Protein AF-0000000084378295 (afdb_homodimer)

Structure (mmCIF, N/CA/C/O backbone):
data_AF-0000000084378295-model_v1
#
loop_
_entity.id
_entity.type
_entity.pdbx_description
1 polymer 'Acyl-peptide hydrolase'
#
loop_
_atom_site.group_PDB
_atom_site.id
_atom_site.type_symbol
_atom_site.label_atom_id
_atom_site.label_alt_id
_atom_site.label_comp_id
_atom_site.label_asym_id
_atom_site.label_entity_id
_atom_site.label_seq_id
_atom_site.pdbx_PDB_ins_code
_atom_site.Cartn_x
_atom_site.Cartn_y
_atom_site.Cartn_z
_atom_site.occupancy
_atom_site.B_iso_or_equiv
_atom_site.auth_seq_id
_atom_site.auth_comp_id
_atom_site.auth_asym_id
_atom_site.auth_atom_id
_atom_site.pdbx_PDB_model_num
ATOM 1 N N . MET A 1 1 ? -50.25 -76.5 38.188 1 30.02 1 MET A N 1
ATOM 2 C CA . MET A 1 1 ? -50.188 -75.125 37.844 1 30.02 1 MET A CA 1
ATOM 3 C C . MET A 1 1 ? -48.938 -74.812 37.031 1 30.02 1 MET A C 1
ATOM 5 O O . MET A 1 1 ? -47.812 -75 37.469 1 30.02 1 MET A O 1
ATOM 9 N N . THR A 1 2 ? -49.062 -75 35.688 1 26.42 2 THR A N 1
ATOM 10 C CA . THR A 1 2 ? -48.188 -74.875 34.531 1 26.42 2 THR A CA 1
ATOM 11 C C . THR A 1 2 ? -47.656 -73.438 34.406 1 26.42 2 THR A C 1
ATOM 13 O O . THR A 1 2 ? -48.438 -72.5 34.219 1 26.42 2 THR A O 1
ATOM 16 N N . LYS A 1 3 ? -46.594 -73.188 35.219 1 35.66 3 LYS A N 1
ATOM 17 C CA . LYS A 1 3 ? -45.875 -71.938 35.219 1 35.66 3 LYS A CA 1
ATOM 18 C C . LYS A 1 3 ? -45.531 -71.438 33.812 1 35.66 3 LYS A C 1
ATOM 20 O O . LYS A 1 3 ? -44.75 -72.125 33.125 1 35.66 3 LYS A O 1
ATOM 25 N N . LEU A 1 4 ? -46.5 -70.875 33.062 1 29.81 4 LEU A N 1
ATOM 26 C CA . LEU A 1 4 ? -46.375 -70.375 31.703 1 29.81 4 LEU A CA 1
ATOM 27 C C . LEU A 1 4 ? -45.25 -69.375 31.594 1 29.81 4 LEU A C 1
ATOM 29 O O . LEU A 1 4 ? -45.219 -68.375 32.344 1 29.81 4 LEU A O 1
ATOM 33 N N . PHE A 1 5 ? -44.031 -69.812 31.281 1 36.16 5 PHE A N 1
ATOM 34 C CA . PHE A 1 5 ? -42.844 -69.062 30.922 1 36.16 5 PHE A CA 1
ATOM 35 C C . PHE A 1 5 ? -43.156 -68.062 29.781 1 36.16 5 PHE A C 1
ATOM 37 O O . PHE A 1 5 ? -43.531 -68.5 28.672 1 36.16 5 PHE A O 1
ATOM 44 N N . SER A 1 6 ? -43.812 -66.938 30.047 1 34.31 6 SER A N 1
ATOM 45 C CA . SER A 1 6 ? -44.062 -65.875 29.062 1 34.31 6 SER A CA 1
ATOM 46 C C . SER A 1 6 ? -42.75 -65.438 28.422 1 34.31 6 SER A C 1
ATOM 48 O O . SER A 1 6 ? -41.812 -65 29.125 1 34.31 6 SER A O 1
ATOM 50 N N . ILE A 1 7 ? -42.375 -65.938 27.344 1 32.47 7 ILE A N 1
ATOM 51 C CA . ILE A 1 7 ? -41.281 -65.562 26.484 1 32.47 7 ILE A CA 1
ATOM 52 C C . ILE A 1 7 ? -41.469 -64.062 26.094 1 32.47 7 ILE A C 1
ATOM 54 O O . ILE A 1 7 ? -42.469 -63.719 25.484 1 32.47 7 ILE A O 1
ATOM 58 N N . ALA A 1 8 ? -41 -63.156 26.953 1 35.19 8 ALA A N 1
ATOM 59 C CA . ALA A 1 8 ? -40.938 -61.75 26.594 1 35.19 8 ALA A CA 1
ATOM 60 C C . ALA A 1 8 ? -40.188 -61.531 25.281 1 35.19 8 ALA A C 1
ATOM 62 O O . ALA A 1 8 ? -39 -61.906 25.188 1 35.19 8 ALA A O 1
ATOM 63 N N . ALA A 1 9 ? -40.906 -61.562 24.172 1 34.72 9 ALA A N 1
ATOM 64 C CA . ALA A 1 9 ? -40.344 -61.188 22.875 1 34.72 9 ALA A CA 1
ATOM 65 C C . ALA A 1 9 ? -39.75 -59.781 22.922 1 34.72 9 ALA A C 1
ATOM 67 O O . ALA A 1 9 ? -40.469 -58.812 23.234 1 34.72 9 ALA A O 1
ATOM 68 N N . THR A 1 10 ? -38.5 -59.719 23.312 1 35.69 10 THR A N 1
ATOM 69 C CA . THR A 1 10 ? -37.812 -58.438 23.172 1 35.69 10 THR A CA 1
ATOM 70 C C . THR A 1 10 ? -37.844 -57.938 21.734 1 35.69 10 THR A C 1
ATOM 72 O O . THR A 1 10 ? -37.344 -58.625 20.828 1 35.69 10 THR A O 1
ATOM 75 N N . PHE A 1 11 ? -38.906 -57.219 21.391 1 37.59 11 PHE A N 1
ATOM 76 C CA . PHE A 1 11 ? -38.969 -56.469 20.141 1 37.59 11 PHE A CA 1
ATOM 77 C C . PHE A 1 11 ? -37.75 -55.531 20.016 1 37.59 11 PHE A C 1
ATOM 79 O O . PHE A 1 11 ? -37.594 -54.625 20.828 1 37.59 11 PHE A O 1
ATOM 86 N N . VAL A 1 12 ? -36.656 -56.062 19.531 1 36.31 12 VAL A N 1
ATOM 87 C CA . VAL A 1 12 ? -35.562 -55.188 19.125 1 36.31 12 VAL A CA 1
ATOM 88 C C . VAL A 1 12 ? -36.062 -54.188 18.078 1 36.31 12 VAL A C 1
ATOM 90 O O . VAL A 1 12 ? -36.5 -54.594 16.984 1 36.31 12 VAL A O 1
ATOM 93 N N . PHE A 1 13 ? -36.656 -53.094 18.531 1 37.31 13 PHE A N 1
ATOM 94 C CA . PHE A 1 13 ? -36.906 -51.969 17.641 1 37.31 13 PHE A CA 1
ATOM 95 C C . PHE A 1 13 ? -35.625 -51.594 16.875 1 37.31 13 PHE A C 1
ATOM 97 O O . PHE A 1 13 ? -34.625 -51.25 17.484 1 37.31 13 PHE A O 1
ATOM 104 N N . ALA A 1 14 ? -35.438 -52.188 15.742 1 37.81 14 ALA A N 1
ATOM 105 C CA . ALA A 1 14 ? -34.469 -51.656 14.797 1 37.81 14 ALA A CA 1
ATOM 106 C C . ALA A 1 14 ? -34.719 -50.156 14.586 1 37.81 14 ALA A C 1
ATOM 108 O O . ALA A 1 14 ? -35.719 -49.75 14 1 37.81 14 ALA A O 1
ATOM 109 N N . LEU A 1 15 ? -34.312 -49.375 15.562 1 37.03 15 LEU A N 1
ATOM 110 C CA . LEU A 1 15 ? -34.219 -47.969 15.203 1 37.03 15 LEU A CA 1
ATOM 111 C C . LEU A 1 15 ? -33.562 -47.781 13.828 1 37.03 15 LEU A C 1
ATOM 113 O O . LEU A 1 15 ? -32.406 -48.125 13.633 1 37.03 15 LEU A O 1
ATOM 117 N N . GLY A 1 16 ? -34.375 -48.031 12.859 1 36.47 16 GLY A N 1
ATOM 118 C CA . GLY A 1 16 ? -33.875 -47.531 11.586 1 36.47 16 GLY A CA 1
ATOM 119 C C . GLY A 1 16 ? -33.156 -46.188 11.695 1 36.47 16 GLY A C 1
ATOM 120 O O . GLY A 1 16 ? -33.719 -45.219 12.156 1 36.47 16 GLY A O 1
ATOM 121 N N . VAL A 1 17 ? -31.922 -46.281 11.992 1 39.41 17 VAL A N 1
ATOM 122 C CA . VAL A 1 17 ? -31.188 -45.031 11.734 1 39.41 17 VAL A CA 1
ATOM 123 C C . VAL A 1 17 ? -31.656 -44.406 10.43 1 39.41 17 VAL A C 1
ATOM 125 O O . VAL A 1 17 ? -31.5 -45 9.359 1 39.41 17 VAL A O 1
ATOM 128 N N . ALA A 1 18 ? -32.688 -43.781 10.469 1 42.25 18 ALA A N 1
ATOM 129 C CA . ALA A 1 18 ? -33 -42.906 9.328 1 42.25 18 ALA A CA 1
ATOM 130 C C . ALA A 1 18 ? -31.734 -42.312 8.742 1 42.25 18 ALA A C 1
ATOM 132 O O . ALA A 1 18 ? -31.016 -41.594 9.43 1 42.25 18 ALA A O 1
ATOM 133 N N . ASN A 1 19 ? -31.062 -42.969 7.859 1 41.56 19 ASN A N 1
ATOM 134 C CA . ASN A 1 19 ? -29.969 -42.375 7.117 1 41.56 19 ASN A CA 1
ATOM 135 C C . ASN A 1 19 ? -30.266 -40.938 6.734 1 41.56 19 ASN A C 1
ATOM 137 O O . ASN A 1 19 ? -31.109 -40.688 5.875 1 41.56 19 ASN A O 1
ATOM 141 N N . ALA A 1 20 ? -30.234 -39.938 7.527 1 51.66 20 ALA A N 1
ATOM 142 C CA . ALA A 1 20 ? -30.422 -38.531 7.254 1 51.66 20 ALA A CA 1
ATOM 143 C C . ALA A 1 20 ? -29.734 -38.125 5.949 1 51.66 20 ALA A C 1
ATOM 145 O O . ALA A 1 20 ? -28.609 -38.531 5.68 1 51.66 20 ALA A O 1
ATOM 146 N N . ALA A 1 21 ? -30.516 -37.688 4.957 1 66.5 21 ALA A N 1
ATOM 147 C CA . ALA A 1 21 ? -30.016 -37.156 3.684 1 66.5 21 ALA A CA 1
ATOM 148 C C . ALA A 1 21 ? -28.75 -36.344 3.883 1 66.5 21 ALA A C 1
ATOM 150 O O . ALA A 1 21 ? -28.672 -35.531 4.816 1 66.5 21 ALA A O 1
ATOM 151 N N . PRO A 1 22 ? -27.594 -36.656 3.135 1 81.19 22 PRO A N 1
ATOM 152 C CA . PRO A 1 22 ? -26.344 -35.906 3.314 1 81.19 22 PRO A CA 1
ATOM 153 C C . PRO A 1 22 ? -26.547 -34.406 3.172 1 81.19 22 PRO A C 1
ATOM 155 O O . PRO A 1 22 ? -27.344 -33.969 2.334 1 81.19 22 PRO A O 1
ATOM 158 N N . GLY A 1 23 ? -26.125 -33.719 4.133 1 91.81 23 GLY A N 1
ATOM 159 C CA . GLY A 1 23 ? -26.141 -32.25 4.047 1 91.81 23 GLY A CA 1
ATOM 160 C C . GLY A 1 23 ? -25.281 -31.719 2.924 1 91.81 23 GLY A C 1
ATOM 161 O O . GLY A 1 23 ? -24.516 -32.469 2.301 1 91.81 23 GLY A O 1
ATOM 162 N N . SER A 1 24 ? -25.5 -30.484 2.512 1 95.44 24 SER A N 1
ATOM 163 C CA . SER A 1 24 ? -24.703 -29.812 1.48 1 95.44 24 SER A CA 1
ATOM 164 C C . SER A 1 24 ? -23.297 -29.516 1.977 1 95.44 24 SER A C 1
ATOM 166 O O . SER A 1 24 ? -23.016 -29.641 3.168 1 95.44 24 SER A O 1
ATOM 168 N N . PHE A 1 25 ? -22.375 -29.234 1.087 1 96.94 25 PHE A N 1
ATOM 169 C CA . PHE A 1 25 ? -21.016 -28.812 1.397 1 96.94 25 PHE A CA 1
ATOM 170 C C . PHE A 1 25 ? -21.016 -27.5 2.152 1 96.94 25 PHE A C 1
ATOM 172 O O . PHE A 1 25 ? -21.703 -26.547 1.758 1 96.94 25 PHE A O 1
ATOM 179 N N . THR A 1 26 ? -20.328 -27.359 3.273 1 96 26 THR A N 1
ATOM 180 C CA . THR A 1 26 ? -20.328 -26.172 4.113 1 96 26 THR A CA 1
ATOM 181 C C . THR A 1 26 ? -18.938 -25.578 4.207 1 96 26 THR A C 1
ATOM 183 O O . THR A 1 26 ? -17.953 -26.172 3.736 1 96 26 THR A O 1
ATOM 186 N N . SER A 1 27 ? -18.812 -24.391 4.797 1 95.31 27 SER A N 1
ATOM 187 C CA . SER A 1 27 ? -17.547 -23.719 5.008 1 95.31 27 SER A CA 1
ATOM 188 C C . SER A 1 27 ? -16.625 -24.531 5.898 1 95.31 27 SER A C 1
ATOM 190 O O . SER A 1 27 ? -15.414 -24.625 5.645 1 95.31 27 SER A O 1
ATOM 192 N N . GLU A 1 28 ? -17.125 -25.141 6.859 1 94.31 28 GLU A N 1
ATOM 193 C CA . GLU A 1 28 ? -16.328 -25.906 7.812 1 94.31 28 GLU A CA 1
ATOM 194 C C . GLU A 1 28 ? -15.688 -27.125 7.152 1 94.31 28 GLU A C 1
ATOM 196 O O . GLU A 1 28 ? -14.625 -27.578 7.574 1 94.31 28 GLU A O 1
ATOM 201 N N . ASP A 1 29 ? -16.359 -27.641 6.086 1 97.06 29 ASP A N 1
ATOM 202 C CA . ASP A 1 29 ? -15.867 -28.812 5.371 1 97.06 29 ASP A CA 1
ATOM 203 C C . ASP A 1 29 ? -14.5 -28.531 4.758 1 97.06 29 ASP A C 1
ATOM 205 O O . ASP A 1 29 ? -13.742 -29.469 4.484 1 97.06 29 ASP A O 1
ATOM 209 N N . VAL A 1 30 ? -14.148 -27.25 4.523 1 97.5 30 VAL A N 1
ATOM 210 C CA . VAL A 1 30 ? -12.867 -26.875 3.928 1 97.5 30 VAL A CA 1
ATOM 211 C C . VAL A 1 30 ? -11.719 -27.406 4.785 1 97.5 30 VAL A C 1
ATOM 213 O O . VAL A 1 30 ? -10.703 -27.859 4.258 1 97.5 30 VAL A O 1
ATOM 216 N N . PHE A 1 31 ? -11.914 -27.422 6.117 1 96.81 31 PHE A N 1
ATOM 217 C CA . PHE A 1 31 ? -10.867 -27.859 7.031 1 96.81 31 PHE A CA 1
ATOM 218 C C . PHE A 1 31 ? -10.664 -29.359 6.941 1 96.81 31 PHE A C 1
ATOM 220 O O . PHE A 1 31 ? -9.617 -29.875 7.332 1 96.81 31 PHE A O 1
ATOM 227 N N . ASP A 1 32 ? -11.641 -30.094 6.375 1 96.38 32 ASP A N 1
ATOM 228 C CA . ASP A 1 32 ? -11.57 -31.547 6.348 1 96.38 32 ASP A CA 1
ATOM 229 C C . ASP A 1 32 ? -11.07 -32.062 4.996 1 96.38 32 ASP A C 1
ATOM 231 O O . ASP A 1 32 ? -10.844 -33.25 4.82 1 96.38 32 ASP A O 1
ATOM 235 N N . LEU A 1 33 ? -10.859 -31.203 4.039 1 97.88 33 LEU A N 1
ATOM 236 C CA . LEU A 1 33 ? -10.438 -31.594 2.703 1 97.88 33 LEU A CA 1
ATOM 237 C C . LEU A 1 33 ? -8.977 -32.031 2.703 1 97.88 33 LEU A C 1
ATOM 239 O O . LEU A 1 33 ? -8.148 -31.453 3.402 1 97.88 33 LEU A O 1
ATOM 243 N N . GLU A 1 34 ? -8.695 -33.031 1.902 1 97.25 34 GLU A N 1
ATOM 244 C CA . GLU A 1 34 ? -7.355 -33.531 1.646 1 97.25 34 GLU A CA 1
ATOM 245 C C . GLU A 1 34 ? -7.121 -33.75 0.154 1 97.25 34 GLU A C 1
ATOM 247 O O . GLU A 1 34 ? -8.078 -33.844 -0.623 1 97.25 34 GLU A O 1
ATOM 252 N N . TYR A 1 35 ? -5.906 -33.781 -0.261 1 97.94 35 TYR A N 1
ATOM 253 C CA . TYR A 1 35 ? -5.578 -34.188 -1.629 1 97.94 35 TYR A CA 1
ATOM 254 C C . TYR A 1 35 ? -4.148 -34.688 -1.72 1 97.94 35 TYR A C 1
ATOM 256 O O . TYR A 1 35 ? -3.305 -34.375 -0.884 1 97.94 35 TYR A O 1
ATOM 264 N N . ALA A 1 36 ? -3.902 -35.562 -2.664 1 98.25 36 ALA A N 1
ATOM 265 C CA . ALA A 1 36 ? -2.566 -36.062 -2.957 1 98.25 36 ALA A CA 1
ATOM 266 C C . ALA A 1 36 ? -1.796 -35.125 -3.859 1 98.25 36 ALA A C 1
ATOM 268 O O . ALA A 1 36 ? -2.367 -34.531 -4.781 1 98.25 36 ALA A O 1
ATOM 269 N N . ASN A 1 37 ? -0.579 -35 -3.537 1 97.56 37 ASN A N 1
ATOM 270 C CA . ASN A 1 37 ? 0.281 -34.156 -4.359 1 97.56 37 ASN A CA 1
ATOM 271 C C . ASN A 1 37 ? 1.645 -34.812 -4.59 1 97.56 37 ASN A C 1
ATOM 273 O O . ASN A 1 37 ? 2.104 -35.594 -3.771 1 97.56 37 ASN A O 1
ATOM 277 N N . ASN A 1 38 ? 2.24 -34.562 -5.715 1 96.69 38 ASN A N 1
ATOM 278 C CA . ASN A 1 38 ? 3.609 -34.906 -6.082 1 96.69 38 ASN A CA 1
ATOM 279 C C . ASN A 1 38 ? 3.887 -36.375 -5.875 1 96.69 38 ASN A C 1
ATOM 281 O O . ASN A 1 38 ? 4.832 -36.75 -5.176 1 96.69 38 ASN A O 1
ATOM 285 N N . PRO A 1 39 ? 3.141 -37.25 -6.512 1 98.06 39 PRO A N 1
ATOM 286 C CA . PRO A 1 39 ? 3.438 -38.688 -6.422 1 98.06 39 PRO A CA 1
ATOM 287 C C . PRO A 1 39 ? 4.715 -39.062 -7.16 1 98.06 39 PRO A C 1
ATOM 289 O O . PRO A 1 39 ? 4.891 -38.719 -8.328 1 98.06 39 PRO A O 1
ATOM 292 N N . LEU A 1 40 ? 5.586 -39.75 -6.488 1 98.25 40 LEU A N 1
ATOM 293 C CA . LEU A 1 40 ? 6.836 -40.219 -7.07 1 98.25 40 LEU A CA 1
ATOM 294 C C . LEU A 1 40 ? 6.957 -41.75 -6.957 1 98.25 40 LEU A C 1
ATOM 296 O O . LEU A 1 40 ? 6.996 -42.281 -5.848 1 98.25 40 LEU A O 1
ATOM 300 N N . ILE A 1 41 ? 7.02 -42.344 -8.062 1 98.31 41 ILE A N 1
ATOM 301 C CA . ILE A 1 41 ? 7.109 -43.812 -8.102 1 98.31 41 ILE A CA 1
ATOM 302 C C . ILE A 1 41 ? 8.57 -44.219 -8.039 1 98.31 41 ILE A C 1
ATOM 304 O O . ILE A 1 41 ? 9.453 -43.562 -8.57 1 98.31 41 ILE A O 1
ATOM 308 N N . SER A 1 42 ? 8.82 -45.375 -7.344 1 98.25 42 SER A N 1
ATOM 309 C CA . SER A 1 42 ? 10.18 -45.906 -7.234 1 98.25 42 SER A CA 1
ATOM 310 C C . SER A 1 42 ? 10.703 -46.375 -8.594 1 98.25 42 SER A C 1
ATOM 312 O O . SER A 1 42 ? 9.93 -46.719 -9.477 1 98.25 42 SER A O 1
ATOM 314 N N . PRO A 1 43 ? 12.016 -46.375 -8.703 1 97.25 43 PRO A N 1
ATOM 315 C CA . PRO A 1 43 ? 12.594 -46.75 -9.992 1 97.25 43 PRO A CA 1
ATOM 316 C C . PRO A 1 43 ? 12.125 -48.125 -10.469 1 97.25 43 PRO A C 1
ATOM 318 O O . PRO A 1 43 ? 11.906 -48.344 -11.672 1 97.25 43 PRO A O 1
ATOM 321 N N . ASP A 1 44 ? 11.859 -49.062 -9.578 1 96.81 44 ASP A N 1
ATOM 322 C CA . ASP A 1 44 ? 11.477 -50.406 -9.953 1 96.81 44 ASP A CA 1
ATOM 323 C C . ASP A 1 44 ? 9.961 -50.531 -10.156 1 96.81 44 ASP A C 1
ATOM 325 O O . ASP A 1 44 ? 9.461 -51.562 -10.555 1 96.81 44 ASP A O 1
ATOM 329 N N . GLY A 1 45 ? 9.234 -49.5 -9.805 1 97.44 45 GLY A N 1
ATOM 330 C CA . GLY A 1 45 ? 7.809 -49.438 -10.086 1 97.44 45 GLY A CA 1
ATOM 331 C C . GLY A 1 45 ? 6.961 -50.125 -9.055 1 97.44 45 GLY A C 1
ATOM 332 O O . GLY A 1 45 ? 5.762 -50.344 -9.258 1 97.44 45 GLY A O 1
ATOM 333 N N . THR A 1 46 ? 7.516 -50.438 -7.91 1 96.81 46 THR A N 1
ATOM 334 C CA . THR A 1 46 ? 6.797 -51.281 -6.973 1 96.81 46 THR A CA 1
ATOM 335 C C . THR A 1 46 ? 6.137 -50.469 -5.879 1 96.81 46 THR A C 1
ATOM 337 O O . THR A 1 46 ? 5.16 -50.875 -5.262 1 96.81 46 THR A O 1
ATOM 340 N N . GLN A 1 47 ? 6.762 -49.312 -5.602 1 97.06 47 GLN A N 1
ATOM 341 C CA . GLN A 1 47 ? 6.25 -48.438 -4.559 1 97.06 47 GLN A CA 1
ATOM 342 C C . GLN A 1 47 ? 6.191 -47 -5.039 1 97.06 47 GLN A C 1
ATOM 344 O O . GLN A 1 47 ? 6.828 -46.625 -6.031 1 97.06 47 GLN A O 1
ATOM 349 N N . LEU A 1 48 ? 5.398 -46.25 -4.383 1 97.69 48 LEU A N 1
ATOM 350 C CA . LEU A 1 48 ? 5.441 -44.812 -4.617 1 97.69 48 LEU A CA 1
ATOM 351 C C . LEU A 1 48 ? 5.348 -44.062 -3.305 1 97.69 48 LEU A C 1
ATOM 353 O O . LEU A 1 48 ? 4.871 -44.594 -2.301 1 97.69 48 LEU A O 1
ATOM 357 N N . VAL A 1 49 ? 5.918 -42.875 -3.213 1 98 49 VAL A N 1
ATOM 358 C CA . VAL A 1 49 ? 5.75 -41.906 -2.145 1 98 49 VAL A CA 1
ATOM 359 C C . VAL A 1 49 ? 4.957 -40.688 -2.662 1 98 49 VAL A C 1
ATOM 361 O O . VAL A 1 49 ? 5.098 -40.312 -3.822 1 98 49 VAL A O 1
ATOM 364 N N . TYR A 1 50 ? 4.039 -40.156 -1.893 1 97.69 50 TYR A N 1
ATOM 365 C CA . TYR A 1 50 ? 3.309 -38.969 -2.266 1 97.69 50 TYR A CA 1
ATOM 366 C C . TYR A 1 50 ? 3.105 -38.031 -1.059 1 97.69 50 TYR A C 1
ATOM 368 O O . TYR A 1 50 ? 3.268 -38.469 0.086 1 97.69 50 TYR A O 1
ATOM 376 N N . GLU A 1 51 ? 2.908 -36.75 -1.303 1 97.12 51 GLU A N 1
ATOM 377 C CA . GLU A 1 51 ? 2.533 -35.812 -0.274 1 97.12 51 GLU A CA 1
ATOM 378 C C . GLU A 1 51 ? 1.037 -35.875 0.022 1 97.12 51 GLU A C 1
ATOM 380 O O . GLU A 1 51 ? 0.213 -35.625 -0.864 1 97.12 51 GLU A O 1
ATOM 385 N N . ARG A 1 52 ? 0.715 -36.25 1.151 1 96.38 52 ARG A N 1
ATOM 386 C CA . ARG A 1 52 ? -0.667 -36.156 1.606 1 96.38 52 ARG A CA 1
ATOM 387 C C . ARG A 1 52 ? -0.917 -34.781 2.264 1 96.38 52 ARG A C 1
ATOM 389 O O . ARG A 1 52 ? -0.434 -34.531 3.369 1 96.38 52 ARG A O 1
ATOM 396 N N . ARG A 1 53 ? -1.648 -34 1.579 1 96.38 53 ARG A N 1
ATOM 397 C CA . ARG A 1 53 ? -1.954 -32.656 2.059 1 96.38 53 ARG A CA 1
ATOM 398 C C . ARG A 1 53 ? -3.295 -32.625 2.783 1 96.38 53 ARG A C 1
ATOM 400 O O . ARG A 1 53 ? -4.285 -33.188 2.293 1 96.38 53 ARG A O 1
ATOM 407 N N . SER A 1 54 ? -3.281 -32.062 3.957 1 95.12 54 SER A N 1
ATOM 408 C CA . SER A 1 54 ? -4.484 -31.953 4.777 1 95.12 54 SER A CA 1
ATOM 409 C C . SER A 1 54 ? -4.57 -30.594 5.461 1 95.12 54 SER A C 1
ATOM 411 O O . SER A 1 54 ? -3.561 -30.062 5.914 1 95.12 54 SER A O 1
ATOM 413 N N . ASN A 1 55 ? -5.75 -30.016 5.504 1 95.62 55 ASN A N 1
ATOM 414 C CA . ASN A 1 55 ? -5.949 -28.766 6.223 1 95.62 55 ASN A CA 1
ATOM 415 C C . ASN A 1 55 ? -6.043 -29 7.73 1 95.62 55 ASN A C 1
ATOM 417 O O . ASN A 1 55 ? -6.613 -30 8.18 1 95.62 55 ASN A O 1
ATOM 421 N N . ASP A 1 56 ? -5.473 -28.078 8.461 1 94.62 56 ASP A N 1
ATOM 422 C CA . ASP A 1 56 ? -5.449 -28.156 9.922 1 94.62 56 ASP A CA 1
ATOM 423 C C . ASP A 1 56 ? -6.215 -26.984 10.539 1 94.62 56 ASP A C 1
ATOM 425 O O . ASP A 1 56 ? -5.77 -25.828 10.469 1 94.62 56 ASP A O 1
ATOM 429 N N . ILE A 1 57 ? -7.273 -27.281 11.211 1 95.69 57 ILE A N 1
ATOM 430 C CA . ILE A 1 57 ? -8.156 -26.25 11.758 1 95.69 57 ILE A CA 1
ATOM 431 C C . ILE A 1 57 ? -7.457 -25.531 12.898 1 95.69 57 ILE A C 1
ATOM 433 O O . ILE A 1 57 ? -7.809 -24.391 13.227 1 95.69 57 ILE A O 1
ATOM 437 N N . MET A 1 58 ? -6.504 -26.125 13.602 1 94.94 58 MET A N 1
ATOM 438 C CA . MET A 1 58 ? -5.844 -25.5 14.742 1 94.94 58 MET A CA 1
ATOM 439 C C . MET A 1 58 ? -4.82 -24.469 14.273 1 94.94 58 MET A C 1
ATOM 441 O O . MET A 1 58 ? -4.707 -23.391 14.867 1 94.94 58 MET A O 1
ATOM 445 N N . SER A 1 59 ? -4.09 -24.75 13.211 1 94.69 59 SER A N 1
ATOM 446 C CA . SER A 1 59 ? -3.018 -23.859 12.758 1 94.69 59 SER A CA 1
ATOM 447 C C . SER A 1 59 ? -3.441 -23.062 11.539 1 94.69 59 SER A C 1
ATOM 449 O O . SER A 1 59 ? -2.697 -22.188 11.07 1 94.69 59 SER A O 1
ATOM 451 N N . ASP A 1 60 ? -4.656 -23.312 10.992 1 96.62 60 ASP A N 1
ATOM 452 C CA . ASP A 1 60 ? -5.141 -22.609 9.805 1 96.62 60 ASP A CA 1
ATOM 453 C C . ASP A 1 60 ? -4.133 -22.703 8.664 1 96.62 60 ASP A C 1
ATOM 455 O O . ASP A 1 60 ? -3.73 -21.688 8.094 1 96.62 60 ASP A O 1
ATOM 459 N N . SER A 1 61 ? -3.672 -23.953 8.391 1 95 61 SER A N 1
ATOM 460 C CA . SER A 1 61 ? -2.686 -24.203 7.348 1 95 61 SER A CA 1
ATOM 461 C C . SER A 1 61 ? -2.902 -25.562 6.699 1 95 61 SER A C 1
ATOM 463 O O . SER A 1 61 ? -3.691 -26.375 7.191 1 95 61 SER A O 1
ATOM 465 N N . THR A 1 62 ? -2.355 -25.734 5.555 1 94.81 62 THR A N 1
ATOM 466 C CA . THR A 1 62 ? -2.328 -27.047 4.902 1 94.81 62 THR A CA 1
ATOM 467 C C . THR A 1 62 ? -1.04 -27.797 5.238 1 94.81 62 THR A C 1
ATOM 469 O O . THR A 1 62 ? 0.055 -27.312 4.93 1 94.81 62 THR A O 1
ATOM 472 N N . ARG A 1 63 ? -1.161 -28.922 5.84 1 93 63 ARG A N 1
ATOM 473 C CA . ARG A 1 63 ? -0.019 -29.75 6.207 1 93 63 ARG A CA 1
ATOM 474 C C . ARG A 1 63 ? 0.333 -30.719 5.09 1 93 63 ARG A C 1
ATOM 476 O O . ARG A 1 63 ? -0.55 -31.203 4.371 1 93 63 ARG A O 1
ATOM 483 N N . SER A 1 64 ? 1.583 -30.984 4.965 1 94.69 64 SER A N 1
ATOM 484 C CA . SER A 1 64 ? 2.07 -31.969 4.008 1 94.69 64 SER A CA 1
ATOM 485 C C . SER A 1 64 ? 2.816 -33.094 4.707 1 94.69 64 SER A C 1
ATOM 487 O O . SER A 1 64 ? 3.846 -32.875 5.348 1 94.69 64 SER A O 1
ATOM 489 N N . ASN A 1 65 ? 2.305 -34.281 4.625 1 94.5 65 ASN A N 1
ATOM 490 C CA . ASN A 1 65 ? 2.947 -35.5 5.113 1 94.5 65 ASN A CA 1
ATOM 491 C C . ASN A 1 65 ? 3.328 -36.438 3.967 1 94.5 65 ASN A C 1
ATOM 493 O O . ASN A 1 65 ? 2.756 -36.344 2.879 1 94.5 65 ASN A O 1
ATOM 497 N N . LEU A 1 66 ? 4.316 -37.219 4.227 1 96.75 66 LEU A N 1
ATOM 498 C CA . LEU A 1 66 ? 4.75 -38.188 3.211 1 96.75 66 LEU A CA 1
ATOM 499 C C . LEU A 1 66 ? 4.227 -39.562 3.518 1 96.75 66 LEU A C 1
ATOM 501 O O . LEU A 1 66 ? 4.418 -40.094 4.625 1 96.75 66 LEU A O 1
ATOM 505 N N . TRP A 1 67 ? 3.605 -40.156 2.539 1 97 67 TRP A N 1
ATOM 506 C CA . TRP A 1 67 ? 3.053 -41.5 2.66 1 97 67 TRP A CA 1
ATOM 507 C C . TRP A 1 67 ? 3.607 -42.438 1.575 1 97 67 TRP A C 1
ATOM 509 O O . TRP A 1 67 ? 3.854 -42 0.45 1 97 67 TRP A O 1
ATOM 519 N N . LEU A 1 68 ? 3.779 -43.688 1.918 1 97 68 LEU A N 1
ATOM 520 C CA . LEU A 1 68 ? 4.199 -44.75 0.978 1 97 68 LEU A CA 1
ATOM 521 C C . LEU A 1 68 ? 3.023 -45.625 0.579 1 97 68 LEU A C 1
ATOM 523 O O . LEU A 1 68 ? 2.145 -45.906 1.398 1 97 68 LEU A O 1
ATOM 527 N N . ILE A 1 69 ? 3.018 -46.031 -0.669 1 98 69 ILE A N 1
ATOM 528 C CA . ILE A 1 69 ? 2.033 -46.969 -1.151 1 98 69 ILE A CA 1
ATOM 529 C C . ILE A 1 69 ? 2.74 -48.125 -1.874 1 98 69 ILE A C 1
ATOM 531 O O . ILE A 1 69 ? 3.605 -47.906 -2.723 1 98 69 ILE A O 1
ATOM 535 N N . ASP A 1 70 ? 2.4 -49.312 -1.474 1 97.31 70 ASP A N 1
ATOM 536 C CA . ASP A 1 70 ? 2.746 -50.469 -2.291 1 97.31 70 ASP A CA 1
ATOM 537 C C . ASP A 1 70 ? 1.806 -50.594 -3.488 1 97.31 70 ASP A C 1
ATOM 539 O O . ASP A 1 70 ? 0.598 -50.781 -3.318 1 97.31 70 ASP A O 1
ATOM 543 N N . ILE A 1 71 ? 2.289 -50.625 -4.676 1 96.75 71 ILE A N 1
ATOM 544 C CA . ILE A 1 71 ? 1.46 -50.469 -5.867 1 96.75 71 ILE A CA 1
ATOM 545 C C . ILE A 1 71 ? 0.648 -51.75 -6.078 1 96.75 71 ILE A C 1
ATOM 547 O O . ILE A 1 71 ? -0.532 -51.688 -6.43 1 96.75 71 ILE A O 1
ATOM 551 N N . ALA A 1 72 ? 1.26 -52.875 -5.922 1 95.25 72 ALA A N 1
ATOM 552 C CA . ALA A 1 72 ? 0.588 -54.156 -6.176 1 95.25 72 ALA A CA 1
ATOM 553 C C . ALA A 1 72 ? -0.569 -54.344 -5.203 1 95.25 72 ALA A C 1
ATOM 555 O O . ALA A 1 72 ? -1.683 -54.688 -5.617 1 95.25 72 ALA A O 1
ATOM 556 N N . SER A 1 73 ? -0.379 -54.062 -3.916 1 95.44 73 SER A N 1
ATOM 557 C CA . SER A 1 73 ? -1.383 -54.375 -2.898 1 95.44 73 SER A CA 1
ATOM 558 C C . SER A 1 73 ? -2.277 -53.156 -2.641 1 95.44 73 SER A C 1
ATOM 560 O O . SER A 1 73 ? -3.398 -53.312 -2.148 1 95.44 73 SER A O 1
ATOM 562 N N . GLY A 1 74 ? -1.742 -52.062 -2.873 1 93.88 74 GLY A N 1
ATOM 563 C CA . GLY A 1 74 ? -2.461 -50.844 -2.529 1 93.88 74 GLY A CA 1
ATOM 564 C C . GLY A 1 74 ? -2.291 -50.438 -1.077 1 93.88 74 GLY A C 1
ATOM 565 O O . GLY A 1 74 ? -2.85 -49.438 -0.638 1 93.88 74 GLY A O 1
ATOM 566 N N . GLU A 1 75 ? -1.458 -51.156 -0.332 1 95.75 75 GLU A N 1
ATOM 567 C CA . GLU A 1 75 ? -1.239 -50.875 1.08 1 95.75 75 GLU A CA 1
ATOM 568 C C . GLU A 1 75 ? -0.502 -49.562 1.256 1 95.75 75 GLU A C 1
ATOM 570 O O . GLU A 1 75 ? 0.499 -49.281 0.583 1 95.75 75 GLU A O 1
ATOM 575 N N . GLN A 1 76 ? -1.061 -48.719 2.17 1 95.25 76 GLN A N 1
ATOM 576 C CA . GLN A 1 76 ? -0.463 -47.438 2.486 1 95.25 76 GLN A CA 1
ATOM 577 C C . GLN A 1 76 ? 0.179 -47.469 3.871 1 95.25 76 GLN A C 1
ATOM 579 O O . GLN A 1 76 ? -0.339 -48.094 4.793 1 95.25 76 GLN A O 1
ATOM 584 N N . ARG A 1 77 ? 1.265 -46.75 4.07 1 94.06 77 ARG A N 1
ATOM 585 C CA . ARG A 1 77 ? 1.879 -46.531 5.371 1 94.06 77 ARG A CA 1
ATOM 586 C C . ARG A 1 77 ? 2.527 -45.156 5.434 1 94.06 77 ARG A C 1
ATOM 588 O O . ARG A 1 77 ? 3.035 -44.656 4.43 1 94.06 77 ARG A O 1
ATOM 595 N N . PRO A 1 78 ? 2.48 -44.531 6.605 1 92.38 78 PRO A N 1
ATOM 596 C CA . PRO A 1 78 ? 3.139 -43.25 6.742 1 92.38 78 PRO A CA 1
ATOM 597 C C . PRO A 1 78 ? 4.664 -43.344 6.742 1 92.38 78 PRO A C 1
ATOM 599 O O . PRO A 1 78 ? 5.219 -44.281 7.344 1 92.38 78 PRO A O 1
ATOM 602 N N . LEU A 1 79 ? 5.277 -42.5 6 1 91.25 79 LEU A N 1
ATOM 603 C CA . LEU A 1 79 ? 6.715 -42.281 6.129 1 91.25 79 LEU A CA 1
ATOM 604 C C . LEU A 1 79 ? 7.016 -41.188 7.148 1 91.25 79 LEU A C 1
ATOM 606 O O . LEU A 1 79 ? 7.824 -41.375 8.055 1 91.25 79 LEU A O 1
ATOM 610 N N . LEU A 1 80 ? 6.383 -40.094 6.996 1 86.62 80 LEU A N 1
ATOM 611 C CA . LEU A 1 80 ? 6.367 -39 7.941 1 86.62 80 LEU A CA 1
ATOM 612 C C . LEU A 1 80 ? 4.934 -38.562 8.25 1 86.62 80 LEU A C 1
ATOM 614 O O . LEU A 1 80 ? 4.148 -38.312 7.34 1 86.62 80 LEU A O 1
ATOM 618 N N . SER A 1 81 ? 4.484 -38.531 9.539 1 77.06 81 SER A N 1
ATOM 619 C CA . SER A 1 81 ? 3.105 -38.188 9.867 1 77.06 81 SER A CA 1
ATOM 620 C C . SER A 1 81 ? 3.049 -37.188 11.039 1 77.06 81 SER A C 1
ATOM 622 O O . SER A 1 81 ? 1.979 -36.969 11.594 1 77.06 81 SER A O 1
ATOM 624 N N . GLY A 1 82 ? 4.016 -36.406 11.203 1 76.44 82 GLY A N 1
ATOM 625 C CA . GLY A 1 82 ? 4.02 -35.469 12.32 1 76.44 82 GLY A CA 1
ATOM 626 C C . GLY A 1 82 ? 3.492 -34.094 11.969 1 76.44 82 GLY A C 1
ATOM 627 O O . GLY A 1 82 ? 2.867 -33.938 10.922 1 76.44 82 GLY A O 1
ATOM 628 N N . ILE A 1 83 ? 3.52 -33.188 12.914 1 77.88 83 ILE A N 1
ATOM 629 C CA . ILE A 1 83 ? 3.004 -31.812 12.82 1 77.88 83 ILE A CA 1
ATOM 630 C C . ILE A 1 83 ? 3.865 -31 11.852 1 77.88 83 ILE A C 1
ATOM 632 O O . ILE A 1 83 ? 3.373 -30.078 11.195 1 77.88 83 ILE A O 1
ATOM 636 N N . GLU A 1 84 ? 5.062 -31.422 11.695 1 81.62 84 GLU A N 1
ATOM 637 C CA . GLU A 1 84 ? 5.949 -30.688 10.797 1 81.62 84 GLU A CA 1
ATOM 638 C C . GLU A 1 84 ? 5.758 -31.125 9.352 1 81.62 84 GLU A C 1
ATOM 640 O O . GLU A 1 84 ? 5.582 -32.312 9.07 1 81.62 84 GLU A O 1
ATOM 645 N N . SER A 1 85 ? 5.719 -30.172 8.484 1 87.56 85 SER A N 1
ATOM 646 C CA . SER A 1 85 ? 5.492 -30.438 7.066 1 87.56 85 SER A CA 1
ATOM 647 C C . SER A 1 85 ? 6.785 -30.859 6.375 1 87.56 85 SER A C 1
ATOM 649 O O . SER A 1 85 ? 7.863 -30.359 6.691 1 87.56 85 SER A O 1
ATOM 651 N N . ALA A 1 86 ? 6.656 -31.812 5.551 1 92 86 ALA A N 1
ATOM 652 C CA . ALA A 1 86 ? 7.719 -32.25 4.648 1 92 86 ALA A CA 1
ATOM 653 C C . ALA A 1 86 ? 7.289 -32.125 3.189 1 92 86 ALA A C 1
ATOM 655 O O . ALA A 1 86 ? 6.113 -32.344 2.863 1 92 86 ALA A O 1
ATOM 656 N N . SER A 1 87 ? 8.281 -31.781 2.363 1 91.12 87 SER A N 1
ATOM 657 C CA . SER A 1 87 ? 7.93 -31.594 0.96 1 91.12 87 SER A CA 1
ATOM 658 C C . SER A 1 87 ? 9.047 -32.062 0.037 1 91.12 87 SER A C 1
ATOM 660 O O . SER A 1 87 ? 10.148 -32.375 0.496 1 91.12 87 SER A O 1
ATOM 662 N N . SER A 1 88 ? 8.719 -32.219 -1.193 1 93.12 88 SER A N 1
ATOM 663 C CA . SER A 1 88 ? 9.633 -32.5 -2.301 1 93.12 88 SER A CA 1
ATOM 664 C C . SER A 1 88 ? 10.344 -33.844 -2.113 1 93.12 88 SER A C 1
ATOM 666 O O . SER A 1 88 ? 11.57 -33.906 -2.191 1 93.12 88 SER A O 1
ATOM 668 N N . PRO A 1 89 ? 9.609 -34.875 -1.896 1 95.94 89 PRO A N 1
ATOM 669 C CA . PRO A 1 89 ? 10.258 -36.188 -1.821 1 95.94 89 PRO A CA 1
ATOM 670 C C . PRO A 1 89 ? 10.914 -36.594 -3.137 1 95.94 89 PRO A C 1
ATOM 672 O O . PRO A 1 89 ? 10.453 -36.188 -4.211 1 95.94 89 PRO A O 1
ATOM 675 N N . LEU A 1 90 ? 11.984 -37.438 -3.008 1 97 90 LEU A N 1
ATOM 676 C CA . LEU A 1 90 ? 12.711 -37.906 -4.184 1 97 90 LEU A CA 1
ATOM 677 C C . LEU A 1 90 ? 13.352 -39.25 -3.912 1 97 90 LEU A C 1
ATOM 679 O O . LEU A 1 90 ? 14.07 -39.438 -2.924 1 97 90 LEU A O 1
ATOM 683 N N . TRP A 1 91 ? 13.102 -40.219 -4.785 1 97.94 91 TRP A N 1
ATOM 684 C CA . TRP A 1 91 ? 13.75 -41.5 -4.691 1 97.94 91 TRP A CA 1
ATOM 685 C C . TRP A 1 91 ? 15.203 -41.438 -5.145 1 97.94 91 TRP A C 1
ATOM 687 O O . TRP A 1 91 ? 15.516 -40.75 -6.129 1 97.94 91 TRP A O 1
ATOM 697 N N . SER A 1 92 ? 16.016 -42.156 -4.391 1 98.06 92 SER A N 1
ATOM 698 C CA . SER A 1 92 ? 17.359 -42.375 -4.918 1 98.06 92 SER A CA 1
ATOM 699 C C . SER A 1 92 ? 17.328 -43.25 -6.16 1 98.06 92 SER A C 1
ATOM 701 O O . SER A 1 92 ? 16.375 -44 -6.375 1 98.06 92 SER A O 1
ATOM 703 N N . PRO A 1 93 ? 18.406 -43.156 -6.953 1 96.62 93 PRO A N 1
ATOM 704 C CA . PRO A 1 93 ? 18.406 -43.906 -8.203 1 96.62 93 PRO A CA 1
ATOM 705 C C . PRO A 1 93 ? 18.281 -45.438 -7.988 1 96.62 93 PRO A C 1
ATOM 707 O O . PRO A 1 93 ? 17.734 -46.125 -8.836 1 96.62 93 PRO A O 1
ATOM 710 N N . ASP A 1 94 ? 18.719 -45.938 -6.84 1 96.31 94 ASP A N 1
ATOM 711 C CA . ASP A 1 94 ? 18.672 -47.375 -6.578 1 96.31 94 ASP A CA 1
ATOM 712 C C . ASP A 1 94 ? 17.375 -47.75 -5.852 1 96.31 94 ASP A C 1
ATOM 714 O O . ASP A 1 94 ? 17.156 -48.938 -5.547 1 96.31 94 ASP A O 1
ATOM 718 N N . GLY A 1 95 ? 16.578 -46.812 -5.512 1 97.19 95 GLY A N 1
ATOM 719 C CA . GLY A 1 95 ? 15.281 -47.031 -4.91 1 97.19 95 GLY A CA 1
ATOM 720 C C . GLY A 1 95 ? 15.367 -47.406 -3.434 1 97.19 95 GLY A C 1
ATOM 721 O O . GLY A 1 95 ? 14.367 -47.781 -2.822 1 97.19 95 GLY A O 1
ATOM 722 N N . ARG A 1 96 ? 16.5 -47.156 -2.812 1 96.88 96 ARG A N 1
ATOM 723 C CA . ARG A 1 96 ? 16.688 -47.625 -1.435 1 96.88 96 ARG A CA 1
ATOM 724 C C . ARG A 1 96 ? 16.5 -46.469 -0.458 1 96.88 96 ARG A C 1
ATOM 726 O O . ARG A 1 96 ? 16.359 -46.656 0.747 1 96.88 96 ARG A O 1
ATOM 733 N N . ARG A 1 97 ? 16.609 -45.25 -0.979 1 97.75 97 ARG A N 1
ATOM 734 C CA . ARG A 1 97 ? 16.531 -44.062 -0.13 1 97.75 97 ARG A CA 1
ATOM 735 C C . ARG A 1 97 ? 15.516 -43.062 -0.685 1 97.75 97 ARG A C 1
ATOM 737 O O . ARG A 1 97 ? 15.234 -43.062 -1.886 1 97.75 97 ARG A O 1
ATOM 744 N N . ILE A 1 98 ? 14.992 -42.219 0.196 1 97.69 98 ILE A N 1
ATOM 745 C CA . ILE A 1 98 ? 14.125 -41.125 -0.158 1 97.69 98 ILE A CA 1
ATOM 746 C C . ILE A 1 98 ? 14.633 -39.812 0.496 1 97.69 98 ILE A C 1
ATOM 748 O O . ILE A 1 98 ? 14.867 -39.781 1.706 1 97.69 98 ILE A O 1
ATOM 752 N N . ALA A 1 99 ? 14.883 -38.812 -0.28 1 97.62 99 ALA A N 1
ATOM 753 C CA . ALA A 1 99 ? 15.227 -37.469 0.227 1 97.62 99 ALA A CA 1
ATOM 754 C C . ALA A 1 99 ? 13.992 -36.562 0.292 1 97.62 99 ALA A C 1
ATOM 756 O O . ALA A 1 99 ? 13.023 -36.781 -0.441 1 97.62 99 ALA A O 1
ATOM 757 N N . TRP A 1 100 ? 13.969 -35.625 1.174 1 96.56 100 TRP A N 1
ATOM 758 C CA . TRP A 1 100 ? 12.914 -34.625 1.218 1 96.56 100 TRP A CA 1
ATOM 759 C C . TRP A 1 100 ? 13.398 -33.344 1.912 1 96.56 100 TRP A C 1
ATOM 761 O O . TRP A 1 100 ? 14.523 -33.312 2.424 1 96.56 100 TRP A O 1
ATOM 771 N N . LEU A 1 101 ? 12.641 -32.281 1.858 1 95.69 101 LEU A N 1
ATOM 772 C CA . LEU A 1 101 ? 12.898 -31.016 2.521 1 95.69 101 LEU A CA 1
ATOM 773 C C . LEU A 1 101 ? 11.953 -30.828 3.707 1 95.69 101 LEU A C 1
ATOM 775 O O . LEU A 1 101 ? 10.789 -31.219 3.648 1 95.69 101 LEU A O 1
ATOM 779 N N . ARG A 1 102 ? 12.469 -30.172 4.73 1 93.31 102 ARG A N 1
ATOM 780 C CA . ARG A 1 102 ? 11.664 -29.859 5.902 1 93.31 102 ARG A CA 1
ATOM 781 C C . ARG A 1 102 ? 12.164 -28.578 6.578 1 93.31 102 ARG A C 1
ATOM 783 O O . ARG A 1 102 ? 13.375 -28.359 6.676 1 93.31 102 ARG A O 1
ATOM 790 N N . GLY A 1 103 ? 11.18 -27.766 6.996 1 88.75 103 GLY A N 1
ATOM 791 C CA . GLY A 1 103 ? 11.539 -26.562 7.738 1 88.75 103 GLY A CA 1
ATOM 792 C C . GLY A 1 103 ? 12.141 -26.859 9.094 1 88.75 103 GLY A C 1
ATOM 793 O O . GLY A 1 103 ? 11.719 -27.797 9.781 1 88.75 103 GLY A O 1
ATOM 794 N N . THR A 1 104 ? 13.07 -26.047 9.438 1 81.62 104 THR A N 1
ATOM 795 C CA . THR A 1 104 ? 13.688 -26.109 10.766 1 81.62 104 THR A CA 1
ATOM 796 C C . THR A 1 104 ? 13.672 -24.734 11.422 1 81.62 104 THR A C 1
ATOM 798 O O . THR A 1 104 ? 13.219 -23.75 10.82 1 81.62 104 THR A O 1
ATOM 801 N N . ARG A 1 105 ? 14.008 -24.594 12.75 1 81.75 105 ARG A N 1
ATOM 802 C CA . ARG A 1 105 ? 14.133 -23.328 13.461 1 81.75 105 ARG A CA 1
ATOM 803 C C . ARG A 1 105 ? 15.117 -22.406 12.758 1 81.75 105 ARG A C 1
ATOM 805 O O . ARG A 1 105 ? 14.992 -21.172 12.859 1 81.75 105 ARG A O 1
ATOM 812 N N . HIS A 1 106 ? 16.047 -23.031 12.055 1 86.19 106 HIS A N 1
ATOM 813 C CA . HIS A 1 106 ? 17.141 -22.25 11.516 1 86.19 106 HIS A CA 1
ATOM 814 C C . HIS A 1 106 ? 17.094 -22.203 9.992 1 86.19 106 HIS A C 1
ATOM 816 O O . HIS A 1 106 ? 18.062 -21.797 9.344 1 86.19 106 HIS A O 1
ATOM 822 N N . GLY A 1 107 ? 16.109 -22.688 9.438 1 91.5 107 GLY A N 1
ATOM 823 C CA . GLY A 1 107 ? 16.016 -22.719 7.984 1 91.5 107 GLY A CA 1
ATOM 824 C C . GLY A 1 107 ? 15.336 -23.984 7.457 1 91.5 107 GLY A C 1
ATOM 825 O O . GLY A 1 107 ? 14.336 -24.438 8.023 1 91.5 107 GLY A O 1
ATOM 826 N N . THR A 1 108 ? 15.922 -24.453 6.32 1 94.38 108 THR A N 1
ATOM 827 C CA . THR A 1 108 ? 15.367 -25.656 5.695 1 94.38 108 THR A CA 1
ATOM 828 C C . THR A 1 108 ? 16.375 -26.797 5.723 1 94.38 108 THR A C 1
ATOM 830 O O . THR A 1 108 ? 17.547 -26.609 5.371 1 94.38 108 THR A O 1
ATOM 833 N N . GLY A 1 109 ? 15.945 -27.953 6.164 1 94.88 109 GLY A N 1
ATOM 834 C CA . GLY A 1 109 ? 16.797 -29.141 6.18 1 94.88 109 GLY A CA 1
ATOM 835 C C . GLY A 1 109 ? 16.562 -30.047 4.992 1 94.88 109 GLY A C 1
ATOM 836 O O . GLY A 1 109 ? 15.438 -30.203 4.527 1 94.88 109 GLY A O 1
ATOM 837 N N . ILE A 1 110 ? 17.656 -30.641 4.496 1 96.69 110 ILE A N 1
ATOM 838 C CA . ILE A 1 110 ? 17.594 -31.766 3.578 1 96.69 110 ILE A CA 1
ATOM 839 C C . ILE A 1 110 ? 17.734 -33.062 4.355 1 96.69 110 ILE A C 1
ATOM 841 O O . ILE A 1 110 ? 18.734 -33.281 5.027 1 96.69 110 ILE A O 1
ATOM 845 N N . TYR A 1 111 ? 16.781 -33.938 4.215 1 95.88 111 TYR A N 1
ATOM 846 C CA . TYR A 1 111 ? 16.766 -35.219 4.918 1 95.88 111 TYR A CA 1
ATOM 847 C C . TYR A 1 111 ? 16.859 -36.375 3.938 1 95.88 111 TYR A C 1
ATOM 849 O O . TYR A 1 111 ? 16.406 -36.281 2.795 1 95.88 111 TYR A O 1
ATOM 857 N N . VAL A 1 112 ? 17.391 -37.469 4.395 1 96.62 112 VAL A N 1
ATOM 858 C CA . VAL A 1 112 ? 17.422 -38.719 3.635 1 96.62 112 VAL A CA 1
ATOM 859 C C . VAL A 1 112 ? 17 -39.875 4.535 1 96.62 112 VAL A C 1
ATOM 861 O O . VAL A 1 112 ? 17.484 -40 5.668 1 96.62 112 VAL A O 1
ATOM 864 N N . HIS A 1 113 ? 16.156 -40.625 4.059 1 96.06 113 HIS A N 1
ATOM 865 C CA . HIS A 1 113 ? 15.656 -41.812 4.758 1 96.06 113 HIS A CA 1
ATOM 866 C C . HIS A 1 113 ? 16.078 -43.094 4.051 1 96.06 113 HIS A C 1
ATOM 868 O O . HIS A 1 113 ? 15.883 -43.25 2.842 1 96.06 113 HIS A O 1
ATOM 874 N N . TRP A 1 114 ? 16.641 -44.031 4.816 1 95.81 114 TRP A N 1
ATOM 875 C CA . TRP A 1 114 ? 16.969 -45.375 4.328 1 95.81 114 TRP A CA 1
ATOM 876 C C . TRP A 1 114 ? 15.828 -46.344 4.602 1 95.81 114 TRP A C 1
ATOM 878 O O . TRP A 1 114 ? 15.555 -46.688 5.758 1 95.81 114 TRP A O 1
ATOM 888 N N . LEU A 1 115 ? 15.258 -46.875 3.58 1 95.19 115 LEU A N 1
ATOM 889 C CA . LEU A 1 115 ? 14.023 -47.656 3.699 1 95.19 115 LEU A CA 1
ATOM 890 C C . LEU A 1 115 ? 14.273 -48.969 4.441 1 95.19 115 LEU A C 1
ATOM 892 O O . LEU A 1 115 ? 13.469 -49.344 5.289 1 95.19 115 LEU A O 1
ATOM 896 N N . GLN A 1 116 ? 15.312 -49.625 4.109 1 93.81 116 GLN A N 1
ATOM 897 C CA . GLN A 1 116 ? 15.57 -50.938 4.688 1 93.81 116 GLN A CA 1
ATOM 898 C C . GLN A 1 116 ? 15.836 -50.812 6.188 1 93.81 116 GLN A C 1
ATOM 900 O O . GLN A 1 116 ? 15.297 -51.594 6.973 1 93.81 116 GLN A O 1
ATOM 905 N N . SER A 1 117 ? 16.656 -49.875 6.543 1 94.56 117 SER A N 1
ATOM 906 C CA . SER A 1 117 ? 17.016 -49.75 7.949 1 94.56 117 SER A CA 1
ATOM 907 C C . SER A 1 117 ? 16 -48.875 8.695 1 94.56 117 SER A C 1
ATOM 909 O O . SER A 1 117 ? 16.016 -48.844 9.93 1 94.56 117 SER A O 1
ATOM 911 N N . ASN A 1 118 ? 15.242 -48.219 7.969 1 93.56 118 ASN A N 1
ATOM 912 C CA . ASN A 1 118 ? 14.258 -47.312 8.539 1 93.56 118 ASN A CA 1
ATOM 913 C C . ASN A 1 118 ? 14.93 -46.219 9.367 1 93.56 118 ASN A C 1
ATOM 915 O O . ASN A 1 118 ? 14.492 -45.906 10.484 1 93.56 118 ASN A O 1
ATOM 919 N N . ARG A 1 119 ? 15.984 -45.656 8.852 1 94.19 119 ARG A N 1
ATOM 920 C CA . ARG A 1 119 ? 16.719 -44.594 9.5 1 94.19 119 ARG A CA 1
ATOM 921 C C . ARG A 1 119 ? 16.688 -43.312 8.648 1 94.19 119 ARG A C 1
ATOM 923 O O . ARG A 1 119 ? 16.734 -43.406 7.418 1 94.19 119 ARG A O 1
ATOM 930 N N . THR A 1 120 ? 16.578 -42.219 9.32 1 93.88 120 THR A N 1
ATOM 931 C CA . THR A 1 120 ? 16.562 -40.906 8.664 1 93.88 120 THR A CA 1
ATOM 932 C C . THR A 1 120 ? 17.734 -40.062 9.125 1 93.88 120 THR A C 1
ATOM 934 O O . THR A 1 120 ? 18.078 -40.031 10.312 1 93.88 120 THR A O 1
ATOM 937 N N . ALA A 1 121 ? 18.375 -39.344 8.258 1 94.56 121 ALA A N 1
ATOM 938 C CA . ALA A 1 121 ? 19.453 -38.406 8.578 1 94.56 121 ALA A CA 1
ATOM 939 C C . ALA A 1 121 ? 19.156 -37 8.062 1 94.56 121 ALA A C 1
ATOM 941 O O . ALA A 1 121 ? 18.609 -36.844 6.961 1 94.56 121 ALA A O 1
ATOM 942 N N . LEU A 1 122 ? 19.422 -36 8.883 1 94.31 122 LEU A N 1
ATOM 943 C CA . LEU A 1 122 ? 19.547 -34.625 8.422 1 94.31 122 LEU A CA 1
ATOM 944 C C . LEU A 1 122 ? 20.906 -34.406 7.742 1 94.31 122 LEU A C 1
ATOM 946 O O . LEU A 1 122 ? 21.938 -34.469 8.398 1 94.31 122 LEU A O 1
ATOM 950 N N . LEU A 1 123 ? 20.891 -34.219 6.504 1 95 123 LEU A N 1
ATOM 951 C CA . LEU A 1 123 ? 22.141 -34.094 5.77 1 95 123 LEU A CA 1
ATOM 952 C C . LEU A 1 123 ? 22.781 -32.719 6.047 1 95 123 LEU A C 1
ATOM 954 O O . LEU A 1 123 ? 23.984 -32.625 6.223 1 95 123 LEU A O 1
ATOM 958 N N . THR A 1 124 ? 21.969 -31.703 5.902 1 94.12 124 THR A N 1
ATOM 959 C CA . THR A 1 124 ? 22.438 -30.344 6.105 1 94.12 124 THR A CA 1
ATOM 960 C C . THR A 1 124 ? 21.25 -29.406 6.355 1 94.12 124 THR A C 1
ATOM 962 O O . THR A 1 124 ? 20.109 -29.766 6.074 1 94.12 124 THR A O 1
ATOM 965 N N . THR A 1 125 ? 21.5 -28.297 7.043 1 93.88 125 THR A N 1
ATOM 966 C CA . THR A 1 125 ? 20.531 -27.219 7.23 1 93.88 125 THR A CA 1
ATOM 967 C C . THR A 1 125 ? 20.938 -25.984 6.418 1 93.88 125 THR A C 1
ATOM 969 O O . THR A 1 125 ? 22.062 -25.5 6.539 1 93.88 125 THR A O 1
ATOM 972 N N . LEU A 1 126 ? 20.078 -25.578 5.641 1 94.12 126 LEU A N 1
ATOM 973 C CA . LEU A 1 126 ? 20.328 -24.438 4.766 1 94.12 126 LEU A CA 1
ATOM 974 C C . LEU A 1 126 ? 19.625 -23.188 5.285 1 94.12 126 LEU A C 1
ATOM 976 O O . LEU A 1 126 ? 18.469 -23.266 5.703 1 94.12 126 LEU A O 1
ATOM 980 N N . ARG A 1 127 ? 20.281 -22 5.234 1 88.69 127 ARG A N 1
ATOM 981 C CA . ARG A 1 127 ? 19.703 -20.75 5.711 1 88.69 127 ARG A CA 1
ATOM 982 C C . ARG A 1 127 ? 18.594 -20.266 4.781 1 88.69 127 ARG A C 1
ATOM 984 O O . ARG A 1 127 ? 17.625 -19.656 5.23 1 88.69 127 ARG A O 1
ATOM 991 N N . GLU A 1 128 ? 18.812 -20.5 3.488 1 91.75 128 GLU A N 1
ATOM 992 C CA . GLU A 1 128 ? 17.797 -20.172 2.486 1 91.75 128 GLU A CA 1
ATOM 993 C C . GLU A 1 128 ? 17.125 -21.438 1.938 1 91.75 128 GLU A C 1
ATOM 995 O O . GLU A 1 128 ? 17.75 -22.5 1.879 1 91.75 128 GLU A O 1
ATOM 1000 N N . SER A 1 129 ? 15.93 -21.297 1.544 1 91.62 129 SER A N 1
ATOM 1001 C CA . SER A 1 129 ? 15.172 -22.453 1.076 1 91.62 129 SER A CA 1
ATOM 1002 C C . SER A 1 129 ? 15.664 -22.906 -0.293 1 91.62 129 SER A C 1
ATOM 1004 O O . SER A 1 129 ? 15.68 -22.125 -1.246 1 91.62 129 SER A O 1
ATOM 1006 N N . PRO A 1 130 ? 15.977 -24.188 -0.403 1 95.75 130 PRO A N 1
ATOM 1007 C CA . PRO A 1 130 ? 16.406 -24.719 -1.695 1 95.75 130 PRO A CA 1
ATOM 1008 C C . PRO A 1 130 ? 15.227 -25.109 -2.594 1 95.75 130 PRO A C 1
ATOM 1010 O O . PRO A 1 130 ? 14.102 -25.234 -2.119 1 95.75 130 PRO A O 1
ATOM 1013 N N . SER A 1 131 ? 15.5 -25.203 -3.84 1 95.88 131 SER A N 1
ATOM 1014 C CA . SER A 1 131 ? 14.57 -25.734 -4.832 1 95.88 131 SER A CA 1
ATOM 1015 C C . SER A 1 131 ? 15.273 -26.641 -5.824 1 95.88 131 SER A C 1
ATOM 1017 O O . SER A 1 131 ? 16.5 -26.766 -5.801 1 95.88 131 SER A O 1
ATOM 1019 N N . ALA A 1 132 ? 14.523 -27.406 -6.539 1 97.31 132 ALA A N 1
ATOM 1020 C CA . ALA A 1 132 ? 15.008 -28.25 -7.637 1 97.31 132 ALA A CA 1
ATOM 1021 C C . ALA A 1 132 ? 15.945 -29.344 -7.125 1 97.31 132 ALA A C 1
ATOM 1023 O O . ALA A 1 132 ? 17 -29.578 -7.707 1 97.31 132 ALA A O 1
ATOM 1024 N N . LEU A 1 133 ? 15.594 -29.938 -6.035 1 97.19 133 LEU A N 1
ATOM 1025 C CA . LEU A 1 133 ? 16.359 -31.047 -5.488 1 97.19 133 LEU A CA 1
ATOM 1026 C C . LEU A 1 133 ? 16.469 -32.188 -6.496 1 97.19 133 LEU A C 1
ATOM 1028 O O . LEU A 1 133 ? 15.484 -32.531 -7.148 1 97.19 133 LEU A O 1
ATOM 1032 N N . SER A 1 134 ? 17.703 -32.844 -6.656 1 97.62 134 SER A N 1
ATOM 1033 C CA . SER A 1 134 ? 17.906 -33.938 -7.598 1 97.62 134 SER A CA 1
ATOM 1034 C C . SER A 1 134 ? 19.047 -34.844 -7.148 1 97.62 134 SER A C 1
ATOM 1036 O O . SER A 1 134 ? 20.062 -34.344 -6.625 1 97.62 134 SER A O 1
ATOM 1038 N N . TRP A 1 135 ? 18.906 -36.156 -7.367 1 98 135 TRP A N 1
ATOM 1039 C CA . TRP A 1 135 ? 19.953 -37.125 -7.074 1 98 135 TRP A CA 1
ATOM 1040 C C . TRP A 1 135 ? 20.922 -37.25 -8.242 1 98 135 TRP A C 1
ATOM 1042 O O . TRP A 1 135 ? 20.516 -37.281 -9.406 1 98 135 TRP A O 1
ATOM 1052 N N . SER A 1 136 ? 22.188 -37.375 -7.883 1 98.25 136 SER A N 1
ATOM 1053 C CA . SER A 1 136 ? 23.109 -37.812 -8.914 1 98.25 136 SER A CA 1
ATOM 1054 C C . SER A 1 136 ? 22.828 -39.281 -9.312 1 98.25 136 SER A C 1
ATOM 1056 O O . SER A 1 136 ? 22.391 -40.062 -8.484 1 98.25 136 SER A O 1
ATOM 1058 N N . PRO A 1 137 ? 23.078 -39.594 -10.57 1 97.31 137 PRO A N 1
ATOM 1059 C CA . PRO A 1 137 ? 22.781 -40.938 -11.039 1 97.31 137 PRO A CA 1
ATOM 1060 C C . PRO A 1 137 ? 23.484 -42 -10.211 1 97.31 137 PRO A C 1
ATOM 1062 O O . PRO A 1 137 ? 22.969 -43.125 -10.055 1 97.31 137 PRO A O 1
ATOM 1065 N N . ASP A 1 138 ? 24.641 -41.75 -9.625 1 97.06 138 ASP A N 1
ATOM 1066 C CA . ASP A 1 138 ? 25.391 -42.719 -8.844 1 97.06 138 ASP A CA 1
ATOM 1067 C C . ASP A 1 138 ? 24.906 -42.75 -7.391 1 97.06 138 ASP A C 1
ATOM 1069 O O . ASP A 1 138 ? 25.391 -43.531 -6.586 1 97.06 138 ASP A O 1
ATOM 1073 N N . GLY A 1 139 ? 24.031 -41.875 -7.031 1 97.31 139 GLY A N 1
ATOM 1074 C CA . GLY A 1 139 ? 23.422 -41.875 -5.715 1 97.31 139 GLY A CA 1
ATOM 1075 C C . GLY A 1 139 ? 24.312 -41.25 -4.645 1 97.31 139 GLY A C 1
ATOM 1076 O O . GLY A 1 139 ? 23.984 -41.312 -3.455 1 97.31 139 GLY A O 1
ATOM 1077 N N . ARG A 1 140 ? 25.344 -40.562 -5.035 1 97.06 140 ARG A N 1
ATOM 1078 C CA . ARG A 1 140 ? 26.328 -40.125 -4.059 1 97.06 140 ARG A CA 1
ATOM 1079 C C . ARG A 1 140 ? 26.109 -38.656 -3.674 1 97.06 140 ARG A C 1
ATOM 1081 O O . ARG A 1 140 ? 26.594 -38.219 -2.641 1 97.06 140 ARG A O 1
ATOM 1088 N N . LEU A 1 141 ? 25.453 -37.969 -4.543 1 98 141 LEU A N 1
ATOM 1089 C CA . LEU A 1 141 ? 25.281 -36.531 -4.328 1 98 141 LEU A CA 1
ATOM 1090 C C . LEU A 1 141 ? 23.812 -36.125 -4.5 1 98 141 LEU A C 1
ATOM 1092 O O . LEU A 1 141 ? 23.047 -36.812 -5.176 1 98 141 LEU A O 1
ATOM 1096 N N . LEU A 1 142 ? 23.438 -35.031 -3.854 1 98.12 142 LEU A N 1
ATOM 1097 C CA . LEU A 1 142 ? 22.219 -34.281 -4.125 1 98.12 142 LEU A CA 1
ATOM 1098 C C . LEU A 1 142 ? 22.547 -32.875 -4.613 1 98.12 142 LEU A C 1
ATOM 1100 O O . LEU A 1 142 ? 23.422 -32.219 -4.051 1 98.12 142 LEU A O 1
ATOM 1104 N N . ALA A 1 143 ? 21.938 -32.469 -5.645 1 98.56 143 ALA A N 1
ATOM 1105 C CA . ALA A 1 143 ? 22.047 -31.094 -6.133 1 98.56 143 ALA A CA 1
ATOM 1106 C C . ALA A 1 143 ? 20.781 -30.297 -5.828 1 98.56 143 ALA A C 1
ATOM 1108 O O . ALA A 1 143 ? 19.703 -30.875 -5.625 1 98.56 143 ALA A O 1
ATOM 1109 N N . PHE A 1 144 ? 20.844 -29.016 -5.715 1 98.31 144 PHE A N 1
ATOM 1110 C CA . PHE A 1 144 ? 19.719 -28.094 -5.508 1 98.31 144 PHE A CA 1
ATOM 1111 C C . PHE A 1 144 ? 20.094 -26.672 -5.906 1 98.31 144 PHE A C 1
ATOM 1113 O O . PHE A 1 144 ? 21.25 -26.391 -6.176 1 98.31 144 PHE A O 1
ATOM 1120 N N . VAL A 1 145 ? 19.141 -25.859 -6.043 1 98.25 145 VAL A N 1
ATOM 1121 C CA . VAL A 1 145 ? 19.297 -24.438 -6.297 1 98.25 145 VAL A CA 1
ATOM 1122 C C . VAL A 1 145 ? 18.969 -23.641 -5.035 1 98.25 145 VAL A C 1
ATOM 1124 O O . VAL A 1 145 ? 18.016 -23.953 -4.32 1 98.25 145 VAL A O 1
ATOM 1127 N N . MET A 1 146 ? 19.75 -22.609 -4.723 1 97.38 146 MET A N 1
ATOM 1128 C CA . MET A 1 146 ? 19.516 -21.797 -3.537 1 97.38 146 MET A CA 1
ATOM 1129 C C . MET A 1 146 ? 20.016 -20.359 -3.758 1 97.38 146 MET A C 1
ATOM 1131 O O . MET A 1 146 ? 21.062 -20.156 -4.375 1 97.38 146 MET A O 1
ATOM 1135 N N . PRO A 1 147 ? 19.203 -19.391 -3.277 1 96.12 147 PRO A N 1
ATOM 1136 C CA . PRO A 1 147 ? 19.656 -18 -3.443 1 96.12 147 PRO A CA 1
ATOM 1137 C C . PRO A 1 147 ? 20.859 -17.656 -2.562 1 96.12 147 PRO A C 1
ATOM 1139 O O . PRO A 1 147 ? 20.938 -18.125 -1.424 1 96.12 147 PRO A O 1
ATOM 1142 N N . VAL A 1 148 ? 21.781 -16.891 -3.107 1 96.12 148 VAL A N 1
ATOM 1143 C CA . VAL A 1 148 ? 22.906 -16.297 -2.389 1 96.12 148 VAL A CA 1
ATOM 1144 C C . VAL A 1 148 ? 22.766 -14.781 -2.361 1 96.12 148 VAL A C 1
ATOM 1146 O O . VAL A 1 148 ? 22.734 -14.133 -3.41 1 96.12 148 VAL A O 1
ATOM 1149 N N . LYS A 1 149 ? 22.688 -14.234 -1.182 1 92.69 149 LYS A N 1
ATOM 1150 C CA . LYS A 1 149 ? 22.453 -12.805 -1.007 1 92.69 149 LYS A CA 1
ATOM 1151 C C . LYS A 1 149 ? 23.641 -11.984 -1.5 1 92.69 149 LYS A C 1
ATOM 1153 O O . LYS A 1 149 ? 24.797 -12.391 -1.338 1 92.69 149 LYS A O 1
ATOM 1158 N N . LYS A 1 150 ? 23.281 -10.844 -2.076 1 89.44 150 LYS A N 1
ATOM 1159 C CA . LYS A 1 150 ? 24.297 -9.867 -2.455 1 89.44 150 LYS A CA 1
ATOM 1160 C C . LYS A 1 150 ? 24.578 -8.898 -1.314 1 89.44 150 LYS A C 1
ATOM 1162 O O . LYS A 1 150 ? 23.672 -8.562 -0.54 1 89.44 150 LYS A O 1
ATOM 1167 N N . ASP A 1 151 ? 25.812 -8.445 -1.227 1 83.69 151 ASP A N 1
ATOM 1168 C CA . ASP A 1 151 ? 26.125 -7.402 -0.255 1 83.69 151 ASP A CA 1
ATOM 1169 C C . ASP A 1 151 ? 25.547 -6.055 -0.681 1 83.69 151 ASP A C 1
ATOM 1171 O O . ASP A 1 151 ? 25.719 -5.637 -1.828 1 83.69 151 ASP A O 1
ATOM 1175 N N . THR A 1 152 ? 24.719 -5.539 0.188 1 79.69 152 THR A N 1
ATOM 1176 C CA . THR A 1 152 ? 24.156 -4.219 -0.088 1 79.69 152 THR A CA 1
ATOM 1177 C C . THR A 1 152 ? 24.703 -3.188 0.896 1 79.69 152 THR A C 1
ATOM 1179 O O . THR A 1 152 ? 24.938 -3.498 2.064 1 79.69 152 THR A O 1
ATOM 1182 N N . GLN A 1 153 ? 25.109 -2.016 0.337 1 78.31 153 GLN A N 1
ATOM 1183 C CA . GLN A 1 153 ? 25.594 -0.928 1.185 1 78.31 153 GLN A CA 1
ATOM 1184 C C . GLN A 1 153 ? 24.484 0.103 1.425 1 78.31 153 GLN A C 1
ATOM 1186 O O . GLN A 1 153 ? 23.703 0.409 0.521 1 78.31 153 GLN A O 1
ATOM 1191 N N . ALA A 1 154 ? 24.547 0.571 2.662 1 85.12 154 ALA A N 1
ATOM 1192 C CA . ALA A 1 154 ? 23.656 1.69 2.975 1 85.12 154 ALA A CA 1
ATOM 1193 C C . ALA A 1 154 ? 24.109 2.963 2.266 1 85.12 154 ALA A C 1
ATOM 1195 O O . ALA A 1 154 ? 25.312 3.162 2.045 1 85.12 154 ALA A O 1
ATOM 1196 N N . LEU A 1 155 ? 23.109 3.707 1.813 1 90.19 155 LEU A N 1
ATOM 1197 C CA . LEU A 1 155 ? 23.453 4.969 1.16 1 90.19 155 LEU A CA 1
ATOM 1198 C C . LEU A 1 155 ? 24.094 5.934 2.145 1 90.19 155 LEU A C 1
ATOM 1200 O O . LEU A 1 155 ? 25.172 6.484 1.867 1 90.19 155 LEU A O 1
ATOM 1204 N N . ALA A 1 156 ? 23.422 6.109 3.305 1 92.56 156 ALA A N 1
ATOM 1205 C CA . ALA A 1 156 ? 23.984 6.945 4.367 1 92.56 156 ALA A CA 1
ATOM 1206 C C . ALA A 1 156 ? 24.156 6.145 5.656 1 92.56 156 ALA A C 1
ATOM 1208 O O . ALA A 1 156 ? 23.359 5.262 5.965 1 92.56 156 ALA A O 1
ATOM 1209 N N . LYS A 1 157 ? 25.203 6.461 6.414 1 87.94 157 LYS A N 1
ATOM 1210 C CA . LYS A 1 157 ? 25.422 5.848 7.723 1 87.94 157 LYS A CA 1
ATOM 1211 C C . LYS A 1 157 ? 24.672 6.613 8.812 1 87.94 157 LYS A C 1
ATOM 1213 O O . LYS A 1 157 ? 24.891 7.809 9 1 87.94 157 LYS A O 1
ATOM 1218 N N . PRO A 1 158 ? 23.844 5.957 9.508 1 88.81 158 PRO A N 1
ATOM 1219 C CA . PRO A 1 158 ? 23.156 6.652 10.602 1 88.81 158 PRO A CA 1
ATOM 1220 C C . PRO A 1 158 ? 24.094 6.973 11.766 1 88.81 158 PRO A C 1
ATOM 1222 O O . PRO A 1 158 ? 25.125 6.32 11.93 1 88.81 158 PRO A O 1
ATOM 1225 N N . PRO A 1 159 ? 23.719 8.023 12.523 1 91.19 159 PRO A N 1
ATOM 1226 C CA . PRO A 1 159 ? 24.5 8.242 13.742 1 91.19 159 PRO A CA 1
ATOM 1227 C C . PRO A 1 159 ? 24.453 7.062 14.703 1 91.19 159 PRO A C 1
ATOM 1229 O O . PRO A 1 159 ? 23.578 6.195 14.578 1 91.19 159 PRO A O 1
ATOM 1232 N N . ALA A 1 160 ? 25.391 7.086 15.625 1 91.06 160 ALA A N 1
ATOM 1233 C CA . ALA A 1 160 ? 25.438 6.008 16.609 1 91.06 160 ALA A CA 1
ATOM 1234 C C . ALA A 1 160 ? 24.25 6.086 17.562 1 91.06 160 ALA A C 1
ATOM 1236 O O . ALA A 1 160 ? 23.969 7.145 18.125 1 91.06 160 ALA A O 1
ATOM 1237 N N . LYS A 1 161 ? 23.562 5.047 17.625 1 91.75 161 LYS A N 1
ATOM 1238 C CA . LYS A 1 161 ? 22.453 4.918 18.562 1 91.75 161 LYS A CA 1
ATOM 1239 C C . LYS A 1 161 ? 22.953 4.562 19.969 1 91.75 161 LYS A C 1
ATOM 1241 O O . LYS A 1 161 ? 23.656 3.564 20.141 1 91.75 161 LYS A O 1
ATOM 1246 N N . PRO A 1 162 ? 22.656 5.395 20.969 1 94.19 162 PRO A N 1
ATOM 1247 C CA . PRO A 1 162 ? 23.094 5.035 22.312 1 94.19 162 PRO A CA 1
ATOM 1248 C C . PRO A 1 162 ? 22.531 3.691 22.781 1 94.19 162 PRO A C 1
ATOM 1250 O O . PRO A 1 162 ? 21.438 3.293 22.359 1 94.19 162 PRO A O 1
ATOM 1253 N N . GLU A 1 163 ? 23.281 3.072 23.703 1 94.81 163 GLU A N 1
ATOM 1254 C CA . GLU A 1 163 ? 22.812 1.796 24.25 1 94.81 163 GLU A CA 1
ATOM 1255 C C . GLU A 1 163 ? 21.453 1.94 24.922 1 94.81 163 GLU A C 1
ATOM 1257 O O . GLU A 1 163 ? 21.234 2.877 25.688 1 94.81 163 GLU A O 1
ATOM 1262 N N . GLY A 1 164 ? 20.547 1.069 24.578 1 94.75 164 GLY A N 1
ATOM 1263 C CA . GLY A 1 164 ? 19.234 1.053 25.219 1 94.75 164 GLY A CA 1
ATOM 1264 C C . GLY A 1 164 ? 18.234 1.957 24.531 1 94.75 164 GLY A C 1
ATOM 1265 O O . GLY A 1 164 ? 17.047 1.952 24.875 1 94.75 164 GLY A O 1
ATOM 1266 N N . ALA A 1 165 ? 18.703 2.754 23.547 1 95.25 165 ALA A N 1
ATOM 1267 C CA . ALA A 1 165 ? 17.797 3.652 22.844 1 95.25 165 ALA A CA 1
ATOM 1268 C C . ALA A 1 165 ? 16.828 2.873 21.938 1 95.25 165 ALA A C 1
ATOM 1270 O O . ALA A 1 165 ? 17.203 1.84 21.375 1 95.25 165 ALA A O 1
ATOM 1271 N N . GLU A 1 166 ? 15.609 3.221 21.875 1 95.75 166 GLU A N 1
ATOM 1272 C CA . GLU A 1 166 ? 14.594 2.654 21 1 95.75 166 GLU A CA 1
ATOM 1273 C C . GLU A 1 166 ? 14.242 3.611 19.859 1 95.75 166 GLU A C 1
ATOM 1275 O O . GLU A 1 166 ? 13.367 4.469 20.016 1 95.75 166 GLU A O 1
ATOM 1280 N N . TRP A 1 167 ? 14.914 3.383 18.734 1 96.06 167 TRP A N 1
ATOM 1281 C CA . TRP A 1 167 ? 14.719 4.242 17.562 1 96.06 167 TRP A CA 1
ATOM 1282 C C . TRP A 1 167 ? 13.766 3.598 16.562 1 96.06 167 TRP A C 1
ATOM 1284 O O . TRP A 1 167 ? 13.492 2.398 16.641 1 96.06 167 TRP A O 1
ATOM 1294 N N . SER A 1 168 ? 13.242 4.461 15.688 1 95.19 168 SER A N 1
ATOM 1295 C CA . SER A 1 168 ? 12.531 3.934 14.523 1 95.19 168 SER A CA 1
ATOM 1296 C C . SER A 1 168 ? 13.383 2.93 13.766 1 95.19 168 SER A C 1
ATOM 1298 O O . SER A 1 168 ? 14.617 3.016 13.773 1 95.19 168 SER A O 1
ATOM 1300 N N . GLU A 1 169 ? 12.695 1.896 13.133 1 95 169 GLU A N 1
ATOM 1301 C CA . GLU A 1 169 ? 13.422 0.983 12.258 1 95 169 GLU A CA 1
ATOM 1302 C C . GLU A 1 169 ? 14.211 1.748 11.195 1 95 169 GLU A C 1
ATOM 1304 O O . GLU A 1 169 ? 13.742 2.758 10.672 1 95 169 GLU A O 1
ATOM 1309 N N . PRO A 1 170 ? 15.414 1.324 10.922 1 93.75 170 PRO A N 1
ATOM 1310 C CA . PRO A 1 170 ? 16.203 1.996 9.891 1 93.75 170 PRO A CA 1
ATOM 1311 C C . PRO A 1 170 ? 15.5 2.041 8.539 1 93.75 170 PRO A C 1
ATOM 1313 O O . PRO A 1 170 ? 14.688 1.169 8.234 1 93.75 170 PRO A O 1
ATOM 1316 N N . VAL A 1 171 ? 15.82 3.039 7.773 1 95.75 171 VAL A N 1
ATOM 1317 C CA . VAL A 1 171 ? 15.273 3.156 6.426 1 95.75 171 VAL A CA 1
ATOM 1318 C C . VAL A 1 171 ? 15.75 1.984 5.57 1 95.75 171 VAL A C 1
ATOM 1320 O O . VAL A 1 171 ? 16.797 1.389 5.852 1 95.75 171 VAL A O 1
ATOM 1323 N N . LYS A 1 172 ? 14.961 1.604 4.59 1 94.56 172 LYS A N 1
ATOM 1324 C CA . LYS A 1 172 ? 15.297 0.549 3.639 1 94.56 172 LY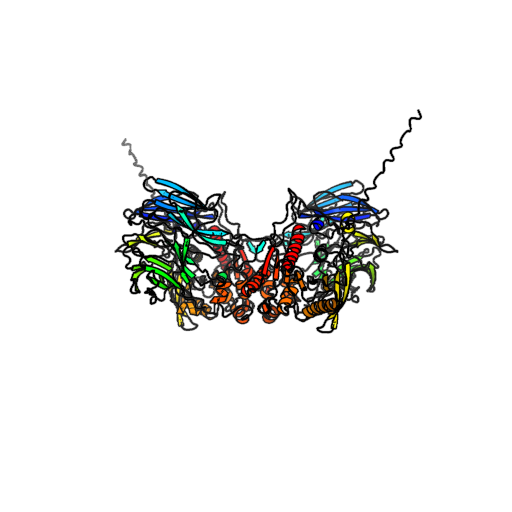S A CA 1
ATOM 1325 C C . LYS A 1 172 ? 15.648 1.134 2.273 1 94.56 172 LYS A C 1
ATOM 1327 O O . LYS A 1 172 ? 14.812 1.764 1.628 1 94.56 172 LYS A O 1
ATOM 1332 N N . ALA A 1 173 ? 16.859 0.911 1.854 1 95.06 173 ALA A N 1
ATOM 1333 C CA . ALA A 1 173 ? 17.328 1.403 0.559 1 95.06 173 ALA A CA 1
ATOM 1334 C C . ALA A 1 173 ? 17.188 0.326 -0.515 1 95.06 173 ALA A C 1
ATOM 1336 O O . ALA A 1 173 ? 17.672 -0.799 -0.334 1 95.06 173 ALA A O 1
ATOM 1337 N N . ILE A 1 174 ? 16.516 0.614 -1.584 1 95.19 174 ILE A N 1
ATOM 1338 C CA . ILE A 1 174 ? 16.297 -0.3 -2.699 1 95.19 174 ILE A CA 1
ATOM 1339 C C . ILE A 1 174 ? 16.922 0.278 -3.969 1 95.19 174 ILE A C 1
ATOM 1341 O O . ILE A 1 174 ? 16.656 1.433 -4.32 1 95.19 174 ILE A O 1
ATOM 1345 N N . ASP A 1 175 ? 17.672 -0.463 -4.684 1 93.69 175 ASP A N 1
ATOM 1346 C CA . ASP A 1 175 ? 18.312 -0.015 -5.922 1 93.69 175 ASP A CA 1
ATOM 1347 C C . ASP A 1 175 ? 18.125 -1.044 -7.035 1 93.69 175 ASP A C 1
ATOM 1349 O O . ASP A 1 175 ? 18.594 -0.837 -8.156 1 93.69 175 ASP A O 1
ATOM 1353 N N . SER A 1 176 ? 17.375 -2.139 -6.793 1 92.31 176 SER A N 1
ATOM 1354 C CA . SER A 1 176 ? 17.203 -3.223 -7.758 1 92.31 176 SER A CA 1
ATOM 1355 C C . SER A 1 176 ? 15.945 -3.014 -8.609 1 92.31 176 SER A C 1
ATOM 1357 O O . SER A 1 176 ? 14.992 -2.369 -8.164 1 92.31 176 SER A O 1
ATOM 1359 N N . VAL A 1 177 ? 15.992 -3.598 -9.844 1 92.62 177 VAL A N 1
ATOM 1360 C CA . VAL A 1 177 ? 14.844 -3.541 -10.742 1 92.62 177 VAL A CA 1
ATOM 1361 C C . VAL A 1 177 ? 13.695 -4.371 -10.172 1 92.62 177 VAL A C 1
ATOM 1363 O O . VAL A 1 177 ? 12.547 -3.924 -10.141 1 92.62 177 VAL A O 1
ATOM 1366 N N . THR A 1 178 ? 14.055 -5.531 -9.773 1 92.56 178 THR A N 1
ATOM 1367 C CA . THR A 1 178 ? 13.109 -6.395 -9.078 1 92.56 178 THR A CA 1
ATOM 1368 C C . THR A 1 178 ? 13.336 -6.352 -7.57 1 92.56 178 THR A C 1
ATOM 1370 O O . THR A 1 178 ? 14.391 -6.777 -7.082 1 92.56 178 THR A O 1
ATOM 1373 N N . TYR A 1 179 ? 12.352 -5.844 -6.82 1 94.56 179 TYR A N 1
ATOM 1374 C CA . TYR A 1 179 ? 12.578 -5.656 -5.391 1 94.56 179 TYR A CA 1
ATOM 1375 C C . TYR A 1 179 ? 11.398 -6.188 -4.578 1 94.56 179 TYR A C 1
ATOM 1377 O O . TYR A 1 179 ? 11.359 -6.02 -3.357 1 94.56 179 TYR A O 1
ATOM 1385 N N . ARG A 1 180 ? 10.461 -6.797 -5.258 1 96.12 180 ARG A N 1
ATOM 1386 C CA . ARG A 1 180 ? 9.32 -7.41 -4.582 1 96.12 180 ARG A CA 1
ATOM 1387 C C . ARG A 1 180 ? 8.898 -8.695 -5.281 1 96.12 180 ARG A C 1
ATOM 1389 O O . ARG A 1 180 ? 9.148 -8.875 -6.477 1 96.12 180 ARG A O 1
ATOM 1396 N N . ARG A 1 181 ? 8.297 -9.539 -4.535 1 95.12 181 ARG A N 1
ATOM 1397 C CA . ARG A 1 181 ? 7.711 -10.789 -5.012 1 95.12 181 ARG A CA 1
ATOM 1398 C C . ARG A 1 181 ? 6.492 -11.172 -4.18 1 95.12 181 ARG A C 1
ATOM 1400 O O . ARG A 1 181 ? 6.543 -11.156 -2.947 1 95.12 181 ARG A O 1
ATOM 1407 N N . ASP A 1 182 ? 5.453 -11.477 -4.863 1 96.75 182 ASP A N 1
ATOM 1408 C CA . ASP A 1 182 ? 4.25 -11.859 -4.129 1 96.75 182 ASP A CA 1
ATOM 1409 C C . ASP A 1 182 ? 4.516 -13.07 -3.236 1 96.75 182 ASP A C 1
ATOM 1411 O O . ASP A 1 182 ? 5.121 -14.047 -3.674 1 96.75 182 ASP A O 1
ATOM 1415 N N . GLY A 1 183 ? 4.094 -13.016 -2.027 1 93.81 183 GLY A N 1
ATOM 1416 C CA . GLY A 1 183 ? 4.324 -14.062 -1.044 1 93.81 183 GLY A CA 1
ATOM 1417 C C . GLY A 1 183 ? 5.562 -13.82 -0.201 1 93.81 183 GLY A C 1
ATOM 1418 O O . GLY A 1 183 ? 5.672 -14.336 0.914 1 93.81 183 GLY A O 1
ATOM 1419 N N . GLU A 1 184 ? 6.543 -13.039 -0.731 1 91.44 184 GLU A N 1
ATOM 1420 C CA . GLU A 1 184 ? 7.789 -12.781 -0.016 1 91.44 184 GLU A CA 1
ATOM 1421 C C . GLU A 1 184 ? 7.883 -11.32 0.418 1 91.44 184 GLU A C 1
ATOM 1423 O O . GLU A 1 184 ? 8.672 -10.977 1.303 1 91.44 184 GLU A O 1
ATOM 1428 N N . GLY A 1 185 ? 7.055 -10.508 -0.214 1 92.19 185 GLY A N 1
ATOM 1429 C CA . GLY A 1 185 ? 7.16 -9.086 0.077 1 92.19 185 GLY A CA 1
ATOM 1430 C C . GLY A 1 185 ? 8.344 -8.422 -0.605 1 92.19 185 GLY A C 1
ATOM 1431 O O . GLY A 1 185 ? 8.617 -8.688 -1.776 1 92.19 185 GLY A O 1
ATOM 1432 N N . PHE A 1 186 ? 8.969 -7.473 0.028 1 89.19 186 PHE A N 1
ATOM 1433 C CA . PHE A 1 186 ? 10.164 -6.812 -0.482 1 89.19 186 PHE A CA 1
ATOM 1434 C C . PHE A 1 186 ? 11.398 -7.668 -0.239 1 89.19 186 PHE A C 1
ATOM 1436 O O . PHE A 1 186 ? 11.602 -8.172 0.867 1 89.19 186 PHE A O 1
ATOM 1443 N N . ILE A 1 187 ? 12.133 -7.863 -1.314 1 90.12 187 ILE A N 1
ATOM 1444 C CA . ILE A 1 187 ? 13.195 -8.859 -1.24 1 90.12 187 ILE A CA 1
ATOM 1445 C C . ILE A 1 187 ? 14.555 -8.172 -1.309 1 90.12 187 ILE A C 1
ATOM 1447 O O . ILE A 1 187 ? 14.695 -7.125 -1.95 1 90.12 187 ILE A O 1
ATOM 1451 N N . GLU A 1 188 ? 15.477 -8.805 -0.638 1 89.69 188 GLU A N 1
ATOM 1452 C CA . GLU A 1 188 ? 16.875 -8.398 -0.769 1 89.69 188 GLU A CA 1
ATOM 1453 C C . GLU A 1 188 ? 17.484 -8.945 -2.051 1 89.69 188 GLU A C 1
ATOM 1455 O O . GLU A 1 188 ? 17.094 -10.008 -2.531 1 89.69 188 GLU A O 1
ATOM 1460 N N . PRO A 1 189 ? 18.422 -8.211 -2.514 1 91.69 189 PRO A N 1
ATOM 1461 C CA . PRO A 1 189 ? 19.094 -8.719 -3.711 1 91.69 189 PRO A CA 1
ATOM 1462 C C . PRO A 1 189 ? 19.797 -10.055 -3.469 1 91.69 189 PRO A C 1
ATOM 1464 O O . PRO A 1 189 ? 20.547 -10.188 -2.5 1 91.69 189 PRO A O 1
ATOM 1467 N N . ALA A 1 190 ? 19.469 -11 -4.305 1 94.69 190 ALA A N 1
ATOM 1468 C CA . ALA A 1 190 ? 20.062 -12.336 -4.266 1 94.69 190 ALA A CA 1
ATOM 1469 C C . ALA A 1 190 ? 20.062 -12.984 -5.648 1 94.69 190 ALA A C 1
ATOM 1471 O O . ALA A 1 190 ? 19.344 -12.523 -6.547 1 94.69 190 ALA A O 1
ATOM 1472 N N . HIS A 1 191 ? 20.969 -13.977 -5.809 1 96.25 191 HIS A N 1
ATOM 1473 C CA . HIS A 1 191 ? 21.016 -14.75 -7.047 1 96.25 191 HIS A CA 1
ATOM 1474 C C . HIS A 1 191 ? 20.953 -16.25 -6.77 1 96.25 191 HIS A C 1
ATOM 1476 O O . HIS A 1 191 ? 21.609 -16.734 -5.844 1 96.25 191 HIS A O 1
ATOM 1482 N N . ASP A 1 192 ? 20.234 -16.953 -7.566 1 97.38 192 ASP A N 1
ATOM 1483 C CA . ASP A 1 192 ? 20.078 -18.406 -7.426 1 97.38 192 ASP A CA 1
ATOM 1484 C C . ASP A 1 192 ? 21.266 -19.141 -8.016 1 97.38 192 ASP A C 1
ATOM 1486 O O . ASP A 1 192 ? 21.594 -18.969 -9.195 1 97.38 192 ASP A O 1
ATOM 1490 N N . HIS A 1 193 ? 21.844 -20 -7.211 1 98.31 193 HIS A N 1
ATOM 1491 C CA . HIS A 1 193 ? 23 -20.766 -7.66 1 98.31 193 HIS A CA 1
ATOM 1492 C C . HIS A 1 193 ? 22.781 -22.266 -7.469 1 98.31 193 HIS A C 1
ATOM 1494 O O . HIS A 1 193 ? 21.938 -22.672 -6.66 1 98.31 193 HIS A O 1
ATOM 1500 N N . VAL A 1 194 ? 23.484 -23.031 -8.203 1 98.69 194 VAL A N 1
ATOM 1501 C CA . VAL A 1 194 ? 23.438 -24.484 -8.117 1 98.69 194 VAL A CA 1
ATOM 1502 C C . VAL A 1 194 ? 24.422 -24.969 -7.055 1 98.69 194 VAL A C 1
ATOM 1504 O O . VAL A 1 194 ? 25.594 -24.578 -7.051 1 98.69 194 VAL A O 1
ATOM 1507 N N . PHE A 1 195 ? 23.969 -25.812 -6.23 1 98.44 195 PHE A N 1
ATOM 1508 C CA . PHE A 1 195 ? 24.766 -26.422 -5.176 1 98.44 195 PHE A CA 1
ATOM 1509 C C . PHE A 1 195 ? 24.719 -27.938 -5.258 1 98.44 195 PHE A C 1
ATOM 1511 O O . PHE A 1 195 ? 23.797 -28.5 -5.852 1 98.44 195 PHE A O 1
ATOM 1518 N N . VAL A 1 196 ? 25.75 -28.625 -4.664 1 98.19 196 VAL A N 1
ATOM 1519 C CA . VAL A 1 196 ? 25.719 -30.062 -4.43 1 98.19 196 VAL A CA 1
ATOM 1520 C C . VAL A 1 196 ? 26.109 -30.359 -2.984 1 98.19 196 VAL A C 1
ATOM 1522 O O . VAL A 1 196 ? 26.859 -29.594 -2.369 1 98.19 196 VAL A O 1
ATOM 1525 N N . VAL A 1 197 ? 25.609 -31.406 -2.504 1 97.69 197 VAL A N 1
ATOM 1526 C CA . VAL A 1 197 ? 25.969 -31.906 -1.178 1 97.69 197 VAL A CA 1
ATOM 1527 C C . VAL A 1 197 ? 26.062 -33.438 -1.197 1 97.69 197 VAL A C 1
ATOM 1529 O O . VAL A 1 197 ? 25.281 -34.094 -1.89 1 97.69 197 VAL A O 1
ATOM 1532 N N . PRO A 1 198 ? 27.016 -34 -0.451 1 97 198 PRO A N 1
ATOM 1533 C CA . PRO A 1 198 ? 27.062 -35.469 -0.365 1 97 198 PRO A CA 1
ATOM 1534 C C . PRO A 1 198 ? 25.781 -36.062 0.246 1 97 198 PRO A C 1
ATOM 1536 O O . PRO A 1 198 ? 25.219 -35.469 1.185 1 97 198 PRO A O 1
ATOM 1539 N N . ALA A 1 199 ? 25.391 -37.219 -0.295 1 95.81 199 ALA A N 1
ATOM 1540 C CA . ALA A 1 199 ? 24.141 -37.844 0.128 1 95.81 199 ALA A CA 1
ATOM 1541 C C . ALA A 1 199 ? 24.281 -38.469 1.517 1 95.81 199 ALA A C 1
ATOM 1543 O O . ALA A 1 199 ? 23.281 -38.844 2.131 1 95.81 199 ALA A O 1
ATOM 1544 N N . ASP A 1 200 ? 25.422 -38.5 2.023 1 91.56 200 ASP A N 1
ATOM 1545 C CA . ASP A 1 200 ? 25.641 -39 3.377 1 91.56 200 ASP A CA 1
ATOM 1546 C C . ASP A 1 200 ? 25.891 -37.844 4.352 1 91.56 200 ASP A C 1
ATOM 1548 O O . ASP A 1 200 ? 26.188 -38.094 5.527 1 91.56 200 ASP A O 1
ATOM 1552 N N . GLY A 1 201 ? 25.844 -36.688 3.902 1 90.94 201 GLY A N 1
ATOM 1553 C CA . GLY A 1 201 ? 26 -35.531 4.75 1 90.94 201 GLY A CA 1
ATOM 1554 C C . GLY A 1 201 ? 27.266 -34.75 4.461 1 90.94 201 GLY A C 1
ATOM 1555 O O . GLY A 1 201 ? 28.266 -35.312 4.043 1 90.94 201 GLY A O 1
ATOM 1556 N N . GLY A 1 202 ? 27.156 -33.375 4.648 1 92.06 202 GLY A N 1
ATOM 1557 C CA . GLY A 1 202 ? 28.328 -32.531 4.457 1 92.06 202 GLY A CA 1
ATOM 1558 C C . GLY A 1 202 ? 27.953 -31.078 4.227 1 92.06 202 GLY A C 1
ATOM 1559 O O . GLY A 1 202 ? 26.859 -30.641 4.586 1 92.06 202 GLY A O 1
ATOM 1560 N N . THR A 1 203 ? 28.953 -30.406 3.752 1 93.94 203 THR A N 1
ATOM 1561 C CA . THR A 1 203 ? 28.797 -28.984 3.469 1 93.94 203 THR A CA 1
ATOM 1562 C C . THR A 1 203 ? 28.422 -28.766 2.002 1 93.94 203 THR A C 1
ATOM 1564 O O . THR A 1 203 ? 29.109 -29.266 1.106 1 93.94 203 THR A O 1
ATOM 1567 N N . PRO A 1 204 ? 27.344 -28.047 1.82 1 96.81 204 PRO A N 1
ATOM 1568 C CA . PRO A 1 204 ? 27.016 -27.75 0.427 1 96.81 204 PRO A CA 1
ATOM 1569 C C . PRO A 1 204 ? 28.125 -26.984 -0.289 1 96.81 204 PRO A C 1
ATOM 1571 O O . PRO A 1 204 ? 28.766 -26.109 0.303 1 96.81 204 PRO A O 1
ATOM 1574 N N . ARG A 1 205 ? 28.406 -27.297 -1.441 1 97.44 205 ARG A N 1
ATOM 1575 C CA . ARG A 1 205 ? 29.375 -26.625 -2.307 1 97.44 205 ARG A CA 1
ATOM 1576 C C . ARG A 1 205 ? 28.672 -25.938 -3.475 1 97.44 205 ARG A C 1
ATOM 1578 O O . ARG A 1 205 ? 27.922 -26.578 -4.223 1 97.44 205 ARG A O 1
ATOM 1585 N N . GLN A 1 206 ? 28.906 -24.688 -3.645 1 97.69 206 GLN A N 1
ATOM 1586 C CA . GLN A 1 206 ? 28.344 -23.922 -4.762 1 97.69 206 GLN A CA 1
ATOM 1587 C C . GLN A 1 206 ? 29.078 -24.25 -6.062 1 97.69 206 GLN A C 1
ATOM 1589 O O . GLN A 1 206 ? 30.312 -24.234 -6.105 1 97.69 206 GLN A O 1
ATOM 1594 N N . LEU A 1 207 ? 28.328 -24.5 -7.086 1 98.31 207 LEU A N 1
ATOM 1595 C CA . LEU A 1 207 ? 28.938 -24.859 -8.367 1 98.31 207 LEU A CA 1
ATOM 1596 C C . LEU A 1 207 ? 28.906 -23.672 -9.328 1 98.31 207 LEU A C 1
ATOM 1598 O O . LEU A 1 207 ? 29.891 -23.406 -10.016 1 98.31 207 LEU A O 1
ATOM 1602 N N . SER A 1 208 ? 27.766 -23.016 -9.445 1 97.75 208 SER A N 1
ATOM 1603 C CA . SER A 1 208 ? 27.641 -21.891 -10.367 1 97.75 208 SER A CA 1
ATOM 1604 C C . SER A 1 208 ? 28.125 -20.594 -9.734 1 97.75 208 SER A C 1
ATOM 1606 O O . SER A 1 208 ? 28.312 -20.531 -8.516 1 97.75 208 SER A O 1
ATOM 1608 N N . SER A 1 209 ? 28.406 -19.594 -10.617 1 95.69 209 SER A N 1
ATOM 1609 C CA . SER A 1 209 ? 28.953 -18.328 -10.156 1 95.69 209 SER A CA 1
ATOM 1610 C C . SER A 1 209 ? 28.406 -17.156 -10.977 1 95.69 209 SER A C 1
ATOM 1612 O O . SER A 1 209 ? 27.766 -17.359 -12 1 95.69 209 SER A O 1
ATOM 1614 N N . GLY A 1 210 ? 28.719 -15.992 -10.477 1 94.62 210 GLY A N 1
ATOM 1615 C CA . GLY A 1 210 ? 28.297 -14.773 -11.141 1 94.62 210 GLY A CA 1
ATOM 1616 C C . GLY A 1 210 ? 26.984 -14.227 -10.602 1 94.62 210 GLY A C 1
ATOM 1617 O O . GLY A 1 210 ? 26.328 -14.867 -9.773 1 94.62 210 GLY A O 1
ATOM 1618 N N . ASP A 1 211 ? 26.641 -13.016 -11.023 1 94.44 211 ASP A N 1
ATOM 1619 C CA . ASP A 1 211 ? 25.422 -12.344 -10.586 1 94.44 211 ASP A CA 1
ATOM 1620 C C . ASP A 1 211 ? 24.266 -12.648 -11.531 1 94.44 211 ASP A C 1
ATOM 1622 O O . ASP A 1 211 ? 23.688 -11.734 -12.125 1 94.44 211 ASP A O 1
ATOM 1626 N N . PHE A 1 212 ? 24 -13.906 -11.641 1 97 212 PHE A N 1
ATOM 1627 C CA . PHE A 1 212 ? 22.938 -14.422 -12.492 1 97 212 PHE A CA 1
ATOM 1628 C C . PHE A 1 212 ? 22.094 -15.445 -11.742 1 97 212 PHE A C 1
ATOM 1630 O O . PHE A 1 212 ? 22.547 -16.016 -10.75 1 97 212 PHE A O 1
ATOM 1637 N N . ASN A 1 213 ? 20.922 -15.625 -12.172 1 96.81 213 ASN A N 1
ATOM 1638 C CA . ASN A 1 213 ? 20.047 -16.656 -11.609 1 96.81 213 ASN A CA 1
ATOM 1639 C C . ASN A 1 213 ? 20.141 -17.953 -12.406 1 96.81 213 ASN A C 1
ATOM 1641 O O . ASN A 1 213 ? 20.141 -17.938 -13.641 1 96.81 213 ASN A O 1
ATOM 1645 N N . HIS A 1 214 ? 20.266 -19.016 -11.711 1 98.31 214 HIS A N 1
ATOM 1646 C CA . HIS A 1 214 ? 20.234 -20.375 -12.258 1 98.31 214 HIS A CA 1
ATOM 1647 C C . HIS A 1 214 ? 19 -21.125 -11.758 1 98.31 214 HIS A C 1
ATOM 1649 O O . HIS A 1 214 ? 18.703 -21.109 -10.562 1 98.31 214 HIS A O 1
ATOM 1655 N N . THR A 1 215 ? 18.312 -21.812 -12.688 1 96.62 215 THR A N 1
ATOM 1656 C CA . THR A 1 215 ? 17.031 -22.375 -12.312 1 96.62 215 THR A CA 1
ATOM 1657 C C . THR A 1 215 ? 16.938 -23.844 -12.734 1 96.62 215 THR A C 1
ATOM 1659 O O . THR A 1 215 ? 17.484 -24.234 -13.773 1 96.62 215 THR A O 1
ATOM 1662 N N . GLY A 1 216 ? 16.266 -24.594 -11.812 1 94.25 216 GLY A N 1
ATOM 1663 C CA . GLY A 1 216 ? 15.992 -25.984 -12.172 1 94.25 216 GLY A CA 1
ATOM 1664 C C . GLY A 1 216 ? 14.742 -26.125 -13.023 1 94.25 216 GLY A C 1
ATOM 1665 O O . GLY A 1 216 ? 14.203 -25.141 -13.523 1 94.25 216 GLY A O 1
ATOM 1666 N N . PRO A 1 217 ? 14.336 -27.344 -13.211 1 96.75 217 PRO A N 1
ATOM 1667 C CA . PRO A 1 217 ? 14.898 -28.578 -12.664 1 96.75 217 PRO A CA 1
ATOM 1668 C C . PRO A 1 217 ? 16.328 -28.844 -13.148 1 96.75 217 PRO A C 1
ATOM 1670 O O . PRO A 1 217 ? 16.734 -28.328 -14.195 1 96.75 217 PRO A O 1
ATOM 1673 N N . LEU A 1 218 ? 17.016 -29.562 -12.32 1 98.56 218 LEU A N 1
ATOM 1674 C CA . LEU A 1 218 ? 18.391 -29.938 -12.617 1 98.56 218 LEU A CA 1
ATOM 1675 C C . LEU A 1 218 ? 18.469 -31.312 -13.25 1 98.56 218 LEU A C 1
ATOM 1677 O O . LEU A 1 218 ? 17.781 -32.25 -12.805 1 98.56 218 LEU A O 1
ATOM 1681 N N . SER A 1 219 ? 1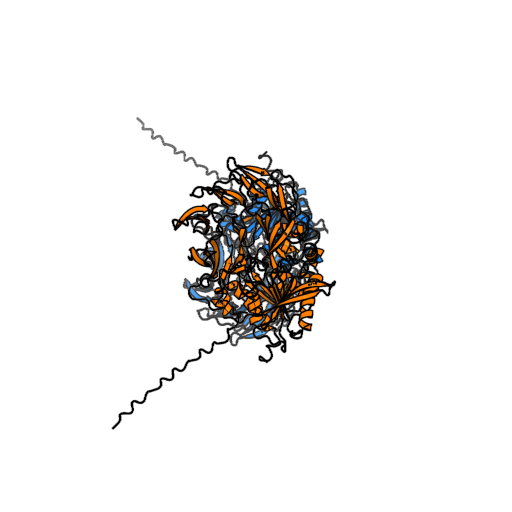9.266 -31.422 -14.312 1 98.25 219 SER A N 1
ATOM 1682 C CA . SER A 1 219 ? 19.469 -32.719 -14.984 1 98.25 219 SER A CA 1
ATOM 1683 C C . SER A 1 219 ? 20.938 -33.125 -14.961 1 98.25 219 SER A C 1
ATOM 1685 O O . SER A 1 219 ? 21.812 -32.344 -15.344 1 98.25 219 SER A O 1
ATOM 1687 N N . TRP A 1 220 ? 21.172 -34.344 -14.555 1 98.06 220 TRP A N 1
ATOM 1688 C CA . TRP A 1 220 ? 22.531 -34.875 -14.43 1 98.06 220 TRP A CA 1
ATOM 1689 C C . TRP A 1 220 ? 22.969 -35.594 -15.695 1 98.06 220 TRP A C 1
ATOM 1691 O O . TRP A 1 220 ? 22.141 -36.25 -16.359 1 98.06 220 TRP A O 1
ATOM 1701 N N . SER A 1 221 ? 24.25 -35.531 -15.953 1 97.12 221 SER A N 1
ATOM 1702 C CA . SER A 1 221 ? 24.828 -36.469 -16.891 1 97.12 221 SER A CA 1
ATOM 1703 C C . SER A 1 221 ? 24.859 -37.875 -16.312 1 97.12 221 SER A C 1
ATOM 1705 O O . SER A 1 221 ? 24.938 -38.062 -15.102 1 97.12 221 SER A O 1
ATOM 1707 N N . PRO A 1 222 ? 24.781 -38.875 -17.25 1 95.69 222 PRO A N 1
ATOM 1708 C CA . PRO A 1 222 ? 24.781 -40.25 -16.734 1 95.69 222 PRO A CA 1
ATOM 1709 C C . PRO A 1 222 ? 26 -40.562 -15.875 1 95.69 222 PRO A C 1
ATOM 1711 O O . PRO A 1 222 ? 25.906 -41.375 -14.945 1 95.69 222 PRO A O 1
ATOM 1714 N N . GLY A 1 223 ? 27.062 -39.906 -16.109 1 95.94 223 GLY A N 1
ATOM 1715 C CA . GLY A 1 223 ? 28.297 -40.125 -15.359 1 95.94 223 GLY A CA 1
ATOM 1716 C C . GLY A 1 223 ? 28.391 -39.312 -14.086 1 95.94 223 GLY A C 1
ATOM 1717 O O . GLY A 1 223 ? 29.391 -39.375 -13.375 1 95.94 223 GLY A O 1
ATOM 1718 N N . SER A 1 224 ? 27.469 -38.562 -13.805 1 97.5 224 SER A N 1
ATOM 1719 C CA . SER A 1 224 ? 27.375 -37.75 -12.602 1 97.5 224 SER A CA 1
ATOM 1720 C C . SER A 1 224 ? 28.469 -36.688 -12.555 1 97.5 224 SER A C 1
ATOM 1722 O O . SER A 1 224 ? 28.906 -36.281 -11.477 1 97.5 224 SER A O 1
ATOM 1724 N N . ASP A 1 225 ? 28.953 -36.281 -13.695 1 96.69 225 ASP A N 1
ATOM 1725 C CA . ASP A 1 225 ? 30.078 -35.344 -13.711 1 96.69 225 ASP A CA 1
ATOM 1726 C C . ASP A 1 225 ? 29.641 -33.938 -14.141 1 96.69 225 ASP A C 1
ATOM 1728 O O . ASP A 1 225 ? 30.422 -33 -14.062 1 96.69 225 ASP A O 1
ATOM 1732 N N . ARG A 1 226 ? 28.391 -33.875 -14.609 1 97.19 226 ARG A N 1
ATOM 1733 C CA . ARG A 1 226 ? 27.859 -32.594 -15.062 1 97.19 226 ARG A CA 1
ATOM 1734 C C . ARG A 1 226 ? 26.391 -32.438 -14.664 1 97.19 226 ARG A C 1
ATOM 1736 O O . ARG A 1 226 ? 25.656 -33.406 -14.594 1 97.19 226 ARG A O 1
ATOM 1743 N N . ILE A 1 227 ? 25.969 -31.125 -14.484 1 98.62 227 ILE A N 1
ATOM 1744 C CA . ILE A 1 227 ? 24.562 -30.797 -14.219 1 98.62 227 ILE A CA 1
ATOM 1745 C C . ILE A 1 227 ? 24.078 -29.766 -15.234 1 98.62 227 ILE A C 1
ATOM 1747 O O . ILE A 1 227 ? 24.781 -28.797 -15.523 1 98.62 227 ILE A O 1
ATOM 1751 N N . PHE A 1 228 ? 22.953 -30.016 -15.82 1 98.56 228 PHE A N 1
ATOM 1752 C CA . PHE A 1 228 ? 22.328 -29.109 -16.781 1 98.56 228 PHE A CA 1
ATOM 1753 C C . PHE A 1 228 ? 21.188 -28.344 -16.141 1 98.56 228 PHE A C 1
ATOM 1755 O O . PHE A 1 228 ? 20.422 -28.891 -15.344 1 98.56 228 PHE A O 1
ATOM 1762 N N . PHE A 1 229 ? 21.047 -27.031 -16.438 1 98.69 229 PHE A N 1
ATOM 1763 C CA . PHE A 1 229 ? 20.047 -26.125 -15.891 1 98.69 229 PHE A CA 1
ATOM 1764 C C . PHE A 1 229 ? 19.781 -24.969 -16.859 1 98.69 229 PHE A C 1
ATOM 1766 O O . PHE A 1 229 ? 20.375 -24.922 -17.938 1 98.69 229 PHE A O 1
ATOM 1773 N N . SER A 1 230 ? 18.828 -24.141 -16.562 1 98.5 230 SER A N 1
ATOM 1774 C CA . SER A 1 230 ? 18.516 -22.969 -17.359 1 98.5 230 SER A CA 1
ATOM 1775 C C . SER A 1 230 ? 19.016 -21.688 -16.688 1 98.5 230 SER A C 1
ATOM 1777 O O . SER A 1 230 ? 18.969 -21.562 -15.469 1 98.5 230 SER A O 1
ATOM 1779 N N . ALA A 1 231 ? 19.516 -20.703 -17.484 1 98.56 231 ALA A N 1
ATOM 1780 C CA . ALA A 1 231 ? 19.969 -19.422 -16.969 1 98.56 231 ALA A CA 1
ATOM 1781 C C . ALA A 1 231 ? 20.016 -18.375 -18.078 1 98.56 231 ALA A C 1
ATOM 1783 O O . ALA A 1 231 ? 20.234 -18.688 -19.234 1 98.56 231 ALA A O 1
ATOM 1784 N N . ASN A 1 232 ? 19.703 -17.203 -17.734 1 98.12 232 ASN A N 1
ATOM 1785 C CA . ASN A 1 232 ? 20 -16.031 -18.547 1 98.12 232 ASN A CA 1
ATOM 1786 C C . ASN A 1 232 ? 21.234 -15.289 -18.016 1 98.12 232 ASN A C 1
ATOM 1788 O O . ASN A 1 232 ? 21.141 -14.57 -17.016 1 98.12 232 ASN A O 1
ATOM 1792 N N . ARG A 1 233 ? 22.312 -15.43 -18.672 1 97.81 233 ARG A N 1
ATOM 1793 C CA . ARG A 1 233 ? 23.562 -14.836 -18.188 1 97.81 233 ARG A CA 1
ATOM 1794 C C . ARG A 1 233 ? 23.953 -13.625 -19.031 1 97.81 233 ARG A C 1
ATOM 1796 O O . ARG A 1 233 ? 25.141 -13.289 -19.109 1 97.81 233 ARG A O 1
ATOM 1803 N N . ASN A 1 234 ? 22.953 -13.055 -19.734 1 96.62 234 ASN A N 1
ATOM 1804 C CA . ASN A 1 234 ? 23.156 -11.766 -20.375 1 96.62 234 ASN A CA 1
ATOM 1805 C C . ASN A 1 234 ? 23.375 -10.656 -19.344 1 96.62 234 ASN A C 1
ATOM 1807 O O . ASN A 1 234 ? 22.812 -10.703 -18.25 1 96.62 234 ASN A O 1
ATOM 1811 N N . PRO A 1 235 ? 24.188 -9.656 -19.734 1 94.06 235 PRO A N 1
ATOM 1812 C CA . PRO A 1 235 ? 24.375 -8.547 -18.797 1 94.06 235 PRO A CA 1
ATOM 1813 C C . PRO A 1 235 ? 23.078 -7.844 -18.438 1 94.06 235 PRO A C 1
ATOM 1815 O O . PRO A 1 235 ? 22.922 -7.355 -17.312 1 94.06 235 PRO A O 1
ATOM 1818 N N . ASP A 1 236 ? 22.047 -7.859 -19.328 1 94.19 236 ASP A N 1
ATOM 1819 C CA . ASP A 1 236 ? 20.781 -7.168 -19.109 1 94.19 236 ASP A CA 1
ATOM 1820 C C . ASP A 1 236 ? 19.672 -8.156 -18.766 1 94.19 236 ASP A C 1
ATOM 1822 O O . ASP A 1 236 ? 18.5 -7.914 -19.078 1 94.19 236 ASP A O 1
ATOM 1826 N N . TRP A 1 237 ? 20.062 -9.234 -18.078 1 95.31 237 TRP A N 1
ATOM 1827 C CA . TRP A 1 237 ? 19.109 -10.32 -17.828 1 95.31 237 TRP A CA 1
ATOM 1828 C C . TRP A 1 237 ? 17.906 -9.82 -17.047 1 95.31 237 TRP A C 1
ATOM 1830 O O . TRP A 1 237 ? 16.797 -10.328 -17.219 1 95.31 237 TRP A O 1
ATOM 1840 N N . GLU A 1 238 ? 18.016 -8.789 -16.281 1 93.25 238 GLU A N 1
ATOM 1841 C CA . GLU A 1 238 ? 16.922 -8.281 -15.445 1 93.25 238 GLU A CA 1
ATOM 1842 C C . GLU A 1 238 ? 15.789 -7.73 -16.312 1 93.25 238 GLU A C 1
ATOM 1844 O O . GLU A 1 238 ? 14.633 -7.711 -15.883 1 93.25 238 GLU A O 1
ATOM 1849 N N . PHE A 1 239 ? 16.078 -7.332 -17.5 1 95.19 239 PHE A N 1
ATOM 1850 C CA . PHE A 1 239 ? 15.094 -6.715 -18.375 1 95.19 239 PHE A CA 1
ATOM 1851 C C . PHE A 1 239 ? 14.641 -7.695 -19.453 1 95.19 239 PHE A C 1
ATOM 1853 O O . PHE A 1 239 ? 13.938 -7.316 -20.391 1 95.19 239 PHE A O 1
ATOM 1860 N N . GLU A 1 240 ? 15.109 -8.938 -19.328 1 95.5 240 GLU A N 1
ATOM 1861 C CA . GLU A 1 240 ? 14.773 -9.969 -20.297 1 95.5 240 GLU A CA 1
ATOM 1862 C C . GLU A 1 240 ? 14.023 -11.125 -19.641 1 95.5 240 GLU A C 1
ATOM 1864 O O . GLU A 1 240 ? 14.539 -12.242 -19.562 1 95.5 240 GLU A O 1
ATOM 1869 N N . PRO A 1 241 ? 12.797 -10.914 -19.344 1 93.31 241 PRO A N 1
ATOM 1870 C CA . PRO A 1 241 ? 12.07 -11.906 -18.547 1 93.31 241 PRO A CA 1
ATOM 1871 C C . PRO A 1 241 ? 11.805 -13.195 -19.312 1 93.31 241 PRO A C 1
ATOM 1873 O O . PRO A 1 241 ? 11.523 -14.234 -18.688 1 93.31 241 PRO A O 1
ATOM 1876 N N . LEU A 1 242 ? 11.812 -13.203 -20.609 1 95.06 242 LEU A N 1
ATOM 1877 C CA . LEU A 1 242 ? 11.586 -14.406 -21.406 1 95.06 242 LEU A CA 1
ATOM 1878 C C . LEU A 1 242 ? 12.859 -14.828 -22.125 1 95.06 242 LEU A C 1
ATOM 1880 O O . LEU A 1 242 ? 12.844 -15.094 -23.328 1 95.06 242 LEU A O 1
ATOM 1884 N N . GLU A 1 243 ? 13.93 -14.773 -21.469 1 97.25 243 GLU A N 1
ATOM 1885 C CA . GLU A 1 243 ? 15.211 -15.258 -21.984 1 97.25 243 GLU A CA 1
ATOM 1886 C C . GLU A 1 243 ? 15.828 -16.297 -21.047 1 97.25 243 GLU A C 1
ATOM 1888 O O . GLU A 1 243 ? 15.875 -16.094 -19.828 1 97.25 243 GLU A O 1
ATOM 1893 N N . GLY A 1 244 ? 16.156 -17.375 -21.625 1 97.94 244 GLY A N 1
ATOM 1894 C CA . GLY A 1 244 ? 16.844 -18.438 -20.922 1 97.94 244 GLY A CA 1
ATOM 1895 C C . GLY A 1 244 ? 17.531 -19.438 -21.844 1 97.94 244 GLY A C 1
ATOM 1896 O O . GLY A 1 244 ? 16.984 -19.781 -22.891 1 97.94 244 GLY A O 1
ATOM 1897 N N . ASP A 1 245 ? 18.719 -19.844 -21.453 1 98.31 245 ASP A N 1
ATOM 1898 C CA . ASP A 1 245 ? 19.469 -20.844 -22.188 1 98.31 245 ASP A CA 1
ATOM 1899 C C . ASP A 1 245 ? 19.828 -22.031 -21.297 1 98.31 245 ASP A C 1
ATOM 1901 O O . ASP A 1 245 ? 19.812 -21.922 -20.078 1 98.31 245 ASP A O 1
ATOM 1905 N N . LEU A 1 246 ? 20.078 -23.094 -22.016 1 98.38 246 LEU A N 1
ATOM 1906 C CA . LEU A 1 246 ? 20.594 -24.25 -21.281 1 98.38 246 LEU A CA 1
ATOM 1907 C C . LEU A 1 246 ? 22.094 -24.109 -21.031 1 98.38 246 LEU A C 1
ATOM 1909 O O . LEU A 1 246 ? 22.828 -23.688 -21.922 1 98.38 246 LEU A O 1
ATOM 1913 N N . TRP A 1 247 ? 22.391 -24.344 -19.859 1 98.31 247 TRP A N 1
ATOM 1914 C CA . TRP A 1 247 ? 23.781 -24.359 -19.406 1 98.31 247 TRP A CA 1
ATOM 1915 C C . TRP A 1 247 ? 24.125 -25.672 -18.719 1 98.31 247 TRP A C 1
ATOM 1917 O O . TRP A 1 247 ? 23.234 -26.406 -18.281 1 98.31 247 TRP A O 1
ATOM 1927 N N . SER A 1 248 ? 25.391 -26 -18.672 1 97.88 248 SER A N 1
ATOM 1928 C CA . SER A 1 248 ? 25.891 -27.078 -17.844 1 97.88 248 SER A CA 1
ATOM 1929 C C . SER A 1 248 ? 27.062 -26.625 -16.984 1 97.88 248 SER A C 1
ATOM 1931 O O . SER A 1 248 ? 27.734 -25.641 -17.312 1 97.88 248 SER A O 1
ATOM 1933 N N . VAL A 1 249 ? 27.188 -27.266 -15.922 1 98.44 249 VAL A N 1
ATOM 1934 C CA . VAL A 1 249 ? 28.328 -27 -15.039 1 98.44 249 VAL A CA 1
ATOM 1935 C C . VAL A 1 249 ? 28.984 -28.328 -14.648 1 98.44 249 VAL A C 1
ATOM 1937 O O . VAL A 1 249 ? 28.312 -29.328 -14.414 1 98.44 249 VAL A O 1
ATOM 1940 N N . THR A 1 250 ? 30.312 -28.375 -14.656 1 97.75 250 THR A N 1
ATOM 1941 C CA . THR A 1 250 ? 31.047 -29.562 -14.258 1 97.75 250 THR A CA 1
ATOM 1942 C C . THR A 1 250 ? 31.25 -29.594 -12.75 1 97.75 250 THR A C 1
ATOM 1944 O O . THR A 1 250 ? 31.438 -28.547 -12.125 1 97.75 250 THR A O 1
ATOM 1947 N N . LEU A 1 251 ? 31.266 -30.75 -12.156 1 97.38 251 LEU A N 1
ATOM 1948 C CA . LEU A 1 251 ? 31.453 -30.906 -10.719 1 97.38 251 LEU A CA 1
ATOM 1949 C C . LEU A 1 251 ? 32.906 -30.672 -10.32 1 97.38 251 LEU A C 1
ATOM 1951 O O . LEU A 1 251 ? 33.188 -30.141 -9.242 1 97.38 251 LEU A O 1
ATOM 1955 N N . ALA A 1 252 ? 33.75 -31.094 -11.164 1 94.75 252 ALA A N 1
ATOM 1956 C CA . ALA A 1 252 ? 35.156 -31.109 -10.82 1 94.75 252 ALA A CA 1
ATOM 1957 C C . ALA A 1 252 ? 35.688 -29.703 -10.641 1 94.75 252 ALA A C 1
ATOM 1959 O O . ALA A 1 252 ? 36.406 -29.406 -9.664 1 94.75 252 ALA A O 1
ATOM 1960 N N . ASP A 1 253 ? 35.375 -28.781 -11.578 1 94.31 253 ASP A N 1
ATOM 1961 C CA . ASP A 1 253 ? 36.031 -27.484 -11.539 1 94.31 253 ASP A CA 1
ATOM 1962 C C . ASP A 1 253 ? 35.031 -26.359 -11.664 1 94.31 253 ASP A C 1
ATOM 1964 O O . ASP A 1 253 ? 35.375 -25.172 -11.656 1 94.31 253 ASP A O 1
ATOM 1968 N N . GLY A 1 254 ? 33.781 -26.703 -11.797 1 95 254 GLY A N 1
ATOM 1969 C CA . GLY A 1 254 ? 32.781 -25.672 -11.859 1 95 254 GLY A CA 1
ATOM 1970 C C . GLY A 1 254 ? 32.75 -24.938 -13.188 1 95 254 GLY A C 1
ATOM 1971 O O . GLY A 1 254 ? 32.312 -23.781 -13.258 1 95 254 GLY A O 1
ATOM 1972 N N . GLU A 1 255 ? 33.25 -25.531 -14.195 1 96.94 255 GLU A N 1
ATOM 1973 C CA . GLU A 1 255 ? 33.281 -24.906 -15.516 1 96.94 255 GLU A CA 1
ATOM 1974 C C . GLU A 1 255 ? 31.859 -24.844 -16.094 1 96.94 255 GLU A C 1
ATOM 1976 O O . GLU A 1 255 ? 31.172 -25.859 -16.172 1 96.94 255 GLU A O 1
ATOM 1981 N N . LEU A 1 256 ? 31.484 -23.656 -16.484 1 97.69 256 LEU A N 1
ATOM 1982 C CA . LEU A 1 256 ? 30.172 -23.438 -17.109 1 97.69 256 LEU A CA 1
ATOM 1983 C C . LEU A 1 256 ? 30.266 -23.469 -18.625 1 97.69 256 LEU A C 1
ATOM 1985 O O . LEU A 1 256 ? 31.219 -22.938 -19.203 1 97.69 256 LEU A O 1
ATOM 1989 N N . GLN A 1 257 ? 29.344 -24.188 -19.188 1 96.81 257 GLN A N 1
ATOM 1990 C CA . GLN A 1 257 ? 29.25 -24.25 -20.641 1 96.81 257 GLN A CA 1
ATOM 1991 C C . GLN A 1 257 ? 27.828 -23.953 -21.125 1 96.81 257 GLN A C 1
ATOM 1993 O O . GLN A 1 257 ? 26.875 -24.547 -20.625 1 96.81 257 GLN A O 1
ATOM 1998 N N . GLN A 1 258 ? 27.703 -23.031 -22.062 1 96.75 258 GLN A N 1
ATOM 1999 C CA . GLN A 1 258 ? 26.406 -22.766 -22.672 1 96.75 258 GLN A CA 1
ATOM 2000 C C . GLN A 1 258 ? 26.062 -23.812 -23.734 1 96.75 258 GLN A C 1
ATOM 2002 O O . GLN A 1 258 ? 26.859 -24.078 -24.625 1 96.75 258 GLN A O 1
ATOM 2007 N N . VAL A 1 259 ? 24.906 -24.359 -23.625 1 97.19 259 VAL A N 1
ATOM 2008 C CA . VAL A 1 259 ? 24.5 -25.484 -24.484 1 97.19 259 VAL A CA 1
ATOM 2009 C C . VAL A 1 259 ? 23.641 -24.969 -25.625 1 97.19 259 VAL A C 1
ATOM 2011 O O . VAL A 1 259 ? 23.703 -25.469 -26.75 1 97.19 259 VAL A O 1
ATOM 2014 N N . THR A 1 260 ? 22.734 -24.047 -25.328 1 97.25 260 THR A N 1
ATOM 2015 C CA . THR A 1 260 ? 21.875 -23.438 -26.344 1 97.25 260 THR A CA 1
ATOM 2016 C C . THR A 1 260 ? 22.016 -21.906 -26.312 1 97.25 260 THR A C 1
ATOM 2018 O O . THR A 1 260 ? 22.531 -21.344 -25.344 1 97.25 260 THR A O 1
ATOM 2021 N N . ASP A 1 261 ? 21.562 -21.156 -27.391 1 95.06 261 ASP A N 1
ATOM 2022 C CA . ASP A 1 261 ? 21.688 -19.703 -27.438 1 95.06 261 ASP A CA 1
ATOM 2023 C C . ASP A 1 261 ? 20.562 -19.094 -28.281 1 95.06 261 ASP A C 1
ATOM 2025 O O . ASP A 1 261 ? 20.672 -17.953 -28.719 1 95.06 261 ASP A O 1
ATOM 2029 N N . ARG A 1 262 ? 19.578 -19.844 -28.578 1 95.12 262 ARG A N 1
ATOM 2030 C CA . ARG A 1 262 ? 18.453 -19.328 -29.344 1 95.12 262 ARG A CA 1
ATOM 2031 C C . ARG A 1 262 ? 17.688 -18.266 -28.547 1 95.12 262 ARG A C 1
ATOM 2033 O O . ARG A 1 262 ? 17.531 -18.406 -27.328 1 95.12 262 ARG A O 1
ATOM 2040 N N . ALA A 1 263 ? 17.156 -17.172 -29.266 1 96.94 263 ALA A N 1
ATOM 2041 C CA . ALA A 1 263 ? 16.297 -16.203 -28.594 1 96.94 263 ALA A CA 1
ATOM 2042 C C . ALA A 1 263 ? 15.031 -16.859 -28.047 1 96.94 263 ALA A C 1
ATOM 2044 O O . ALA A 1 263 ? 14.406 -17.672 -28.734 1 96.94 263 ALA A O 1
ATOM 2045 N N . GLY A 1 264 ? 14.703 -16.547 -26.891 1 97.94 264 GLY A N 1
ATOM 2046 C CA . GLY A 1 264 ? 13.586 -17.188 -26.203 1 97.94 264 GLY A CA 1
ATOM 2047 C C . GLY A 1 264 ? 13.984 -17.875 -24.922 1 97.94 264 GLY A C 1
ATOM 2048 O O . GLY A 1 264 ? 15.055 -17.609 -24.359 1 97.94 264 GLY A O 1
ATOM 2049 N N . ASP A 1 265 ? 13.094 -18.656 -24.438 1 98.12 265 ASP A N 1
ATOM 2050 C CA . ASP A 1 265 ? 13.32 -19.312 -23.172 1 98.12 265 ASP A CA 1
ATOM 2051 C C . ASP A 1 265 ? 13.461 -20.828 -23.344 1 98.12 265 ASP A C 1
ATOM 2053 O O . ASP A 1 265 ? 12.508 -21.5 -23.75 1 98.12 265 ASP A O 1
ATOM 2057 N N . GLU A 1 266 ? 14.641 -21.312 -23.203 1 98.44 266 GLU A N 1
ATOM 2058 C CA . GLU A 1 266 ? 14.93 -22.734 -23.094 1 98.44 266 GLU A CA 1
ATOM 2059 C C . GLU A 1 266 ? 15.039 -23.172 -21.625 1 98.44 266 GLU A C 1
ATOM 2061 O O . GLU A 1 266 ? 15.922 -22.703 -20.906 1 98.44 266 GLU A O 1
ATOM 2066 N N . SER A 1 267 ? 14.141 -24.062 -21.25 1 98 267 SER A N 1
ATOM 2067 C CA . SER A 1 267 ? 14.086 -24.438 -19.828 1 98 267 SER A CA 1
ATOM 2068 C C . SER A 1 267 ? 13.812 -25.922 -19.656 1 98 267 SER A C 1
ATOM 2070 O O . SER A 1 267 ? 13.578 -26.641 -20.625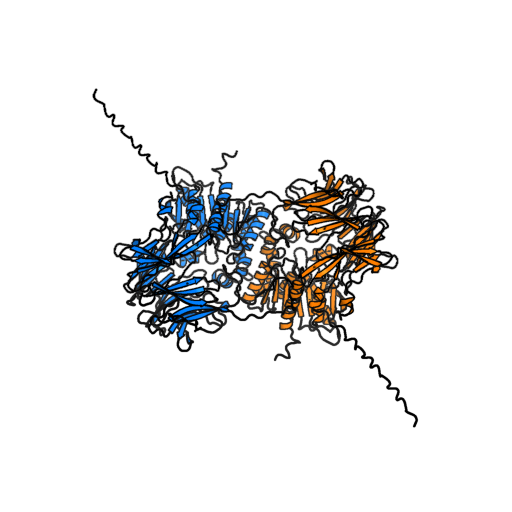 1 98 267 SER A O 1
ATOM 2072 N N . ALA A 1 268 ? 13.93 -26.375 -18.438 1 98.12 268 ALA A N 1
ATOM 2073 C CA . ALA A 1 268 ? 13.586 -27.719 -17.969 1 98.12 268 ALA A CA 1
ATOM 2074 C C . ALA A 1 268 ? 14.352 -28.781 -18.766 1 98.12 268 ALA A C 1
ATOM 2076 O O . ALA A 1 268 ? 13.75 -29.719 -19.297 1 98.12 268 ALA A O 1
ATOM 2077 N N . PRO A 1 269 ? 15.648 -28.672 -18.781 1 98.19 269 PRO A N 1
ATOM 2078 C CA . PRO A 1 269 ? 16.422 -29.688 -19.484 1 98.19 269 PRO A CA 1
ATOM 2079 C C . PRO A 1 269 ? 16.281 -31.078 -18.859 1 98.19 269 PRO A C 1
ATOM 2081 O O . PRO A 1 269 ? 16.203 -31.203 -17.625 1 98.19 269 PRO A O 1
ATOM 2084 N N . GLN A 1 270 ? 16.266 -32.062 -19.703 1 97.38 270 GLN A N 1
ATOM 2085 C CA . GLN A 1 270 ? 16.312 -33.469 -19.312 1 97.38 270 GLN A CA 1
ATOM 2086 C C . GLN A 1 270 ? 17.203 -34.281 -20.25 1 97.38 270 GLN A C 1
ATOM 2088 O O . GLN A 1 270 ? 16.906 -34.438 -21.438 1 97.38 270 GLN A O 1
ATOM 2093 N N . LEU A 1 271 ? 18.234 -34.812 -19.688 1 97.44 271 LEU A N 1
ATOM 2094 C CA . LEU A 1 271 ? 19.109 -35.656 -20.5 1 97.44 271 LEU A CA 1
ATOM 2095 C C . LEU A 1 271 ? 18.484 -37.031 -20.703 1 97.44 271 LEU A C 1
ATOM 2097 O O . LEU A 1 271 ? 17.859 -37.562 -19.797 1 97.44 271 LEU A O 1
ATOM 2101 N N . SER A 1 272 ? 18.734 -37.531 -21.922 1 97.06 272 SER A N 1
ATOM 2102 C CA . SER A 1 272 ? 18.281 -38.906 -22.188 1 97.06 272 SER A CA 1
ATOM 2103 C C . SER A 1 272 ? 19.062 -39.906 -21.359 1 97.06 272 SER A C 1
ATOM 2105 O O . SER A 1 272 ? 20.172 -39.625 -20.906 1 97.06 272 SER A O 1
ATOM 2107 N N . PRO A 1 273 ? 18.469 -41.094 -21.172 1 94.94 273 PRO A N 1
ATOM 2108 C CA . PRO A 1 273 ? 19.109 -42.094 -20.328 1 94.94 273 PRO A CA 1
ATOM 2109 C C . PRO A 1 273 ? 20.516 -42.438 -20.812 1 94.94 273 PRO A C 1
ATOM 2111 O O . PRO A 1 273 ? 21.391 -42.75 -20 1 94.94 273 PRO A O 1
ATOM 2114 N N . ASP A 1 274 ? 20.781 -42.344 -22.094 1 94.25 274 ASP A N 1
ATOM 2115 C CA . ASP A 1 274 ? 22.078 -42.719 -22.641 1 94.25 274 ASP A CA 1
ATOM 2116 C C . ASP A 1 274 ? 23.016 -41.5 -22.672 1 94.25 274 ASP A C 1
ATOM 2118 O O . ASP A 1 274 ? 24.172 -41.594 -23.062 1 94.25 274 ASP A O 1
ATOM 2122 N N . GLY A 1 275 ? 22.484 -40.344 -22.375 1 95.25 275 GLY A N 1
ATOM 2123 C CA . GLY A 1 275 ? 23.281 -39.125 -22.266 1 95.25 275 GLY A CA 1
ATOM 2124 C C . GLY A 1 275 ? 23.594 -38.5 -23.609 1 95.25 275 GLY A C 1
ATOM 2125 O O . GLY A 1 275 ? 24.359 -37.531 -23.672 1 95.25 275 GLY A O 1
ATOM 2126 N N . ARG A 1 276 ? 22.969 -38.906 -24.641 1 95.44 276 ARG A N 1
ATOM 2127 C CA . ARG A 1 276 ? 23.344 -38.438 -25.969 1 95.44 276 ARG A CA 1
ATOM 2128 C C . ARG A 1 276 ? 22.438 -37.281 -26.422 1 95.44 276 ARG A C 1
ATOM 2130 O O . ARG A 1 276 ? 22.812 -36.531 -27.297 1 95.44 276 ARG A O 1
ATOM 2137 N N . ARG A 1 277 ? 21.281 -37.281 -25.906 1 97.38 277 ARG A N 1
ATOM 2138 C CA . ARG A 1 277 ? 20.312 -36.25 -26.281 1 97.38 277 ARG A CA 1
ATOM 2139 C C . ARG A 1 277 ? 19.828 -35.5 -25.047 1 97.38 277 ARG A C 1
ATOM 2141 O O . ARG A 1 277 ? 19.953 -35.969 -23.922 1 97.38 277 ARG A O 1
ATOM 2148 N N . ILE A 1 278 ? 19.281 -34.312 -25.328 1 97.94 278 ILE A N 1
ATOM 2149 C CA . ILE A 1 278 ? 18.672 -33.5 -24.281 1 97.94 278 ILE A CA 1
ATOM 2150 C C . ILE A 1 278 ? 17.312 -33 -24.734 1 97.94 278 ILE A C 1
ATOM 2152 O O . ILE A 1 278 ? 17.156 -32.5 -25.844 1 97.94 278 ILE A O 1
ATOM 2156 N N . ALA A 1 279 ? 16.297 -33.281 -23.969 1 98.5 279 ALA A N 1
ATOM 2157 C CA . ALA A 1 279 ? 14.969 -32.688 -24.141 1 98.5 279 ALA A CA 1
ATOM 2158 C C . ALA A 1 279 ? 14.844 -31.406 -23.344 1 98.5 279 ALA A C 1
ATOM 2160 O O . ALA A 1 279 ? 15.43 -31.266 -22.266 1 98.5 279 ALA A O 1
ATOM 2161 N N . TYR A 1 280 ? 14.164 -30.438 -23.875 1 98.44 280 TYR A N 1
ATOM 2162 C CA . TYR A 1 280 ? 13.93 -29.188 -23.156 1 98.44 280 TYR A CA 1
ATOM 2163 C C . TYR A 1 280 ? 12.641 -28.516 -23.625 1 98.44 280 TYR A C 1
ATOM 2165 O O . TYR A 1 280 ? 12.094 -28.891 -24.672 1 98.44 280 TYR A O 1
ATOM 2173 N N . LEU A 1 281 ? 12.102 -27.625 -22.875 1 98.62 281 LEU A N 1
ATOM 2174 C CA . LEU A 1 281 ? 10.93 -26.828 -23.203 1 98.62 281 LEU A CA 1
ATOM 2175 C C . LEU A 1 281 ? 11.336 -25.469 -23.766 1 98.62 281 LEU A C 1
ATOM 2177 O O . LEU A 1 281 ? 12.273 -24.844 -23.266 1 98.62 281 LEU A O 1
ATOM 2181 N N . TYR A 1 282 ? 10.633 -25.062 -24.812 1 98.44 282 TYR A N 1
ATOM 2182 C CA . TYR A 1 282 ? 11.016 -23.828 -25.516 1 98.44 282 TYR A CA 1
ATOM 2183 C C . TYR A 1 282 ? 9.82 -22.906 -25.703 1 98.44 282 TYR A C 1
ATOM 2185 O O . TYR A 1 282 ? 8.734 -23.359 -26.094 1 98.44 282 TYR A O 1
ATOM 2193 N N . GLN A 1 283 ? 9.984 -21.672 -25.375 1 98.12 283 GLN A N 1
ATOM 2194 C CA . GLN A 1 283 ? 9.078 -20.578 -25.719 1 98.12 283 GLN A CA 1
ATOM 2195 C C . GLN A 1 283 ? 9.766 -19.547 -26.609 1 98.12 283 GLN A C 1
ATOM 2197 O O . GLN A 1 283 ? 10.859 -19.078 -26.297 1 98.12 283 GLN A O 1
ATOM 2202 N N . HIS A 1 284 ? 9.164 -19.172 -27.656 1 97.06 284 HIS A N 1
ATOM 2203 C CA . HIS A 1 284 ? 9.781 -18.219 -28.578 1 97.06 284 HIS A CA 1
ATOM 2204 C C . HIS A 1 284 ? 9.797 -16.812 -27.984 1 97.06 284 HIS A C 1
ATOM 2206 O O . HIS A 1 284 ? 9.094 -16.531 -27.016 1 97.06 284 HIS A O 1
ATOM 2212 N N . SER A 1 285 ? 10.547 -15.922 -28.562 1 96.81 285 SER A N 1
ATOM 2213 C CA . SER A 1 285 ? 10.867 -14.625 -27.953 1 96.81 285 SER A CA 1
ATOM 2214 C C . SER A 1 285 ? 9.914 -13.539 -28.453 1 96.81 285 SER A C 1
ATOM 2216 O O . SER A 1 285 ? 10.031 -12.383 -28.047 1 96.81 285 SER A O 1
ATOM 2218 N N . GLU A 1 286 ? 8.945 -13.844 -29.266 1 96.81 286 GLU A N 1
ATOM 2219 C CA . GLU A 1 286 ? 8.031 -12.82 -29.766 1 96.81 286 GLU A CA 1
ATOM 2220 C C . GLU A 1 286 ? 7.324 -12.102 -28.625 1 96.81 286 GLU A C 1
ATOM 2222 O O . GLU A 1 286 ? 7.004 -12.719 -27.594 1 96.81 286 GLU A O 1
ATOM 2227 N N . ARG A 1 287 ? 7.07 -10.82 -28.781 1 96.44 287 ARG A N 1
ATOM 2228 C CA . ARG A 1 287 ? 6.426 -10.008 -27.75 1 96.44 287 ARG A CA 1
ATOM 2229 C C . ARG A 1 287 ? 4.906 -10.117 -27.844 1 96.44 287 ARG A C 1
ATOM 2231 O O . ARG A 1 287 ? 4.234 -9.156 -28.219 1 96.44 287 ARG A O 1
ATOM 2238 N N . VAL A 1 288 ? 4.418 -11.219 -27.484 1 97.12 288 VAL A N 1
ATOM 2239 C CA . VAL A 1 288 ? 2.992 -11.523 -27.438 1 97.12 288 VAL A CA 1
ATOM 2240 C C . VAL A 1 288 ? 2.621 -12.039 -26.047 1 97.12 288 VAL A C 1
ATOM 2242 O O . VAL A 1 288 ? 3.479 -12.539 -25.312 1 97.12 288 VAL A O 1
ATOM 2245 N N . PRO A 1 289 ? 1.387 -11.867 -25.719 1 96.56 289 PRO A N 1
ATOM 2246 C CA . PRO A 1 289 ? 1.006 -12.219 -24.344 1 96.56 289 PRO A CA 1
ATOM 2247 C C . PRO A 1 289 ? 0.877 -13.727 -24.125 1 96.56 289 PRO A C 1
ATOM 2249 O O . PRO A 1 289 ? 0.824 -14.188 -22.984 1 96.56 289 PRO A O 1
ATOM 2252 N N . TYR A 1 290 ? 0.79 -14.469 -25.203 1 97.56 290 TYR A N 1
ATOM 2253 C CA . TYR A 1 290 ? 0.644 -15.914 -25.062 1 97.56 290 TYR A CA 1
ATOM 2254 C C . TYR A 1 290 ? 1.456 -16.641 -26.125 1 97.56 290 TYR A C 1
ATOM 2256 O O . TYR A 1 290 ? 1.523 -16.203 -27.281 1 97.56 290 TYR A O 1
ATOM 2264 N N . ARG A 1 291 ? 2.051 -17.719 -25.719 1 97.12 291 ARG A N 1
ATOM 2265 C CA . ARG A 1 291 ? 2.762 -18.641 -26.594 1 97.12 291 ARG A CA 1
ATOM 2266 C C . ARG A 1 291 ? 2.719 -20.062 -26.031 1 97.12 291 ARG A C 1
ATOM 2268 O O . ARG A 1 291 ? 2.695 -20.25 -24.812 1 97.12 291 ARG A O 1
ATOM 2275 N N . ASN A 1 292 ? 2.678 -21 -26.922 1 97.88 292 ASN A N 1
ATOM 2276 C CA . ASN A 1 292 ? 2.777 -22.391 -26.469 1 97.88 292 ASN A CA 1
ATOM 2277 C C . ASN A 1 292 ? 4.211 -22.75 -26.094 1 97.88 292 ASN A C 1
ATOM 2279 O O . ASN A 1 292 ? 5.16 -22.328 -26.75 1 97.88 292 ASN A O 1
ATOM 2283 N N . THR A 1 293 ? 4.316 -23.469 -25.062 1 98.44 293 THR A N 1
ATOM 2284 C CA . THR A 1 293 ? 5.57 -24.141 -24.75 1 98.44 293 THR A CA 1
ATOM 2285 C C . THR A 1 293 ? 5.734 -25.406 -25.578 1 98.44 293 THR A C 1
ATOM 2287 O O . THR A 1 293 ? 4.867 -26.281 -25.578 1 98.44 293 THR A O 1
ATOM 2290 N N . VAL A 1 294 ? 6.863 -25.5 -26.25 1 98.56 294 VAL A N 1
ATOM 2291 C CA . VAL A 1 294 ? 7.09 -26.609 -27.172 1 98.56 294 VAL A CA 1
ATOM 2292 C C . VAL A 1 294 ? 8.227 -27.484 -26.672 1 98.56 294 VAL A C 1
ATOM 2294 O O . VAL A 1 294 ? 9.258 -26.984 -26.219 1 98.56 294 VAL A O 1
ATOM 2297 N N . LEU A 1 295 ? 7.996 -28.797 -26.734 1 98.75 295 LEU A N 1
ATOM 2298 C CA . LEU A 1 295 ? 9.047 -29.734 -26.375 1 98.75 295 LEU A CA 1
ATOM 2299 C C . LEU A 1 295 ? 10.023 -29.938 -27.531 1 98.75 295 LEU A C 1
ATOM 2301 O O . LEU A 1 295 ? 9.609 -30.25 -28.641 1 98.75 295 LEU A O 1
ATOM 2305 N N . HIS A 1 296 ? 11.25 -29.766 -27.234 1 98.56 296 HIS A N 1
ATOM 2306 C CA . HIS A 1 296 ? 12.336 -30.016 -28.172 1 98.56 296 HIS A CA 1
ATOM 2307 C C . HIS A 1 296 ? 13.227 -31.156 -27.703 1 98.56 296 HIS A C 1
ATOM 2309 O O . HIS A 1 296 ? 13.352 -31.406 -26.5 1 98.56 296 HIS A O 1
ATOM 2315 N N . VAL A 1 297 ? 13.828 -31.875 -28.656 1 98.38 297 VAL A N 1
ATOM 2316 C CA . VAL A 1 297 ? 14.891 -32.844 -28.406 1 98.38 297 VAL A CA 1
ATOM 2317 C C . VAL A 1 297 ? 16.062 -32.594 -29.344 1 98.38 297 VAL A C 1
ATOM 2319 O O . VAL A 1 297 ? 15.875 -32.406 -30.547 1 98.38 297 VAL A O 1
ATOM 2322 N N . MET A 1 298 ? 17.203 -32.562 -28.75 1 97.62 298 MET A N 1
ATOM 2323 C CA . MET A 1 298 ? 18.406 -32.281 -29.531 1 97.62 298 MET A CA 1
ATOM 2324 C C . MET A 1 298 ? 19.562 -33.156 -29.078 1 97.62 298 MET A C 1
ATOM 2326 O O . MET A 1 298 ? 19.531 -33.719 -27.984 1 97.62 298 MET A O 1
ATOM 2330 N N . ASP A 1 299 ? 20.547 -33.281 -30.031 1 96.62 299 ASP A N 1
ATOM 2331 C CA . ASP A 1 299 ? 21.797 -33.906 -29.609 1 96.62 299 ASP A CA 1
ATOM 2332 C C . ASP A 1 299 ? 22.562 -33 -28.641 1 96.62 299 ASP A C 1
ATOM 2334 O O . ASP A 1 299 ? 22.438 -31.766 -28.703 1 96.62 299 ASP A O 1
ATOM 2338 N N . LEU A 1 300 ? 23.297 -33.594 -27.781 1 93.25 300 LEU A N 1
ATOM 2339 C CA . LEU A 1 300 ? 23.969 -32.812 -26.75 1 93.25 300 LEU A CA 1
ATOM 2340 C C . LEU A 1 300 ? 24.984 -31.828 -27.359 1 93.25 300 LEU A C 1
ATOM 2342 O O . LEU A 1 300 ? 25.344 -30.828 -26.75 1 93.25 300 LEU A O 1
ATOM 2346 N N . ASP A 1 301 ? 25.438 -32.094 -28.562 1 89.19 301 ASP A N 1
ATOM 2347 C CA . ASP A 1 301 ? 26.391 -31.203 -29.234 1 89.19 301 ASP A CA 1
ATOM 2348 C C . ASP A 1 301 ? 25.672 -30.062 -29.938 1 89.19 301 ASP A C 1
ATOM 2350 O O . ASP A 1 301 ? 26.312 -29.234 -30.594 1 89.19 301 ASP A O 1
ATOM 2354 N N . GLY A 1 302 ? 24.391 -30.062 -29.812 1 89.75 302 GLY A N 1
ATOM 2355 C CA . GLY A 1 302 ? 23.609 -28.984 -30.391 1 89.75 302 GLY A CA 1
ATOM 2356 C C . GLY A 1 302 ? 23 -29.328 -31.734 1 89.75 302 GLY A C 1
ATOM 2357 O O . GLY A 1 302 ? 22.141 -28.594 -32.25 1 89.75 302 GLY A O 1
ATOM 2358 N N . GLY A 1 303 ? 23.297 -30.438 -32.25 1 93 303 GLY A N 1
ATOM 2359 C CA . GLY A 1 303 ? 22.812 -30.844 -33.562 1 93 303 GLY A CA 1
ATOM 2360 C C . GLY A 1 303 ? 21.438 -31.5 -33.5 1 93 303 GLY A C 1
ATOM 2361 O O . GLY A 1 303 ? 20.969 -31.891 -32.438 1 93 303 GLY A O 1
ATOM 2362 N N . ASN A 1 304 ? 20.703 -31.5 -34.594 1 95.31 304 ASN A N 1
ATOM 2363 C CA . ASN A 1 304 ? 19.453 -32.219 -34.812 1 95.31 304 ASN A CA 1
ATOM 2364 C C . ASN A 1 304 ? 18.375 -31.766 -33.812 1 95.31 304 ASN A C 1
ATOM 2366 O O . ASN A 1 304 ? 17.719 -32.594 -33.188 1 95.31 304 ASN A O 1
ATOM 2370 N N . ASP A 1 305 ? 18.344 -30.5 -33.562 1 96.62 305 ASP A N 1
ATOM 2371 C CA . ASP A 1 305 ? 17.312 -29.938 -32.719 1 96.62 305 ASP A CA 1
ATOM 2372 C C . ASP A 1 305 ? 15.938 -30.031 -33.406 1 96.62 305 ASP A C 1
ATOM 2374 O O . ASP A 1 305 ? 15.727 -29.422 -34.438 1 96.62 305 ASP A O 1
ATOM 2378 N N . ARG A 1 306 ? 14.984 -30.719 -32.781 1 95.94 306 ARG A N 1
ATOM 2379 C CA . ARG A 1 306 ? 13.664 -30.953 -33.344 1 95.94 306 ARG A CA 1
ATOM 2380 C C . ARG A 1 306 ? 12.57 -30.562 -32.375 1 95.94 306 ARG A C 1
ATOM 2382 O O . ARG A 1 306 ? 12.633 -30.906 -31.188 1 95.94 306 ARG A O 1
ATOM 2389 N N . ALA A 1 307 ? 11.578 -29.891 -32.906 1 97.62 307 ALA A N 1
ATOM 2390 C CA . ALA A 1 307 ? 10.367 -29.625 -32.125 1 97.62 307 ALA A CA 1
ATOM 2391 C C . ALA A 1 307 ? 9.438 -30.844 -32.125 1 97.62 307 ALA A C 1
ATOM 2393 O O . ALA A 1 307 ? 8.547 -30.953 -32.969 1 97.62 307 ALA A O 1
ATOM 2394 N N . VAL A 1 308 ? 9.523 -31.609 -31.125 1 97.44 308 VAL A N 1
ATOM 2395 C CA . VAL A 1 308 ? 8.828 -32.875 -31.078 1 97.44 308 VAL A CA 1
ATOM 2396 C C . VAL A 1 308 ? 7.328 -32.656 -30.891 1 97.44 308 VAL A C 1
ATOM 2398 O O . VAL A 1 308 ? 6.512 -33.438 -31.359 1 97.44 308 VAL A O 1
ATOM 2401 N N . THR A 1 309 ? 6.922 -31.562 -30.297 1 97.94 309 THR A N 1
ATOM 2402 C CA . THR A 1 309 ? 5.504 -31.266 -30.125 1 97.94 309 THR A CA 1
ATOM 2403 C C . THR A 1 309 ? 5.098 -30.047 -30.953 1 97.94 309 THR A C 1
ATOM 2405 O O . THR A 1 309 ? 4.184 -29.312 -30.562 1 97.94 309 THR A O 1
ATOM 2408 N N . GLY A 1 310 ? 5.762 -29.703 -31.969 1 96.06 310 GLY A N 1
ATOM 2409 C CA . GLY A 1 310 ? 5.504 -28.531 -32.812 1 96.06 310 GLY A CA 1
ATOM 2410 C C . GLY A 1 310 ? 4.125 -28.547 -33.438 1 96.06 310 GLY A C 1
ATOM 2411 O O . GLY A 1 310 ? 3.557 -27.484 -33.719 1 96.06 310 GLY A O 1
ATOM 2412 N N . ARG A 1 311 ? 3.541 -29.703 -33.656 1 95.38 311 ARG A N 1
ATOM 2413 C CA . ARG A 1 311 ? 2.264 -29.828 -34.344 1 95.38 311 ARG A CA 1
ATOM 2414 C C . ARG A 1 311 ? 1.109 -29.938 -33.344 1 95.38 311 ARG A C 1
ATOM 2416 O O . ARG A 1 311 ? -0.058 -29.906 -33.75 1 95.38 311 ARG A O 1
ATOM 2423 N N . LEU A 1 312 ? 1.341 -30.062 -32.125 1 96.5 312 LEU A N 1
ATOM 2424 C CA . LEU A 1 312 ? 0.341 -30.312 -31.094 1 96.5 312 LEU A CA 1
ATOM 2425 C C . LEU A 1 312 ? -0.539 -29.078 -30.875 1 96.5 312 LEU A C 1
ATOM 2427 O O . LEU A 1 312 ? -1.728 -29.219 -30.578 1 96.5 312 LEU A O 1
ATOM 2431 N N . ASP A 1 313 ? -0.107 -27.812 -31 1 97.56 313 ASP A N 1
ATOM 2432 C CA . ASP A 1 313 ? -0.738 -26.531 -30.75 1 97.56 313 ASP A CA 1
ATOM 2433 C C . ASP A 1 313 ? -1.312 -26.469 -29.328 1 97.56 313 ASP A C 1
ATOM 2435 O O . ASP A 1 313 ? -2.439 -26.016 -29.125 1 97.56 313 ASP A O 1
ATOM 2439 N N . ARG A 1 314 ? -0.737 -27.078 -28.438 1 98.25 314 ARG A N 1
ATOM 2440 C CA . ARG A 1 314 ? -0.969 -27.031 -27 1 98.25 314 ARG A CA 1
ATOM 2441 C C . ARG A 1 314 ? 0.337 -26.812 -26.25 1 98.25 314 ARG A C 1
ATOM 2443 O O . ARG A 1 314 ? 1.407 -27.188 -26.719 1 98.25 314 ARG A O 1
ATOM 2450 N N . SER A 1 315 ? 0.257 -26.188 -25.156 1 98.19 315 SER A N 1
ATOM 2451 C CA . SER A 1 315 ? 1.432 -25.891 -24.344 1 98.19 315 SER A CA 1
ATOM 2452 C C . SER A 1 315 ? 1.814 -27.078 -23.469 1 98.19 315 SER A C 1
ATOM 2454 O O . SER A 1 315 ? 0.994 -27.578 -22.703 1 98.19 315 SER A O 1
ATOM 2456 N N . VAL A 1 316 ? 3.021 -27.531 -23.562 1 98.5 316 VAL A N 1
ATOM 2457 C CA . VAL A 1 316 ? 3.531 -28.641 -22.766 1 98.5 316 VAL A CA 1
ATOM 2458 C C . VAL A 1 316 ? 3.918 -28.141 -21.375 1 98.5 316 VAL A C 1
ATOM 2460 O O . VAL A 1 316 ? 4.641 -27.141 -21.234 1 98.5 316 VAL A O 1
ATOM 2463 N N . ASN A 1 317 ? 3.428 -28.859 -20.344 1 96.75 317 ASN A N 1
ATOM 2464 C CA . ASN A 1 317 ? 3.697 -28.453 -18.969 1 96.75 317 ASN A CA 1
ATOM 2465 C C . ASN A 1 317 ? 4.977 -29.094 -18.438 1 96.75 317 ASN A C 1
ATOM 2467 O O . ASN A 1 317 ? 5.676 -28.5 -17.609 1 96.75 317 ASN A O 1
ATOM 2471 N N . SER A 1 318 ? 5.199 -30.328 -18.781 1 96.5 318 SER A N 1
ATOM 2472 C CA . SER A 1 318 ? 6.34 -31.094 -18.312 1 96.5 318 SER A CA 1
ATOM 2473 C C . SER A 1 318 ? 6.637 -32.281 -19.234 1 96.5 318 SER A C 1
ATOM 2475 O O . SER A 1 318 ? 5.777 -32.688 -20.016 1 96.5 318 SER A O 1
ATOM 2477 N N . ALA A 1 319 ? 7.867 -32.781 -19.156 1 97.56 319 ALA A N 1
ATOM 2478 C CA . ALA A 1 319 ? 8.305 -33.906 -19.953 1 97.56 319 ALA A CA 1
ATOM 2479 C C . ALA A 1 319 ? 9.312 -34.781 -19.203 1 97.56 319 ALA A C 1
ATOM 2481 O O . ALA A 1 319 ? 10.195 -34.25 -18.516 1 97.56 319 ALA A O 1
ATOM 2482 N N . VAL A 1 320 ? 9.125 -36.094 -19.328 1 96.94 320 VAL A N 1
ATOM 2483 C CA . VAL A 1 320 ? 10.039 -37.031 -18.703 1 96.94 320 VAL A CA 1
ATOM 2484 C C . VAL A 1 320 ? 10.398 -38.125 -19.703 1 96.94 320 VAL A C 1
ATOM 2486 O O . VAL A 1 320 ? 9.523 -38.656 -20.391 1 96.94 320 VAL A O 1
ATOM 2489 N N . TRP A 1 321 ? 11.695 -38.531 -19.828 1 97.56 321 TRP A N 1
ATOM 2490 C CA . TRP A 1 321 ? 12.148 -39.594 -20.734 1 97.56 321 TRP A CA 1
ATOM 2491 C C . TRP A 1 321 ? 11.664 -40.938 -20.266 1 97.56 321 TRP A C 1
ATOM 2493 O O . TRP A 1 321 ? 11.719 -41.25 -19.078 1 97.56 321 TRP A O 1
ATOM 2503 N N . ALA A 1 322 ? 11.203 -41.688 -21.203 1 96.31 322 ALA A N 1
ATOM 2504 C CA . ALA A 1 322 ? 11.125 -43.125 -20.938 1 96.31 322 ALA A CA 1
ATOM 2505 C C . ALA A 1 322 ? 12.516 -43.75 -20.766 1 96.31 322 ALA A C 1
ATOM 2507 O O . ALA A 1 322 ? 13.484 -43.25 -21.359 1 96.31 322 ALA A O 1
ATOM 2508 N N . ALA A 1 323 ? 12.57 -44.812 -20.031 1 93.19 323 ALA A N 1
ATOM 2509 C CA . ALA A 1 323 ? 13.859 -45.406 -19.688 1 93.19 323 ALA A CA 1
ATOM 2510 C C . ALA A 1 323 ? 14.586 -45.906 -20.938 1 93.19 323 ALA A C 1
ATOM 2512 O O . ALA A 1 323 ? 15.82 -45.906 -20.969 1 93.19 323 ALA A O 1
ATOM 2513 N N . ASN A 1 324 ? 13.859 -46.25 -21.969 1 92 324 ASN A N 1
ATOM 2514 C CA . ASN A 1 324 ? 14.484 -46.781 -23.172 1 92 324 ASN A CA 1
ATOM 2515 C C . ASN A 1 324 ? 14.984 -45.656 -24.094 1 92 324 ASN A C 1
ATOM 2517 O O . ASN A 1 324 ? 15.617 -45.906 -25.109 1 92 324 ASN A O 1
ATOM 2521 N N . GLY A 1 325 ? 14.641 -44.438 -23.781 1 94.38 325 GLY A N 1
ATOM 2522 C CA . GLY A 1 325 ? 15.133 -43.281 -24.516 1 94.38 325 GLY A CA 1
ATOM 2523 C C . GLY A 1 325 ? 14.438 -43.094 -25.859 1 94.38 325 GLY A C 1
ATOM 2524 O O . GLY A 1 325 ? 14.898 -42.281 -26.688 1 94.38 325 GLY A O 1
ATOM 2525 N N . ARG A 1 326 ? 13.352 -43.719 -26.062 1 93.88 326 ARG A N 1
ATOM 2526 C CA . ARG A 1 326 ? 12.734 -43.688 -27.391 1 93.88 326 ARG A CA 1
ATOM 2527 C C . ARG A 1 326 ? 11.5 -42.781 -27.391 1 93.88 326 ARG A C 1
ATOM 2529 O O . ARG A 1 326 ? 10.953 -42.5 -28.453 1 93.88 326 ARG A O 1
ATOM 2536 N N . SER A 1 327 ? 11.062 -42.438 -26.25 1 96.88 327 SER A N 1
ATOM 2537 C CA . SER A 1 327 ? 9.898 -41.594 -26.125 1 96.88 327 SER A CA 1
ATOM 2538 C C . SER A 1 327 ? 9.93 -40.781 -24.812 1 96.88 327 SER A C 1
ATOM 2540 O O . SER A 1 327 ? 10.812 -41 -23.984 1 96.88 327 SER A O 1
ATOM 2542 N N . LEU A 1 328 ? 9.008 -39.844 -24.75 1 98.19 328 LEU A N 1
ATOM 2543 C CA . LEU A 1 328 ? 8.797 -39.062 -23.531 1 98.19 328 LEU A CA 1
ATOM 2544 C C . LEU A 1 328 ? 7.336 -39.094 -23.109 1 98.19 328 LEU A C 1
ATOM 2546 O O . LEU A 1 328 ? 6.453 -39.375 -23.922 1 98.19 328 LEU A O 1
ATOM 2550 N N . VAL A 1 329 ? 7.078 -38.938 -21.828 1 98.19 329 VAL A N 1
ATOM 2551 C CA . VAL A 1 329 ? 5.738 -38.688 -21.297 1 98.19 329 VAL A CA 1
ATOM 2552 C C . VAL A 1 329 ? 5.586 -37.219 -20.938 1 98.19 329 VAL A C 1
ATOM 2554 O O . VAL A 1 329 ? 6.449 -36.656 -20.266 1 98.19 329 VAL A O 1
ATOM 2557 N N . ILE A 1 330 ? 4.5 -36.625 -21.438 1 98.38 330 ILE A N 1
ATOM 2558 C CA . ILE A 1 330 ? 4.266 -35.219 -21.234 1 98.38 330 ILE A CA 1
ATOM 2559 C C . ILE A 1 330 ? 2.891 -35 -20.609 1 98.38 330 ILE A C 1
ATOM 2561 O O . ILE A 1 330 ? 2.055 -35.906 -20.609 1 98.38 330 ILE A O 1
ATOM 2565 N N . SER A 1 331 ? 2.701 -33.875 -20.016 1 98.25 331 SER A N 1
ATOM 2566 C CA . SER A 1 331 ? 1.371 -33.375 -19.703 1 98.25 331 SER A CA 1
ATOM 2567 C C . SER A 1 331 ? 1.079 -32.062 -20.438 1 98.25 331 SER A C 1
ATOM 2569 O O . SER A 1 331 ? 1.986 -31.266 -20.688 1 98.25 331 SER A O 1
ATOM 2571 N N . TYR A 1 332 ? -0.074 -31.812 -20.859 1 98.31 332 TYR A N 1
ATOM 2572 C CA . TYR A 1 332 ? -0.559 -30.609 -21.516 1 98.31 332 TYR A CA 1
ATOM 2573 C C . TYR A 1 332 ? -2.055 -30.422 -21.297 1 98.31 332 TYR A C 1
ATOM 2575 O O . TYR A 1 332 ? -2.75 -31.375 -20.906 1 98.31 332 TYR A O 1
ATOM 2583 N N . ASP A 1 333 ? -2.518 -29.25 -21.422 1 98.31 333 ASP A N 1
ATOM 2584 C CA . ASP A 1 333 ? -3.943 -28.969 -21.266 1 98.31 333 ASP A CA 1
ATOM 2585 C C . ASP A 1 333 ? -4.637 -28.922 -22.625 1 98.31 333 ASP A C 1
ATOM 2587 O O . ASP A 1 333 ? -4.086 -28.391 -23.594 1 98.31 333 ASP A O 1
ATOM 2591 N N . ASP A 1 334 ? -5.77 -29.531 -22.672 1 98.31 334 ASP A N 1
ATOM 2592 C CA . ASP A 1 334 ? -6.613 -29.516 -23.859 1 98.31 334 ASP A CA 1
ATOM 2593 C C . ASP A 1 334 ? -8.086 -29.375 -23.484 1 98.31 334 ASP A C 1
ATOM 2595 O O . ASP A 1 334 ? -8.672 -30.281 -22.891 1 98.31 334 ASP A O 1
ATOM 2599 N N . ARG A 1 335 ? -8.672 -28.203 -23.812 1 98.06 335 ARG A N 1
ATOM 2600 C CA . ARG A 1 335 ? -10.094 -27.922 -23.688 1 98.06 335 ARG A CA 1
ATOM 2601 C C . ARG A 1 335 ? -10.57 -28.188 -22.25 1 98.06 335 ARG A C 1
ATOM 2603 O O . ARG A 1 335 ? -11.531 -28.938 -22.047 1 98.06 335 ARG A O 1
ATOM 2610 N N . GLY A 1 336 ? -9.805 -27.688 -21.312 1 97.88 336 GLY A N 1
ATOM 2611 C CA . GLY A 1 336 ? -10.219 -27.672 -19.922 1 97.88 336 GLY A CA 1
ATOM 2612 C C . GLY A 1 336 ? -9.781 -28.906 -19.156 1 97.88 336 GLY A C 1
ATOM 2613 O O . GLY A 1 336 ? -10.078 -29.062 -17.984 1 97.88 336 GLY A O 1
ATOM 2614 N N . ALA A 1 337 ? -9.023 -29.812 -19.812 1 97.88 337 ALA A N 1
ATOM 2615 C CA . ALA A 1 337 ? -8.508 -31.016 -19.156 1 97.88 337 ALA A CA 1
ATOM 2616 C C . ALA A 1 337 ? -6.984 -31.078 -19.266 1 97.88 337 ALA A C 1
ATOM 2618 O O . ALA A 1 337 ? -6.41 -30.734 -20.297 1 97.88 337 ALA A O 1
ATOM 2619 N N . ARG A 1 338 ? -6.375 -31.469 -18.203 1 98.25 338 ARG A N 1
ATOM 2620 C CA . ARG A 1 338 ? -4.953 -31.797 -18.312 1 98.25 338 ARG A CA 1
ATOM 2621 C C . ARG A 1 338 ? -4.75 -33.25 -18.688 1 98.25 338 ARG A C 1
ATOM 2623 O O . ARG A 1 338 ? -5.281 -34.156 -18.031 1 98.25 338 ARG A O 1
ATOM 2630 N N . ILE A 1 339 ? -3.98 -33.469 -19.719 1 98.06 339 ILE A N 1
ATOM 2631 C CA . ILE A 1 339 ? -3.799 -34.75 -20.359 1 98.06 339 ILE A CA 1
ATOM 2632 C C . ILE A 1 339 ? -2.379 -35.281 -20.094 1 98.06 339 ILE A C 1
ATOM 2634 O O . ILE A 1 339 ? -1.418 -34.5 -20.172 1 98.06 339 ILE A O 1
ATOM 2638 N N . LEU A 1 340 ? -2.332 -36.531 -19.703 1 97.69 340 LEU A N 1
ATOM 2639 C CA . LEU A 1 340 ? -1.077 -37.281 -19.734 1 97.69 340 LEU A CA 1
ATOM 2640 C C . LEU A 1 340 ? -0.907 -38 -21.047 1 97.69 340 LEU A C 1
ATOM 2642 O O . LEU A 1 340 ? -1.818 -38.719 -21.5 1 97.69 340 LEU A O 1
ATOM 2646 N N . ALA A 1 341 ? 0.299 -37.844 -21.672 1 98.19 341 ALA A N 1
ATOM 2647 C CA . ALA A 1 341 ? 0.467 -38.438 -23 1 98.19 341 ALA A CA 1
ATOM 2648 C C . ALA A 1 341 ? 1.901 -38.906 -23.203 1 98.19 341 ALA A C 1
ATOM 2650 O O . ALA A 1 341 ? 2.828 -38.406 -22.562 1 98.19 341 ALA A O 1
ATOM 2651 N N . ARG A 1 342 ? 2.041 -39.844 -24.078 1 97.5 342 ARG A N 1
ATOM 2652 C CA . ARG A 1 342 ? 3.34 -40.281 -24.594 1 97.5 342 ARG A CA 1
ATOM 2653 C C . ARG A 1 342 ? 3.645 -39.594 -25.922 1 97.5 342 ARG A C 1
ATOM 2655 O O . ARG A 1 342 ? 2.764 -39.469 -26.781 1 97.5 342 ARG A O 1
ATOM 2662 N N . VAL A 1 343 ? 4.828 -39.188 -26.062 1 97.81 343 VAL A N 1
ATOM 2663 C CA . VAL A 1 343 ? 5.262 -38.531 -27.297 1 97.81 343 VAL A CA 1
ATOM 2664 C C . VAL A 1 343 ? 6.48 -39.281 -27.859 1 97.81 343 VAL A C 1
ATOM 2666 O O . VAL A 1 343 ? 7.465 -39.5 -27.141 1 97.81 343 VAL A O 1
ATOM 2669 N N . SER A 1 344 ? 6.375 -39.656 -29.094 1 96.62 344 SER A N 1
ATOM 2670 C CA . SER A 1 344 ? 7.52 -40.281 -29.75 1 96.62 344 SER A CA 1
ATOM 2671 C C . SER A 1 344 ? 8.492 -39.219 -30.266 1 96.62 344 SER A C 1
ATOM 2673 O O . SER A 1 344 ? 8.156 -38.031 -30.328 1 96.62 344 SER A O 1
ATOM 2675 N N . LEU A 1 345 ? 9.695 -39.625 -30.625 1 96 345 LEU A N 1
ATOM 2676 C CA . LEU A 1 345 ? 10.711 -38.688 -31.094 1 96 345 LEU A CA 1
ATOM 2677 C C . LEU A 1 345 ? 10.344 -38.156 -32.469 1 96 345 LEU A C 1
ATOM 2679 O O . LEU A 1 345 ? 10.906 -37.156 -32.906 1 96 345 LEU A O 1
ATOM 2683 N N . ASP A 1 346 ? 9.406 -38.781 -33.188 1 94 346 ASP A N 1
ATOM 2684 C CA . ASP A 1 346 ? 8.961 -38.312 -34.469 1 94 346 ASP A CA 1
ATOM 2685 C C . ASP A 1 346 ? 7.766 -37.375 -34.344 1 94 346 ASP A C 1
ATOM 2687 O O . ASP A 1 346 ? 7.281 -36.812 -35.344 1 94 346 ASP A O 1
ATOM 2691 N N . GLY A 1 347 ? 7.258 -37.25 -33.125 1 94.81 347 GLY A N 1
ATOM 2692 C CA . GLY A 1 347 ? 6.266 -36.219 -32.875 1 94.81 347 GLY A CA 1
ATOM 2693 C C . GLY A 1 347 ? 4.859 -36.75 -32.719 1 94.81 347 GLY A C 1
ATOM 2694 O O . GLY A 1 347 ? 3.896 -36 -32.625 1 94.81 347 GLY A O 1
ATOM 2695 N N . GLU A 1 348 ? 4.727 -38.094 -32.719 1 96.56 348 GLU A N 1
ATOM 2696 C CA . GLU A 1 348 ? 3.408 -38.656 -32.469 1 96.56 348 GLU A CA 1
ATOM 2697 C C . GLU A 1 348 ? 3.029 -38.562 -30.984 1 96.56 348 GLU A C 1
ATOM 2699 O O . GLU A 1 348 ? 3.793 -39 -30.125 1 96.56 348 GLU A O 1
ATOM 2704 N N . VAL A 1 349 ? 1.893 -38 -30.734 1 97.44 349 VAL A N 1
ATOM 2705 C CA . VAL A 1 349 ? 1.414 -37.812 -29.359 1 97.44 349 VAL A CA 1
ATOM 2706 C C . VAL A 1 349 ? 0.236 -38.781 -29.109 1 97.44 349 VAL A C 1
ATOM 2708 O O . VAL A 1 349 ? -0.757 -38.75 -29.844 1 97.44 349 VAL A O 1
ATOM 2711 N N 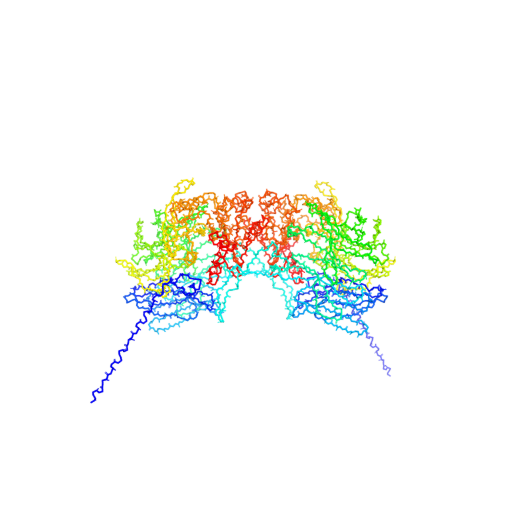. THR A 1 350 ? 0.299 -39.625 -28.109 1 96.62 350 THR A N 1
ATOM 2712 C CA . THR A 1 350 ? -0.757 -40.562 -27.734 1 96.62 350 THR A CA 1
ATOM 2713 C C . THR A 1 350 ? -1.197 -40.312 -26.297 1 96.62 350 THR A C 1
ATOM 2715 O O . THR A 1 350 ? -0.395 -40.438 -25.359 1 96.62 350 THR A O 1
ATOM 2718 N N . ALA A 1 351 ? -2.48 -40.094 -26.078 1 96.25 351 ALA A N 1
ATOM 2719 C CA . ALA A 1 351 ? -3.016 -39.844 -24.734 1 96.25 351 ALA A CA 1
ATOM 2720 C C . ALA A 1 351 ? -2.992 -41.094 -23.891 1 96.25 351 ALA A C 1
ATOM 2722 O O . ALA A 1 351 ? -3.287 -42.188 -24.375 1 96.25 351 ALA A O 1
ATOM 2723 N N . ILE A 1 352 ? -2.6 -40.969 -22.641 1 95.88 352 ILE A N 1
ATOM 2724 C CA . ILE A 1 352 ? -2.564 -42.031 -21.641 1 95.88 352 ILE A CA 1
ATOM 2725 C C . ILE A 1 352 ? -3.732 -41.875 -20.672 1 95.88 352 ILE A C 1
ATOM 2727 O O . ILE A 1 352 ? -4.434 -42.844 -20.375 1 95.88 352 ILE A O 1
ATOM 2731 N N . ALA A 1 353 ? -3.922 -40.656 -20.141 1 95.88 353 ALA A N 1
ATOM 2732 C CA . ALA A 1 353 ? -4.984 -40.312 -19.203 1 95.88 353 ALA A CA 1
ATOM 2733 C C . ALA A 1 353 ? -5.449 -38.875 -19.406 1 95.88 353 ALA A C 1
ATOM 2735 O O . ALA A 1 353 ? -4.645 -38 -19.719 1 95.88 353 ALA A O 1
ATOM 2736 N N . SER A 1 354 ? -6.727 -38.625 -19.156 1 95.69 354 SER A N 1
ATOM 2737 C CA . SER A 1 354 ? -7.281 -37.281 -19.391 1 95.69 354 SER A CA 1
ATOM 2738 C C . SER A 1 354 ? -7.832 -36.688 -18.094 1 95.69 354 SER A C 1
ATOM 2740 O O . SER A 1 354 ? -8.578 -35.719 -18.125 1 95.69 354 SER A O 1
ATOM 2742 N N . ASP A 1 355 ? -7.562 -37.312 -16.984 1 96.5 355 ASP A N 1
ATOM 2743 C CA . ASP A 1 355 ? -8.141 -36.906 -15.711 1 96.5 355 ASP A CA 1
ATOM 2744 C C . ASP A 1 355 ? -7.047 -36.531 -14.703 1 96.5 355 ASP A C 1
ATOM 2746 O O . ASP A 1 355 ? -7.219 -36.719 -13.5 1 96.5 355 ASP A O 1
ATOM 2750 N N . LEU A 1 356 ? -5.867 -36.125 -15.25 1 97.62 356 LEU A N 1
ATOM 2751 C CA . LEU A 1 356 ? -4.844 -35.531 -14.375 1 97.62 356 LEU A CA 1
ATOM 2752 C C . LEU A 1 356 ? -5.355 -34.281 -13.703 1 97.62 356 LEU A C 1
ATOM 2754 O O . LEU A 1 356 ? -5.824 -33.344 -14.375 1 97.62 356 LEU A O 1
ATOM 2758 N N . GLY A 1 357 ? -5.449 -34.25 -12.391 1 97.5 357 GLY A N 1
ATOM 2759 C CA . GLY A 1 357 ? -5.938 -33.062 -11.75 1 97.5 357 GLY A CA 1
ATOM 2760 C C . GLY A 1 357 ? -6.188 -33.219 -10.258 1 97.5 357 GLY A C 1
ATOM 2761 O O . GLY A 1 357 ? -5.691 -34.188 -9.648 1 97.5 357 GLY A O 1
ATOM 2762 N N . GLY A 1 358 ? -6.77 -32.188 -9.688 1 96.75 358 GLY A N 1
ATOM 2763 C CA . GLY A 1 358 ? -7.312 -32.281 -8.344 1 96.75 358 GLY A CA 1
ATOM 2764 C C . GLY A 1 358 ? -6.387 -31.719 -7.285 1 96.75 358 GLY A C 1
ATOM 2765 O O . GLY A 1 358 ? -6.57 -31.969 -6.094 1 96.75 358 GLY A O 1
ATOM 2766 N N . THR A 1 359 ? -5.355 -30.953 -7.688 1 96.88 359 THR A N 1
ATOM 2767 C CA . THR A 1 359 ? -4.406 -30.453 -6.695 1 96.88 359 THR A CA 1
ATOM 2768 C C . THR A 1 359 ? -4.703 -29 -6.336 1 96.88 359 THR A C 1
ATOM 2770 O O . THR A 1 359 ? -3.934 -28.375 -5.609 1 96.88 359 THR A O 1
ATOM 2773 N N . THR A 1 360 ? -5.773 -28.422 -6.812 1 94.69 360 THR A N 1
ATOM 2774 C CA . THR A 1 360 ? -6.305 -27.125 -6.418 1 94.69 360 THR A CA 1
ATOM 2775 C C . THR A 1 360 ? -7.66 -27.281 -5.734 1 94.69 360 THR A C 1
ATOM 2777 O O . THR A 1 360 ? -8.531 -28 -6.227 1 94.69 360 THR A O 1
ATOM 2780 N N . LEU A 1 361 ? -7.867 -26.578 -4.641 1 94.94 361 LEU A N 1
ATOM 2781 C CA . LEU A 1 361 ? -9.094 -26.781 -3.879 1 94.94 361 LEU A CA 1
ATOM 2782 C C . LEU A 1 361 ? -10.078 -25.641 -4.109 1 94.94 361 LEU A C 1
ATOM 2784 O O . LEU A 1 361 ? -11.289 -25.859 -4.129 1 94.94 361 LEU A O 1
ATOM 2788 N N . GLY A 1 362 ? -9.578 -24.422 -4.27 1 94.88 362 GLY A N 1
ATOM 2789 C CA . GLY A 1 362 ? -10.43 -23.25 -4.309 1 94.88 362 GLY A CA 1
ATOM 2790 C C . GLY A 1 362 ? -11.234 -23.141 -5.594 1 94.88 362 GLY A C 1
ATOM 2791 O O . GLY A 1 362 ? -12.461 -23.078 -5.559 1 94.88 362 GLY A O 1
ATOM 2792 N N . ARG A 1 363 ? -10.57 -23.172 -6.684 1 96.94 363 ARG A N 1
ATOM 2793 C CA . ARG A 1 363 ? -11.164 -22.984 -8.008 1 96.94 363 ARG A CA 1
ATOM 2794 C C . ARG A 1 363 ? -10.805 -24.141 -8.938 1 96.94 363 ARG A C 1
ATOM 2796 O O . ARG A 1 363 ? -9.812 -24.844 -8.703 1 96.94 363 ARG A O 1
ATOM 2803 N N . PRO A 1 364 ? -11.555 -24.328 -9.93 1 98.06 364 PRO A N 1
ATOM 2804 C CA . PRO A 1 364 ? -11.422 -25.562 -10.727 1 98.06 364 PRO A CA 1
ATOM 2805 C C . PRO A 1 364 ? -10.391 -25.422 -11.836 1 98.06 364 PRO A C 1
ATOM 2807 O O . PRO A 1 364 ? -10.656 -25.812 -12.984 1 98.06 364 PRO A O 1
ATOM 2810 N N . TYR A 1 365 ? -9.273 -25 -11.523 1 98 365 TYR A N 1
ATOM 2811 C CA . TYR A 1 365 ? -8.164 -24.922 -12.469 1 98 365 TYR A CA 1
ATOM 2812 C C . TYR A 1 365 ? -7.668 -26.328 -12.828 1 98 365 TYR A C 1
ATOM 2814 O O . TYR A 1 365 ? -7.742 -27.25 -12.016 1 98 365 TYR A O 1
ATOM 2822 N N . THR A 1 366 ? -7.129 -26.453 -14.039 1 97.62 366 THR A N 1
ATOM 2823 C CA . THR A 1 366 ? -6.359 -27.656 -14.328 1 97.62 366 THR A CA 1
ATOM 2824 C C . THR A 1 366 ? -5.105 -27.719 -13.469 1 97.62 366 THR A C 1
ATOM 2826 O O . THR A 1 366 ? -4.562 -26.688 -13.07 1 97.62 366 THR A O 1
ATOM 2829 N N . SER A 1 367 ? -4.715 -28.922 -13.109 1 97.44 367 SER A N 1
ATOM 2830 C CA . SER A 1 367 ? -3.578 -29.156 -12.227 1 97.44 367 SER A CA 1
ATOM 2831 C C . SER A 1 367 ? -3.117 -30.609 -12.289 1 97.44 367 SER A C 1
ATOM 2833 O O . SER A 1 367 ? -3.477 -31.328 -13.219 1 97.44 367 SER A O 1
ATOM 2835 N N . GLY A 1 368 ? -2.254 -30.938 -11.398 1 97.25 368 GLY A N 1
ATOM 2836 C CA . GLY A 1 368 ? -1.857 -32.312 -11.242 1 97.25 368 GLY A CA 1
ATOM 2837 C C . GLY A 1 368 ? -0.38 -32.562 -11.5 1 97.25 368 GLY A C 1
ATOM 2838 O O . GLY A 1 368 ? 0.316 -31.672 -11.992 1 97.25 368 GLY A O 1
ATOM 2839 N N . ALA A 1 369 ? 0.02 -33.719 -11.078 1 97.19 369 ALA A N 1
ATOM 2840 C CA . ALA A 1 369 ? 1.405 -34.156 -11.211 1 97.19 369 ALA A CA 1
ATOM 2841 C C . ALA A 1 369 ? 1.474 -35.656 -11.539 1 97.19 369 ALA A C 1
ATOM 2843 O O . ALA A 1 369 ? 0.496 -36.375 -11.359 1 97.19 369 ALA A O 1
ATOM 2844 N N . TYR A 1 370 ? 2.605 -36.125 -12.102 1 98.06 370 TYR A N 1
ATOM 2845 C CA . TYR A 1 370 ? 2.834 -37.5 -12.438 1 98.06 370 TYR A CA 1
ATOM 2846 C C . TYR A 1 370 ? 4.312 -37.875 -12.32 1 98.06 370 TYR A C 1
ATOM 2848 O O . TYR A 1 370 ? 5.164 -36.969 -12.219 1 98.06 370 TYR A O 1
ATOM 2856 N N . SER A 1 371 ? 4.57 -39.188 -12.266 1 98 371 SER A N 1
ATOM 2857 C CA . SER A 1 371 ? 5.926 -39.719 -12.352 1 98 371 SER A CA 1
ATOM 2858 C C . SER A 1 371 ? 5.938 -41.062 -13.039 1 98 371 SER A C 1
ATOM 2860 O O . SER A 1 371 ? 4.891 -41.719 -13.18 1 98 371 SER A O 1
ATOM 2862 N N . MET A 1 372 ? 7.047 -41.406 -13.516 1 97.62 372 MET A N 1
ATOM 2863 C CA . MET A 1 372 ? 7.207 -42.656 -14.25 1 97.62 372 MET A CA 1
ATOM 2864 C C . MET A 1 372 ? 8.406 -43.438 -13.734 1 97.62 372 MET A C 1
ATOM 2866 O O . MET A 1 372 ? 9.461 -42.875 -13.453 1 97.62 372 MET A O 1
ATOM 2870 N N . SER A 1 373 ? 8.242 -44.781 -13.625 1 97.44 373 SER A N 1
ATOM 2871 C CA . SER A 1 373 ? 9.32 -45.656 -13.203 1 97.44 373 SER A CA 1
ATOM 2872 C C . SER A 1 373 ? 10.188 -46.094 -14.383 1 97.44 373 SER A C 1
ATOM 2874 O O . SER A 1 373 ? 9.859 -45.781 -15.539 1 97.44 373 SER A O 1
ATOM 2876 N N . ASP A 1 374 ? 11.242 -46.812 -14.078 1 95.81 374 ASP A N 1
ATOM 2877 C CA . ASP A 1 374 ? 12.148 -47.312 -15.117 1 95.81 374 ASP A CA 1
ATOM 2878 C C . ASP A 1 374 ? 11.461 -48.344 -15.992 1 95.81 374 ASP A C 1
ATOM 2880 O O . ASP A 1 374 ? 11.812 -48.531 -17.172 1 95.81 374 ASP A O 1
ATOM 2884 N N . ASN A 1 375 ? 10.516 -49.031 -15.461 1 94.81 375 ASN A N 1
ATOM 2885 C CA . ASN A 1 375 ? 9.828 -50.062 -16.234 1 94.81 375 ASN A CA 1
ATOM 2886 C C . ASN A 1 375 ? 8.625 -49.5 -16.984 1 94.81 375 ASN A C 1
ATOM 2888 O O . ASN A 1 375 ? 7.852 -50.25 -17.578 1 94.81 375 ASN A O 1
ATOM 2892 N N . GLY A 1 376 ? 8.383 -48.188 -16.797 1 95.12 376 GLY A N 1
ATOM 2893 C CA . GLY A 1 376 ? 7.367 -47.5 -17.594 1 95.12 376 GLY A CA 1
ATOM 2894 C C . GLY A 1 376 ? 6.047 -47.344 -16.859 1 95.12 376 GLY A C 1
ATOM 2895 O O . GLY A 1 376 ? 5.105 -46.75 -17.391 1 95.12 376 GLY A O 1
ATOM 2896 N N . THR A 1 377 ? 5.969 -47.844 -15.625 1 96.62 377 THR A N 1
ATOM 2897 C CA . THR A 1 377 ? 4.762 -47.625 -14.836 1 96.62 377 THR A CA 1
ATOM 2898 C C . THR A 1 377 ? 4.602 -46.125 -14.5 1 96.62 377 THR A C 1
ATOM 2900 O O . THR A 1 377 ? 5.559 -45.469 -14.086 1 96.62 377 THR A O 1
ATOM 2903 N N . ILE A 1 378 ? 3.387 -45.656 -14.711 1 97.88 378 ILE A N 1
ATOM 2904 C CA . ILE A 1 378 ? 3.113 -44.219 -14.477 1 97.88 378 ILE A CA 1
ATOM 2905 C C . ILE A 1 378 ? 2.104 -44.094 -13.336 1 97.88 378 ILE A C 1
ATOM 2907 O O . ILE A 1 378 ? 1.081 -44.781 -13.312 1 97.88 378 ILE A O 1
ATOM 2911 N N . VAL A 1 379 ? 2.365 -43.219 -12.383 1 98.44 379 VAL A N 1
ATOM 2912 C CA . VAL A 1 379 ? 1.415 -42.812 -11.359 1 98.44 379 VAL A CA 1
ATOM 2913 C C . VAL A 1 379 ? 1.106 -41.312 -11.516 1 98.44 379 VAL A C 1
ATOM 2915 O O . VAL A 1 379 ? 1.919 -40.562 -12.055 1 98.44 379 VAL A O 1
ATOM 2918 N N . TYR A 1 380 ? -0.034 -40.906 -11.156 1 98.5 380 TYR A N 1
ATOM 2919 C CA . TYR A 1 380 ? -0.419 -39.5 -11.312 1 98.5 380 TYR A CA 1
ATOM 2920 C C . TYR A 1 380 ? -1.523 -39.125 -10.328 1 98.5 380 TYR A C 1
ATOM 2922 O O . TYR A 1 380 ? -2.111 -40 -9.688 1 98.5 380 TYR A O 1
ATOM 2930 N N . THR A 1 381 ? -1.737 -37.844 -10.055 1 98.62 381 THR A N 1
ATOM 2931 C CA . THR A 1 381 ? -2.861 -37.312 -9.281 1 98.62 381 THR A CA 1
ATOM 2932 C C . THR A 1 381 ? -4.129 -37.281 -10.133 1 98.62 381 THR A C 1
ATOM 2934 O O . THR A 1 381 ? -4.16 -36.656 -11.188 1 98.62 381 THR A O 1
ATOM 2937 N N . ARG A 1 382 ? -5.035 -37.938 -9.703 1 98.38 382 ARG A N 1
ATOM 2938 C CA . ARG A 1 382 ? -6.305 -38 -10.422 1 98.38 382 ARG A CA 1
ATOM 2939 C C . ARG A 1 382 ? -7.379 -37.188 -9.711 1 98.38 382 ARG A C 1
ATOM 2941 O O . ARG A 1 382 ? -7.672 -37.406 -8.539 1 98.38 382 ARG A O 1
ATOM 2948 N N . GLY A 1 383 ? -7.922 -36.219 -10.43 1 97.31 383 GLY A N 1
ATOM 2949 C CA . GLY A 1 383 ? -9.031 -35.438 -9.93 1 97.31 383 GLY A CA 1
ATOM 2950 C C . GLY A 1 383 ? -10.281 -35.531 -10.781 1 97.31 383 GLY A C 1
ATOM 2951 O O . GLY A 1 383 ? -10.203 -35.875 -11.969 1 97.31 383 GLY A O 1
ATOM 2952 N N . THR A 1 384 ? -11.445 -35.375 -10.164 1 97.19 384 THR A N 1
ATOM 2953 C CA . THR A 1 384 ? -12.734 -35.312 -10.852 1 97.19 384 THR A CA 1
ATOM 2954 C C . THR A 1 384 ? -13.516 -34.062 -10.43 1 97.19 384 THR A C 1
ATOM 2956 O O . THR A 1 384 ? -13.023 -33.25 -9.648 1 97.19 384 THR A O 1
ATOM 2959 N N . ALA A 1 385 ? -14.695 -33.938 -10.961 1 97.44 385 ALA A N 1
ATOM 2960 C CA . ALA A 1 385 ? -15.57 -32.812 -10.602 1 97.44 385 ALA A CA 1
ATOM 2961 C C . ALA A 1 385 ? -16.016 -32.938 -9.148 1 97.44 385 ALA A C 1
ATOM 2963 O O . ALA A 1 385 ? -16.516 -31.953 -8.57 1 97.44 385 ALA A O 1
ATOM 2964 N N . TYR A 1 386 ? -15.797 -34.125 -8.516 1 97.38 386 TYR A N 1
ATOM 2965 C CA . TYR A 1 386 ? -16.422 -34.344 -7.223 1 97.38 386 TYR A CA 1
ATOM 2966 C C . TYR A 1 386 ? -15.391 -34.719 -6.172 1 97.38 386 TYR A C 1
ATOM 2968 O O . TYR A 1 386 ? -15.719 -34.844 -4.988 1 97.38 386 TYR A O 1
ATOM 2976 N N . ARG A 1 387 ? -14.203 -34.938 -6.637 1 97 387 ARG A N 1
ATOM 2977 C CA . ARG A 1 387 ? -13.141 -35.344 -5.719 1 97 387 ARG A CA 1
ATOM 2978 C C . ARG A 1 387 ? -11.844 -34.625 -6.043 1 97 387 ARG A C 1
ATOM 2980 O O . ARG A 1 387 ? -11.422 -34.562 -7.203 1 97 387 ARG A O 1
ATOM 2987 N N . PRO A 1 388 ? -11.148 -34.031 -4.965 1 98 388 PRO A N 1
ATOM 2988 C CA . PRO A 1 388 ? -9.758 -33.625 -5.18 1 98 388 PRO A CA 1
ATOM 2989 C C . PRO A 1 388 ? -8.852 -34.781 -5.547 1 98 388 PRO A C 1
ATOM 2991 O O . PRO A 1 388 ? -9.32 -35.938 -5.691 1 98 388 PRO A O 1
ATOM 2994 N N . ALA A 1 389 ? -7.57 -34.562 -5.598 1 98.56 389 ALA A N 1
ATOM 2995 C CA . ALA A 1 389 ? -6.605 -35.5 -6.145 1 98.56 389 ALA A CA 1
ATOM 2996 C C . ALA A 1 389 ? -6.496 -36.75 -5.266 1 98.56 389 ALA A C 1
ATOM 2998 O O . ALA A 1 389 ? -6.234 -36.656 -4.062 1 98.56 389 ALA A O 1
ATOM 2999 N N . ASP A 1 390 ? -6.703 -37.875 -5.797 1 98.31 390 ASP A N 1
ATOM 3000 C CA . ASP A 1 390 ? -6.211 -39.156 -5.336 1 98.31 390 ASP A CA 1
ATOM 3001 C C . ASP A 1 390 ? -5 -39.625 -6.148 1 98.31 390 ASP A C 1
ATOM 3003 O O . ASP A 1 390 ? -4.641 -38.969 -7.141 1 98.31 390 ASP A O 1
ATOM 3007 N N . VAL A 1 391 ? -4.383 -40.688 -5.703 1 98.5 391 VAL A N 1
ATOM 3008 C CA . VAL A 1 391 ? -3.271 -41.25 -6.461 1 98.5 391 VAL A CA 1
ATOM 3009 C C . VAL A 1 391 ? -3.777 -42.406 -7.328 1 98.5 391 VAL A C 1
ATOM 3011 O O . VAL A 1 391 ? -4.523 -43.281 -6.855 1 98.5 391 VAL A O 1
ATOM 3014 N N . ALA A 1 392 ? -3.41 -42.375 -8.57 1 98.44 392 ALA A N 1
ATOM 3015 C CA . ALA A 1 392 ? -3.777 -43.438 -9.492 1 98.44 392 ALA A CA 1
ATOM 3016 C C . ALA A 1 392 ? -2.549 -44 -10.211 1 98.44 392 ALA A C 1
ATOM 3018 O O . ALA A 1 392 ? -1.527 -43.312 -10.32 1 98.44 392 ALA A O 1
ATOM 3019 N N . VAL A 1 393 ? -2.617 -45.219 -10.609 1 98.12 393 VAL A N 1
ATOM 3020 C CA . VAL A 1 393 ? -1.604 -45.844 -11.453 1 98.12 393 VAL A CA 1
ATOM 3021 C C . VAL A 1 393 ? -2.213 -46.25 -12.797 1 98.12 393 VAL A C 1
ATOM 3023 O O . VAL A 1 393 ? -3.357 -46.688 -12.859 1 98.12 393 VAL A O 1
ATOM 3026 N N . VAL A 1 394 ? -1.496 -46 -13.859 1 97.25 394 VAL A N 1
ATOM 3027 C CA . VAL A 1 394 ? -1.958 -46.344 -15.195 1 97.25 394 VAL A CA 1
ATOM 3028 C C . VAL A 1 394 ? -1.83 -47.844 -15.414 1 97.25 394 VAL A C 1
ATOM 3030 O O . VAL A 1 394 ? -0.769 -48.438 -15.18 1 97.25 394 VAL A O 1
ATOM 3033 N N . THR A 1 395 ? -2.861 -48.438 -15.883 1 93.81 395 THR A N 1
ATOM 3034 C CA . THR A 1 395 ? -2.842 -49.844 -16.266 1 93.81 395 THR A CA 1
ATOM 3035 C C . THR A 1 395 ? -3.389 -50.031 -17.672 1 93.81 395 THR A C 1
ATOM 3037 O O . THR A 1 395 ? -3.846 -49.062 -18.297 1 93.81 395 THR A O 1
ATOM 3040 N N . ARG A 1 396 ? -3.348 -51.25 -18.156 1 90.62 396 ARG A N 1
ATOM 3041 C CA . ARG A 1 396 ? -3.861 -51.562 -19.484 1 90.62 396 ARG A CA 1
ATOM 3042 C C . ARG A 1 396 ? -5.371 -51.344 -19.562 1 90.62 396 ARG A C 1
ATOM 3044 O O . ARG A 1 396 ? -5.914 -51 -20.609 1 90.62 396 ARG A O 1
ATOM 3051 N N . ARG A 1 397 ? -6.039 -51.531 -18.469 1 91.88 397 ARG A N 1
ATOM 3052 C CA . ARG A 1 397 ? -7.496 -51.438 -18.422 1 91.88 397 ARG A CA 1
ATOM 3053 C C . ARG A 1 397 ? -7.965 -50.062 -17.984 1 91.88 397 ARG A C 1
ATOM 3055 O O . ARG A 1 397 ? -9.156 -49.844 -17.766 1 91.88 397 ARG A O 1
ATOM 3062 N N . GLY A 1 398 ? -7.062 -49.25 -17.828 1 90 398 GLY A N 1
ATOM 3063 C CA . GLY A 1 398 ? -7.406 -47.938 -17.312 1 90 398 GLY A CA 1
ATOM 3064 C C . GLY A 1 398 ? -6.754 -47.625 -15.984 1 90 398 GLY A C 1
ATOM 3065 O O . GLY A 1 398 ? -5.996 -48.438 -15.453 1 90 398 GLY A O 1
ATOM 3066 N N . PRO A 1 399 ? -7.133 -46.469 -15.477 1 94.75 399 PRO A N 1
ATOM 3067 C CA . PRO A 1 399 ? -6.516 -46.094 -14.203 1 94.75 399 PRO A CA 1
ATOM 3068 C C . PRO A 1 399 ? -7.008 -46.938 -13.031 1 94.75 399 PRO A C 1
ATOM 3070 O O . PRO A 1 399 ? -8.203 -47.25 -12.938 1 94.75 399 PRO A O 1
ATOM 3073 N N . ARG A 1 400 ? -6.125 -47.375 -12.203 1 97.31 400 ARG A N 1
ATOM 3074 C CA . ARG A 1 400 ? -6.445 -47.938 -10.898 1 97.31 400 ARG A CA 1
ATOM 3075 C C . ARG A 1 400 ? -6.188 -46.938 -9.781 1 97.31 400 ARG A C 1
ATOM 3077 O O . ARG A 1 400 ? -5.059 -46.5 -9.602 1 97.31 400 ARG A O 1
ATOM 3084 N N . ILE A 1 401 ? -7.238 -46.625 -9.031 1 97.5 401 ILE A N 1
ATOM 3085 C CA . ILE A 1 401 ? -7.148 -45.625 -7.977 1 97.5 401 ILE A CA 1
ATOM 3086 C C . ILE A 1 401 ? -6.609 -46.25 -6.699 1 97.5 401 ILE A C 1
ATOM 3088 O O . ILE A 1 401 ? -7.125 -47.281 -6.246 1 97.5 401 ILE A O 1
ATOM 3092 N N . LEU A 1 402 ? -5.605 -45.625 -6.117 1 98.12 402 LEU A N 1
ATOM 3093 C CA . LEU A 1 402 ? -4.887 -46.25 -5.012 1 98.12 402 LEU A CA 1
ATOM 3094 C C . LEU A 1 402 ? -5.301 -45.656 -3.68 1 98.12 402 LEU A C 1
ATOM 3096 O O . LEU A 1 402 ? -5.043 -46.219 -2.621 1 98.12 402 LEU A O 1
ATOM 3100 N N . THR A 1 403 ? -5.875 -44.469 -3.693 1 97.56 403 THR A N 1
ATOM 3101 C CA . THR A 1 403 ? -6.27 -43.781 -2.457 1 97.56 403 THR A CA 1
ATOM 3102 C C . THR A 1 403 ? -7.715 -43.312 -2.539 1 97.56 403 THR A C 1
ATOM 3104 O O . THR A 1 403 ? -8.297 -43.25 -3.623 1 97.56 403 THR A O 1
ATOM 3107 N N . ALA A 1 404 ? -8.328 -43 -1.425 1 96.38 404 ALA A N 1
ATOM 3108 C CA . ALA A 1 404 ? -9.664 -42.438 -1.263 1 96.38 404 ALA A CA 1
ATOM 3109 C C . ALA A 1 404 ? -9.695 -41.406 -0.146 1 96.38 404 ALA A C 1
ATOM 3111 O O . ALA A 1 404 ? -10.406 -41.562 0.845 1 96.38 404 ALA A O 1
ATOM 3112 N N . LEU A 1 405 ? -9.055 -40.344 -0.415 1 97 405 LEU A N 1
ATOM 3113 C CA . LEU A 1 405 ? -8.641 -39.438 0.658 1 97 405 LEU A CA 1
ATOM 3114 C C . LEU A 1 405 ? -9.828 -38.625 1.185 1 97 405 LEU A C 1
ATOM 3116 O O . LEU A 1 405 ? -9.773 -38.094 2.297 1 97 405 LEU A O 1
ATOM 3120 N N . ASN A 1 406 ? -10.914 -38.469 0.458 1 97.31 406 ASN A N 1
ATOM 3121 C CA . ASN A 1 406 ? -12.031 -37.625 0.877 1 97.31 406 ASN A CA 1
ATOM 3122 C C . ASN A 1 406 ? -13.328 -38.438 0.978 1 97.31 406 ASN A C 1
ATOM 3124 O O . ASN A 1 406 ? -14.414 -37.844 1.037 1 97.31 406 ASN A O 1
ATOM 3128 N N . ASP A 1 407 ? -13.32 -39.75 0.916 1 95.19 407 ASP A N 1
ATOM 3129 C CA . ASP A 1 407 ? -14.516 -40.562 1.016 1 95.19 407 ASP A CA 1
ATOM 3130 C C . ASP A 1 407 ? -15.258 -40.312 2.328 1 95.19 407 ASP A C 1
ATOM 3132 O O . ASP A 1 407 ? -16.484 -40.406 2.383 1 95.19 407 ASP A O 1
ATOM 3136 N N . ASP A 1 408 ? -14.547 -40.094 3.287 1 93.31 408 ASP A N 1
ATOM 3137 C CA . ASP A 1 408 ? -15.133 -39.875 4.602 1 93.31 408 ASP A CA 1
ATOM 3138 C C . ASP A 1 408 ? -15.945 -38.562 4.629 1 93.31 408 ASP A C 1
ATOM 3140 O O . ASP A 1 408 ? -16.875 -38.438 5.422 1 93.31 408 ASP A O 1
ATOM 3144 N N . LEU A 1 409 ? -15.547 -37.594 3.809 1 95.88 409 LEU A N 1
ATOM 3145 C CA . LEU A 1 409 ? -16.234 -36.312 3.799 1 95.88 409 LEU A CA 1
ATOM 3146 C C . LEU A 1 409 ? -17.188 -36.219 2.613 1 95.88 409 LEU A C 1
ATOM 3148 O O . LEU A 1 409 ? -18.406 -36.188 2.793 1 95.88 409 LEU A O 1
ATOM 3152 N N . LEU A 1 410 ? -16.672 -36.344 1.441 1 96.12 410 LEU A N 1
ATOM 3153 C CA . LEU A 1 410 ? -17.406 -35.938 0.245 1 96.12 410 LEU A CA 1
ATOM 3154 C C . LEU A 1 410 ? -18.406 -37.031 -0.171 1 96.12 410 LEU A C 1
ATOM 3156 O O . LEU A 1 410 ? -19.344 -36.75 -0.92 1 96.12 410 LEU A O 1
ATOM 3160 N N . ALA A 1 411 ? -18.203 -38.25 0.266 1 93.62 411 ALA A N 1
ATOM 3161 C CA . ALA A 1 411 ? -19.203 -39.281 0.02 1 93.62 411 ALA A CA 1
ATOM 3162 C C . ALA A 1 411 ? -20.469 -39.031 0.854 1 93.62 411 ALA A C 1
ATOM 3164 O O . ALA A 1 411 ? -21.516 -39.594 0.577 1 93.62 411 ALA A O 1
ATOM 3165 N N . ASN A 1 412 ? -20.375 -38.219 1.795 1 94.81 412 ASN A N 1
ATOM 3166 C CA . ASN A 1 412 ? -21.469 -37.969 2.713 1 94.81 412 ASN A CA 1
ATOM 3167 C C . ASN A 1 412 ? -22.031 -36.531 2.527 1 94.81 412 ASN A C 1
ATOM 3169 O O . ASN A 1 412 ? -22.625 -35.969 3.447 1 94.81 412 ASN A O 1
ATOM 3173 N N . ARG A 1 413 ? -21.734 -35.906 1.47 1 96.75 413 ARG A N 1
ATOM 3174 C CA . ARG A 1 413 ? -22.266 -34.594 1.131 1 96.75 413 ARG A CA 1
ATOM 3175 C C . ARG A 1 413 ? -23.031 -34.625 -0.189 1 96.75 413 ARG A C 1
ATOM 3177 O O . ARG A 1 413 ? -22.641 -35.344 -1.121 1 96.75 413 ARG A O 1
ATOM 3184 N N . ASN A 1 414 ? -24.109 -33.938 -0.238 1 97.5 414 ASN A N 1
ATOM 3185 C CA . ASN A 1 414 ? -24.844 -33.719 -1.479 1 97.5 414 ASN A CA 1
ATOM 3186 C C . ASN A 1 414 ? -24.234 -32.594 -2.316 1 97.5 414 ASN A C 1
ATOM 3188 O O . ASN A 1 414 ? -24.562 -31.438 -2.133 1 97.5 414 ASN A O 1
ATOM 3192 N N . LEU A 1 415 ? -23.391 -33 -3.287 1 98.12 415 LEU A N 1
ATOM 3193 C CA . LEU A 1 415 ? -22.641 -32.031 -4.074 1 98.12 415 LEU A CA 1
ATOM 3194 C C . LEU A 1 415 ? -23.422 -31.594 -5.305 1 98.12 415 LEU A C 1
ATOM 3196 O O . LEU A 1 415 ? -24.281 -32.344 -5.797 1 98.12 415 LEU A O 1
ATOM 3200 N N . ALA A 1 416 ? -23.172 -30.422 -5.75 1 98.38 416 ALA A N 1
ATOM 3201 C CA . ALA A 1 416 ? -23.734 -29.906 -6.996 1 98.38 416 ALA A CA 1
ATOM 3202 C C . ALA A 1 416 ? -23.219 -30.703 -8.195 1 98.38 416 ALA A C 1
ATOM 3204 O O . ALA A 1 416 ? -22.078 -31.156 -8.203 1 98.38 416 ALA A O 1
ATOM 3205 N N . GLU A 1 417 ? -24.031 -30.812 -9.195 1 98.25 417 GLU A N 1
ATOM 3206 C CA . GLU A 1 417 ? -23.641 -31.516 -10.414 1 98.25 417 GLU A CA 1
ATOM 3207 C C . GLU A 1 417 ? -23 -30.562 -11.422 1 98.25 417 GLU A C 1
ATOM 3209 O O . GLU A 1 417 ? -23.469 -29.422 -11.594 1 98.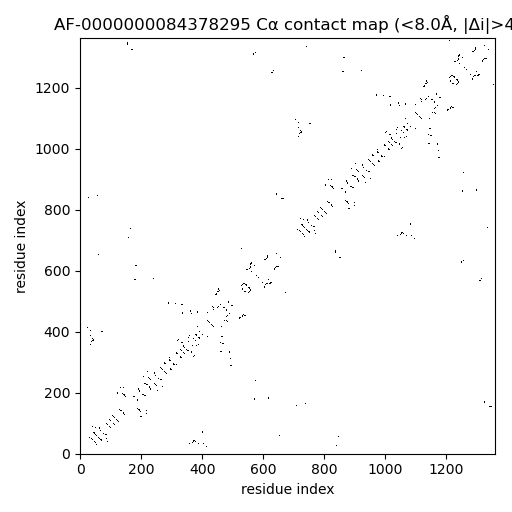25 417 GLU A O 1
ATOM 3214 N N . VAL A 1 418 ? -21.953 -31.031 -12.055 1 98.62 418 VAL A N 1
ATOM 3215 C CA . VAL A 1 418 ? -21.219 -30.234 -13.031 1 98.62 418 VAL A CA 1
ATOM 3216 C C . VAL A 1 418 ? -21.625 -30.641 -14.445 1 98.62 418 VAL A C 1
ATOM 3218 O O . VAL A 1 418 ? -21.625 -31.812 -14.789 1 98.62 418 VAL A O 1
ATOM 3221 N N . HIS A 1 419 ? -22.031 -29.625 -15.25 1 98.62 419 HIS A N 1
ATOM 3222 C CA . HIS A 1 419 ? -22.438 -29.828 -16.641 1 98.62 419 HIS A CA 1
ATOM 3223 C C . HIS A 1 419 ? -21.562 -29.016 -17.594 1 98.62 419 HIS A C 1
ATOM 3225 O O . HIS A 1 419 ? -21.156 -27.891 -17.281 1 98.62 419 HIS A O 1
ATOM 3231 N N . GLU A 1 420 ? -21.25 -29.594 -18.719 1 98.62 420 GLU A N 1
ATOM 3232 C CA . GLU A 1 420 ? -20.531 -28.859 -19.766 1 98.62 420 GLU A CA 1
ATOM 3233 C C . GLU A 1 420 ? -21.5 -28.125 -20.672 1 98.62 420 GLU A C 1
ATOM 3235 O O . GLU A 1 420 ? -22.625 -28.578 -20.891 1 98.62 420 GLU A O 1
ATOM 3240 N N . ILE A 1 421 ? -21.078 -26.969 -21.188 1 98.69 421 ILE A N 1
ATOM 3241 C CA . ILE A 1 421 ? -21.859 -26.203 -22.156 1 98.69 421 ILE A CA 1
ATOM 3242 C C . ILE A 1 421 ? -20.953 -25.609 -23.219 1 98.69 421 ILE A C 1
ATOM 3244 O O . ILE A 1 421 ? -19.844 -25.172 -22.906 1 98.69 421 ILE A O 1
ATOM 3248 N N . ASN A 1 422 ? -21.312 -25.656 -24.469 1 98.69 422 ASN A N 1
ATOM 3249 C CA . ASN A 1 422 ? -20.656 -25 -25.594 1 98.69 422 ASN A CA 1
ATOM 3250 C C . ASN A 1 422 ? -21.609 -24.031 -26.297 1 98.69 422 ASN A C 1
ATOM 3252 O O . ASN A 1 422 ? -22.781 -24.344 -26.5 1 98.69 422 ASN A O 1
ATOM 3256 N N . TYR A 1 423 ? -21.125 -22.891 -26.578 1 98.75 423 TYR A N 1
ATOM 3257 C CA . TYR A 1 423 ? -21.938 -21.875 -27.234 1 98.75 423 TYR A CA 1
ATOM 3258 C C . TYR A 1 423 ? -21.078 -20.953 -28.094 1 98.75 423 TYR A C 1
ATOM 3260 O O . TYR A 1 423 ? -19.844 -20.984 -28.016 1 98.75 423 TYR A O 1
ATOM 3268 N N . ALA A 1 424 ? -21.703 -20.172 -28.969 1 98.69 424 ALA A N 1
ATOM 3269 C CA . ALA A 1 424 ? -21.016 -19.219 -29.844 1 98.69 424 ALA A CA 1
ATOM 3270 C C . ALA A 1 424 ? -21.062 -17.812 -29.25 1 98.69 424 ALA A C 1
ATOM 3272 O O . ALA A 1 424 ? -22.125 -17.359 -28.781 1 98.69 424 ALA A O 1
ATOM 3273 N N . SER A 1 425 ? -19.922 -17.156 -29.266 1 98.69 425 SER A N 1
ATOM 3274 C CA . SER A 1 425 ? -19.891 -15.766 -28.844 1 98.69 425 SER A CA 1
ATOM 3275 C C . SER A 1 425 ? -20.703 -14.875 -29.781 1 98.69 425 SER A C 1
ATOM 3277 O O . SER A 1 425 ? -20.578 -14.984 -31 1 98.69 425 SER A O 1
ATOM 3279 N N . SER A 1 426 ? -21.422 -13.977 -29.219 1 98.38 426 SER A N 1
ATOM 3280 C CA . SER A 1 426 ? -22.234 -13.062 -30.016 1 98.38 426 SER A CA 1
ATOM 3281 C C . SER A 1 426 ? -21.359 -12.047 -30.75 1 98.38 426 SER A C 1
ATOM 3283 O O . SER A 1 426 ? -21.828 -11.375 -31.672 1 98.38 426 SER A O 1
ATOM 3285 N N . PHE A 1 427 ? -20.109 -11.898 -30.328 1 98.12 427 PHE A N 1
ATOM 3286 C CA . PHE A 1 427 ? -19.219 -10.922 -30.938 1 98.12 427 PHE A CA 1
ATOM 3287 C C . PHE A 1 427 ? -18.797 -11.375 -32.344 1 98.12 427 PHE A C 1
ATOM 3289 O O . PHE A 1 427 ? -18.781 -10.578 -33.281 1 98.12 427 PHE A O 1
ATOM 3296 N N . ASP A 1 428 ? -18.453 -12.68 -32.562 1 98.25 428 ASP A N 1
ATOM 3297 C CA . ASP A 1 428 ? -17.891 -13.086 -33.844 1 98.25 428 ASP A CA 1
ATOM 3298 C C . ASP A 1 428 ? -18.125 -14.578 -34.094 1 98.25 428 ASP A C 1
ATOM 3300 O O . ASP A 1 428 ? -17.422 -15.203 -34.875 1 98.25 428 ASP A O 1
ATOM 3304 N N . ASP A 1 429 ? -18.875 -15.234 -33.312 1 98.19 429 ASP A N 1
ATOM 3305 C CA . ASP A 1 429 ? -19.266 -16.641 -33.438 1 98.19 429 ASP A CA 1
ATOM 3306 C C . ASP A 1 429 ? -18.156 -17.578 -32.969 1 98.19 429 ASP A C 1
ATOM 3308 O O . ASP A 1 429 ? -18.203 -18.781 -33.219 1 98.19 429 ASP A O 1
ATOM 3312 N N . GLN A 1 430 ? -17.156 -17.016 -32.281 1 98.12 430 GLN A N 1
ATOM 3313 C CA . GLN A 1 430 ? -16.156 -17.859 -31.672 1 98.12 430 GLN A CA 1
ATOM 3314 C C . GLN A 1 430 ? -16.781 -18.875 -30.719 1 98.12 430 GLN A C 1
ATOM 3316 O O . GLN A 1 430 ? -17.625 -18.516 -29.891 1 98.12 430 GLN A O 1
ATOM 3321 N N . GLN A 1 431 ? -16.422 -20.172 -30.875 1 98.38 431 GLN A N 1
ATOM 3322 C CA . GLN A 1 431 ? -16.922 -21.203 -29.969 1 98.38 431 GLN A CA 1
ATOM 3323 C C . GLN A 1 431 ? -16.266 -21.094 -28.594 1 98.38 431 GLN A C 1
ATOM 3325 O O . GLN A 1 431 ? -15.039 -21.062 -28.484 1 98.38 431 GLN A O 1
ATOM 3330 N N . ILE A 1 432 ? -17.078 -21.047 -27.594 1 98.81 432 ILE A N 1
ATOM 3331 C CA . ILE A 1 432 ? -16.625 -20.938 -26.203 1 98.81 432 ILE A CA 1
ATOM 3332 C C . ILE A 1 432 ? -17.109 -22.156 -25.406 1 98.81 432 ILE A C 1
ATOM 3334 O O . ILE A 1 432 ? -18.266 -22.547 -25.484 1 98.81 432 ILE A O 1
ATOM 3338 N N . GLN A 1 433 ? -16.156 -22.766 -24.703 1 98.88 433 GLN A N 1
ATOM 3339 C CA . GLN A 1 433 ? -16.469 -23.875 -23.812 1 98.88 433 GLN A CA 1
ATOM 3340 C C . GLN A 1 433 ? -16.562 -23.406 -22.359 1 98.88 433 GLN A C 1
ATOM 3342 O O . GLN A 1 433 ? -15.766 -22.594 -21.922 1 98.88 433 GLN A O 1
ATOM 3347 N N . GLY A 1 434 ? -17.641 -23.938 -21.688 1 98.75 434 GLY A N 1
ATOM 3348 C CA . GLY A 1 434 ? -17.781 -23.672 -20.266 1 98.75 434 GLY A CA 1
ATOM 3349 C C . GLY A 1 434 ? -18.469 -24.781 -19.516 1 98.75 434 GLY A C 1
ATOM 3350 O O . GLY A 1 434 ? -18.641 -25.891 -20.031 1 98.75 434 GLY A O 1
ATOM 3351 N N . TRP A 1 435 ? -18.719 -24.516 -18.25 1 98.88 435 TRP A N 1
ATOM 3352 C CA . TRP A 1 435 ? -19.422 -25.422 -17.375 1 98.88 435 TRP A CA 1
ATOM 3353 C C . TRP A 1 435 ? -20.375 -24.672 -16.453 1 98.88 435 TRP A C 1
ATOM 3355 O O . TRP A 1 435 ? -20.266 -23.453 -16.297 1 98.88 435 TRP A O 1
ATOM 3365 N N . TYR A 1 436 ? -21.312 -25.359 -15.945 1 98.88 436 TYR A N 1
ATOM 3366 C CA . TYR A 1 436 ? -22.172 -24.812 -14.891 1 98.88 436 TYR A CA 1
ATOM 3367 C C . TYR A 1 436 ? -22.516 -25.891 -13.867 1 98.88 436 TYR A C 1
ATOM 3369 O O . TYR A 1 436 ? -22.547 -27.078 -14.188 1 98.88 436 TYR A O 1
ATOM 3377 N N . LEU A 1 437 ? -22.656 -25.469 -12.641 1 98.81 437 LEU A N 1
ATOM 3378 C CA . LEU A 1 437 ? -23.109 -26.312 -11.547 1 98.81 437 LEU A CA 1
ATOM 3379 C C . LEU A 1 437 ? -24.578 -26.062 -11.227 1 98.81 437 LEU A C 1
ATOM 3381 O O . LEU A 1 437 ? -25.016 -24.906 -11.164 1 98.81 437 LEU A O 1
ATOM 3385 N N . THR A 1 438 ? -25.375 -27.141 -11.078 1 98.69 438 THR A N 1
ATOM 3386 C CA . THR A 1 438 ? -26.719 -27.016 -10.547 1 98.69 438 THR A CA 1
ATOM 3387 C C . THR A 1 438 ? -26.75 -27.328 -9.055 1 98.69 438 THR A C 1
ATOM 3389 O O . THR A 1 438 ? -26.047 -28.219 -8.586 1 98.69 438 THR A O 1
ATOM 3392 N N . PRO A 1 439 ? -27.469 -26.516 -8.328 1 97.94 439 PRO A N 1
ATOM 3393 C CA . PRO A 1 439 ? -27.484 -26.719 -6.875 1 97.94 439 PRO A CA 1
ATOM 3394 C C . PRO A 1 439 ? -27.984 -28.109 -6.477 1 97.94 439 PRO A C 1
ATOM 3396 O O . PRO A 1 439 ? -28.672 -28.766 -7.258 1 97.94 439 PRO A O 1
ATOM 3399 N N . PRO A 1 440 ? -27.562 -28.5 -5.227 1 96.88 440 PRO A N 1
ATOM 3400 C CA . PRO A 1 440 ? -28.141 -29.766 -4.734 1 96.88 440 PRO A CA 1
ATOM 3401 C C . PRO A 1 440 ? -29.672 -29.766 -4.746 1 96.88 440 PRO A C 1
ATOM 3403 O O . PRO A 1 440 ? -30.297 -28.734 -4.484 1 96.88 440 PRO A O 1
ATOM 3406 N N . ASP A 1 441 ? -30.281 -30.828 -5.109 1 94.25 441 ASP A N 1
ATOM 3407 C CA . ASP A 1 441 ? -31.734 -30.984 -5.199 1 94.25 441 ASP A CA 1
ATOM 3408 C C . ASP A 1 441 ? -32.312 -30.109 -6.301 1 94.25 441 ASP A C 1
ATOM 3410 O O . ASP A 1 441 ? -33.406 -29.562 -6.148 1 94.25 441 ASP A O 1
ATOM 3414 N N . PHE A 1 442 ? -31.625 -29.969 -7.348 1 97.5 442 PHE A N 1
ATOM 3415 C CA . PHE A 1 442 ? -31.984 -29.141 -8.492 1 97.5 442 PHE A CA 1
ATOM 3416 C C . PHE A 1 442 ? -33.312 -29.609 -9.086 1 97.5 442 PHE A C 1
ATOM 3418 O O . PHE A 1 442 ? -33.562 -30.812 -9.227 1 97.5 442 PHE A O 1
ATOM 3425 N N . ASP A 1 443 ? -34.156 -28.641 -9.352 1 97.44 443 ASP A N 1
ATOM 3426 C CA . ASP A 1 443 ? -35.438 -28.797 -10.039 1 97.44 443 ASP A CA 1
ATOM 3427 C C . ASP A 1 443 ? -35.5 -27.938 -11.305 1 97.44 443 ASP A C 1
ATOM 3429 O O . ASP A 1 443 ? -35.625 -26.719 -11.227 1 97.44 443 ASP A O 1
ATOM 3433 N N . PRO A 1 444 ? -35.469 -28.562 -12.453 1 95.75 444 PRO A N 1
ATOM 3434 C CA . PRO A 1 444 ? -35.438 -27.781 -13.695 1 95.75 444 PRO A CA 1
ATOM 3435 C C . PRO A 1 444 ? -36.688 -26.938 -13.906 1 95.75 444 PRO A C 1
ATOM 3437 O O . PRO A 1 444 ? -36.719 -26.062 -14.773 1 95.75 444 PRO A O 1
ATOM 3440 N N . ALA A 1 445 ? -37.719 -27.141 -13.102 1 96.31 445 ALA A N 1
ATOM 3441 C CA . ALA A 1 445 ? -38.938 -26.375 -13.219 1 96.31 445 ALA A CA 1
ATOM 3442 C C . ALA A 1 445 ? -38.844 -25.062 -12.453 1 96.31 445 ALA A C 1
ATOM 3444 O O . ALA A 1 445 ? -39.688 -24.156 -12.648 1 96.31 445 ALA A O 1
ATOM 3445 N N . LYS A 1 446 ? -37.812 -24.969 -11.672 1 96.06 446 LYS A N 1
ATOM 3446 C CA . LYS A 1 446 ? -37.625 -23.766 -10.891 1 96.06 446 LYS A CA 1
ATOM 3447 C C . LYS A 1 446 ? -36.656 -22.797 -11.602 1 96.06 446 LYS A C 1
ATOM 3449 O O . LYS A 1 446 ? -35.969 -23.188 -12.539 1 96.06 446 LYS A O 1
ATOM 3454 N N . LYS A 1 447 ? -36.75 -21.562 -11.164 1 96.88 447 LYS A N 1
ATOM 3455 C CA . LYS A 1 447 ? -35.812 -20.547 -11.617 1 96.88 447 LYS A CA 1
ATOM 3456 C C . LYS A 1 447 ? -34.781 -20.25 -10.531 1 96.88 447 LYS A C 1
ATOM 3458 O O . LYS A 1 447 ? -35.125 -20.047 -9.375 1 96.88 447 LYS A O 1
ATOM 3463 N N . TYR A 1 448 ? -33.562 -20.266 -10.945 1 98.19 448 TYR A N 1
ATOM 3464 C CA . TYR A 1 448 ? -32.438 -20.109 -9.992 1 98.19 448 TYR A CA 1
ATOM 3465 C C . TYR A 1 448 ? -31.656 -18.844 -10.289 1 98.19 448 TYR A C 1
ATOM 3467 O O . TYR A 1 448 ? -31.547 -18.422 -11.445 1 98.19 448 TYR A O 1
ATOM 3475 N N . PRO A 1 449 ? -31.156 -18.141 -9.219 1 98.44 449 PRO A N 1
ATOM 3476 C CA . PRO A 1 449 ? -30.125 -17.125 -9.469 1 98.44 449 PRO A CA 1
ATOM 3477 C C . PRO A 1 449 ? -28.844 -17.719 -10.039 1 98.44 449 PRO A C 1
ATOM 3479 O O . PRO A 1 449 ? -28.562 -18.906 -9.844 1 98.44 449 PRO A O 1
ATOM 3482 N N . LEU A 1 450 ? -28.109 -16.891 -10.758 1 98.81 450 LEU A N 1
ATOM 3483 C CA . LEU A 1 450 ? -26.906 -17.359 -11.414 1 98.81 450 LEU A CA 1
ATOM 3484 C C . LEU A 1 450 ? -25.703 -16.516 -11.008 1 98.81 450 LEU A C 1
ATOM 3486 O O . LEU A 1 450 ? -25.797 -15.289 -10.953 1 98.81 450 LEU A O 1
ATOM 3490 N N . ILE A 1 451 ? -24.609 -17.156 -10.641 1 98.94 451 ILE A N 1
ATOM 3491 C CA . ILE A 1 451 ? -23.328 -16.5 -10.453 1 98.94 451 ILE A CA 1
ATOM 3492 C C . ILE A 1 451 ? -22.406 -16.812 -11.633 1 98.94 451 ILE A C 1
ATOM 3494 O O . ILE A 1 451 ? -22.156 -17.984 -11.938 1 98.94 451 ILE A O 1
ATOM 3498 N N . LEU A 1 452 ? -21.969 -15.812 -12.359 1 98.94 452 LEU A N 1
ATOM 3499 C CA . LEU A 1 452 ? -20.844 -15.945 -13.273 1 98.94 452 LEU A CA 1
ATOM 3500 C C . LEU A 1 452 ? -19.516 -15.812 -12.531 1 98.94 452 LEU A C 1
ATOM 3502 O O . LEU A 1 452 ? -19.25 -14.789 -11.906 1 98.94 452 LEU A O 1
ATOM 3506 N N . GLU A 1 453 ? -18.734 -16.859 -12.523 1 98.88 453 GLU A N 1
ATOM 3507 C CA . GLU A 1 453 ? -17.391 -16.828 -11.945 1 98.88 453 GLU A CA 1
ATOM 3508 C C . GLU A 1 453 ? -16.328 -16.891 -13.039 1 98.88 453 GLU A C 1
ATOM 3510 O O . GLU A 1 453 ? -16.281 -17.844 -13.82 1 98.88 453 GLU A O 1
ATOM 3515 N N . ILE A 1 454 ? -15.461 -15.859 -13.133 1 98.75 454 ILE A N 1
ATOM 3516 C CA . ILE A 1 454 ? -14.492 -15.719 -14.211 1 98.75 454 ILE A CA 1
ATOM 3517 C C . ILE A 1 454 ? -13.094 -16.062 -13.695 1 98.75 454 ILE A C 1
ATOM 3519 O O . ILE A 1 454 ? -12.672 -15.562 -12.656 1 98.75 454 ILE A O 1
ATOM 3523 N N . HIS A 1 455 ? -12.344 -16.891 -14.398 1 98.12 455 HIS A N 1
ATOM 3524 C CA . HIS A 1 455 ? -11.047 -17.375 -13.938 1 98.12 455 HIS A CA 1
ATOM 3525 C C . HIS A 1 455 ? -9.992 -16.281 -14.031 1 98.12 455 HIS A C 1
ATOM 3527 O O . HIS A 1 455 ? -10.203 -15.258 -14.695 1 98.12 455 HIS A O 1
ATOM 3533 N N . GLY A 1 456 ? -8.844 -16.531 -13.305 1 96.56 456 GLY A N 1
ATOM 3534 C CA . GLY A 1 456 ? -7.707 -15.633 -13.367 1 96.56 456 GLY A CA 1
ATOM 3535 C C . GLY A 1 456 ? -6.84 -15.844 -14.594 1 96.56 456 GLY A C 1
ATOM 3536 O O . GLY A 1 456 ? -7.18 -16.641 -15.469 1 96.56 456 GLY A O 1
ATOM 3537 N N . GLY A 1 457 ? -5.68 -15.086 -14.68 1 91.94 457 GLY A N 1
ATOM 3538 C CA . GLY A 1 457 ? -4.793 -15.266 -15.82 1 91.94 457 GLY A CA 1
ATOM 3539 C C . GLY A 1 457 ? -4.43 -13.953 -16.5 1 91.94 457 GLY A C 1
ATOM 3540 O O . GLY A 1 457 ? -3.844 -13.07 -15.875 1 91.94 457 GLY A O 1
ATOM 3541 N N . PRO A 1 458 ? -4.715 -13.734 -17.656 1 90.19 458 PRO A N 1
ATOM 3542 C CA . PRO A 1 458 ? -5.918 -14.227 -18.328 1 90.19 458 PRO A CA 1
ATOM 3543 C C . PRO A 1 458 ? -5.695 -15.562 -19.047 1 90.19 458 PRO A C 1
ATOM 3545 O O . PRO A 1 458 ? -6.652 -16.203 -19.484 1 90.19 458 PRO A O 1
ATOM 3548 N N . HIS A 1 459 ? -4.453 -15.938 -19.203 1 97.12 459 HIS A N 1
ATOM 3549 C CA . HIS A 1 459 ? -4.18 -17.156 -19.969 1 97.12 459 HIS A CA 1
ATOM 3550 C C . HIS A 1 459 ? -4.102 -18.375 -19.047 1 97.12 459 HIS A C 1
ATOM 3552 O O . HIS A 1 459 ? -3.061 -19.031 -18.969 1 97.12 459 HIS A O 1
ATOM 3558 N N . LEU A 1 460 ? -5.199 -18.594 -18.375 1 97.75 460 LEU A N 1
ATOM 3559 C CA . LEU A 1 460 ? -5.418 -19.797 -17.594 1 97.75 460 LEU A CA 1
ATOM 3560 C C . LEU A 1 460 ? -6.637 -20.562 -18.094 1 97.75 460 LEU A C 1
ATOM 3562 O O . LEU A 1 460 ? -7.141 -20.297 -19.188 1 97.75 460 LEU A O 1
ATOM 3566 N N . VAL A 1 461 ? -6.98 -21.625 -17.312 1 97.94 461 VAL A N 1
ATOM 3567 C CA . VAL A 1 461 ? -8.055 -22.484 -17.812 1 97.94 461 VAL A CA 1
ATOM 3568 C C . VAL A 1 461 ? -8.75 -23.172 -16.641 1 97.94 461 VAL A C 1
ATOM 3570 O O . VAL A 1 461 ? -8.102 -23.609 -15.688 1 97.94 461 VAL A O 1
ATOM 3573 N N . TYR A 1 462 ? -10.062 -23.094 -16.719 1 98.44 462 TYR A N 1
ATOM 3574 C CA . TYR A 1 462 ? -10.906 -23.891 -15.836 1 98.44 462 TYR A CA 1
ATOM 3575 C C . TYR A 1 462 ? -11.289 -25.219 -16.484 1 98.44 462 TYR A C 1
ATOM 3577 O O . TYR A 1 462 ? -11.172 -25.375 -17.703 1 98.44 462 TYR A O 1
ATOM 3585 N N . GLY A 1 463 ? -11.586 -26.188 -15.742 1 98.25 463 GLY A N 1
ATOM 3586 C CA . GLY A 1 463 ? -12.133 -27.469 -16.172 1 98.25 463 GLY A CA 1
ATOM 3587 C C . GLY A 1 463 ? -13.133 -28.047 -15.18 1 98.25 463 GLY A C 1
ATOM 3588 O O . GLY A 1 463 ? -13.539 -27.375 -14.234 1 98.25 463 GLY A O 1
ATOM 3589 N N . PRO A 1 464 ? -13.672 -29.203 -15.508 1 97.88 464 PRO A N 1
ATOM 3590 C CA . PRO A 1 464 ? -14.617 -29.859 -14.602 1 97.88 464 PRO A CA 1
ATOM 3591 C C . PRO A 1 464 ? -13.93 -30.547 -13.422 1 97.88 464 PRO A C 1
ATOM 3593 O O . PRO A 1 464 ? -14.062 -31.75 -13.242 1 97.88 464 PRO A O 1
ATOM 3596 N N . GLN A 1 465 ? -13.266 -29.766 -12.602 1 97.62 465 GLN A N 1
ATOM 3597 C CA . GLN A 1 465 ? -12.562 -30.219 -11.398 1 97.62 465 GLN A CA 1
ATOM 3598 C C . GLN A 1 465 ? -13.289 -29.766 -10.141 1 97.62 465 GLN A C 1
ATOM 3600 O O . GLN A 1 465 ? -14.016 -28.766 -10.148 1 97.62 465 GLN A O 1
ATOM 3605 N N . PHE A 1 466 ? -13.117 -30.562 -9.07 1 97.88 466 PHE A N 1
ATOM 3606 C CA . PHE A 1 466 ? -13.695 -30.188 -7.789 1 97.88 466 PHE A CA 1
ATOM 3607 C C . PHE A 1 466 ? -13.219 -28.797 -7.375 1 97.88 466 PHE A C 1
ATOM 3609 O O . PHE A 1 466 ? -12.047 -28.469 -7.531 1 97.88 466 PHE A O 1
ATOM 3616 N N . SER A 1 467 ? -14.125 -28.031 -6.875 1 98.19 467 SER A N 1
ATOM 3617 C CA . SER A 1 467 ? -13.836 -26.703 -6.34 1 98.19 467 SER A CA 1
ATOM 3618 C C . SER A 1 467 ? -14.68 -26.406 -5.109 1 98.19 467 SER A C 1
ATOM 3620 O O . SER A 1 467 ? -15.914 -26.391 -5.184 1 98.19 467 SER A O 1
ATOM 3622 N N . ALA A 1 468 ? -13.984 -26.047 -4.059 1 98.25 468 ALA A N 1
ATOM 3623 C CA . ALA A 1 468 ? -14.688 -25.719 -2.822 1 98.25 468 ALA A CA 1
ATOM 3624 C C . ALA A 1 468 ? -15.523 -24.453 -2.984 1 98.25 468 ALA A C 1
ATOM 3626 O O . ALA A 1 468 ? -16.641 -24.375 -2.477 1 98.25 468 ALA A O 1
ATOM 3627 N N . GLU A 1 469 ? -15.039 -23.5 -3.658 1 98.38 469 GLU A N 1
ATOM 3628 C CA . GLU A 1 469 ? -15.742 -22.219 -3.83 1 98.38 469 GLU A CA 1
ATOM 3629 C C . GLU A 1 469 ? -17.016 -22.406 -4.652 1 98.38 469 GLU A C 1
ATOM 3631 O O . GLU A 1 469 ? -18.094 -21.938 -4.266 1 98.38 469 GLU A O 1
ATOM 3636 N N . MET A 1 470 ? -16.891 -23.141 -5.777 1 98.56 470 MET A N 1
ATOM 3637 C CA . MET A 1 470 ? -18.047 -23.328 -6.645 1 98.56 470 MET A CA 1
ATOM 3638 C C . MET A 1 470 ? -19.125 -24.156 -5.945 1 98.56 470 MET A C 1
ATOM 3640 O O . MET A 1 470 ? -20.312 -23.891 -6.082 1 98.56 470 MET A O 1
ATOM 3644 N N . GLN A 1 471 ? -18.672 -25.219 -5.242 1 98.44 471 GLN A N 1
ATOM 3645 C CA . GLN A 1 471 ? -19.609 -26.062 -4.512 1 98.44 471 GLN A CA 1
ATOM 3646 C C . GLN A 1 471 ? -20.312 -25.266 -3.41 1 98.44 471 GLN A C 1
ATOM 3648 O O . GLN A 1 471 ? -21.5 -25.469 -3.152 1 98.44 471 GLN A O 1
ATOM 3653 N N . ARG A 1 472 ? -19.609 -24.344 -2.756 1 98.38 472 ARG A N 1
ATOM 3654 C CA . ARG A 1 472 ? -20.203 -23.484 -1.729 1 98.38 472 ARG A CA 1
ATOM 3655 C C . ARG A 1 472 ? -21.25 -22.562 -2.332 1 98.38 472 ARG A C 1
ATOM 3657 O O . ARG A 1 472 ? -22.344 -22.391 -1.77 1 98.38 472 ARG A O 1
ATOM 3664 N N . PHE A 1 473 ? -20.922 -21.938 -3.471 1 98.69 473 PHE A N 1
ATOM 3665 C CA . PHE A 1 473 ? -21.891 -21.078 -4.16 1 98.69 473 PHE A CA 1
ATOM 3666 C C . PHE A 1 473 ? -23.156 -21.859 -4.496 1 98.69 473 PHE A C 1
ATOM 3668 O O . PHE A 1 473 ? -24.266 -21.406 -4.207 1 98.69 473 PHE A O 1
ATOM 3675 N N . ALA A 1 474 ? -22.953 -23.062 -5.051 1 98.62 474 ALA A N 1
ATOM 3676 C CA . ALA A 1 474 ? -24.094 -23.875 -5.469 1 98.62 474 ALA A CA 1
ATOM 3677 C C . ALA A 1 474 ? -24.906 -24.344 -4.266 1 98.62 474 ALA A C 1
ATOM 3679 O O . ALA A 1 474 ? -26.125 -24.438 -4.332 1 98.62 474 ALA A O 1
ATOM 3680 N N . ALA A 1 475 ? -24.203 -24.672 -3.182 1 98.19 475 ALA A N 1
ATOM 3681 C CA . ALA A 1 475 ? -24.875 -25.141 -1.963 1 98.19 475 ALA A CA 1
ATOM 3682 C C . ALA A 1 475 ? -25.828 -24.078 -1.43 1 98.19 475 ALA A C 1
ATOM 3684 O O . ALA A 1 475 ? -26.797 -24.406 -0.725 1 98.19 475 ALA A O 1
ATOM 3685 N N . GLU A 1 476 ? -25.609 -22.812 -1.795 1 97.12 476 GLU A N 1
ATOM 3686 C CA . GLU A 1 476 ? -26.469 -21.719 -1.337 1 97.12 476 GLU A CA 1
ATOM 3687 C C . GLU A 1 476 ? -27.562 -21.422 -2.355 1 97.12 476 GLU A C 1
ATOM 3689 O O . GLU A 1 476 ? -28.203 -20.359 -2.293 1 97.12 476 GLU A O 1
ATOM 3694 N N . GLY A 1 477 ? -27.719 -22.25 -3.355 1 97.31 477 GLY A N 1
ATOM 3695 C CA . GLY A 1 477 ? -28.875 -22.188 -4.234 1 97.31 477 GLY A CA 1
ATOM 3696 C C . GLY A 1 477 ? -28.594 -21.469 -5.539 1 97.31 477 GLY A C 1
ATOM 3697 O O . GLY A 1 477 ? -29.531 -21.109 -6.262 1 97.31 477 GLY A O 1
ATOM 3698 N N . TYR A 1 478 ? -27.391 -21.25 -5.879 1 98.56 478 TYR A N 1
ATOM 3699 C CA . TYR A 1 478 ? -27.047 -20.594 -7.141 1 98.56 478 TYR A CA 1
ATOM 3700 C C . TYR A 1 478 ? -26.688 -21.625 -8.211 1 98.56 478 TYR A C 1
ATOM 3702 O O . TYR A 1 478 ? -26.047 -22.625 -7.922 1 98.56 478 TYR A O 1
ATOM 3710 N N . VAL A 1 479 ? -27.125 -21.375 -9.406 1 98.81 479 VAL A N 1
ATOM 3711 C CA . VAL A 1 479 ? -26.391 -21.953 -10.531 1 98.81 479 VAL A CA 1
ATOM 3712 C C . VAL A 1 479 ? -25.078 -21.219 -10.75 1 98.81 479 VAL A C 1
ATOM 3714 O O . VAL A 1 479 ? -25.062 -19.984 -10.773 1 98.81 479 VAL A O 1
ATOM 3717 N N . VAL A 1 480 ? -24.031 -21.953 -10.781 1 98.94 480 VAL A N 1
ATOM 3718 C CA . VAL A 1 480 ? -22.719 -21.328 -10.945 1 98.94 480 VAL A CA 1
ATOM 3719 C C . VAL A 1 480 ? -22.172 -21.609 -12.344 1 98.94 480 VAL A C 1
ATOM 3721 O O . VAL A 1 480 ? -21.984 -22.781 -12.711 1 98.94 480 VAL A O 1
ATOM 3724 N N . PHE A 1 481 ? -21.953 -20.531 -13.102 1 98.88 481 PHE A N 1
ATOM 3725 C CA . PHE A 1 481 ? -21.453 -20.641 -14.477 1 98.88 481 PHE A CA 1
ATOM 3726 C C . PHE A 1 481 ? -20.031 -20.125 -14.578 1 98.88 481 PHE A C 1
ATOM 3728 O O . PHE A 1 481 ? -19.688 -19.094 -13.977 1 98.88 481 PHE A O 1
ATOM 3735 N N . TYR A 1 482 ? -19.156 -20.875 -15.25 1 98.88 482 TYR A N 1
ATOM 3736 C CA . TYR A 1 482 ? -17.812 -20.422 -15.602 1 98.88 482 TYR A CA 1
ATOM 3737 C C . TYR A 1 482 ? -17.422 -20.906 -17 1 98.88 482 TYR A C 1
ATOM 3739 O O . TYR A 1 482 ? -17.891 -21.938 -17.453 1 98.88 482 TYR A O 1
ATOM 3747 N N . ASP A 1 483 ? -16.625 -20.109 -17.703 1 98.81 483 ASP A N 1
ATOM 3748 C CA . ASP A 1 483 ? -16.219 -20.469 -19.062 1 98.81 483 ASP A CA 1
ATOM 3749 C C . ASP A 1 483 ? -14.734 -20.203 -19.281 1 98.81 483 ASP A C 1
ATOM 3751 O O . ASP A 1 483 ? -14.062 -19.656 -18.406 1 98.81 483 ASP A O 1
ATOM 3755 N N . ASN A 1 484 ? -14.188 -20.781 -20.25 1 98.81 484 ASN A N 1
ATOM 3756 C CA . ASN A 1 484 ? -12.891 -20.422 -20.812 1 98.81 484 ASN A CA 1
ATOM 3757 C C . ASN A 1 484 ? -13.031 -19.484 -22 1 98.81 484 ASN A C 1
ATOM 3759 O O . ASN A 1 484 ? -13.031 -19.922 -23.156 1 98.81 484 ASN A O 1
ATOM 3763 N N . HIS A 1 485 ? -13.133 -18.234 -21.703 1 98.56 485 HIS A N 1
ATOM 3764 C CA . HIS A 1 485 ? -13.328 -17.188 -22.703 1 98.56 485 HIS A CA 1
ATOM 3765 C C . HIS A 1 485 ? -12.086 -17.016 -23.562 1 98.56 485 HIS A C 1
ATOM 3767 O O . HIS A 1 485 ? -11.055 -17.656 -23.312 1 98.56 485 HIS A O 1
ATOM 3773 N N . ARG A 1 486 ? -12.281 -16.281 -24.672 1 98.44 486 ARG A N 1
ATOM 3774 C CA . ARG A 1 486 ? -11.133 -16.016 -25.547 1 98.44 486 ARG A CA 1
ATOM 3775 C C . ARG A 1 486 ? -9.93 -15.562 -24.734 1 98.44 486 ARG A C 1
ATOM 3777 O O . ARG A 1 486 ? -10.062 -14.797 -23.781 1 98.44 486 ARG A O 1
ATOM 3784 N N . GLY A 1 487 ? -8.742 -16 -25.172 1 97.88 487 GLY A N 1
ATOM 3785 C CA . GLY A 1 487 ? -7.531 -15.695 -24.438 1 97.88 487 GLY A CA 1
ATOM 3786 C C . GLY A 1 487 ? -7.141 -16.797 -23.453 1 97.88 487 GLY A C 1
ATOM 3787 O O . GLY A 1 487 ? -5.988 -16.859 -23.016 1 97.88 487 GLY A O 1
ATOM 3788 N N . SER A 1 488 ? -8.078 -17.672 -23.062 1 98.5 488 SER A N 1
ATOM 3789 C CA . SER A 1 488 ? -7.773 -18.781 -22.156 1 98.5 488 SER A CA 1
ATOM 3790 C C . SER A 1 488 ? -6.793 -19.75 -22.797 1 98.5 488 SER A C 1
ATOM 3792 O O . SER A 1 488 ? -6.723 -19.859 -24.031 1 98.5 488 SER A O 1
ATOM 3794 N N . SER A 1 489 ? -6.082 -20.391 -22 1 98.06 489 SER A N 1
ATOM 3795 C CA . SER A 1 489 ? -5.18 -21.438 -22.469 1 98.06 489 SER A CA 1
ATOM 3796 C C . SER A 1 489 ? -5.93 -22.734 -22.734 1 98.06 489 SER A C 1
ATOM 3798 O O . SER A 1 489 ? -7.141 -22.812 -22.5 1 98.06 489 SER A O 1
ATOM 3800 N N . SER A 1 490 ? -5.305 -23.719 -23.328 1 98.19 490 SER A N 1
ATOM 3801 C CA . SER A 1 490 ? -5.73 -25.094 -23.562 1 98.19 490 SER A CA 1
ATOM 3802 C C . SER A 1 490 ? -6.5 -25.219 -24.875 1 98.19 490 SER A C 1
ATOM 3804 O O . SER A 1 490 ? -7.082 -26.266 -25.172 1 98.19 490 SER A O 1
ATOM 3806 N N . TYR A 1 491 ? -6.555 -24.156 -25.672 1 98.31 491 TYR A N 1
ATOM 3807 C CA . TYR A 1 491 ? -7.293 -24.188 -26.922 1 98.31 491 TYR A CA 1
ATOM 3808 C C . TYR A 1 491 ? -6.387 -23.859 -28.109 1 98.31 491 TYR A C 1
ATOM 3810 O O . TYR A 1 491 ? -6.855 -23.703 -29.234 1 98.31 491 TYR A O 1
ATOM 3818 N N . GLY A 1 492 ? -5.113 -23.656 -27.844 1 97.69 492 GLY A N 1
ATOM 3819 C CA . GLY A 1 492 ? -4.16 -23.312 -28.891 1 97.69 492 GLY A CA 1
ATOM 3820 C C . GLY A 1 492 ? -3.695 -21.859 -28.812 1 97.69 492 GLY A C 1
ATOM 3821 O O . GLY A 1 492 ? -4.27 -21.062 -28.094 1 97.69 492 GLY A O 1
ATOM 3822 N N . GLU A 1 493 ? -2.615 -21.609 -29.547 1 97.62 493 GLU A N 1
ATOM 3823 C CA . GLU A 1 493 ? -1.964 -20.312 -29.469 1 97.62 493 GLU A CA 1
ATOM 3824 C C . GLU A 1 493 ? -2.848 -19.219 -30.078 1 97.62 493 GLU A C 1
ATOM 3826 O O . GLU A 1 493 ? -2.926 -18.109 -29.531 1 97.62 493 GLU A O 1
ATOM 3831 N N . ASP A 1 494 ? -3.545 -19.5 -31.188 1 97.69 494 ASP A N 1
ATOM 3832 C CA . ASP A 1 494 ? -4.414 -18.516 -31.828 1 97.69 494 ASP A CA 1
ATOM 3833 C C . ASP A 1 494 ? -5.52 -18.062 -30.875 1 97.69 494 ASP A C 1
ATOM 3835 O O . ASP A 1 494 ? -5.832 -16.859 -30.812 1 97.69 494 ASP A O 1
ATOM 3839 N N . PHE A 1 495 ? -6.176 -18.984 -30.203 1 98.31 495 PHE A N 1
ATOM 3840 C CA . PHE A 1 495 ? -7.23 -18.656 -29.25 1 98.31 495 PHE A CA 1
ATOM 3841 C C . PHE A 1 495 ? -6.684 -17.812 -28.109 1 98.31 495 PHE A C 1
ATOM 3843 O O . PHE A 1 495 ? -7.32 -16.844 -27.703 1 98.31 495 PHE A O 1
ATOM 3850 N N . GLY A 1 496 ? -5.461 -18.188 -27.609 1 98 496 GLY A N 1
ATOM 3851 C CA . GLY A 1 496 ? -4.812 -17.406 -26.578 1 98 496 GLY A CA 1
ATOM 3852 C C . GLY A 1 496 ? -4.539 -15.969 -27 1 98 496 GLY A C 1
ATOM 3853 O O . GLY A 1 496 ? -4.66 -15.047 -26.188 1 98 496 GLY A O 1
ATOM 3854 N N . LEU A 1 497 ? -4.262 -15.742 -28.219 1 98.06 497 LEU A N 1
ATOM 3855 C CA . LEU A 1 497 ? -3.838 -14.438 -28.719 1 98.06 497 LEU A CA 1
ATOM 3856 C C . LEU A 1 497 ? -5.039 -13.57 -29.062 1 98.06 497 LEU A C 1
ATOM 3858 O O . LEU A 1 497 ? -4.887 -12.391 -29.391 1 98.06 497 LEU A O 1
ATOM 3862 N N . LEU A 1 498 ? -6.273 -14.078 -28.953 1 97.88 498 LEU A N 1
ATOM 3863 C CA . LEU A 1 498 ? -7.465 -13.289 -29.234 1 97.88 498 LEU A CA 1
ATOM 3864 C C . LEU A 1 498 ? -7.59 -12.141 -28.234 1 97.88 498 LEU A C 1
ATOM 3866 O O . LEU A 1 498 ? -8.328 -11.18 -28.469 1 97.88 498 LEU A O 1
ATOM 3870 N N . LEU A 1 499 ? -6.867 -12.219 -27.172 1 95.81 499 LEU A N 1
ATOM 3871 C CA . LEU A 1 499 ? -6.953 -11.188 -26.156 1 95.81 499 LEU A CA 1
ATOM 3872 C C . LEU A 1 499 ? -5.754 -10.25 -26.234 1 95.81 499 LEU A C 1
ATOM 3874 O O . LEU A 1 499 ? -5.598 -9.359 -25.391 1 95.81 499 LEU A O 1
ATOM 3878 N N . GLN A 1 500 ? -4.895 -10.414 -27.234 1 96.94 500 GLN A N 1
ATOM 3879 C CA . GLN A 1 500 ? -3.738 -9.539 -27.375 1 96.94 500 GLN A CA 1
ATOM 3880 C C . GLN A 1 500 ? -4.168 -8.078 -27.453 1 96.94 500 GLN A C 1
ATOM 3882 O O . GLN A 1 500 ? -4.957 -7.699 -28.328 1 96.94 500 GLN A O 1
ATOM 3887 N N . TYR A 1 501 ? -3.699 -7.254 -26.516 1 96.19 501 TYR A N 1
ATOM 3888 C CA . TYR A 1 501 ? -3.932 -5.816 -26.406 1 96.19 501 TYR A CA 1
ATOM 3889 C C . TYR A 1 501 ? -5.395 -5.527 -26.078 1 96.19 501 TYR A C 1
ATOM 3891 O O . TYR A 1 501 ? -5.863 -4.398 -26.266 1 96.19 501 TYR A O 1
ATOM 3899 N N . LYS A 1 502 ? -6.16 -6.539 -25.609 1 95.19 502 LYS A N 1
ATOM 3900 C CA . LYS A 1 502 ? -7.602 -6.395 -25.406 1 95.19 502 LYS A CA 1
ATOM 3901 C C . LYS A 1 502 ? -8.016 -6.859 -24.016 1 95.19 502 LYS A C 1
ATOM 3903 O O . LYS A 1 502 ? -9.195 -7.102 -23.766 1 95.19 502 LYS A O 1
ATOM 3908 N N . TYR A 1 503 ? -7.188 -6.988 -23.078 1 90.06 503 TYR A N 1
ATOM 3909 C CA . TYR A 1 503 ? -7.43 -7.496 -21.734 1 90.06 503 TYR A CA 1
ATOM 3910 C C . TYR A 1 503 ? -7.645 -6.355 -20.75 1 90.06 503 TYR A C 1
ATOM 3912 O O . TYR A 1 503 ? -6.68 -5.734 -20.297 1 90.06 503 TYR A O 1
ATOM 3920 N N . SER A 1 504 ? -9.023 -5.93 -20.422 1 91.44 504 SER A N 1
ATOM 3921 C CA . SER A 1 504 ? -10.273 -6.523 -20.891 1 91.44 504 SER A CA 1
ATOM 3922 C C . SER A 1 504 ? -10.938 -5.645 -21.938 1 91.44 504 SER A C 1
ATOM 3924 O O . SER A 1 504 ? -10.5 -4.516 -22.188 1 91.44 504 SER A O 1
ATOM 3926 N N . SER A 1 505 ? -11.914 -6.168 -22.625 1 95.94 505 SER A N 1
ATOM 3927 C CA . SER A 1 505 ? -12.594 -5.461 -23.703 1 95.94 505 SER A CA 1
ATOM 3928 C C . SER A 1 505 ? -14.016 -5.965 -23.891 1 95.94 505 SER A C 1
ATOM 3930 O O . SER A 1 505 ? -14.477 -6.824 -23.141 1 95.94 505 SER A O 1
ATOM 3932 N N . GLU A 1 506 ? -14.688 -5.387 -24.859 1 97.56 506 GLU A N 1
ATOM 3933 C CA . GLU A 1 506 ? -16.047 -5.801 -25.203 1 97.56 506 GLU A CA 1
ATOM 3934 C C . GLU A 1 506 ? -16.047 -7.203 -25.812 1 97.56 506 GLU A C 1
ATOM 3936 O O . GLU A 1 506 ? -17.078 -7.875 -25.812 1 97.56 506 GLU A O 1
ATOM 3941 N N . GLU A 1 507 ? -14.891 -7.684 -26.203 1 98.19 507 GLU A N 1
ATOM 3942 C CA . GLU A 1 507 ? -14.828 -8.977 -26.875 1 98.19 507 GLU A CA 1
ATOM 3943 C C . GLU A 1 507 ? -14.945 -10.125 -25.875 1 98.19 507 GLU A C 1
ATOM 3945 O O . GLU A 1 507 ? -15.797 -11 -26.016 1 98.19 507 GLU A O 1
ATOM 3950 N N . ASP A 1 508 ? -14.094 -10.117 -24.875 1 98.19 508 ASP A N 1
ATOM 3951 C CA . ASP A 1 508 ? -14.219 -11.156 -23.844 1 98.19 508 ASP A CA 1
ATOM 3952 C C . ASP A 1 508 ? -15.516 -10.992 -23.062 1 98.19 508 ASP A C 1
ATOM 3954 O O . ASP A 1 508 ? -16.109 -11.984 -22.609 1 98.19 508 ASP A O 1
ATOM 3958 N N . PHE A 1 509 ? -15.977 -9.758 -22.906 1 98.56 509 PHE A N 1
ATOM 3959 C CA . PHE A 1 509 ? -17.266 -9.484 -22.297 1 98.56 509 PHE A CA 1
ATOM 3960 C C . PHE A 1 509 ? -18.375 -10.227 -23.031 1 98.56 509 PHE A C 1
ATOM 3962 O O . PHE A 1 509 ? -19.234 -10.852 -22.406 1 98.56 509 PHE A O 1
ATOM 3969 N N . ALA A 1 510 ? -18.375 -10.156 -24.312 1 98.81 510 ALA A N 1
ATOM 3970 C CA . ALA A 1 510 ? -19.391 -10.812 -25.125 1 98.81 510 ALA A CA 1
ATOM 3971 C C . ALA A 1 510 ? -19.359 -12.328 -24.938 1 98.81 510 ALA A C 1
ATOM 3973 O O . ALA A 1 510 ? -20.406 -12.984 -24.984 1 98.81 510 ALA A O 1
ATOM 3974 N N . ASP A 1 511 ? -18.125 -12.867 -24.734 1 98.88 511 ASP A N 1
ATOM 3975 C CA . ASP A 1 511 ? -18.016 -14.297 -24.469 1 98.88 511 ASP A CA 1
ATOM 3976 C C . ASP A 1 511 ? -18.797 -14.688 -23.219 1 98.88 511 ASP A C 1
ATOM 3978 O O . ASP A 1 511 ? -19.531 -15.672 -23.234 1 98.88 511 ASP A O 1
ATOM 3982 N N . HIS A 1 512 ? -18.672 -13.938 -22.156 1 98.81 512 HIS A N 1
ATOM 3983 C CA . HIS A 1 512 ? -19.344 -14.211 -20.891 1 98.81 512 HIS A CA 1
ATOM 3984 C C . HIS A 1 512 ? -20.859 -14.031 -21.016 1 98.81 512 HIS A C 1
ATOM 3986 O O . HIS A 1 512 ? -21.625 -14.883 -20.562 1 98.81 512 HIS A O 1
ATOM 3992 N N . MET A 1 513 ? -21.297 -12.914 -21.656 1 98.81 513 MET A N 1
ATOM 3993 C CA . MET A 1 513 ? -22.719 -12.617 -21.781 1 98.81 513 MET A CA 1
ATOM 3994 C C . MET A 1 513 ? -23.422 -13.664 -22.641 1 98.81 513 MET A C 1
ATOM 3996 O O . MET A 1 513 ? -24.547 -14.047 -22.359 1 98.81 513 MET A O 1
ATOM 4000 N N . SER A 1 514 ? -22.734 -14.125 -23.641 1 98.94 514 SER A N 1
ATOM 4001 C CA . SER A 1 514 ? -23.312 -15.141 -24.516 1 98.94 514 SER A CA 1
ATOM 4002 C C . SER A 1 514 ? -23.578 -16.438 -23.766 1 98.94 514 SER A C 1
ATOM 4004 O O . SER A 1 514 ? -24.562 -17.125 -24.016 1 98.94 514 SER A O 1
ATOM 4006 N N . GLY A 1 515 ? -22.656 -16.781 -22.859 1 98.94 515 GLY A N 1
ATOM 4007 C CA . GLY A 1 515 ? -22.859 -17.953 -22.031 1 98.94 515 GLY A CA 1
ATOM 4008 C C . GLY A 1 515 ? -24.031 -17.812 -21.078 1 98.94 515 GLY A C 1
ATOM 4009 O O . GLY A 1 515 ? -24.828 -18.75 -20.906 1 98.94 515 GLY A O 1
ATOM 4010 N N . ILE A 1 516 ? -24.172 -16.672 -20.469 1 98.88 516 ILE A N 1
ATOM 4011 C CA . ILE A 1 516 ? -25.312 -16.391 -19.609 1 98.88 516 ILE A CA 1
ATOM 4012 C C . ILE A 1 516 ? -26.609 -16.531 -20.391 1 98.88 516 ILE A C 1
ATOM 4014 O O . ILE A 1 516 ? -27.562 -17.172 -19.938 1 98.88 516 ILE A O 1
ATOM 4018 N N . ASP A 1 517 ? -26.656 -15.969 -21.625 1 98.81 517 ASP A N 1
ATOM 4019 C CA . ASP A 1 517 ? -27.844 -16.016 -22.453 1 98.81 517 ASP A CA 1
ATOM 4020 C C . ASP A 1 517 ? -28.188 -17.453 -22.859 1 98.81 517 ASP A C 1
ATOM 4022 O O . ASP A 1 517 ? -29.359 -17.844 -22.891 1 98.81 517 ASP A O 1
ATOM 4026 N N . ALA A 1 518 ? -27.156 -18.234 -23.156 1 98.81 518 ALA A N 1
ATOM 4027 C CA . ALA A 1 518 ? -27.375 -19.641 -23.469 1 98.81 518 ALA A CA 1
ATOM 4028 C C . ALA A 1 518 ? -28.016 -20.375 -22.312 1 98.81 518 ALA A C 1
ATOM 4030 O O . ALA A 1 518 ? -28.875 -21.234 -22.516 1 98.81 518 ALA A O 1
ATOM 4031 N N . LEU A 1 519 ? -27.625 -20.062 -21.078 1 98.75 519 LEU A N 1
ATOM 4032 C CA . LEU A 1 519 ? -28.172 -20.719 -19.906 1 98.75 519 LEU A CA 1
ATOM 4033 C C . LEU A 1 519 ? -29.594 -20.234 -19.609 1 98.75 519 LEU A C 1
ATOM 4035 O O . LEU A 1 519 ? -30.438 -21 -19.172 1 98.75 519 LEU A O 1
ATOM 4039 N N . ILE A 1 520 ? -29.828 -18.953 -19.812 1 98.56 520 ILE A N 1
ATOM 4040 C CA . ILE A 1 520 ? -31.172 -18.406 -19.656 1 98.56 520 ILE A CA 1
ATOM 4041 C C . ILE A 1 520 ? -32.125 -19.125 -20.609 1 98.56 520 ILE A C 1
ATOM 4043 O O . ILE A 1 520 ? -33.25 -19.453 -20.219 1 98.56 520 ILE A O 1
ATOM 4047 N N . GLU A 1 521 ? -31.719 -19.438 -21.797 1 98.06 521 GLU A N 1
ATOM 4048 C CA . GLU A 1 521 ? -32.531 -20.094 -22.812 1 98.06 521 GLU A CA 1
ATOM 4049 C C . GLU A 1 521 ? -32.906 -21.5 -22.375 1 98.06 521 GLU A C 1
ATOM 4051 O O . GLU A 1 521 ? -33.906 -22.062 -22.844 1 98.06 521 GLU A O 1
ATOM 4056 N N . ARG A 1 522 ? -32.219 -22.062 -21.422 1 97 522 ARG A N 1
ATOM 4057 C CA . ARG A 1 522 ? -32.5 -23.406 -20.938 1 97 522 ARG A CA 1
ATOM 4058 C C . ARG A 1 522 ? -33.719 -23.391 -20.016 1 97 522 ARG A C 1
ATOM 4060 O O . ARG A 1 522 ? -34.312 -24.438 -19.719 1 97 522 ARG A O 1
ATOM 4067 N N . GLY A 1 523 ? -34.031 -22.25 -19.484 1 97.31 523 GLY A N 1
ATOM 4068 C CA . GLY A 1 523 ? -35.312 -22.094 -18.859 1 97.31 523 GLY A CA 1
ATOM 4069 C C . GLY A 1 523 ? -35.281 -22.109 -17.344 1 97.31 523 GLY A C 1
ATOM 4070 O O . GLY A 1 523 ? -36.281 -21.828 -16.672 1 97.31 523 GLY A O 1
ATOM 4071 N N . PHE A 1 524 ? -34.094 -22.391 -16.75 1 97.81 524 PHE A N 1
ATOM 4072 C CA . PHE A 1 524 ? -34.062 -22.547 -15.297 1 97.81 524 PHE A CA 1
ATOM 4073 C C . PHE A 1 524 ? -33.281 -21.422 -14.641 1 97.81 524 PHE A C 1
ATOM 4075 O O . PHE A 1 524 ? -32.906 -21.516 -13.461 1 97.81 524 PHE A O 1
ATOM 4082 N N . ILE A 1 525 ? -32.938 -20.375 -15.398 1 98.5 525 ILE A N 1
ATOM 4083 C CA . ILE A 1 525 ? -32.25 -19.234 -14.836 1 98.5 525 ILE A CA 1
ATOM 4084 C C . ILE A 1 525 ? -33.188 -18.047 -14.703 1 98.5 525 ILE A C 1
ATOM 4086 O O . ILE A 1 525 ? -34 -17.781 -15.617 1 98.5 525 ILE A O 1
ATOM 4090 N N . ASP A 1 526 ? -33.125 -17.359 -13.562 1 97.81 526 ASP A N 1
ATOM 4091 C CA . ASP A 1 526 ? -33.844 -16.094 -13.375 1 97.81 526 ASP A CA 1
ATOM 4092 C C . ASP A 1 526 ? -33.031 -14.922 -13.914 1 97.81 526 ASP A C 1
ATOM 4094 O O . ASP A 1 526 ? -32.031 -14.508 -13.297 1 97.81 526 ASP A O 1
ATOM 4098 N N . PRO A 1 527 ? -33.375 -14.32 -15.008 1 97.5 527 PRO A N 1
ATOM 4099 C CA . PRO A 1 527 ? -32.594 -13.266 -15.617 1 97.5 527 PRO A CA 1
ATOM 4100 C C . PRO A 1 527 ? -32.5 -12.008 -14.75 1 97.5 527 PRO A C 1
ATOM 4102 O O . PRO A 1 527 ? -31.672 -11.125 -15 1 97.5 527 PRO A O 1
ATOM 4105 N N . ASP A 1 528 ? -33.344 -11.883 -13.719 1 96.62 528 ASP A N 1
ATOM 4106 C CA . ASP A 1 528 ? -33.344 -10.711 -12.844 1 96.62 528 ASP A CA 1
ATOM 4107 C C . ASP A 1 528 ? -32.531 -10.953 -11.594 1 96.62 528 ASP A C 1
ATOM 4109 O O . ASP A 1 528 ? -32.5 -10.117 -10.68 1 96.62 528 ASP A O 1
ATOM 4113 N N . ASN A 1 529 ? -31.828 -12.117 -11.492 1 97.94 529 ASN A N 1
ATOM 4114 C CA . ASN A 1 529 ? -30.984 -12.461 -10.359 1 97.94 529 ASN A CA 1
ATOM 4115 C C . ASN A 1 529 ? -29.625 -12.992 -10.812 1 97.94 529 ASN A C 1
ATOM 4117 O O . ASN A 1 529 ? -29.25 -14.109 -10.461 1 97.94 529 ASN A O 1
ATOM 4121 N N . LEU A 1 530 ? -28.922 -12.102 -11.516 1 98.81 530 LEU A N 1
ATOM 4122 C CA . LEU A 1 530 ? -27.594 -12.414 -12.008 1 98.81 530 LEU A CA 1
ATOM 4123 C C . LEU A 1 530 ? -26.516 -11.75 -11.148 1 98.81 530 LEU A C 1
ATOM 4125 O O . LEU A 1 530 ? -26.688 -10.602 -10.727 1 98.81 530 LEU A O 1
ATOM 4129 N N . PHE A 1 531 ? -25.5 -12.469 -10.867 1 98.94 531 PHE A N 1
ATOM 4130 C CA . PHE A 1 531 ? -24.344 -12 -10.094 1 98.94 531 PHE A CA 1
ATOM 4131 C C . PHE A 1 531 ? -23.047 -12.328 -10.805 1 98.94 531 PHE A C 1
ATOM 4133 O O . PHE A 1 531 ? -22.984 -13.266 -11.594 1 98.94 531 PHE A O 1
ATOM 4140 N N . ILE A 1 532 ? -22.031 -11.531 -10.602 1 98.94 532 ILE A N 1
ATOM 4141 C CA . ILE A 1 532 ? -20.766 -11.719 -11.289 1 98.94 532 ILE A CA 1
ATOM 4142 C C . ILE A 1 532 ? -19.625 -11.617 -10.281 1 98.94 532 ILE A C 1
ATOM 4144 O O . ILE A 1 532 ? -19.656 -10.789 -9.367 1 98.94 532 ILE A O 1
ATOM 4148 N N . THR A 1 533 ? -18.656 -12.547 -10.375 1 98.88 533 THR A N 1
ATOM 4149 C CA . THR A 1 533 ? -17.453 -12.5 -9.562 1 98.88 533 THR A CA 1
ATOM 4150 C C . THR A 1 533 ? -16.266 -13.102 -10.312 1 98.88 533 THR A C 1
ATOM 4152 O O . THR A 1 533 ? -16.438 -13.703 -11.375 1 98.88 533 THR A O 1
ATOM 4155 N N . GLY A 1 534 ? -15.102 -12.859 -9.82 1 98.31 534 GLY A N 1
ATOM 4156 C CA . GLY A 1 534 ? -13.828 -13.359 -10.32 1 98.31 534 GLY A CA 1
ATOM 4157 C C . GLY A 1 534 ? -12.633 -12.742 -9.617 1 98.31 534 GLY A C 1
ATOM 4158 O O . GLY A 1 534 ? -12.75 -11.695 -8.984 1 98.31 534 GLY A O 1
ATOM 4159 N N . GLY A 1 535 ? -11.547 -13.43 -9.703 1 97.69 535 GLY A N 1
ATOM 4160 C CA . GLY A 1 535 ? -10.336 -12.953 -9.055 1 97.69 535 GLY A CA 1
ATOM 4161 C C . GLY A 1 535 ? -9.195 -12.719 -10.023 1 97.69 535 GLY A C 1
ATOM 4162 O O . GLY A 1 535 ? -9.07 -13.43 -11.023 1 97.69 535 GLY A O 1
ATOM 4163 N N . SER A 1 536 ? -8.297 -11.711 -9.672 1 97.81 536 SER A N 1
ATOM 4164 C CA . SER A 1 536 ? -7.152 -11.398 -10.516 1 97.81 536 SER A CA 1
ATOM 4165 C C . SER A 1 536 ? -7.59 -10.969 -11.906 1 97.81 536 SER A C 1
ATOM 4167 O O . SER A 1 536 ? -8.375 -10.031 -12.062 1 97.81 536 SER A O 1
ATOM 4169 N N . ALA A 1 537 ? -7.383 -11.766 -12.922 1 97.25 537 ALA A N 1
ATOM 4170 C CA . ALA A 1 537 ? -7.895 -11.453 -14.258 1 97.25 537 ALA A CA 1
ATOM 4171 C C . ALA A 1 537 ? -9.422 -11.516 -14.289 1 97.25 537 ALA A C 1
ATOM 4173 O O . ALA A 1 537 ? -10.062 -10.727 -14.992 1 97.25 537 ALA A O 1
ATOM 4174 N N . GLY A 1 538 ? -9.969 -12.438 -13.562 1 98.06 538 GLY A N 1
ATOM 4175 C CA . GLY A 1 538 ? -11.414 -12.469 -13.438 1 98.06 538 GLY A CA 1
ATOM 4176 C C . GLY A 1 538 ? -11.984 -11.258 -12.727 1 98.06 538 GLY A C 1
ATOM 4177 O O . GLY A 1 538 ? -13.125 -10.867 -12.969 1 98.06 538 GLY A O 1
ATOM 4178 N N . GLY A 1 539 ? -11.18 -10.664 -11.805 1 98.38 539 GLY A N 1
ATOM 4179 C CA . GLY A 1 539 ? -11.57 -9.422 -11.156 1 98.38 539 GLY A CA 1
ATOM 4180 C C . GLY A 1 539 ? -11.633 -8.25 -12.109 1 98.38 539 GLY A C 1
ATOM 4181 O O . GLY A 1 539 ? -12.578 -7.461 -12.07 1 98.38 539 GLY A O 1
ATOM 4182 N N . ILE A 1 540 ? -10.672 -8.164 -13.008 1 98.06 540 ILE A N 1
ATOM 4183 C CA . ILE A 1 540 ? -10.68 -7.109 -14.023 1 98.06 540 ILE A CA 1
ATOM 4184 C C . ILE A 1 540 ? -11.898 -7.27 -14.922 1 98.06 540 ILE A C 1
ATOM 4186 O O . ILE A 1 540 ? -12.594 -6.297 -15.219 1 98.06 540 ILE A O 1
ATOM 4190 N N . ALA A 1 541 ? -12.125 -8.484 -15.297 1 98.38 541 ALA A N 1
ATOM 4191 C CA . ALA A 1 541 ? -13.258 -8.758 -16.172 1 98.38 541 ALA A CA 1
ATOM 4192 C C . ALA A 1 541 ? -14.578 -8.398 -15.5 1 98.38 541 ALA A C 1
ATOM 4194 O O . ALA A 1 541 ? -15.477 -7.832 -16.141 1 98.38 541 ALA A O 1
ATOM 4195 N N . SER A 1 542 ? -14.695 -8.703 -14.25 1 98.81 542 SER A N 1
ATOM 4196 C CA . SER A 1 542 ? -15.906 -8.398 -13.5 1 98.81 542 SER A CA 1
ATOM 4197 C C . SER A 1 542 ? -16.109 -6.891 -13.367 1 98.81 542 SER A C 1
ATOM 4199 O O . SER A 1 542 ? -17.203 -6.383 -13.602 1 98.81 542 SER A O 1
ATOM 4201 N N . ALA A 1 543 ? -15.023 -6.199 -13 1 98.81 543 ALA A N 1
ATOM 4202 C CA . ALA A 1 543 ? -15.086 -4.75 -12.852 1 98.81 543 ALA A CA 1
ATOM 4203 C C . ALA A 1 543 ? -15.383 -4.066 -14.18 1 98.81 543 ALA A C 1
ATOM 4205 O O . ALA A 1 543 ? -16.141 -3.098 -14.234 1 98.81 543 ALA A O 1
ATOM 4206 N N . TYR A 1 544 ? -14.781 -4.594 -15.234 1 98.75 544 TYR A N 1
ATOM 4207 C CA . TYR A 1 544 ? -15.008 -4.047 -16.562 1 98.75 544 TYR A CA 1
ATOM 4208 C C . TYR A 1 544 ? -16.438 -4.297 -17.031 1 98.75 544 TYR A C 1
ATOM 4210 O O . TYR A 1 544 ? -17.078 -3.41 -17.594 1 98.75 544 TYR A O 1
ATOM 4218 N N . ALA A 1 545 ? -16.969 -5.426 -16.734 1 98.81 545 ALA A N 1
ATOM 4219 C CA . ALA A 1 545 ? -18.297 -5.84 -17.172 1 98.81 545 ALA A CA 1
ATOM 4220 C C . ALA A 1 545 ? -19.375 -4.922 -16.594 1 98.81 545 ALA A C 1
ATOM 4222 O O . ALA A 1 545 ? -20.297 -4.508 -17.297 1 98.81 545 ALA A O 1
ATOM 4223 N N . ILE A 1 546 ? -19.234 -4.562 -15.344 1 98.81 546 ILE A N 1
ATOM 4224 C CA . ILE A 1 546 ? -20.297 -3.771 -14.727 1 98.81 546 ILE A CA 1
ATOM 4225 C C . ILE A 1 546 ? -20.203 -2.322 -15.203 1 98.81 546 ILE A C 1
ATOM 4227 O O . ILE A 1 546 ? -21.125 -1.529 -14.977 1 98.81 546 ILE A O 1
ATOM 4231 N N . GLY A 1 547 ? -19.125 -1.944 -15.867 1 98.69 547 GLY A N 1
ATOM 4232 C CA . GLY A 1 547 ? -19.047 -0.678 -16.578 1 98.69 547 GLY A CA 1
ATOM 4233 C C . GLY A 1 547 ? -19.719 -0.719 -17.938 1 98.69 547 GLY A C 1
ATOM 4234 O O . GLY A 1 547 ? -20 0.326 -18.531 1 98.69 547 GLY A O 1
ATOM 4235 N N . LEU A 1 548 ? -19.984 -1.916 -18.422 1 98.62 548 LEU A N 1
ATOM 4236 C CA . LEU A 1 548 ? -20.516 -2.088 -19.766 1 98.62 548 LEU A CA 1
ATOM 4237 C C . LEU A 1 548 ? -22 -2.445 -19.734 1 98.62 548 LEU A C 1
ATOM 4239 O O . LEU A 1 548 ? -22.688 -2.346 -20.75 1 98.62 548 LEU A O 1
ATOM 4243 N N . THR A 1 549 ? -22.5 -2.906 -18.531 1 98.62 549 THR A N 1
ATOM 4244 C CA . THR A 1 549 ? -23.875 -3.365 -18.453 1 98.62 549 THR A CA 1
ATOM 4245 C C . THR A 1 549 ? -24.453 -3.141 -17.047 1 98.62 549 THR A C 1
ATOM 4247 O O . THR A 1 549 ? -23.703 -2.924 -16.094 1 98.62 549 THR A O 1
ATOM 4250 N N . ASP A 1 550 ? -25.75 -3.195 -16.891 1 98.25 550 ASP A N 1
ATOM 4251 C CA . ASP A 1 550 ? -26.453 -3.131 -15.609 1 98.25 550 ASP A CA 1
ATOM 4252 C C . ASP A 1 550 ? -27.188 -4.438 -15.32 1 98.25 550 ASP A C 1
ATOM 4254 O O . ASP A 1 550 ? -28.094 -4.473 -14.492 1 98.25 550 ASP A O 1
ATOM 4258 N N . ARG A 1 551 ? -26.781 -5.488 -15.992 1 98.19 551 ARG A N 1
ATOM 4259 C CA . ARG A 1 551 ? -27.516 -6.746 -15.938 1 98.19 551 ARG A CA 1
ATOM 4260 C C . ARG A 1 551 ? -27.359 -7.414 -14.578 1 98.19 551 ARG A C 1
ATOM 4262 O O . ARG A 1 551 ? -28.188 -8.242 -14.188 1 98.19 551 ARG A O 1
ATOM 4269 N N . PHE A 1 552 ? -26.344 -7.074 -13.859 1 98.81 552 PHE A N 1
ATOM 4270 C CA . PHE A 1 552 ? -26.031 -7.801 -12.633 1 98.81 552 PHE A CA 1
ATOM 4271 C C . PHE A 1 552 ? -26.609 -7.078 -11.414 1 98.81 552 PHE A C 1
ATOM 4273 O O . PHE A 1 552 ? -26.469 -5.859 -11.289 1 98.81 552 PHE A O 1
ATOM 4280 N N . ARG A 1 553 ? -27.172 -7.824 -10.516 1 98.38 553 ARG A N 1
ATOM 4281 C CA . ARG A 1 553 ? -27.719 -7.281 -9.273 1 98.38 553 ARG A CA 1
ATOM 4282 C C . ARG A 1 553 ? -26.609 -6.855 -8.32 1 98.38 553 ARG A C 1
ATOM 4284 O O . ARG A 1 553 ? -26.781 -5.918 -7.543 1 98.38 553 ARG A O 1
ATOM 4291 N N . ALA A 1 554 ? -25.547 -7.574 -8.375 1 98.81 554 ALA A N 1
ATOM 4292 C CA . ALA A 1 554 ? -24.375 -7.266 -7.566 1 98.81 554 ALA A CA 1
ATOM 4293 C C . ALA A 1 554 ? -23.125 -7.91 -8.148 1 98.81 554 ALA A C 1
ATOM 4295 O O . ALA A 1 554 ? -23.203 -8.867 -8.922 1 98.81 554 ALA A O 1
ATOM 4296 N N . ALA A 1 555 ? -22 -7.348 -7.824 1 98.94 555 ALA A N 1
ATOM 4297 C CA . ALA A 1 555 ? -20.703 -7.863 -8.242 1 98.94 555 ALA A CA 1
ATOM 4298 C C . ALA A 1 555 ? -19.766 -8.055 -7.047 1 98.94 555 ALA A C 1
ATOM 4300 O O . ALA A 1 555 ? -19.891 -7.348 -6.043 1 98.94 555 ALA A O 1
ATOM 4301 N N . ALA A 1 556 ? -18.938 -9.023 -7.066 1 98.94 556 ALA A N 1
ATOM 4302 C CA . ALA A 1 556 ? -17.797 -9.195 -6.168 1 98.94 556 ALA A CA 1
ATOM 4303 C C . ALA A 1 556 ? -16.5 -9.273 -6.949 1 98.94 556 ALA A C 1
ATOM 4305 O O . ALA A 1 556 ? -16.266 -10.219 -7.703 1 98.94 556 ALA A O 1
ATOM 4306 N N . VAL A 1 557 ? -15.695 -8.297 -6.793 1 98.75 557 VAL A N 1
ATOM 4307 C CA . VAL A 1 557 ? -14.445 -8.133 -7.531 1 98.75 557 VAL A CA 1
ATOM 4308 C C . VAL A 1 557 ? -13.266 -8.453 -6.617 1 98.75 557 VAL A C 1
ATOM 4310 O O . VAL A 1 557 ? -12.945 -7.684 -5.711 1 98.75 557 VAL A O 1
ATOM 4313 N N . ALA A 1 558 ? -12.539 -9.547 -6.906 1 98.56 558 ALA A N 1
ATOM 4314 C CA . ALA A 1 558 ? -11.484 -10 -6.004 1 98.56 558 ALA A CA 1
ATOM 4315 C C . ALA A 1 558 ? -10.102 -9.734 -6.602 1 98.56 558 ALA A C 1
ATOM 4317 O O . ALA A 1 558 ? -9.812 -10.148 -7.727 1 98.56 558 ALA A O 1
ATOM 4318 N N . LYS A 1 559 ? -9.242 -9.055 -5.809 1 98.44 559 LYS A N 1
ATOM 4319 C CA . LYS A 1 559 ? -7.848 -8.75 -6.133 1 98.44 559 LYS A CA 1
ATOM 4320 C C . LYS A 1 559 ? -7.703 -8.328 -7.594 1 98.44 559 LYS A C 1
ATOM 4322 O O . LYS A 1 559 ? -6.906 -8.898 -8.336 1 98.44 559 LYS A O 1
ATOM 4327 N N . PRO A 1 560 ? -8.383 -7.277 -8.016 1 98.19 560 PRO A N 1
ATOM 4328 C CA . PRO A 1 560 ? -8.469 -6.875 -9.422 1 98.19 560 PRO A CA 1
ATOM 4329 C C . PRO A 1 560 ? -7.297 -5.996 -9.852 1 98.19 560 PRO A C 1
ATOM 4331 O O . PRO A 1 560 ? -6.52 -5.539 -9.008 1 98.19 560 PRO A O 1
ATOM 4334 N N . VAL A 1 561 ? -7.16 -5.898 -11.156 1 97.88 561 VAL A N 1
ATOM 4335 C CA . VAL A 1 561 ? -6.527 -4.738 -11.773 1 97.88 561 VAL A CA 1
ATOM 4336 C C . VAL A 1 561 ? -7.586 -3.699 -12.133 1 97.88 561 VAL A C 1
ATOM 4338 O O . VAL A 1 561 ? -8.594 -4.023 -12.758 1 97.88 561 VAL A O 1
ATOM 4341 N N . ILE A 1 562 ? -7.367 -2.451 -11.734 1 98.38 562 ILE A N 1
ATOM 4342 C CA . ILE A 1 562 ? -8.359 -1.403 -11.938 1 98.38 562 ILE A CA 1
ATOM 4343 C C . ILE A 1 562 ? -7.785 -0.304 -12.82 1 98.38 562 ILE A C 1
ATOM 4345 O O . ILE A 1 562 ? -8.508 0.303 -13.617 1 98.38 562 ILE A O 1
ATOM 4349 N N . ASN A 1 563 ? -6.527 0.005 -12.641 1 98.38 563 ASN A N 1
ATOM 4350 C CA . ASN A 1 563 ? -5.762 1.039 -13.328 1 98.38 563 ASN A CA 1
ATOM 4351 C C . ASN A 1 563 ? -4.418 0.509 -13.812 1 98.38 563 ASN A C 1
ATOM 4353 O O . ASN A 1 563 ? -3.447 0.465 -13.055 1 98.38 563 ASN A O 1
ATOM 4357 N N . TRP A 1 564 ? -4.355 0.245 -15.18 1 97.88 564 TRP A N 1
ATOM 4358 C CA . TRP A 1 564 ? -3.186 -0.427 -15.734 1 97.88 564 TRP A CA 1
ATOM 4359 C C . TRP A 1 564 ? -1.947 0.458 -15.633 1 97.88 564 TRP A C 1
ATOM 4361 O O . TRP A 1 564 ? -0.827 -0.043 -15.508 1 97.88 564 TRP A O 1
ATOM 4371 N N . VAL A 1 565 ? -2.123 1.774 -15.633 1 96.81 565 VAL A N 1
ATOM 4372 C CA . VAL A 1 565 ? -0.963 2.654 -15.531 1 96.81 565 VAL A CA 1
ATOM 4373 C C . VAL A 1 565 ? -0.266 2.438 -14.188 1 96.81 565 VAL A C 1
ATOM 4375 O O . VAL A 1 565 ? 0.943 2.203 -14.141 1 96.81 565 VAL A O 1
ATOM 4378 N N . SER A 1 566 ? -1.019 2.514 -13.094 1 97.44 566 SER A N 1
ATOM 4379 C CA . SER A 1 566 ? -0.412 2.305 -11.781 1 97.44 566 SER A CA 1
ATOM 4380 C C . SER A 1 566 ? -0.034 0.843 -11.57 1 97.44 566 SER A C 1
ATOM 4382 O O . SER A 1 566 ? 1.024 0.543 -11.016 1 97.44 566 SER A O 1
ATOM 4384 N N . LYS A 1 567 ? -0.848 -0.118 -12.023 1 97.94 567 LYS A N 1
ATOM 4385 C CA . LYS A 1 567 ? -0.618 -1.545 -11.812 1 97.94 567 LYS A CA 1
ATOM 4386 C C . LYS A 1 567 ? 0.729 -1.975 -12.391 1 97.94 567 LYS A C 1
ATOM 4388 O O . LYS A 1 567 ? 1.517 -2.637 -11.711 1 97.94 567 LYS A O 1
ATOM 4393 N N . THR A 1 568 ? 1.046 -1.593 -13.594 1 97.5 568 THR A N 1
ATOM 4394 C CA . THR A 1 568 ? 2.25 -2.051 -14.281 1 97.5 568 THR A CA 1
ATOM 4395 C C . THR A 1 568 ? 3.498 -1.445 -13.641 1 97.5 568 THR A C 1
ATOM 4397 O O . THR A 1 568 ? 4.617 -1.866 -13.93 1 97.5 568 THR A O 1
ATOM 4400 N N . LEU A 1 569 ? 3.307 -0.543 -12.703 1 98.12 569 LEU A N 1
ATOM 4401 C CA . LEU A 1 569 ? 4.465 0.113 -12.109 1 98.12 569 LEU A CA 1
ATOM 4402 C C . LEU A 1 569 ? 4.539 -0.158 -10.609 1 98.12 569 LEU A C 1
ATOM 4404 O O . LEU A 1 569 ? 5.461 0.306 -9.938 1 98.12 569 LEU A O 1
ATOM 4408 N N . THR A 1 570 ? 3.582 -0.859 -10.055 1 97.44 570 THR A N 1
ATOM 4409 C CA . THR A 1 570 ? 3.582 -1.101 -8.617 1 97.44 570 THR A CA 1
ATOM 4410 C C . THR A 1 570 ? 3.502 -2.596 -8.32 1 97.44 570 THR A C 1
ATOM 4412 O O . THR A 1 570 ? 3.363 -2.996 -7.164 1 97.44 570 THR A O 1
ATOM 4415 N N . ALA A 1 571 ? 3.531 -3.443 -9.273 1 97.31 571 ALA A N 1
ATOM 4416 C CA . ALA A 1 571 ? 3.387 -4.883 -9.078 1 97.31 571 ALA A CA 1
ATOM 4417 C C . ALA A 1 571 ? 4.707 -5.609 -9.336 1 97.31 571 ALA A C 1
ATOM 4419 O O . ALA A 1 571 ? 5.664 -5.008 -9.828 1 97.31 571 ALA A O 1
ATOM 4420 N N . ASP A 1 572 ? 4.773 -6.863 -8.969 1 96.56 572 ASP A N 1
ATOM 4421 C CA . ASP A 1 572 ? 5.988 -7.656 -9.148 1 96.56 572 ASP A CA 1
ATOM 4422 C C . ASP A 1 572 ? 6.102 -8.18 -10.578 1 96.56 572 ASP A C 1
ATOM 4424 O O . ASP A 1 572 ? 7.023 -8.93 -10.898 1 96.56 572 ASP A O 1
ATOM 4428 N N . SER A 1 573 ? 5.164 -7.781 -11.477 1 94.12 573 SER A N 1
ATOM 4429 C CA . SER A 1 573 ? 5.152 -8.305 -12.836 1 94.12 573 SER A CA 1
ATOM 4430 C C . SER A 1 573 ? 5.438 -7.211 -13.859 1 94.12 573 SER A C 1
ATOM 4432 O O . SER A 1 573 ? 5.191 -7.387 -15.055 1 94.12 573 SER A O 1
ATOM 4434 N N . SER A 1 574 ? 5.953 -6.137 -13.477 1 92.75 574 SER A N 1
ATOM 4435 C CA . SER A 1 574 ? 6.062 -4.918 -14.273 1 92.75 574 SER A CA 1
ATOM 4436 C C . SER A 1 574 ? 6.809 -5.184 -15.578 1 92.75 574 SER A C 1
ATOM 4438 O O . SER A 1 574 ? 6.281 -4.926 -16.672 1 92.75 574 SER A O 1
ATOM 4440 N N . ILE A 1 575 ? 7.965 -5.785 -15.539 1 94 575 ILE A N 1
ATOM 4441 C CA . ILE A 1 575 ? 8.836 -5.914 -16.703 1 94 575 ILE A CA 1
ATOM 4442 C C . ILE A 1 575 ? 8.188 -6.852 -17.719 1 94 575 ILE A C 1
ATOM 4444 O O . ILE A 1 575 ? 8.102 -6.516 -18.906 1 94 575 ILE A O 1
ATOM 4448 N N . TYR A 1 576 ? 7.668 -7.934 -17.266 1 94.62 576 TYR A N 1
ATOM 4449 C CA . TYR A 1 576 ? 7.059 -8.898 -18.172 1 94.62 576 TYR A CA 1
ATOM 4450 C C . TYR A 1 576 ? 5.777 -8.344 -18.781 1 94.62 576 TYR A C 1
ATOM 4452 O O . TYR A 1 576 ? 5.602 -8.383 -20 1 94.62 576 TYR A O 1
ATOM 4460 N N . GLN A 1 577 ? 4.941 -7.828 -18.031 1 95.5 577 GLN A N 1
ATOM 4461 C CA . GLN A 1 577 ? 3.623 -7.418 -18.5 1 95.5 577 GLN A CA 1
ATOM 4462 C C . GLN A 1 577 ? 3.732 -6.293 -19.516 1 95.5 577 GLN A C 1
ATOM 4464 O O . GLN A 1 577 ? 3.059 -6.316 -20.562 1 95.5 577 GLN A O 1
ATOM 4469 N N . ILE A 1 578 ? 4.562 -5.32 -19.25 1 96.56 578 ILE A N 1
ATOM 4470 C CA . ILE A 1 578 ? 4.684 -4.184 -20.156 1 96.56 578 ILE A CA 1
ATOM 4471 C C . ILE A 1 578 ? 5.188 -4.66 -21.516 1 96.56 578 ILE A C 1
ATOM 4473 O O . ILE A 1 578 ? 4.648 -4.273 -22.562 1 96.56 578 ILE A O 1
ATOM 4477 N N . GLN A 1 579 ? 6.117 -5.574 -21.5 1 95.69 579 GLN A N 1
ATOM 4478 C CA . GLN A 1 579 ? 6.77 -6.008 -22.734 1 95.69 579 GLN A CA 1
ATOM 4479 C C . GLN A 1 579 ? 5.859 -6.922 -23.547 1 95.69 579 GLN A C 1
ATOM 4481 O O . GLN A 1 579 ? 5.883 -6.895 -24.781 1 95.69 579 GLN A O 1
ATOM 4486 N N . TYR A 1 580 ? 4.98 -7.637 -22.891 1 96.38 580 TYR A N 1
ATOM 4487 C CA . TYR A 1 580 ? 4.34 -8.719 -23.625 1 96.38 580 TYR A CA 1
ATOM 4488 C C . TYR A 1 580 ? 2.83 -8.523 -23.672 1 96.38 580 TYR A C 1
ATOM 4490 O O . TYR A 1 580 ? 2.146 -9.156 -24.484 1 96.38 580 TYR A O 1
ATOM 4498 N N . GLN A 1 581 ? 2.311 -7.656 -22.891 1 96.19 581 GLN A N 1
ATOM 4499 C CA . GLN A 1 581 ? 0.859 -7.508 -22.859 1 96.19 581 GLN A CA 1
ATOM 4500 C C . GLN A 1 581 ? 0.433 -6.152 -23.422 1 96.19 581 GLN A C 1
ATOM 4502 O O . GLN A 1 581 ? -0.747 -5.938 -23.703 1 96.19 581 GLN A O 1
ATOM 4507 N N . PHE A 1 582 ? 1.414 -5.219 -23.594 1 97.12 582 PHE A N 1
ATOM 4508 C CA . PHE A 1 582 ? 1.081 -3.865 -24.031 1 97.12 582 PHE A CA 1
ATOM 4509 C C . PHE A 1 582 ? 1.912 -3.461 -25.234 1 97.12 582 PHE A C 1
ATOM 4511 O O . PHE A 1 582 ? 2.98 -4.023 -25.484 1 97.12 582 PHE A O 1
ATOM 4518 N N . PRO A 1 583 ? 1.409 -2.486 -26.047 1 97.06 583 PRO A N 1
ATOM 4519 C CA . PRO A 1 583 ? 2.148 -2.059 -27.25 1 97.06 583 PRO A CA 1
ATOM 4520 C C . PRO A 1 583 ? 3.361 -1.193 -26.906 1 97.06 583 PRO A C 1
ATOM 4522 O O . PRO A 1 583 ? 4.223 -0.973 -27.766 1 97.06 583 PRO A O 1
ATOM 4525 N N . GLY A 1 584 ? 3.447 -0.656 -25.703 1 96.88 584 GLY A N 1
ATOM 4526 C CA . GLY A 1 584 ? 4.543 0.201 -25.281 1 96.88 584 GLY A CA 1
ATOM 4527 C C . GLY A 1 584 ? 4.473 0.582 -23.812 1 96.88 584 GLY A C 1
ATOM 4528 O O . GLY A 1 584 ? 3.656 0.041 -23.062 1 96.88 584 GLY A O 1
ATOM 4529 N N . MET A 1 585 ? 5.359 1.517 -23.438 1 97.75 585 MET A N 1
ATOM 4530 C CA . MET A 1 585 ? 5.418 1.99 -22.047 1 97.75 585 MET A CA 1
ATOM 4531 C C . MET A 1 585 ? 4.16 2.773 -21.688 1 97.75 585 MET A C 1
ATOM 4533 O O . MET A 1 585 ? 3.51 3.348 -22.562 1 97.75 585 MET A O 1
ATOM 4537 N N . PRO A 1 586 ? 3.779 2.84 -20.375 1 97.19 586 PRO A N 1
ATOM 4538 C CA . PRO A 1 586 ? 2.561 3.543 -19.969 1 97.19 586 PRO A CA 1
ATOM 4539 C C . PRO A 1 586 ? 2.564 5.012 -20.375 1 97.19 586 PRO A C 1
ATOM 4541 O O . PRO A 1 586 ? 1.512 5.57 -20.703 1 97.19 586 PRO A O 1
ATOM 4544 N N . TRP A 1 587 ? 3.734 5.691 -20.422 1 97.56 587 TRP A N 1
ATOM 4545 C CA . TRP A 1 587 ? 3.807 7.109 -20.75 1 97.56 587 TRP A CA 1
ATOM 4546 C C . TRP A 1 587 ? 3.889 7.312 -22.25 1 97.56 587 TRP A C 1
ATOM 4548 O O . TRP A 1 587 ? 3.701 8.43 -22.75 1 97.56 587 TRP A O 1
ATOM 4558 N N . GLU A 1 588 ? 4.105 6.25 -23.016 1 97.56 588 GLU A N 1
ATOM 4559 C CA . GLU A 1 588 ? 4.125 6.309 -24.469 1 97.56 588 GLU A CA 1
ATOM 4560 C C . GLU A 1 588 ? 2.752 5.988 -25.062 1 97.56 588 GLU A C 1
ATOM 4562 O O . GLU A 1 588 ? 2.398 6.48 -26.125 1 97.56 588 GLU A O 1
ATOM 4567 N N . GLU A 1 589 ? 2.006 5.094 -24.344 1 97.12 589 GLU A N 1
ATOM 4568 C CA . GLU A 1 589 ? 0.699 4.629 -24.797 1 97.12 589 GLU A CA 1
ATOM 4569 C C . GLU A 1 589 ? -0.367 4.84 -23.734 1 97.12 589 GLU A C 1
ATOM 4571 O O . GLU A 1 589 ? -1.092 3.906 -23.375 1 97.12 589 GLU A O 1
ATOM 4576 N N . PRO A 1 590 ? -0.469 6.074 -23.203 1 96.06 590 PRO A N 1
ATOM 4577 C CA . PRO A 1 590 ? -1.375 6.285 -22.078 1 96.06 590 PRO A CA 1
ATOM 4578 C C . PRO A 1 590 ? -2.828 5.965 -22.422 1 96.06 590 PRO A C 1
ATOM 4580 O O . PRO A 1 590 ? -3.57 5.465 -21.562 1 96.06 590 PRO A O 1
ATOM 4583 N N . GLU A 1 591 ? -3.271 6.203 -23.656 1 96.25 591 GLU A N 1
ATOM 4584 C CA . GLU A 1 591 ? -4.66 5.965 -24.047 1 96.25 591 GLU A CA 1
ATOM 4585 C C . GLU A 1 591 ? -4.98 4.473 -24.047 1 96.25 591 GLU A C 1
ATOM 4587 O O . GLU A 1 591 ? -6.066 4.066 -23.625 1 96.25 591 GLU A O 1
ATOM 4592 N N . HIS A 1 592 ? -4.051 3.668 -24.516 1 97.06 592 HIS A N 1
ATOM 4593 C CA . HIS A 1 592 ? -4.266 2.225 -24.531 1 97.06 592 HIS A CA 1
ATOM 4594 C C . HIS A 1 592 ? -4.43 1.683 -23.109 1 97.06 592 HIS A C 1
ATOM 4596 O O . HIS A 1 592 ? -5.355 0.912 -22.844 1 97.06 592 HIS A O 1
ATOM 4602 N N . TYR A 1 593 ? -3.52 2.076 -22.25 1 97.62 593 TYR A N 1
ATOM 4603 C CA . TYR A 1 593 ? -3.592 1.629 -20.859 1 97.62 593 TYR A CA 1
ATOM 4604 C C . TYR A 1 593 ? -4.91 2.047 -20.219 1 97.62 593 TYR A C 1
ATOM 4606 O O . TYR A 1 593 ? -5.531 1.266 -19.5 1 97.62 593 TYR A O 1
ATOM 4614 N N . TRP A 1 594 ? -5.336 3.279 -20.5 1 97.12 594 TRP A N 1
ATOM 4615 C CA . TRP A 1 594 ? -6.559 3.816 -19.922 1 97.12 594 TRP A CA 1
ATOM 4616 C C . TRP A 1 594 ? -7.781 3.066 -20.438 1 97.12 594 TRP A C 1
ATOM 4618 O O . TRP A 1 594 ? -8.648 2.664 -19.656 1 97.12 594 TRP A O 1
ATOM 4628 N N . GLN A 1 595 ? -7.789 2.779 -21.672 1 96.38 595 GLN A N 1
ATOM 4629 C CA . GLN A 1 595 ? -8.938 2.127 -22.297 1 96.38 595 GLN A CA 1
ATOM 4630 C C . GLN A 1 595 ? -9.148 0.728 -21.734 1 96.38 595 GLN A C 1
ATOM 4632 O O . GLN A 1 595 ? -10.281 0.253 -21.641 1 96.38 595 GLN A O 1
ATOM 4637 N N . ARG A 1 596 ? -8.117 0.111 -21.328 1 97.06 596 ARG A N 1
ATOM 4638 C CA . ARG A 1 596 ? -8.188 -1.265 -20.844 1 97.06 596 ARG A CA 1
ATOM 4639 C C . ARG A 1 596 ? -8.414 -1.305 -19.344 1 97.06 596 ARG A C 1
ATOM 4641 O O . ARG A 1 596 ? -8.602 -2.377 -18.766 1 97.06 596 ARG A O 1
ATOM 4648 N N . SER A 1 597 ? -8.438 -0.153 -18.734 1 98.19 597 SER A N 1
ATOM 4649 C CA . SER A 1 597 ? -8.633 -0.058 -17.281 1 98.19 597 SER A CA 1
ATOM 4650 C C . SER A 1 597 ? -10.117 0.039 -16.938 1 98.19 597 SER A C 1
ATOM 4652 O O . SER A 1 597 ? -10.82 0.912 -17.453 1 98.19 597 SER A O 1
ATOM 4654 N N . PRO A 1 598 ? -10.617 -0.775 -15.984 1 98.5 598 PRO A N 1
ATOM 4655 C CA . PRO A 1 598 ? -12 -0.64 -15.516 1 98.5 598 PRO A CA 1
ATOM 4656 C C . PRO A 1 598 ? -12.32 0.771 -15.031 1 98.5 598 PRO A C 1
ATOM 4658 O O . PRO A 1 598 ? -13.461 1.224 -15.156 1 98.5 598 PRO A O 1
ATOM 4661 N N . LEU A 1 599 ? -11.359 1.494 -14.531 1 98.25 599 LEU A N 1
ATOM 4662 C CA . LEU A 1 599 ? -11.547 2.84 -14 1 98.25 599 LEU A CA 1
ATOM 4663 C C . LEU A 1 599 ? -12.07 3.781 -15.078 1 98.25 599 LEU A C 1
ATOM 4665 O O . LEU A 1 599 ? -12.773 4.75 -14.781 1 98.25 599 LEU A O 1
ATOM 4669 N N . SER A 1 600 ? -11.773 3.525 -16.344 1 98 600 SER A N 1
ATOM 4670 C CA . SER A 1 600 ? -12.227 4.367 -17.453 1 98 600 SER A CA 1
ATOM 4671 C C . SER A 1 600 ? -13.742 4.297 -17.609 1 98 600 SER A C 1
ATOM 4673 O O . SER A 1 600 ? -14.352 5.203 -18.188 1 98 600 SER A O 1
ATOM 4675 N N . LEU A 1 601 ? -14.375 3.254 -17.062 1 98.38 601 LEU A N 1
ATOM 4676 C CA . LEU A 1 601 ? -15.805 3.02 -17.281 1 98.38 601 LEU A CA 1
ATOM 4677 C C . LEU A 1 601 ? -16.578 3.24 -15.992 1 98.38 601 LEU A C 1
ATOM 4679 O O . LEU A 1 601 ? -17.797 3.027 -15.953 1 98.38 601 LEU A O 1
ATOM 4683 N N . VAL A 1 602 ? -15.891 3.66 -14.93 1 98.5 602 VAL A N 1
ATOM 4684 C CA . VAL A 1 602 ? -16.516 3.662 -13.609 1 98.5 602 VAL A CA 1
ATOM 4685 C C . VAL A 1 602 ? -17.672 4.645 -13.586 1 98.5 602 VAL A C 1
ATOM 4687 O O . VAL A 1 602 ? -18.641 4.465 -12.828 1 98.5 602 VAL A O 1
ATOM 4690 N N . GLY A 1 603 ? -17.672 5.684 -14.43 1 98.19 603 GLY A N 1
ATOM 4691 C CA . GLY A 1 603 ? -18.766 6.621 -14.547 1 98.19 603 GLY A CA 1
ATOM 4692 C C . GLY A 1 603 ? -20.078 5.969 -14.977 1 98.19 603 GLY A C 1
ATOM 4693 O O . GLY A 1 603 ? -21.156 6.523 -14.758 1 98.19 603 GLY A O 1
ATOM 4694 N N . ASN A 1 604 ? -20.016 4.758 -15.531 1 98.38 604 ASN A N 1
ATOM 4695 C CA . ASN A 1 604 ? -21.172 4.031 -16.031 1 98.38 604 ASN A CA 1
ATOM 4696 C C . ASN A 1 604 ? -21.719 3.053 -14.977 1 98.38 604 ASN A C 1
ATOM 4698 O O . ASN A 1 604 ? -22.797 2.479 -15.156 1 98.38 604 ASN A O 1
ATOM 4702 N N . VAL A 1 605 ? -21.031 2.848 -13.898 1 98.81 605 VAL A N 1
ATOM 4703 C CA . VAL A 1 605 ? -21.312 1.731 -13.008 1 98.81 605 VAL A CA 1
ATOM 4704 C C . VAL A 1 605 ? -22.484 2.092 -12.078 1 98.81 605 VAL A C 1
ATOM 4706 O O . VAL A 1 605 ? -22.453 3.131 -11.414 1 98.81 605 VAL A O 1
ATOM 4709 N N . ASN A 1 606 ? -23.438 1.282 -12.016 1 98.62 606 ASN A N 1
ATOM 4710 C CA . ASN A 1 606 ? -24.547 1.373 -11.078 1 98.62 606 ASN A CA 1
ATOM 4711 C C . ASN A 1 606 ? -24.625 0.141 -10.18 1 98.62 606 ASN A C 1
ATOM 4713 O O . ASN A 1 606 ? -25.312 0.162 -9.148 1 98.62 606 ASN A O 1
ATOM 4717 N N . THR A 1 607 ? -23.984 -0.941 -10.523 1 98.81 607 THR A N 1
ATOM 4718 C CA . THR A 1 607 ? -24.078 -2.236 -9.859 1 98.81 607 THR A CA 1
ATOM 4719 C C . THR A 1 607 ? -23.391 -2.191 -8.492 1 98.81 607 THR A C 1
ATOM 4721 O O . THR A 1 607 ? -22.203 -1.883 -8.398 1 98.81 607 THR A O 1
ATOM 4724 N N . PRO A 1 608 ? -24.156 -2.555 -7.352 1 98.75 608 PRO A N 1
ATOM 4725 C CA . PRO A 1 608 ? -23.484 -2.699 -6.062 1 98.75 608 PRO A CA 1
ATOM 4726 C C . PRO A 1 608 ? -22.281 -3.643 -6.133 1 98.75 608 PRO A C 1
ATOM 4728 O O . PRO A 1 608 ? -22.359 -4.699 -6.766 1 98.75 608 PRO A O 1
ATOM 4731 N N . THR A 1 609 ? -21.156 -3.25 -5.508 1 98.88 609 THR A N 1
ATOM 4732 C CA . THR A 1 609 ? -19.922 -3.986 -5.754 1 98.88 609 THR A CA 1
ATOM 4733 C C . THR A 1 609 ? -19.156 -4.219 -4.453 1 98.88 609 THR A C 1
ATOM 4735 O O . THR A 1 609 ? -18.906 -3.279 -3.695 1 98.88 609 THR A O 1
ATOM 4738 N N . LEU A 1 610 ? -18.844 -5.488 -4.148 1 98.88 610 LEU A N 1
ATOM 4739 C CA . LEU A 1 610 ? -17.906 -5.879 -3.107 1 98.88 610 LEU A CA 1
ATOM 4740 C C . LEU A 1 610 ? -16.5 -6.012 -3.676 1 98.88 610 LEU A C 1
ATOM 4742 O O . LEU A 1 610 ? -16.297 -6.621 -4.73 1 98.88 610 LEU A O 1
ATOM 4746 N N . LEU A 1 611 ? -15.586 -5.383 -3.074 1 98.69 611 LEU A N 1
ATOM 4747 C CA . LEU A 1 611 ? -14.18 -5.562 -3.428 1 98.69 611 LEU A CA 1
ATOM 4748 C C . LEU A 1 611 ? -13.438 -6.309 -2.326 1 98.69 611 LEU A C 1
ATOM 4750 O O . LEU A 1 611 ? -13.672 -6.074 -1.14 1 98.69 611 LEU A O 1
ATOM 4754 N N . LEU A 1 612 ? -12.555 -7.219 -2.723 1 98.25 612 LEU A N 1
ATOM 4755 C CA . LEU A 1 612 ? -11.805 -8.031 -1.77 1 98.25 612 LEU A CA 1
ATOM 4756 C C . LEU A 1 612 ? -10.359 -8.195 -2.221 1 98.25 612 LEU A C 1
ATOM 4758 O O . LEU A 1 612 ? -10.102 -8.578 -3.363 1 98.25 612 LEU A O 1
ATOM 4762 N N . THR A 1 613 ? -9.367 -7.852 -1.373 1 98.56 613 THR A N 1
ATOM 4763 C CA . THR A 1 613 ? -7.969 -7.977 -1.752 1 98.56 613 THR A CA 1
ATOM 4764 C C . THR A 1 613 ? -7.09 -8.172 -0.52 1 98.56 613 THR A C 1
ATOM 4766 O O . THR A 1 613 ? -7.359 -7.602 0.54 1 98.56 613 THR A O 1
ATOM 4769 N N . GLY A 1 614 ? -6.059 -9.055 -0.614 1 98.56 614 GLY A N 1
ATOM 4770 C CA . GLY A 1 614 ? -5.055 -9.195 0.429 1 98.56 614 GLY A CA 1
ATOM 4771 C C . GLY A 1 614 ? -4.219 -7.945 0.625 1 98.56 614 GLY A C 1
ATOM 4772 O O . GLY A 1 614 ? -3.846 -7.281 -0.345 1 98.56 614 GLY A O 1
ATOM 4773 N N . GLU A 1 615 ? -3.891 -7.641 1.873 1 97.44 615 GLU A N 1
ATOM 4774 C CA . GLU A 1 615 ? -3.137 -6.43 2.184 1 97.44 615 GLU A CA 1
ATOM 4775 C C . GLU A 1 615 ? -1.691 -6.543 1.71 1 97.44 615 GLU A C 1
ATOM 4777 O O . GLU A 1 615 ? -1.043 -5.531 1.435 1 97.44 615 GLU A O 1
ATOM 4782 N N . GLU A 1 616 ? -1.191 -7.754 1.538 1 97.5 616 GLU A N 1
ATOM 4783 C CA . GLU A 1 616 ? 0.206 -7.957 1.17 1 97.5 616 GLU A CA 1
ATOM 4784 C C . GLU A 1 616 ? 0.333 -8.414 -0.279 1 97.5 616 GLU A C 1
ATOM 4786 O O . GLU A 1 616 ? 1.365 -8.961 -0.674 1 97.5 616 GLU A O 1
ATOM 4791 N N . ASP A 1 617 ? -0.725 -8.234 -1.051 1 98.19 617 ASP A N 1
ATOM 4792 C CA . ASP A 1 617 ? -0.739 -8.625 -2.457 1 98.19 617 ASP A CA 1
ATOM 4793 C C . ASP A 1 617 ? 0.25 -7.793 -3.27 1 98.19 617 ASP A C 1
ATOM 4795 O O . ASP A 1 617 ? 0.118 -6.574 -3.357 1 98.19 617 ASP A O 1
ATOM 4799 N N . GLN A 1 618 ? 1.255 -8.469 -3.891 1 97.75 618 GLN A N 1
ATOM 4800 C CA . GLN A 1 618 ? 2.242 -7.773 -4.711 1 97.75 618 GLN A CA 1
ATOM 4801 C C . GLN A 1 618 ? 2.014 -8.047 -6.195 1 97.75 618 GLN A C 1
ATOM 4803 O O . GLN A 1 618 ? 2.717 -7.504 -7.051 1 97.75 618 GLN A O 1
ATOM 4808 N N . ARG A 1 619 ? 1.044 -8.898 -6.535 1 97.75 619 ARG A N 1
ATOM 4809 C CA . ARG A 1 619 ? 0.683 -9.211 -7.914 1 97.75 619 ARG A CA 1
ATOM 4810 C C . ARG A 1 619 ? -0.364 -8.242 -8.445 1 97.75 619 ARG A C 1
ATOM 4812 O O . ARG A 1 619 ? -0.249 -7.75 -9.57 1 97.75 619 ARG A O 1
ATOM 4819 N N . THR A 1 620 ? -1.38 -8.039 -7.711 1 97.94 620 THR A N 1
ATOM 4820 C CA . THR A 1 620 ? -2.373 -6.984 -7.867 1 97.94 620 THR A CA 1
ATOM 4821 C C . THR A 1 620 ? -2.506 -6.172 -6.586 1 97.94 620 THR A C 1
ATOM 4823 O O . THR A 1 620 ? -3.428 -6.391 -5.797 1 97.94 620 THR A O 1
ATOM 4826 N N . PRO A 1 621 ? -1.664 -5.152 -6.441 1 97.38 621 PRO A N 1
ATOM 4827 C CA . PRO A 1 621 ? -1.572 -4.426 -5.176 1 97.38 621 PRO A CA 1
ATOM 4828 C C . PRO A 1 621 ? -2.918 -3.863 -4.719 1 97.38 621 PRO A C 1
ATOM 4830 O O . PRO A 1 621 ? -3.732 -3.453 -5.547 1 97.38 621 PRO A O 1
ATOM 4833 N N . ILE A 1 622 ? -3.113 -3.814 -3.402 1 97.5 622 ILE A N 1
ATOM 4834 C CA . ILE A 1 622 ? -4.387 -3.461 -2.787 1 97.5 622 ILE A CA 1
ATOM 4835 C C . ILE A 1 622 ? -4.789 -2.049 -3.207 1 97.5 622 ILE A C 1
ATOM 4837 O O . ILE A 1 622 ? -5.969 -1.694 -3.168 1 97.5 622 ILE A O 1
ATOM 4841 N N . SER A 1 623 ? -3.818 -1.215 -3.623 1 97.69 623 SER A N 1
ATOM 4842 C CA . SER A 1 623 ? -4.125 0.13 -4.102 1 97.69 623 SER A CA 1
ATOM 4843 C C . SER A 1 623 ? -5.086 0.09 -5.285 1 97.69 623 SER A C 1
ATOM 4845 O O . SER A 1 623 ? -5.844 1.035 -5.508 1 97.69 623 SER A O 1
ATOM 4847 N N . GLU A 1 624 ? -5.051 -0.99 -6.098 1 98.12 624 GLU A N 1
ATOM 4848 C CA . GLU A 1 624 ? -6.004 -1.146 -7.191 1 98.12 624 GLU A CA 1
ATOM 4849 C C . GLU A 1 624 ? -7.438 -1.216 -6.672 1 98.12 624 GLU A C 1
ATOM 4851 O O . GLU A 1 624 ? -8.32 -0.51 -7.164 1 98.12 624 GLU A O 1
ATOM 4856 N N . THR A 1 625 ? -7.625 -2 -5.652 1 98.44 625 THR A N 1
ATOM 4857 C CA . THR A 1 625 ? -8.922 -2.131 -4.996 1 98.44 625 THR A CA 1
ATOM 4858 C C . THR A 1 625 ? -9.352 -0.804 -4.379 1 98.44 625 THR A C 1
ATOM 4860 O O . THR A 1 625 ? -10.508 -0.399 -4.508 1 98.44 625 THR A O 1
ATOM 4863 N N . GLU A 1 626 ? -8.438 -0.105 -3.787 1 98.19 626 GLU A N 1
ATOM 4864 C CA . GLU A 1 626 ? -8.734 1.169 -3.139 1 98.19 626 GLU A CA 1
ATOM 4865 C C . GLU A 1 626 ? -9.203 2.209 -4.156 1 98.19 626 GLU A C 1
ATOM 4867 O O . GLU A 1 626 ? -10.133 2.977 -3.885 1 98.19 626 GLU A O 1
ATOM 4872 N N . GLN A 1 627 ? -8.555 2.246 -5.301 1 98.56 627 GLN A N 1
ATOM 4873 C CA . GLN A 1 627 ? -8.945 3.184 -6.348 1 98.56 627 GLN A CA 1
ATOM 4874 C C . GLN A 1 627 ? -10.398 2.971 -6.766 1 98.56 627 GLN A C 1
ATOM 4876 O O . GLN A 1 627 ? -11.172 3.928 -6.863 1 98.56 627 GLN A O 1
ATOM 4881 N N . PHE A 1 628 ? -10.742 1.77 -6.992 1 98.88 628 PHE A N 1
ATOM 4882 C CA . PHE A 1 628 ? -12.094 1.486 -7.473 1 98.88 628 PHE A CA 1
ATOM 4883 C C . PHE A 1 628 ? -13.117 1.747 -6.379 1 98.88 628 PHE A C 1
ATOM 4885 O O . PHE A 1 628 ? -14.188 2.311 -6.645 1 98.88 628 PHE A O 1
ATOM 4892 N N . TYR A 1 629 ? -12.797 1.309 -5.141 1 98.62 629 TYR A N 1
ATOM 4893 C CA . TYR A 1 629 ? -13.688 1.545 -4.008 1 98.62 629 TYR A CA 1
ATOM 4894 C C . TYR A 1 629 ? -13.992 3.029 -3.854 1 98.62 629 TYR A C 1
ATOM 4896 O O . TYR A 1 629 ? -15.156 3.424 -3.76 1 98.62 629 TYR A O 1
ATOM 4904 N N . GLN A 1 630 ? -12.977 3.773 -3.857 1 98.25 630 GLN A N 1
ATOM 4905 C CA . GLN A 1 630 ? -13.156 5.211 -3.684 1 98.25 630 GLN A CA 1
ATOM 4906 C C . GLN A 1 630 ? -13.953 5.809 -4.836 1 98.25 630 GLN A C 1
ATOM 4908 O O . GLN A 1 630 ? -14.805 6.68 -4.625 1 98.25 630 GLN A O 1
ATOM 4913 N N . ALA A 1 631 ? -13.672 5.391 -6.047 1 98.62 631 ALA A N 1
ATOM 4914 C CA . ALA A 1 631 ? -14.422 5.871 -7.207 1 98.62 631 ALA A CA 1
ATOM 4915 C C . ALA A 1 631 ? -15.906 5.535 -7.082 1 98.62 631 ALA A C 1
ATOM 4917 O O . ALA A 1 631 ? -16.766 6.379 -7.363 1 98.62 631 ALA A O 1
ATOM 4918 N N . LEU A 1 632 ? -16.203 4.301 -6.684 1 98.69 632 LEU A N 1
ATOM 4919 C CA . LEU A 1 632 ? -17.594 3.889 -6.52 1 98.69 632 LEU A CA 1
ATOM 4920 C C . LEU A 1 632 ? -18.281 4.707 -5.434 1 98.69 632 LEU A C 1
ATOM 4922 O O . LEU A 1 632 ? -19.438 5.109 -5.59 1 98.69 632 LEU A O 1
ATOM 4926 N N . LYS A 1 633 ? -17.562 4.957 -4.332 1 97.5 633 LYS A N 1
ATOM 4927 C CA . LYS A 1 633 ? -18.109 5.797 -3.271 1 97.5 633 LYS A CA 1
ATOM 4928 C C . LYS A 1 633 ? -18.406 7.207 -3.781 1 97.5 633 LYS A C 1
ATOM 4930 O O . LYS A 1 633 ? -19.438 7.781 -3.467 1 97.5 633 LYS A O 1
ATOM 4935 N N . LEU A 1 634 ? -17.5 7.73 -4.551 1 97 634 LEU A N 1
ATOM 4936 C CA . LEU A 1 634 ? -17.688 9.062 -5.125 1 97 634 LEU A CA 1
ATOM 4937 C C . LEU A 1 634 ? -18.891 9.086 -6.062 1 97 634 LEU A C 1
ATOM 4939 O O . LEU A 1 634 ? -19.562 10.109 -6.18 1 97 634 LEU A O 1
ATOM 4943 N N . ARG A 1 635 ? -19.203 7.969 -6.676 1 97 635 ARG A N 1
ATOM 4944 C CA . ARG A 1 635 ? -20.359 7.82 -7.559 1 97 635 ARG A CA 1
ATOM 4945 C C . ARG A 1 635 ? -21.625 7.508 -6.77 1 97 635 ARG A C 1
ATOM 4947 O O . ARG A 1 635 ? -22.719 7.422 -7.336 1 97 635 ARG A O 1
ATOM 4954 N N . LYS A 1 636 ? -21.469 7.309 -5.445 1 96.88 636 LYS A N 1
ATOM 4955 C CA . LYS A 1 636 ? -22.562 6.949 -4.535 1 96.88 636 LYS A CA 1
ATOM 4956 C C . LYS A 1 636 ? -23.172 5.605 -4.914 1 96.88 636 LYS A C 1
ATOM 4958 O O . LYS A 1 636 ? -24.391 5.422 -4.816 1 96.88 636 LYS A O 1
ATOM 4963 N N . VAL A 1 637 ? -22.359 4.734 -5.508 1 98.38 637 VAL A N 1
ATOM 4964 C CA . VAL A 1 637 ? -22.719 3.336 -5.715 1 98.38 637 VAL A CA 1
ATOM 4965 C C . VAL A 1 637 ? -22.469 2.543 -4.434 1 98.38 637 VAL A C 1
ATOM 4967 O O . VAL A 1 637 ? -21.453 2.748 -3.758 1 98.38 637 VAL A O 1
ATOM 4970 N N . ASP A 1 638 ? -23.438 1.67 -4.039 1 98.06 638 ASP A N 1
ATOM 4971 C CA . ASP A 1 638 ? -23.219 0.832 -2.865 1 98.06 638 ASP A CA 1
ATOM 4972 C C . ASP A 1 638 ? -21.969 -0.035 -3.041 1 98.06 638 ASP A C 1
ATOM 4974 O O . ASP A 1 638 ? -21.859 -0.79 -4.012 1 98.06 638 ASP A O 1
ATOM 4978 N N . ALA A 1 639 ? -21.031 0.153 -2.215 1 98.25 639 ALA A N 1
ATOM 4979 C CA . ALA A 1 639 ? -19.75 -0.553 -2.318 1 98.25 639 ALA A CA 1
ATOM 4980 C C . ALA A 1 639 ? -19.188 -0.885 -0.937 1 98.25 639 ALA A C 1
ATOM 4982 O O . ALA A 1 639 ? -19.391 -0.128 0.016 1 98.25 639 ALA A O 1
ATOM 4983 N N . MET A 1 640 ? -18.578 -2.008 -0.809 1 97.69 640 MET A N 1
ATOM 4984 C CA . MET A 1 640 ? -17.859 -2.451 0.377 1 97.69 640 MET A CA 1
ATOM 4985 C C . MET A 1 640 ? -16.484 -2.996 0 1 97.69 640 MET A C 1
ATOM 4987 O O . MET A 1 640 ? -16.312 -3.592 -1.066 1 97.69 640 MET A O 1
ATOM 4991 N N . MET A 1 641 ? -15.492 -2.721 0.822 1 97.75 641 MET A N 1
ATOM 4992 C CA . MET A 1 641 ? -14.141 -3.246 0.628 1 97.75 641 MET A CA 1
ATOM 4993 C C . MET A 1 641 ? -13.758 -4.191 1.762 1 97.75 641 MET A C 1
ATOM 4995 O O . MET A 1 641 ? -13.898 -3.844 2.936 1 97.75 641 MET A O 1
ATOM 4999 N N . ILE A 1 642 ? -13.359 -5.355 1.427 1 97.81 642 ILE A N 1
ATOM 5000 C CA . ILE A 1 642 ? -12.828 -6.32 2.381 1 97.81 642 ILE A CA 1
ATOM 5001 C C . ILE A 1 642 ? -11.305 -6.398 2.244 1 97.81 642 ILE A C 1
ATOM 5003 O O . ILE A 1 642 ? -10.789 -6.762 1.185 1 97.81 642 ILE A O 1
ATOM 5007 N N . ARG A 1 643 ? -10.625 -6.016 3.26 1 97.25 643 ARG A N 1
ATOM 5008 C CA . ARG A 1 643 ? -9.172 -6.156 3.336 1 97.25 643 ARG A CA 1
ATOM 5009 C C . ARG A 1 643 ? -8.781 -7.43 4.078 1 97.25 643 ARG A C 1
ATOM 5011 O O . ARG A 1 643 ? -9.297 -7.703 5.164 1 97.25 643 ARG A O 1
ATOM 5018 N N . VAL A 1 644 ? -7.902 -8.203 3.529 1 98.06 644 VAL A N 1
ATOM 5019 C CA . VAL A 1 644 ? -7.48 -9.461 4.145 1 98.06 644 VAL A CA 1
ATOM 5020 C C . VAL A 1 644 ? -6.07 -9.312 4.707 1 98.06 644 VAL A C 1
ATOM 5022 O O . VAL A 1 644 ? -5.086 -9.492 3.984 1 98.06 644 VAL A O 1
ATOM 5025 N N . PRO A 1 645 ? -5.945 -9.18 5.984 1 96.88 645 PRO A N 1
ATOM 5026 C CA . PRO A 1 645 ? -4.629 -8.961 6.594 1 96.88 645 PRO A CA 1
ATOM 5027 C C . PRO A 1 645 ? -3.674 -10.133 6.375 1 96.88 645 PRO A C 1
ATOM 5029 O O . PRO A 1 645 ? -4.074 -11.289 6.5 1 96.88 645 PRO A O 1
ATOM 5032 N N . GLY A 1 646 ? -2.48 -9.781 6.02 1 96.38 646 GLY A N 1
ATOM 5033 C CA . GLY A 1 646 ? -1.423 -10.773 5.906 1 96.38 646 GLY A CA 1
ATOM 5034 C C . GLY A 1 646 ? -1.489 -11.578 4.617 1 96.38 646 GLY A C 1
ATOM 5035 O O . GLY A 1 646 ? -0.584 -12.359 4.32 1 96.38 646 GLY A O 1
ATOM 5036 N N . SER A 1 647 ? -2.455 -11.422 3.811 1 98 647 SER A N 1
ATOM 5037 C CA . SER A 1 647 ? -2.654 -12.258 2.631 1 98 647 SER A CA 1
ATOM 5038 C C . SER A 1 647 ? -1.902 -11.703 1.427 1 98 647 SER A C 1
ATOM 5040 O O . SER A 1 647 ? -2.014 -10.516 1.112 1 98 647 SER A O 1
ATOM 5042 N N . PRO A 1 648 ? -1.094 -12.539 0.782 1 97.94 648 PRO A N 1
ATOM 5043 C CA . PRO A 1 648 ? -0.604 -12.188 -0.555 1 97.94 648 PRO A CA 1
ATOM 5044 C C . PRO A 1 648 ? -1.681 -12.328 -1.63 1 97.94 648 PRO A C 1
ATOM 5046 O O . PRO A 1 648 ? -2.873 -12.242 -1.328 1 97.94 648 PRO A O 1
ATOM 5049 N N . HIS A 1 649 ? -1.324 -12.469 -2.875 1 97.81 649 HIS A N 1
ATOM 5050 C CA . HIS A 1 649 ? -2.256 -12.57 -3.994 1 97.81 649 HIS A CA 1
ATOM 5051 C C . HIS A 1 649 ? -3.166 -13.781 -3.85 1 97.81 649 HIS A C 1
ATOM 5053 O O . HIS A 1 649 ? -4.336 -13.734 -4.242 1 97.81 649 HIS A O 1
ATOM 5059 N N . GLY A 1 650 ? -2.584 -14.859 -3.303 1 97.12 650 GLY A N 1
ATOM 5060 C CA . GLY A 1 650 ? -3.355 -16.062 -3.059 1 97.12 650 GLY A CA 1
ATOM 5061 C C . GLY A 1 650 ? -4.117 -16.031 -1.748 1 97.12 650 GLY A C 1
ATOM 5062 O O . GLY A 1 650 ? -3.674 -16.609 -0.752 1 97.12 650 GLY A O 1
ATOM 5063 N N . ILE A 1 651 ? -5.266 -15.484 -1.698 1 96.94 651 ILE A N 1
ATOM 5064 C CA . ILE A 1 651 ? -6.078 -15.32 -0.497 1 96.94 651 ILE A CA 1
ATOM 5065 C C . ILE A 1 651 ? -6.418 -16.688 0.082 1 96.94 651 ILE A C 1
ATOM 5067 O O . ILE A 1 651 ? -6.391 -16.891 1.301 1 96.94 651 ILE A O 1
ATOM 5071 N N . ALA A 1 652 ? -6.625 -17.641 -0.744 1 94.31 652 ALA A N 1
ATOM 5072 C CA . ALA A 1 652 ? -7.086 -18.969 -0.352 1 94.31 652 ALA A CA 1
ATOM 5073 C C . ALA A 1 652 ? -5.93 -19.828 0.15 1 94.31 652 ALA A C 1
ATOM 5075 O O . ALA A 1 652 ? -6.086 -21.031 0.354 1 94.31 652 ALA A O 1
ATOM 5076 N N . GLY A 1 653 ? -4.773 -19.266 0.329 1 94.19 653 GLY A N 1
ATOM 5077 C CA . GLY A 1 653 ? -3.621 -20 0.811 1 94.19 653 GLY A CA 1
ATOM 5078 C C . GLY A 1 653 ? -3.783 -20.5 2.236 1 94.19 653 GLY A C 1
ATOM 5079 O O . GLY A 1 653 ? -3.035 -21.375 2.688 1 94.19 653 GLY A O 1
ATOM 5080 N N . LYS A 1 654 ? -4.723 -19.984 2.922 1 96.69 654 LYS A N 1
ATOM 5081 C CA . LYS A 1 654 ? -5.152 -20.484 4.227 1 96.69 654 LYS A CA 1
ATOM 5082 C C . LYS A 1 654 ? -6.637 -20.844 4.219 1 96.69 654 LYS A C 1
ATOM 5084 O O . LYS A 1 654 ? -7.449 -20.125 3.629 1 96.69 654 LYS A O 1
ATOM 5089 N N . PRO A 1 655 ? -6.953 -21.922 4.887 1 97.31 655 PRO A N 1
ATOM 5090 C CA . PRO A 1 655 ? -8.352 -22.344 4.871 1 97.31 655 PRO A CA 1
ATOM 5091 C C . PRO A 1 655 ? -9.312 -21.281 5.387 1 97.31 655 PRO A C 1
ATOM 5093 O O . PRO A 1 655 ? -10.359 -21.047 4.789 1 97.31 655 PRO A O 1
ATOM 5096 N N . SER A 1 656 ? -8.945 -20.609 6.449 1 97.31 656 SER A N 1
ATOM 5097 C CA . SER A 1 656 ? -9.828 -19.594 7.012 1 97.31 656 SER A CA 1
ATOM 5098 C C . SER A 1 656 ? -10.039 -18.453 6.031 1 97.31 656 SER A C 1
ATOM 5100 O O . SER A 1 656 ? -11.117 -17.859 5.98 1 97.31 656 SER A O 1
ATOM 5102 N N . ARG A 1 657 ? -9.023 -18.109 5.328 1 97.69 657 ARG A N 1
ATOM 5103 C CA . ARG A 1 657 ? -9.148 -17.016 4.355 1 97.69 657 ARG A CA 1
ATOM 5104 C C . ARG A 1 657 ? -10.008 -17.438 3.17 1 97.69 657 ARG A C 1
ATOM 5106 O O . ARG A 1 657 ? -10.766 -16.641 2.631 1 97.69 657 ARG A O 1
ATOM 5113 N N . LEU A 1 658 ? -9.828 -18.703 2.703 1 97.94 658 LEU A N 1
ATOM 5114 C CA . LEU A 1 658 ? -10.719 -19.219 1.675 1 97.94 658 LEU A CA 1
ATOM 5115 C C . LEU A 1 658 ? -12.18 -19.109 2.117 1 97.94 658 LEU A C 1
ATOM 5117 O O . LEU A 1 658 ? -13.023 -18.641 1.359 1 97.94 658 LEU A O 1
ATOM 5121 N N . ILE A 1 659 ? -12.445 -19.547 3.332 1 97.88 659 ILE A N 1
ATOM 5122 C CA . ILE A 1 659 ? -13.789 -19.516 3.898 1 97.88 659 ILE A CA 1
ATOM 5123 C C . ILE A 1 659 ? -14.297 -18.078 3.943 1 97.88 659 ILE A C 1
ATOM 5125 O O . ILE A 1 659 ? -15.398 -17.781 3.475 1 97.88 659 ILE A O 1
ATOM 5129 N N . ALA A 1 660 ? -13.445 -17.172 4.48 1 97.62 660 ALA A N 1
ATOM 5130 C CA . ALA A 1 660 ? -13.844 -15.781 4.625 1 97.62 660 ALA A CA 1
ATOM 5131 C C . ALA A 1 660 ? -14.164 -15.156 3.268 1 97.62 660 ALA A C 1
ATOM 5133 O O . ALA A 1 660 ? -15.141 -14.422 3.129 1 97.62 660 ALA A O 1
ATOM 5134 N N . LYS A 1 661 ? -13.336 -15.414 2.311 1 98.06 661 LYS A N 1
ATOM 5135 C CA . LYS A 1 661 ? -13.555 -14.906 0.961 1 98.06 661 LYS A CA 1
ATOM 5136 C C . LYS A 1 661 ? -14.914 -15.344 0.42 1 98.06 661 LYS A C 1
ATOM 5138 O O . LYS A 1 661 ? -15.727 -14.508 0.007 1 98.06 661 LYS A O 1
ATOM 5143 N N . VAL A 1 662 ? -15.211 -16.594 0.467 1 98.38 662 VAL A N 1
ATOM 5144 C CA . VAL A 1 662 ? -16.422 -17.156 -0.115 1 98.38 662 VAL A CA 1
ATOM 5145 C C . VAL A 1 662 ? -17.641 -16.688 0.678 1 98.38 662 VAL A C 1
ATOM 5147 O O . VAL A 1 662 ? -18.641 -16.266 0.096 1 98.38 662 VAL A O 1
ATOM 5150 N N . ASP A 1 663 ? -17.547 -16.719 2 1 98.06 663 ASP A N 1
ATOM 5151 C CA . ASP A 1 663 ? -18.656 -16.344 2.854 1 98.06 663 ASP A CA 1
ATOM 5152 C C . ASP A 1 663 ? -19.031 -14.875 2.67 1 98.06 663 ASP A C 1
ATOM 5154 O O . ASP A 1 663 ? -20.203 -14.508 2.689 1 98.06 663 ASP A O 1
ATOM 5158 N N . ASN A 1 664 ? -18.047 -14.031 2.535 1 98.38 664 ASN A N 1
ATOM 5159 C CA . ASN A 1 664 ? -18.328 -12.617 2.342 1 98.38 664 ASN A CA 1
ATOM 5160 C C . ASN A 1 664 ? -18.938 -12.352 0.965 1 98.38 664 ASN A C 1
ATOM 5162 O O . ASN A 1 664 ? -19.812 -11.5 0.823 1 98.38 664 ASN A O 1
ATOM 5166 N N . ILE A 1 665 ? -18.5 -13.023 -0.068 1 98.69 665 ILE A N 1
ATOM 5167 C CA . ILE A 1 665 ? -19.094 -12.898 -1.392 1 98.69 665 ILE A CA 1
ATOM 5168 C C . ILE A 1 665 ? -20.562 -13.328 -1.335 1 98.69 665 ILE A C 1
ATOM 5170 O O . ILE A 1 665 ? -21.438 -12.609 -1.821 1 98.69 665 ILE A O 1
ATOM 5174 N N . LEU A 1 666 ? -20.812 -14.438 -0.708 1 98.44 666 LEU A N 1
ATOM 5175 C CA . LEU A 1 666 ? -22.172 -14.969 -0.602 1 98.44 666 LEU A CA 1
ATOM 5176 C C . LEU A 1 666 ? -23.062 -14.016 0.19 1 98.44 666 LEU A C 1
ATOM 5178 O O . LEU A 1 666 ? -24.219 -13.781 -0.189 1 98.44 666 LEU A O 1
ATOM 5182 N N . ALA A 1 667 ? -22.516 -13.492 1.277 1 98.06 667 ALA A N 1
ATOM 5183 C CA . ALA A 1 667 ? -23.297 -12.562 2.092 1 98.06 667 ALA A CA 1
ATOM 5184 C C . ALA A 1 667 ? -23.641 -11.305 1.301 1 98.06 667 ALA A C 1
ATOM 5186 O O . ALA A 1 667 ? -24.766 -10.797 1.402 1 98.06 667 ALA A O 1
ATOM 5187 N N . TRP A 1 668 ? -22.719 -10.789 0.553 1 98.38 668 TRP A N 1
ATOM 5188 C CA . TRP A 1 668 ? -22.953 -9.617 -0.279 1 98.38 668 TRP A CA 1
ATOM 5189 C C . TRP A 1 668 ? -24.031 -9.898 -1.318 1 98.38 668 TRP A C 1
ATOM 5191 O O . TRP A 1 668 ? -24.969 -9.117 -1.477 1 98.38 668 TRP A O 1
ATOM 5201 N N . PHE A 1 669 ? -23.938 -11.039 -2.041 1 98.5 669 PHE A N 1
ATOM 5202 C CA . PHE A 1 669 ? -24.906 -11.391 -3.062 1 98.5 669 PHE A CA 1
ATOM 5203 C C . PHE A 1 669 ? -26.281 -11.602 -2.445 1 98.5 669 PHE A C 1
ATOM 5205 O O . PHE A 1 669 ? -27.297 -11.219 -3.029 1 98.5 669 PHE A O 1
ATOM 5212 N N . ALA A 1 670 ? -26.312 -12.156 -1.271 1 97.5 670 ALA A N 1
ATOM 5213 C CA . ALA A 1 670 ? -27.578 -12.414 -0.587 1 97.5 670 ALA A CA 1
ATOM 5214 C C . ALA A 1 670 ? -28.328 -11.117 -0.312 1 97.5 670 ALA A C 1
ATOM 5216 O O . ALA A 1 670 ? -29.562 -11.094 -0.343 1 97.5 670 ALA A O 1
ATOM 5217 N N . ARG A 1 671 ? -27.609 -10.062 -0.108 1 95.75 671 ARG A N 1
ATOM 5218 C CA . ARG A 1 671 ? -28.203 -8.766 0.178 1 95.75 671 ARG A CA 1
ATOM 5219 C C . ARG A 1 671 ? -29.016 -8.258 -1.014 1 95.75 671 ARG A C 1
ATOM 5221 O O . ARG A 1 671 ? -29.922 -7.441 -0.852 1 95.75 671 ARG A O 1
ATOM 5228 N N . TYR A 1 672 ? -28.703 -8.727 -2.199 1 97.31 672 TYR A N 1
ATOM 5229 C CA . TYR A 1 672 ? -29.297 -8.125 -3.393 1 97.31 672 TYR A CA 1
ATOM 5230 C C . TYR A 1 672 ? -30.156 -9.133 -4.148 1 97.31 672 TYR A C 1
ATOM 5232 O O . TYR A 1 672 ? -30.688 -8.828 -5.207 1 97.31 672 TYR A O 1
ATOM 5240 N N . ARG A 1 673 ? -30.25 -10.375 -3.521 1 94.69 673 ARG A N 1
ATOM 5241 C CA . ARG A 1 673 ? -31.125 -11.375 -4.129 1 94.69 673 ARG A CA 1
ATOM 5242 C C . ARG A 1 673 ? -32.594 -10.977 -4.027 1 94.69 673 ARG A C 1
ATOM 5244 O O . ARG A 1 673 ? -33.062 -10.578 -2.955 1 94.69 673 ARG A O 1
ATOM 5251 N N . SER A 1 674 ? -33.25 -10.984 -5.035 1 86.75 674 SER A N 1
ATOM 5252 C CA . SER A 1 674 ? -34.656 -10.539 -5.059 1 86.75 674 SER A CA 1
ATOM 5253 C C . SER A 1 674 ? -35.594 -11.656 -4.629 1 86.75 674 SER A C 1
ATOM 5255 O O . SER A 1 674 ? -36.719 -11.398 -4.23 1 86.75 674 SER A O 1
ATOM 5257 N N . ASP A 1 675 ? -35.281 -12.867 -4.879 1 80.5 675 ASP A N 1
ATOM 5258 C CA . ASP A 1 675 ? -36.156 -13.984 -4.531 1 80.5 675 ASP A CA 1
ATOM 5259 C C . ASP A 1 675 ? -36.188 -14.211 -3.023 1 80.5 675 ASP A C 1
ATOM 5261 O O . ASP A 1 675 ? -36.969 -15.016 -2.523 1 80.5 675 ASP A O 1
ATOM 5265 N N . ARG A 1 676 ? -35.281 -13.617 -2.256 1 67.38 676 ARG A N 1
ATOM 5266 C CA . ARG A 1 676 ? -35.25 -13.727 -0.801 1 67.38 676 ARG A CA 1
ATOM 5267 C C . ARG A 1 676 ? -36 -12.555 -0.153 1 67.38 676 ARG A C 1
ATOM 5269 O O . ARG A 1 676 ? -36.406 -12.633 1.005 1 67.38 676 ARG A O 1
ATOM 5276 N N . ASN A 1 677 ? -36.031 -11.344 -0.656 1 54.81 677 ASN A N 1
ATOM 5277 C CA . ASN A 1 677 ? -36.562 -10.148 -0.01 1 54.81 677 ASN A CA 1
ATOM 5278 C C . ASN A 1 677 ? -38.094 -10.211 0.113 1 54.81 677 ASN A C 1
ATOM 5280 O O . ASN A 1 677 ? -38.719 -9.211 0.458 1 54.81 677 ASN A O 1
ATOM 5284 N N . GLY A 1 678 ? -38.906 -11.18 -0.404 1 41.22 678 GLY A N 1
ATOM 5285 C CA . GLY A 1 678 ? -40.281 -11.047 0.035 1 41.22 678 GLY A CA 1
ATOM 5286 C C . GLY A 1 678 ? -40.438 -11.102 1.543 1 41.22 678 GLY A C 1
ATOM 5287 O O . GLY A 1 678 ? -41.5 -10.828 2.072 1 41.22 678 GLY A O 1
ATOM 5288 N N . SER A 1 679 ? -39.75 -11.789 2.258 1 32.75 679 SER A N 1
ATOM 5289 C CA . SER A 1 679 ? -40.219 -11.859 3.633 1 32.75 679 SER A CA 1
ATOM 5290 C C . SER A 1 679 ? -39.812 -10.625 4.43 1 32.75 679 SER A C 1
ATOM 5292 O O . SER A 1 679 ? -40.125 -10.508 5.613 1 32.75 679 SER A O 1
ATOM 5294 N N . ALA A 1 680 ? -38.875 -9.906 4.168 1 31.59 680 ALA A N 1
ATOM 5295 C CA . ALA A 1 680 ? -38.688 -8.82 5.129 1 31.59 680 ALA A CA 1
ATOM 5296 C C . ALA A 1 680 ? -39.688 -7.684 4.875 1 31.59 680 ALA A C 1
ATOM 5298 O O . ALA A 1 680 ? -39.562 -6.613 5.473 1 31.59 680 ALA A O 1
ATOM 5299 N N . GLN A 1 681 ? -40.406 -7.562 3.738 1 27.06 681 GLN A N 1
ATOM 5300 C CA . GLN A 1 681 ? -41.469 -6.562 3.965 1 27.06 681 GLN A CA 1
ATOM 5301 C C . GLN A 1 681 ? -42.469 -7.043 4.992 1 27.06 681 GLN A C 1
ATOM 5303 O O . GLN A 1 681 ? -42.938 -8.188 4.938 1 27.06 681 GLN A O 1
ATOM 5308 N N . MET B 1 1 ? 76.75 33.031 54.562 1 29.58 1 MET B N 1
ATOM 5309 C CA . MET B 1 1 ? 76.312 32.219 53.469 1 29.58 1 MET B CA 1
ATOM 5310 C C . MET B 1 1 ? 74.812 32.375 53.281 1 29.58 1 MET B C 1
ATOM 5312 O O . MET B 1 1 ? 74 32.031 54.156 1 29.58 1 MET B O 1
ATOM 5316 N N . THR B 1 2 ? 74.312 33.5 52.656 1 25.86 2 THR B N 1
ATOM 5317 C CA . THR B 1 2 ? 73 34.062 52.281 1 25.86 2 THR B CA 1
ATOM 5318 C C . THR B 1 2 ? 72.25 33.125 51.375 1 25.86 2 THR B C 1
ATOM 5320 O O . THR B 1 2 ? 72.75 32.844 50.25 1 25.86 2 THR B O 1
ATOM 5323 N N . LYS B 1 3 ? 71.562 32.125 52.031 1 34.72 3 LYS B N 1
ATOM 5324 C CA . LYS B 1 3 ? 70.75 31.141 51.406 1 34.72 3 LYS B CA 1
ATOM 5325 C C . LYS B 1 3 ? 69.688 31.812 50.5 1 34.72 3 LYS B C 1
ATOM 5327 O O . LYS B 1 3 ? 68.875 32.562 50.969 1 34.72 3 LYS B O 1
ATOM 5332 N N . LEU B 1 4 ? 70.062 32.125 49.219 1 30.58 4 LEU B N 1
ATOM 5333 C CA . LEU B 1 4 ? 69.312 32.75 48.156 1 30.58 4 LEU B CA 1
ATOM 5334 C C . LEU B 1 4 ? 68.062 31.938 47.875 1 30.58 4 LEU B C 1
ATOM 5336 O O . LEU B 1 4 ? 68.125 30.734 47.594 1 30.58 4 LEU B O 1
ATOM 5340 N N . PHE B 1 5 ? 66.938 32.188 48.594 1 36.22 5 PHE B N 1
ATOM 5341 C CA . PHE B 1 5 ? 65.625 31.688 48.344 1 36.22 5 PHE B CA 1
ATOM 5342 C C . PHE B 1 5 ? 65.188 31.969 46.938 1 36.22 5 PHE B C 1
ATOM 5344 O O . PHE B 1 5 ? 65.125 33.125 46.5 1 36.22 5 PHE B O 1
ATOM 5351 N N . SER B 1 6 ? 65.562 31.141 45.938 1 34.06 6 SER B N 1
ATOM 5352 C CA . SER B 1 6 ? 65.125 31.234 44.562 1 34.06 6 SER B CA 1
ATOM 5353 C C . SER B 1 6 ? 63.594 31.156 44.469 1 34.06 6 SER B C 1
ATOM 5355 O O . SER B 1 6 ? 62.969 30.219 44.969 1 34.06 6 SER B O 1
ATOM 5357 N N . ILE B 1 7 ? 62.938 32.219 44.438 1 32.5 7 ILE B N 1
ATOM 5358 C CA . ILE B 1 7 ? 61.5 32.406 44.125 1 32.5 7 ILE B CA 1
ATOM 5359 C C . ILE B 1 7 ? 61.188 31.734 42.812 1 32.5 7 ILE B C 1
ATOM 5361 O O . ILE B 1 7 ? 61.719 32.125 41.75 1 32.5 7 ILE B O 1
ATOM 5365 N N . ALA B 1 8 ? 60.906 30.438 42.812 1 34.91 8 ALA B N 1
ATOM 5366 C CA . ALA B 1 8 ? 60.375 29.734 41.625 1 34.91 8 ALA B CA 1
ATOM 5367 C C . ALA B 1 8 ? 59.094 30.406 41.125 1 34.91 8 ALA B C 1
ATOM 5369 O O . ALA B 1 8 ? 58.125 30.5 41.875 1 34.91 8 ALA B O 1
ATOM 5370 N N . ALA B 1 9 ? 59.25 31.359 40.219 1 35.09 9 ALA B N 1
ATOM 5371 C CA . ALA B 1 9 ? 58.125 31.953 39.5 1 35.09 9 ALA B CA 1
ATOM 5372 C C . ALA B 1 9 ? 57.312 30.891 38.781 1 35.09 9 ALA B C 1
ATOM 5374 O O . ALA B 1 9 ? 57.812 30.141 37.969 1 35.09 9 ALA B O 1
ATOM 5375 N N . THR B 1 10 ? 56.344 30.359 39.5 1 36.34 10 THR B N 1
ATOM 5376 C CA . THR B 1 10 ? 55.375 29.484 38.844 1 36.34 10 THR B CA 1
ATOM 5377 C C . THR B 1 10 ? 54.719 30.203 37.688 1 36.34 10 THR B C 1
ATOM 5379 O O . THR B 1 10 ? 54.031 31.219 37.875 1 36.34 10 THR B O 1
ATOM 5382 N N . PHE B 1 11 ? 55.344 30.109 36.5 1 37.75 11 PHE B N 1
ATOM 5383 C CA . PHE B 1 11 ? 54.688 30.531 35.281 1 37.75 11 PHE B CA 1
ATOM 5384 C C . PHE B 1 11 ? 53.375 29.797 35.094 1 37.75 11 PHE B C 1
ATOM 5386 O O . PHE B 1 11 ? 53.344 28.578 34.969 1 37.75 11 PHE B O 1
ATOM 5393 N N . VAL B 1 12 ? 52.312 30.312 35.625 1 36.53 12 VAL B N 1
ATOM 5394 C CA . VAL B 1 12 ? 50.969 29.859 35.281 1 36.53 12 VAL B CA 1
ATOM 5395 C C . VAL B 1 12 ? 50.781 30.016 33.75 1 36.53 12 VAL B C 1
ATOM 5397 O O . VAL B 1 12 ? 50.812 31.125 33.25 1 36.53 12 VAL B O 1
ATOM 5400 N N . PHE B 1 13 ? 51.219 29.016 33 1 37.06 13 PHE B N 1
ATOM 5401 C CA . PHE B 1 13 ? 50.812 28.938 31.594 1 37.06 13 PHE B CA 1
ATOM 5402 C C . PHE B 1 13 ? 49.312 29.016 31.453 1 37.06 13 PHE B C 1
ATOM 5404 O O . PHE B 1 13 ? 48.594 28.156 31.969 1 37.06 13 PHE B O 1
ATOM 5411 N N . ALA B 1 14 ? 48.781 30.203 31.328 1 37.5 14 ALA B N 1
ATOM 5412 C CA . ALA B 1 14 ? 47.438 30.359 30.828 1 37.5 14 ALA B CA 1
ATOM 5413 C C . ALA B 1 14 ? 47.219 29.516 29.562 1 37.5 14 ALA B C 1
ATOM 5415 O O . ALA B 1 14 ? 47.781 29.828 28.5 1 37.5 14 ALA B O 1
ATOM 5416 N N . LEU B 1 15 ? 47.094 28.234 29.75 1 36.97 15 LEU B N 1
ATOM 5417 C CA . LEU B 1 15 ? 46.562 27.516 28.594 1 36.97 15 LEU B CA 1
ATOM 5418 C C . LEU B 1 15 ? 45.375 28.266 27.969 1 36.97 15 LEU B C 1
ATOM 5420 O O . LEU B 1 15 ? 44.344 28.438 28.594 1 36.97 15 LEU B O 1
ATOM 5424 N N . GLY B 1 16 ? 45.75 29.25 27.25 1 36.28 16 GLY B N 1
ATOM 5425 C CA . GLY B 1 16 ? 44.688 29.75 26.391 1 36.28 16 GLY B CA 1
ATOM 5426 C C . GLY B 1 16 ? 43.812 28.656 25.828 1 36.28 16 GLY B C 1
ATOM 5427 O O . GLY B 1 16 ? 44.281 27.766 25.125 1 36.28 16 GLY B O 1
ATOM 5428 N N . VAL B 1 17 ? 42.844 28.281 26.578 1 39.06 17 VAL B N 1
ATOM 5429 C CA . VAL B 1 17 ? 41.812 27.516 25.875 1 39.06 17 VAL B CA 1
ATOM 5430 C C . VAL B 1 17 ? 41.562 28.109 24.5 1 39.06 17 VAL B C 1
ATOM 5432 O O . VAL B 1 17 ? 41.125 29.25 24.375 1 39.06 17 VAL B O 1
ATOM 5435 N N . ALA B 1 18 ? 42.406 27.859 23.625 1 41.78 18 ALA B N 1
ATOM 5436 C CA . ALA B 1 18 ? 42.031 28.156 22.234 1 41.78 18 ALA B CA 1
ATOM 5437 C C . ALA B 1 18 ? 40.531 27.922 22.016 1 41.78 18 ALA B C 1
ATOM 5439 O O . ALA B 1 18 ? 40.031 26.812 22.188 1 41.78 18 ALA B O 1
ATOM 5440 N N . ASN B 1 19 ? 39.719 28.891 22.281 1 42 19 ASN B N 1
ATOM 5441 C CA . ASN B 1 19 ? 38.312 28.828 21.891 1 42 19 ASN B CA 1
ATOM 5442 C C . ASN B 1 19 ? 38.125 28.188 20.516 1 42 19 ASN B C 1
ATOM 5444 O O . ASN B 1 19 ? 38.469 28.781 19.5 1 42 19 ASN B O 1
ATOM 5448 N N . ALA B 1 20 ? 38.25 26.938 20.266 1 51.75 20 ALA B N 1
ATOM 5449 C CA . ALA B 1 20 ? 38.031 26.203 19.031 1 51.75 20 ALA B CA 1
ATOM 5450 C C . ALA B 1 20 ? 36.812 26.734 18.281 1 51.75 20 ALA B C 1
ATOM 5452 O O . ALA B 1 20 ? 35.75 27 18.891 1 51.75 20 ALA B O 1
ATOM 5453 N N . ALA B 1 21 ? 37 27.297 17.078 1 67.25 21 ALA B N 1
ATOM 5454 C CA . ALA B 1 21 ? 35.938 27.766 16.188 1 67.25 21 ALA B CA 1
ATOM 5455 C C . ALA B 1 21 ? 34.75 26.828 16.234 1 67.25 21 ALA B C 1
ATOM 5457 O O . ALA B 1 21 ? 34.906 25.609 16.219 1 67.25 21 ALA B O 1
ATOM 5458 N N . PRO B 1 22 ? 33.469 27.375 16.547 1 81.75 22 PRO B N 1
ATOM 5459 C CA . PRO B 1 22 ? 32.281 26.5 16.609 1 81.75 22 PRO B CA 1
ATOM 5460 C C . PRO B 1 22 ? 32.125 25.641 15.367 1 81.75 22 PRO B C 1
ATOM 5462 O O . PRO B 1 22 ? 32.375 26.094 14.258 1 81.75 22 PRO B O 1
ATOM 5465 N N . GLY B 1 23 ? 32 24.406 15.594 1 91.81 23 GLY B N 1
ATOM 5466 C CA . GLY B 1 23 ? 31.719 23.5 14.484 1 91.81 23 GLY B CA 1
ATOM 5467 C C . GLY B 1 23 ? 30.375 23.781 13.82 1 91.81 23 GLY B C 1
ATOM 5468 O O . GLY B 1 23 ? 29.578 24.578 14.312 1 91.81 23 GLY B O 1
ATOM 5469 N N . SER B 1 24 ? 30.172 23.281 12.617 1 95.44 24 SER B N 1
ATOM 5470 C CA . SER B 1 24 ? 28.922 23.438 11.891 1 95.44 24 SER B CA 1
ATOM 5471 C C . SER B 1 24 ? 27.797 22.609 12.531 1 95.44 24 SER B C 1
ATOM 5473 O O . SER B 1 24 ? 28.062 21.781 13.398 1 95.44 24 SER B O 1
ATOM 5475 N N . PHE B 1 25 ? 26.562 22.875 12.211 1 96.94 25 PHE B N 1
ATOM 5476 C CA . PHE B 1 25 ? 25.406 22.125 12.648 1 96.94 25 PHE B CA 1
ATOM 5477 C C . PHE B 1 25 ? 25.453 20.688 12.117 1 96.94 25 PHE B C 1
ATOM 5479 O O . PHE B 1 25 ? 25.734 20.469 10.938 1 96.94 25 PHE B O 1
ATOM 5486 N N . THR B 1 26 ? 25.281 19.672 12.938 1 96 26 THR B N 1
ATOM 5487 C CA . THR B 1 26 ? 25.406 18.266 12.555 1 96 26 THR B CA 1
ATOM 5488 C C . THR B 1 26 ? 24.078 17.531 12.75 1 96 26 THR B C 1
ATOM 5490 O O . THR B 1 26 ? 23.141 18.094 13.312 1 96 26 THR B O 1
ATOM 5493 N N . SER B 1 27 ? 24 16.312 12.281 1 95.44 27 SER B N 1
ATOM 5494 C CA . SER B 1 27 ? 22.828 15.453 12.438 1 95.44 27 SER B CA 1
ATOM 5495 C C . SER B 1 27 ? 22.531 15.188 13.906 1 95.44 27 SER B C 1
ATOM 5497 O O . SER B 1 27 ? 21.375 15.203 14.32 1 95.44 27 SER B O 1
ATOM 5499 N N . GLU B 1 28 ? 23.484 15 14.672 1 94.31 28 GLU B N 1
ATOM 5500 C CA . GLU B 1 28 ? 23.312 14.68 16.094 1 94.31 28 GLU B CA 1
ATOM 5501 C C . GLU B 1 28 ? 22.703 15.852 16.844 1 94.31 28 GLU B C 1
ATOM 5503 O O . GLU B 1 28 ? 22.016 15.648 17.859 1 94.31 28 GLU B O 1
ATOM 5508 N N . ASP B 1 29 ? 22.969 17.094 16.344 1 97.06 29 ASP B N 1
ATOM 5509 C CA . ASP B 1 29 ? 22.453 18.297 16.984 1 97.06 29 ASP B CA 1
ATOM 5510 C C . ASP B 1 29 ? 20.922 18.297 17.016 1 97.06 29 ASP B C 1
ATOM 5512 O O . ASP B 1 29 ? 20.312 18.969 17.828 1 97.06 29 ASP B O 1
ATOM 5516 N N . VAL B 1 30 ? 20.266 17.531 16.109 1 97.5 30 VAL B N 1
ATOM 5517 C CA . VAL B 1 30 ? 18.812 17.469 16.016 1 97.5 30 VAL B CA 1
ATOM 5518 C C . VAL B 1 30 ? 18.25 16.984 17.344 1 97.5 30 VAL B C 1
ATOM 5520 O O . VAL B 1 30 ? 17.203 17.469 17.797 1 97.5 30 VAL B O 1
ATOM 5523 N N . PHE B 1 31 ? 18.969 16.078 18.031 1 96.81 31 PHE B N 1
ATOM 5524 C CA . PHE B 1 31 ? 18.484 15.516 19.281 1 96.81 31 PHE B CA 1
ATOM 5525 C C . PHE B 1 31 ? 18.547 16.547 20.406 1 96.81 31 PHE B C 1
ATOM 5527 O O . PHE B 1 31 ? 17.875 16.406 21.422 1 96.81 31 PHE B O 1
ATOM 5534 N N . ASP B 1 32 ? 19.328 17.625 20.203 1 96.44 32 ASP B N 1
ATOM 5535 C CA . ASP B 1 32 ? 19.531 18.609 21.266 1 96.44 32 ASP B CA 1
ATOM 5536 C C . ASP B 1 32 ? 18.625 19.828 21.078 1 96.44 32 ASP B C 1
ATOM 5538 O O . ASP B 1 32 ? 18.578 20.719 21.938 1 96.44 32 ASP B O 1
ATOM 5542 N N . LEU B 1 33 ? 17.875 19.891 20.016 1 97.88 33 LEU B N 1
ATOM 5543 C CA . LEU B 1 33 ? 17.031 21.047 19.719 1 97.88 33 LEU B CA 1
ATOM 5544 C C . LEU B 1 33 ? 15.812 21.062 20.641 1 97.88 33 LEU B C 1
ATOM 5546 O O . LEU B 1 33 ? 15.25 20 20.953 1 97.88 33 LEU B O 1
ATOM 5550 N N . GLU B 1 34 ? 15.414 22.234 21.016 1 97.31 34 GLU B N 1
ATOM 5551 C CA . GLU B 1 34 ? 14.211 22.516 21.797 1 97.31 34 GLU B CA 1
ATOM 5552 C C . GLU B 1 34 ? 13.43 23.688 21.203 1 97.31 34 GLU B C 1
ATOM 5554 O O . GLU B 1 34 ? 13.977 24.484 20.438 1 97.31 34 GLU B O 1
ATOM 5559 N N . TYR B 1 35 ? 12.18 23.781 21.5 1 98 35 TYR B N 1
ATOM 5560 C CA . TYR B 1 35 ? 11.398 24.953 21.141 1 98 35 TYR B CA 1
ATOM 5561 C C . TYR B 1 35 ? 10.188 25.109 22.062 1 98 35 TYR B C 1
ATOM 5563 O O . TYR B 1 35 ? 9.711 24.125 22.625 1 98 35 TYR B O 1
ATOM 5571 N N . ALA B 1 36 ? 9.742 26.312 22.25 1 98.25 36 ALA B N 1
ATOM 5572 C CA . ALA B 1 36 ? 8.523 26.625 23 1 98.25 36 ALA B CA 1
ATOM 5573 C C . ALA B 1 36 ? 7.285 26.484 22.125 1 98.25 36 ALA B C 1
ATOM 5575 O O . ALA B 1 36 ? 7.305 26.844 20.953 1 98.25 36 ALA B O 1
ATOM 5576 N N . ASN B 1 37 ? 6.309 25.938 22.719 1 97.56 37 ASN B N 1
ATOM 5577 C CA . ASN B 1 37 ? 5.043 25.812 22.016 1 97.56 37 ASN B CA 1
ATOM 5578 C C . ASN B 1 37 ? 3.854 26.141 22.906 1 97.56 37 ASN B C 1
ATOM 5580 O O . ASN B 1 37 ? 3.939 26.016 24.125 1 97.56 37 ASN B O 1
ATOM 5584 N N . ASN B 1 38 ? 2.807 26.656 22.344 1 96.62 38 ASN B N 1
ATOM 5585 C CA . ASN B 1 38 ? 1.501 26.891 22.953 1 96.62 38 ASN B CA 1
ATOM 5586 C C . ASN B 1 38 ? 1.622 27.688 24.25 1 96.62 38 ASN B C 1
ATOM 5588 O O . ASN B 1 38 ? 1.14 27.25 25.297 1 96.62 38 ASN B O 1
ATOM 5592 N N . PRO B 1 39 ? 2.189 28.875 24.203 1 98.06 39 PRO B N 1
ATOM 5593 C CA . PRO B 1 39 ? 2.238 29.703 25.406 1 98.06 39 PRO B CA 1
ATOM 5594 C C . PRO B 1 39 ? 0.867 30.266 25.797 1 98.06 39 PRO B C 1
ATOM 5596 O O . PRO B 1 39 ? 0.163 30.828 24.953 1 98.06 39 PRO B O 1
ATOM 5599 N N . LEU B 1 40 ? 0.491 30.078 27.016 1 98.25 40 LEU B N 1
ATOM 5600 C CA . LEU B 1 40 ? -0.778 30.562 27.547 1 98.25 40 LEU B CA 1
ATOM 5601 C C . LEU B 1 40 ? -0.552 31.469 28.75 1 98.25 40 LEU B C 1
ATOM 5603 O O . LEU B 1 40 ? -0.028 31.031 29.766 1 98.25 40 LEU B O 1
ATOM 5607 N N . ILE B 1 41 ? -0.946 32.656 28.578 1 98.31 41 ILE B N 1
ATOM 5608 C CA . ILE B 1 41 ? -0.769 33.656 29.641 1 98.31 41 ILE B CA 1
ATOM 5609 C C . ILE B 1 41 ? -1.967 33.594 30.594 1 98.31 41 ILE B C 1
ATOM 5611 O O . ILE B 1 41 ? -3.098 33.375 30.156 1 98.31 41 ILE B O 1
ATOM 5615 N N . SER B 1 42 ? -1.685 33.844 31.906 1 98.25 42 SER B N 1
ATOM 5616 C CA . SER B 1 42 ? -2.748 33.844 32.906 1 98.25 42 SER B CA 1
ATOM 5617 C C . SER B 1 42 ? -3.695 35.031 32.688 1 98.25 42 SER B C 1
ATOM 5619 O O . SER B 1 42 ? -3.305 36.031 32.125 1 98.25 42 SER B O 1
ATOM 5621 N N . PRO B 1 43 ? -4.918 34.875 33.188 1 97.25 43 PRO B N 1
ATOM 5622 C CA . PRO B 1 43 ? -5.895 35.938 32.969 1 97.25 43 PRO B CA 1
ATOM 5623 C C . PRO B 1 43 ? -5.406 37.281 33.5 1 97.25 43 PRO B C 1
ATOM 5625 O O . PRO B 1 43 ? -5.676 38.312 32.875 1 97.25 43 PRO B O 1
ATOM 5628 N N . ASP B 1 44 ? -4.625 37.312 34.562 1 96.94 44 ASP B N 1
ATOM 5629 C CA . ASP B 1 44 ? -4.18 38.562 35.156 1 96.94 44 ASP B CA 1
ATOM 5630 C C . ASP B 1 44 ? -2.895 39.062 34.5 1 96.94 44 ASP B C 1
ATOM 5632 O O . ASP B 1 44 ? -2.408 40.156 34.812 1 96.94 44 ASP B O 1
ATOM 5636 N N . GLY B 1 45 ? -2.291 38.25 33.656 1 97.5 45 GLY B N 1
ATOM 5637 C CA . GLY B 1 45 ? -1.15 38.688 32.875 1 97.5 45 GLY B CA 1
ATOM 5638 C C . GLY B 1 45 ? 0.167 38.594 33.594 1 97.5 45 GLY B C 1
ATOM 5639 O O . GLY B 1 45 ? 1.191 39.094 33.156 1 97.5 45 GLY B O 1
ATOM 5640 N N . THR B 1 46 ? 0.195 37.875 34.688 1 96.88 46 THR B N 1
ATOM 5641 C CA . THR B 1 46 ? 1.385 37.906 35.531 1 96.88 46 THR B CA 1
ATOM 5642 C C . THR B 1 46 ? 2.264 36.688 35.281 1 96.88 46 THR B C 1
ATOM 5644 O O . THR B 1 46 ? 3.471 36.719 35.531 1 96.88 46 THR B O 1
ATOM 5647 N N . GLN B 1 47 ? 1.607 35.594 34.875 1 97.06 47 GLN B N 1
ATOM 5648 C CA . GLN B 1 47 ? 2.328 34.344 34.625 1 97.06 47 GLN B CA 1
ATOM 5649 C C . GLN B 1 47 ? 1.914 33.75 33.281 1 97.06 47 GLN B C 1
ATOM 5651 O O . GLN B 1 47 ? 0.871 34.094 32.719 1 97.06 47 GLN B O 1
ATOM 5656 N N . LEU B 1 48 ? 2.754 32.938 32.812 1 97.69 48 LEU B N 1
ATOM 5657 C CA . LEU B 1 48 ? 2.35 32.156 31.656 1 97.69 48 LEU B CA 1
ATOM 5658 C C . LEU B 1 48 ? 2.828 30.703 31.797 1 97.69 48 LEU B C 1
ATOM 5660 O O . LEU B 1 48 ? 3.768 30.422 32.562 1 97.69 48 LEU B O 1
ATOM 5664 N N . VAL B 1 49 ? 2.127 29.734 31.234 1 98 49 VAL B N 1
ATOM 5665 C CA . VAL B 1 49 ? 2.531 28.344 31.062 1 98 49 VAL B CA 1
ATOM 5666 C C . VAL B 1 49 ? 2.799 28.062 29.578 1 98 49 VAL B C 1
ATOM 5668 O O . VAL B 1 49 ? 2.121 28.625 28.703 1 98 49 VAL B O 1
ATOM 5671 N N . TYR B 1 50 ? 3.834 27.328 29.25 1 97.62 50 TYR B N 1
ATOM 5672 C CA . TYR B 1 50 ? 4.105 26.922 27.875 1 97.62 50 TYR B CA 1
ATOM 5673 C C . TYR B 1 50 ? 4.609 25.484 27.812 1 97.62 50 TYR B C 1
ATOM 5675 O O . TYR B 1 50 ? 5.016 24.922 28.844 1 97.62 50 TYR B O 1
ATOM 5683 N N . GLU B 1 51 ? 4.445 24.844 26.672 1 97.06 51 GLU B N 1
ATOM 5684 C CA . GLU B 1 51 ? 5.02 23.531 26.406 1 97.06 51 GLU B CA 1
ATOM 5685 C C . GLU B 1 51 ? 6.484 23.656 26 1 97.06 51 GLU B C 1
ATOM 5687 O O . GLU B 1 51 ? 6.809 24.281 24.984 1 97.06 51 GLU B O 1
ATOM 5692 N N . ARG B 1 52 ? 7.32 23.156 26.781 1 96.38 52 ARG B N 1
ATOM 5693 C CA . ARG B 1 52 ? 8.719 23.016 26.375 1 96.38 52 ARG B CA 1
ATOM 5694 C C . ARG B 1 52 ? 8.961 21.688 25.672 1 96.38 52 ARG B C 1
ATOM 5696 O O . ARG B 1 52 ? 8.938 20.641 26.312 1 96.38 52 ARG B O 1
ATOM 5703 N N . ARG B 1 53 ? 9.172 21.797 24.438 1 96.31 53 ARG B N 1
ATOM 5704 C CA . ARG B 1 53 ? 9.391 20.609 23.609 1 96.31 53 ARG B CA 1
ATOM 5705 C C . ARG B 1 53 ? 10.875 20.312 23.453 1 96.31 53 ARG B C 1
ATOM 5707 O O . ARG B 1 53 ? 11.664 21.219 23.156 1 96.31 53 ARG B O 1
ATOM 5714 N N . SER B 1 54 ? 11.234 19.094 23.719 1 95.19 54 SER B N 1
ATOM 5715 C CA . SER B 1 54 ? 12.625 18.672 23.609 1 95.19 54 SER B CA 1
ATOM 5716 C C . SER B 1 54 ? 12.727 17.281 22.984 1 95.19 54 SER B C 1
ATOM 5718 O O . SER B 1 54 ? 11.922 16.406 23.266 1 95.19 54 SER B O 1
ATOM 5720 N N . ASN B 1 55 ? 13.695 17.078 22.094 1 95.69 55 ASN B N 1
ATOM 5721 C CA . ASN B 1 55 ? 13.938 15.766 21.531 1 95.69 55 ASN B CA 1
ATOM 5722 C C . ASN B 1 55 ? 14.68 14.852 22.5 1 95.69 55 ASN B C 1
ATOM 5724 O O . ASN B 1 55 ? 15.531 15.312 23.266 1 95.69 55 ASN B O 1
ATOM 5728 N N . ASP B 1 56 ? 14.312 13.602 22.469 1 94.62 56 ASP B N 1
ATOM 5729 C CA . ASP B 1 56 ? 14.906 12.602 23.344 1 94.62 56 ASP B CA 1
ATOM 5730 C C . ASP B 1 56 ? 15.617 11.523 22.547 1 94.62 56 ASP B C 1
ATOM 5732 O O . ASP B 1 56 ? 14.977 10.727 21.844 1 94.62 56 ASP B O 1
ATOM 5736 N N . ILE B 1 57 ? 16.891 11.438 22.703 1 95.75 57 ILE B N 1
ATOM 5737 C CA . ILE B 1 57 ? 17.703 10.523 21.906 1 95.75 57 ILE B CA 1
ATOM 5738 C C . ILE B 1 57 ? 17.422 9.078 22.297 1 95.75 57 ILE B C 1
ATOM 5740 O O . ILE B 1 57 ? 17.656 8.156 21.531 1 95.75 57 ILE B O 1
ATOM 5744 N N . MET B 1 58 ? 16.969 8.797 23.516 1 94.88 58 MET B N 1
ATOM 5745 C CA . MET B 1 58 ? 16.734 7.434 23.984 1 94.88 58 MET B CA 1
ATOM 5746 C C . MET B 1 58 ? 15.438 6.883 23.391 1 94.88 58 MET B C 1
ATOM 5748 O O . MET B 1 58 ? 15.383 5.723 22.984 1 94.88 58 MET B O 1
ATOM 5752 N N . SER B 1 59 ? 14.391 7.688 23.297 1 94.69 59 SER B N 1
ATOM 5753 C CA . SER B 1 59 ? 13.086 7.215 22.844 1 94.69 59 SER B CA 1
ATOM 5754 C C . SER B 1 59 ? 12.812 7.641 21.406 1 94.69 59 SER B C 1
ATOM 5756 O O . SER B 1 59 ? 11.797 7.258 20.828 1 94.69 59 SER B O 1
ATOM 5758 N N . ASP B 1 60 ? 13.727 8.438 20.781 1 96.62 60 ASP B N 1
ATOM 5759 C CA . ASP B 1 60 ? 13.539 8.914 19.422 1 96.62 60 ASP B CA 1
ATOM 5760 C C . ASP B 1 60 ? 12.188 9.609 19.266 1 96.62 60 ASP B C 1
ATOM 5762 O O . ASP B 1 60 ? 11.398 9.266 18.375 1 96.62 60 ASP B O 1
ATOM 5766 N N . SER B 1 61 ? 11.906 10.555 20.188 1 95.12 61 SER B N 1
ATOM 5767 C CA . SER B 1 61 ? 10.641 11.289 20.188 1 95.12 61 SER B CA 1
ATOM 5768 C C . SER B 1 61 ? 10.828 12.703 20.719 1 95.12 61 SER B C 1
ATOM 5770 O O . SER B 1 61 ? 11.891 13.039 21.25 1 95.12 61 SER B O 1
ATOM 5772 N N . THR B 1 62 ? 9.891 13.539 20.438 1 94.88 62 THR B N 1
ATOM 5773 C CA . THR B 1 62 ? 9.844 14.875 21.016 1 94.88 62 THR B CA 1
ATOM 5774 C C . THR B 1 62 ? 8.969 14.891 22.266 1 94.88 62 THR B C 1
ATOM 5776 O O . THR B 1 62 ? 7.777 14.594 22.203 1 94.88 62 THR B O 1
ATOM 5779 N N . ARG B 1 63 ? 9.539 15.242 23.375 1 93 63 ARG B N 1
ATOM 5780 C CA . ARG B 1 63 ? 8.828 15.312 24.641 1 93 63 ARG B CA 1
ATOM 5781 C C . ARG B 1 63 ? 8.242 16.703 24.859 1 93 63 ARG B C 1
ATOM 5783 O O . ARG B 1 63 ? 8.836 17.703 24.453 1 93 63 ARG B O 1
ATOM 5790 N N . SER B 1 64 ? 7.117 16.734 25.484 1 94.75 64 SER B N 1
ATOM 5791 C CA . SER B 1 64 ? 6.473 17.984 25.859 1 94.75 64 SER B CA 1
ATOM 5792 C C . SER B 1 64 ? 6.305 18.094 27.359 1 94.75 64 SER B C 1
ATOM 5794 O O . SER B 1 64 ? 5.602 17.297 27.969 1 94.75 64 SER B O 1
ATOM 5796 N N . ASN B 1 65 ? 6.957 19.047 27.953 1 94.56 65 ASN B N 1
ATOM 5797 C CA . ASN B 1 65 ? 6.812 19.375 29.375 1 94.56 65 ASN B CA 1
ATOM 5798 C C . ASN B 1 65 ? 6.172 20.75 29.562 1 94.56 65 ASN B C 1
ATOM 5800 O O . ASN B 1 65 ? 6.223 21.594 28.656 1 94.56 65 ASN B O 1
ATOM 5804 N N . LEU B 1 66 ? 5.547 20.922 30.672 1 96.75 66 LEU B N 1
ATOM 5805 C CA . LEU B 1 66 ? 4.922 22.203 30.969 1 96.75 66 LEU B CA 1
ATOM 5806 C C . LEU B 1 66 ? 5.773 23.016 31.938 1 96.75 66 LEU B C 1
ATOM 5808 O O . LEU B 1 66 ? 6.16 22.516 33 1 96.75 66 LEU B O 1
ATOM 5812 N N . TRP B 1 67 ? 6.047 24.234 31.562 1 96.94 67 TRP B N 1
ATOM 5813 C CA . TRP B 1 67 ? 6.844 25.141 32.375 1 96.94 67 TRP B CA 1
ATOM 5814 C C . TRP B 1 67 ? 6.074 26.438 32.656 1 96.94 67 TRP B C 1
ATOM 5816 O O . TRP B 1 67 ? 5.312 26.906 31.797 1 96.94 67 TRP B O 1
ATOM 5826 N N . LEU B 1 68 ? 6.293 27 33.812 1 97 68 LEU B N 1
ATOM 5827 C CA . LEU B 1 68 ? 5.727 28.297 34.219 1 97 68 LEU B CA 1
ATOM 5828 C C . LEU B 1 68 ? 6.777 29.391 34.156 1 97 68 LEU B C 1
ATOM 5830 O O . LEU B 1 68 ? 7.949 29.156 34.469 1 97 68 LEU B O 1
ATOM 5834 N N . ILE B 1 69 ? 6.348 30.547 33.75 1 97.94 69 ILE B N 1
ATOM 5835 C CA . ILE B 1 69 ? 7.211 31.719 33.75 1 97.94 69 ILE B CA 1
ATOM 5836 C C . ILE B 1 69 ? 6.496 32.875 34.469 1 97.94 69 ILE B C 1
ATOM 5838 O O . ILE B 1 69 ? 5.336 33.156 34.188 1 97.94 69 ILE B O 1
ATOM 5842 N N . ASP B 1 70 ? 7.188 33.438 35.406 1 97.25 70 ASP B N 1
ATOM 5843 C CA . ASP B 1 70 ? 6.766 34.75 35.938 1 97.25 70 ASP B CA 1
ATOM 5844 C C . ASP B 1 70 ? 7.141 35.875 34.969 1 97.25 70 ASP B C 1
ATOM 5846 O O . ASP B 1 70 ? 8.32 36.094 34.688 1 97.25 70 ASP B O 1
ATOM 5850 N N . ILE B 1 71 ? 6.227 36.625 34.5 1 96.75 71 ILE B N 1
ATOM 5851 C CA . ILE B 1 71 ? 6.453 37.562 33.406 1 96.75 71 ILE B CA 1
ATOM 5852 C C . ILE B 1 71 ? 7.328 38.719 33.875 1 96.75 71 ILE B C 1
ATOM 5854 O O . ILE B 1 71 ? 8.234 39.156 33.125 1 96.75 71 ILE B O 1
ATOM 5858 N N . ALA B 1 72 ? 7.062 39.25 35 1 95.25 72 ALA B N 1
ATOM 5859 C CA . ALA B 1 72 ? 7.797 40.406 35.5 1 95.25 72 ALA B CA 1
ATOM 5860 C C . ALA B 1 72 ? 9.266 40.062 35.719 1 95.25 72 ALA B C 1
ATOM 5862 O O . ALA B 1 72 ? 10.156 40.812 35.281 1 95.25 72 ALA B O 1
ATOM 5863 N N . SER B 1 73 ? 9.57 38.906 36.312 1 95.44 73 SER B N 1
ATOM 5864 C CA . SER B 1 73 ? 10.938 38.562 36.688 1 95.44 73 SER B CA 1
ATOM 5865 C C . SER B 1 73 ? 11.617 37.75 35.594 1 95.44 73 SER B C 1
ATOM 5867 O O . SER B 1 73 ? 12.844 37.688 35.5 1 95.44 73 SER B O 1
ATOM 5869 N N . GLY B 1 74 ? 10.828 37.062 34.875 1 93.88 74 GLY B N 1
ATOM 5870 C CA . GLY B 1 74 ? 11.383 36.156 33.906 1 93.88 74 GLY B CA 1
ATOM 5871 C C . GLY B 1 74 ? 11.75 34.812 34.5 1 93.88 74 GLY B C 1
ATOM 5872 O O . GLY B 1 74 ? 12.242 33.906 33.812 1 93.88 74 GLY B O 1
ATOM 5873 N N . GLU B 1 75 ? 11.445 34.594 35.812 1 95.81 75 GLU B N 1
ATOM 5874 C CA . GLU B 1 75 ? 11.773 33.344 36.469 1 95.81 75 GLU B CA 1
ATOM 5875 C C . GLU B 1 75 ? 10.945 32.188 35.906 1 95.81 75 GLU B C 1
ATOM 5877 O O . GLU B 1 75 ? 9.727 32.312 35.75 1 95.81 75 GLU B O 1
ATOM 5882 N N . GLN B 1 76 ? 11.672 31.094 35.625 1 95.31 76 GLN B N 1
ATOM 5883 C CA . GLN B 1 76 ? 11.023 29.891 35.094 1 95.31 76 GLN B CA 1
ATOM 5884 C C . GLN B 1 76 ? 11.023 28.781 36.156 1 95.31 76 GLN B C 1
ATOM 5886 O O . GLN B 1 76 ? 11.984 28.625 36.906 1 95.31 76 GLN B O 1
ATOM 5891 N N . ARG B 1 77 ? 10 27.969 36.188 1 94.06 77 ARG B N 1
ATOM 5892 C CA . ARG B 1 77 ? 9.938 26.766 37.031 1 94.06 77 ARG B CA 1
ATOM 5893 C C . ARG B 1 77 ? 9.133 25.672 36.312 1 94.06 77 ARG B C 1
ATOM 5895 O O . ARG B 1 77 ? 8.18 25.969 35.594 1 94.06 77 ARG B O 1
ATOM 5902 N N . PRO B 1 78 ? 9.531 24.422 36.531 1 92.38 78 PRO B N 1
ATOM 5903 C CA . PRO B 1 78 ? 8.758 23.328 35.938 1 92.38 78 PRO B CA 1
ATOM 5904 C C . PRO B 1 78 ? 7.426 23.109 36.625 1 92.38 78 PRO B C 1
ATOM 5906 O O . PRO B 1 78 ? 7.348 23.172 37.875 1 92.38 78 PRO B O 1
ATOM 5909 N N . LEU B 1 79 ? 6.426 22.953 35.875 1 91.06 79 LEU B N 1
ATOM 5910 C CA . LEU B 1 79 ? 5.156 22.453 36.375 1 91.06 79 LEU B CA 1
ATOM 5911 C C . LEU B 1 79 ? 5.102 20.938 36.281 1 91.06 79 LEU B C 1
ATOM 5913 O O . LEU B 1 79 ? 4.766 20.25 37.25 1 91.06 79 LEU B O 1
ATOM 5917 N N . LEU B 1 80 ? 5.387 20.438 35.156 1 86.56 80 LEU B N 1
ATOM 5918 C CA . LEU B 1 80 ? 5.582 19.016 34.875 1 86.56 80 LEU B CA 1
ATOM 5919 C C . LEU B 1 80 ? 6.902 18.781 34.156 1 86.56 80 LEU B C 1
ATOM 5921 O O . LEU B 1 80 ? 7.168 19.406 33.125 1 86.56 80 LEU B O 1
ATOM 5925 N N . SER B 1 81 ? 7.824 17.938 34.656 1 77 81 SER B N 1
ATOM 5926 C CA . SER B 1 81 ? 9.117 17.734 34.031 1 77 81 SER B CA 1
ATOM 5927 C C . SER B 1 81 ? 9.469 16.25 33.938 1 77 81 SER B C 1
ATOM 5929 O O . SER B 1 81 ? 10.609 15.891 33.625 1 77 81 SER B O 1
ATOM 5931 N N . GLY B 1 82 ? 8.539 15.414 33.875 1 76.19 82 GLY B N 1
ATOM 5932 C CA . GLY B 1 82 ? 8.836 13.984 33.844 1 76.19 82 GLY B CA 1
ATOM 5933 C C . GLY B 1 82 ? 8.891 13.422 32.438 1 76.19 82 GLY B C 1
ATOM 5934 O O . GLY B 1 82 ? 8.969 14.164 31.453 1 76.19 82 GLY B O 1
ATOM 5935 N N . ILE B 1 83 ? 9.086 12.125 32.312 1 77.62 83 ILE B N 1
ATOM 5936 C CA . ILE B 1 83 ? 9.242 11.375 31.062 1 77.62 83 ILE B CA 1
ATOM 5937 C C . ILE B 1 83 ? 7.922 11.367 30.297 1 77.62 83 ILE B C 1
ATOM 5939 O O . ILE B 1 83 ? 7.91 11.312 29.062 1 77.62 83 ILE B O 1
ATOM 5943 N N . GLU B 1 84 ? 6.875 11.547 31.016 1 81.44 84 GLU B N 1
ATOM 5944 C CA . GLU B 1 84 ? 5.574 11.531 30.359 1 81.44 84 GLU B CA 1
ATOM 5945 C C . GLU B 1 84 ? 5.23 12.898 29.781 1 81.44 84 GLU B C 1
ATOM 5947 O O . GLU B 1 84 ? 5.492 13.93 30.406 1 81.44 84 GLU B O 1
ATOM 5952 N N . SER B 1 85 ? 4.727 12.875 28.578 1 87.56 85 SER B N 1
ATOM 5953 C CA . SER B 1 85 ? 4.391 14.117 27.891 1 87.56 85 SER B CA 1
ATOM 5954 C C . SER B 1 85 ? 3.033 14.648 28.328 1 87.56 85 SER B C 1
ATOM 5956 O O . SER B 1 85 ? 2.107 13.875 28.578 1 87.56 85 SER B O 1
ATOM 5958 N N . ALA B 1 86 ? 2.984 15.898 28.516 1 92.06 86 ALA B N 1
ATOM 5959 C CA . ALA B 1 86 ? 1.746 16.625 28.75 1 92.06 86 ALA B CA 1
ATOM 5960 C C . ALA B 1 86 ? 1.505 17.672 27.672 1 92.06 86 ALA B C 1
ATOM 5962 O O . ALA B 1 86 ? 2.453 18.266 27.141 1 92.06 86 ALA B O 1
ATOM 5963 N N . SER B 1 87 ? 0.223 17.859 27.359 1 91.06 87 SER B N 1
ATOM 5964 C CA . SER B 1 87 ? -0.077 18.797 26.281 1 91.06 87 SER B CA 1
ATOM 5965 C C . SER B 1 87 ? -1.357 19.578 26.578 1 91.06 87 SER B C 1
ATOM 5967 O O . SER B 1 87 ? -2.09 19.25 27.516 1 91.06 87 SER B O 1
ATOM 5969 N N . SER B 1 88 ? -1.55 20.625 25.859 1 93 88 SER B N 1
ATOM 5970 C CA . SER B 1 88 ? -2.762 21.438 25.812 1 93 88 SER B CA 1
ATOM 5971 C C . SER B 1 88 ? -3.066 22.062 27.172 1 93 88 SER B C 1
ATOM 5973 O O . SER B 1 88 ? -4.18 21.938 27.672 1 93 88 SER B O 1
ATOM 5975 N N . PRO B 1 89 ? -2.131 22.734 27.734 1 95.88 89 PRO B N 1
ATOM 5976 C CA . PRO B 1 89 ? -2.43 23.438 28.984 1 95.88 89 PRO B CA 1
ATOM 5977 C C . PRO B 1 89 ? -3.477 24.531 28.812 1 95.88 89 PRO B C 1
ATOM 5979 O O . PRO B 1 89 ? -3.578 25.125 27.734 1 95.88 89 PRO B O 1
ATOM 5982 N N . LEU B 1 90 ? -4.227 24.797 29.922 1 97 90 LEU B N 1
ATOM 5983 C CA . LEU B 1 90 ? -5.262 25.812 29.906 1 97 90 LEU B CA 1
ATOM 5984 C C . LEU B 1 90 ? -5.465 26.406 31.297 1 97 90 LEU B C 1
ATOM 5986 O O . LEU B 1 90 ? -5.664 25.672 32.25 1 97 90 LEU B O 1
ATOM 5990 N N . TRP B 1 91 ? -5.422 27.719 31.375 1 97.94 91 TRP B N 1
ATOM 5991 C CA . TRP B 1 91 ? -5.719 28.391 32.625 1 97.94 91 TRP B CA 1
ATOM 5992 C C . TRP B 1 91 ? -7.215 28.391 32.906 1 97.94 91 TRP B C 1
ATOM 5994 O O . TRP B 1 91 ? -8.023 28.594 32 1 97.94 91 TRP B O 1
ATOM 6004 N N . SER B 1 92 ? -7.5 28.172 34.188 1 98.06 92 SER B N 1
ATOM 6005 C CA . SER B 1 92 ? -8.875 28.438 34.625 1 98.06 92 SER B CA 1
ATOM 6006 C C . SER B 1 92 ? -9.195 29.938 34.531 1 98.06 92 SER B C 1
ATOM 6008 O O . SER B 1 92 ? -8.289 30.766 34.562 1 98.06 92 SER B O 1
ATOM 6010 N N . PRO B 1 93 ? -10.484 30.234 34.469 1 96.69 93 PRO B N 1
ATOM 6011 C CA . PRO B 1 93 ? -10.859 31.656 34.312 1 96.69 93 PRO B CA 1
ATOM 6012 C C . PRO B 1 93 ? -10.367 32.531 35.469 1 96.69 93 PRO B C 1
ATOM 6014 O O . PRO B 1 93 ? -10.102 33.719 35.281 1 96.69 93 PRO B O 1
ATOM 6017 N N . ASP B 1 94 ? -10.195 31.969 36.656 1 96.31 94 ASP B N 1
ATOM 6018 C CA . ASP B 1 94 ? -9.766 32.75 37.812 1 96.31 94 ASP B CA 1
ATOM 6019 C C . ASP B 1 94 ? -8.25 32.719 37.969 1 96.31 94 ASP B C 1
ATOM 6021 O O . ASP B 1 94 ? -7.703 33.312 38.906 1 96.31 94 ASP B O 1
ATOM 6025 N N . GLY B 1 95 ? -7.582 31.984 37.156 1 97.19 95 GLY B N 1
ATOM 6026 C CA . GLY B 1 95 ? -6.129 31.953 37.125 1 97.19 95 GLY B CA 1
ATOM 6027 C C . GLY B 1 95 ? -5.527 31.109 38.25 1 97.19 95 GLY B C 1
ATOM 6028 O O . GLY B 1 95 ? -4.312 31.125 38.438 1 97.19 95 GLY B O 1
ATOM 6029 N N . ARG B 1 96 ? -6.328 30.312 38.906 1 96.88 96 ARG B N 1
ATOM 6030 C CA . ARG B 1 96 ? -5.844 29.578 40.062 1 96.88 96 ARG B CA 1
ATOM 6031 C C . ARG B 1 96 ? -5.504 28.141 39.719 1 96.88 96 ARG B C 1
ATOM 6033 O O . ARG B 1 96 ? -4.82 27.453 40.469 1 96.88 96 ARG B O 1
ATOM 6040 N N . ARG B 1 97 ? -6.039 27.672 38.594 1 97.75 97 ARG B N 1
ATOM 6041 C CA . ARG B 1 97 ? -5.836 26.297 38.156 1 97.75 97 ARG B CA 1
ATOM 6042 C C . ARG B 1 97 ? -5.355 26.219 36.719 1 97.75 97 ARG B C 1
ATOM 6044 O O . ARG B 1 97 ? -5.609 27.125 35.938 1 97.75 97 ARG B O 1
ATOM 6051 N N . ILE B 1 98 ? -4.688 25.125 36.406 1 97.62 98 ILE B N 1
ATOM 6052 C CA . ILE B 1 98 ? -4.266 24.797 35.062 1 97.62 98 ILE B CA 1
ATOM 6053 C C . ILE B 1 98 ? -4.695 23.375 34.719 1 97.62 98 ILE B C 1
ATOM 6055 O O . ILE B 1 98 ? -4.414 22.438 35.438 1 97.62 98 ILE B O 1
ATOM 6059 N N . ALA B 1 99 ? -5.426 23.203 33.625 1 97.56 99 ALA B N 1
ATOM 6060 C CA . ALA B 1 99 ? -5.773 21.875 33.094 1 97.56 99 ALA B CA 1
ATOM 6061 C C . ALA B 1 99 ? -4.824 21.469 31.984 1 97.56 99 ALA B C 1
ATOM 6063 O O . ALA B 1 99 ? -4.227 22.312 31.328 1 97.56 99 ALA B O 1
ATOM 6064 N N . TRP B 1 100 ? -4.613 20.203 31.781 1 96.5 100 TRP B N 1
ATOM 6065 C CA . TRP B 1 100 ? -3.846 19.688 30.656 1 96.5 100 TRP B CA 1
ATOM 6066 C C . TRP B 1 100 ? -4.234 18.25 30.328 1 96.5 100 TRP B C 1
ATOM 6068 O O . TRP B 1 100 ? -5.027 17.641 31.047 1 96.5 100 TRP B O 1
ATOM 6078 N N . LEU B 1 101 ? -3.775 17.734 29.219 1 95.75 101 LEU B N 1
ATOM 6079 C CA . LEU B 1 101 ? -3.971 16.359 28.781 1 95.75 101 LEU B CA 1
ATOM 6080 C C . LEU B 1 101 ? -2.682 15.555 28.922 1 95.75 101 LEU B C 1
ATOM 6082 O O . LEU B 1 101 ? -1.59 16.078 28.703 1 95.75 101 LEU B O 1
ATOM 6086 N N . ARG B 1 102 ? -2.848 14.289 29.25 1 93.25 102 ARG B N 1
ATOM 6087 C CA . ARG B 1 102 ? -1.708 13.383 29.344 1 93.25 102 ARG B CA 1
ATOM 6088 C C . ARG B 1 102 ? -2.117 11.953 29.016 1 93.25 102 ARG B C 1
ATOM 6090 O O . ARG B 1 102 ? -3.197 11.508 29.406 1 93.25 102 ARG B O 1
ATOM 6097 N N . GLY B 1 103 ? -1.228 11.297 28.25 1 88.69 103 GLY B N 1
ATOM 6098 C CA . GLY B 1 103 ? -1.47 9.891 27.953 1 88.69 103 GLY B CA 1
ATOM 6099 C C . GLY B 1 103 ? -1.397 9 29.188 1 88.69 103 GLY B C 1
ATOM 6100 O O . GLY B 1 103 ? -0.567 9.227 30.062 1 88.69 103 GLY B O 1
ATOM 6101 N N . THR B 1 104 ? -2.236 8.039 29.172 1 81.69 104 THR B N 1
ATOM 6102 C CA . THR B 1 104 ? -2.229 7.008 30.203 1 81.69 104 THR B CA 1
ATOM 6103 C C . THR B 1 104 ? -2.201 5.617 29.578 1 81.69 104 THR B C 1
ATOM 6105 O O . THR B 1 104 ? -2.234 5.48 28.344 1 81.69 104 THR B O 1
ATOM 6108 N N . ARG B 1 105 ? -2 4.5 30.359 1 81.69 105 ARG B N 1
ATOM 6109 C CA . ARG B 1 105 ? -2.053 3.113 29.906 1 81.69 105 ARG B CA 1
ATOM 6110 C C . ARG B 1 105 ? -3.393 2.803 29.25 1 81.69 105 ARG B C 1
ATOM 6112 O O . ARG B 1 105 ? -3.475 1.932 28.375 1 81.69 105 ARG B O 1
ATOM 6119 N N . HIS B 1 106 ? -4.387 3.57 29.688 1 86.25 106 HIS B N 1
ATOM 6120 C CA . HIS B 1 106 ? -5.734 3.219 29.25 1 86.25 106 HIS B CA 1
ATOM 6121 C C . HIS B 1 106 ? -6.328 4.297 28.359 1 86.25 106 HIS B C 1
ATOM 6123 O O . HIS B 1 106 ? -7.535 4.301 28.094 1 86.25 106 HIS B O 1
ATOM 6129 N N . GLY B 1 107 ? -5.586 5.211 27.984 1 91.56 107 GLY B N 1
ATOM 6130 C CA . GLY B 1 107 ? -6.086 6.293 27.156 1 91.56 107 GLY B CA 1
ATOM 6131 C C . GLY B 1 107 ? -5.465 7.637 27.484 1 91.56 107 GLY B C 1
ATOM 6132 O O . GLY B 1 107 ? -4.258 7.73 27.719 1 91.56 107 GLY B O 1
ATOM 6133 N N . THR B 1 108 ? -6.359 8.672 27.438 1 94.44 108 THR B N 1
ATOM 6134 C CA . THR B 1 108 ? -5.898 10.023 27.719 1 94.44 108 THR B CA 1
ATOM 6135 C C . THR B 1 108 ? -6.574 10.578 28.969 1 94.44 108 THR B C 1
ATOM 6137 O O . THR B 1 108 ? -7.797 10.492 29.109 1 94.44 108 THR B O 1
ATOM 6140 N N . GLY B 1 109 ? -5.785 11.125 29.875 1 94.81 109 GLY B N 1
ATOM 6141 C CA . GLY B 1 109 ? -6.312 11.734 31.094 1 94.81 109 GLY B CA 1
ATOM 6142 C C . GLY B 1 109 ? -6.418 13.25 30.984 1 94.81 109 GLY B C 1
ATOM 6143 O O . GLY B 1 109 ? -5.57 13.898 30.375 1 94.81 109 GLY B O 1
ATOM 6144 N N . ILE B 1 110 ? -7.48 13.781 31.578 1 96.69 110 ILE B N 1
ATOM 6145 C CA . ILE B 1 110 ? -7.582 15.211 31.844 1 96.69 110 ILE B CA 1
ATOM 6146 C C . ILE B 1 110 ? -7.145 15.5 33.281 1 96.69 110 ILE B C 1
ATOM 6148 O O . ILE B 1 110 ? -7.73 14.977 34.219 1 96.69 110 ILE B O 1
ATOM 6152 N N . TYR B 1 111 ? -6.191 16.344 33.438 1 95.88 111 TYR B N 1
ATOM 6153 C CA . TYR B 1 111 ? -5.645 16.703 34.719 1 95.88 111 TYR B CA 1
ATOM 6154 C C . TYR B 1 111 ? -5.91 18.172 35.062 1 95.88 111 TYR B C 1
ATOM 6156 O O . TYR B 1 111 ? -6.004 19 34.156 1 95.88 111 TYR B O 1
ATOM 6164 N N . VAL B 1 112 ? -6 18.469 36.312 1 96.62 112 VAL B N 1
ATOM 6165 C CA . VAL B 1 112 ? -6.102 19.844 36.812 1 96.62 112 VAL B CA 1
ATOM 6166 C C . VAL B 1 112 ? -5.141 20.047 37.969 1 96.62 112 VAL B C 1
ATOM 6168 O O . VAL B 1 112 ? -5.082 19.234 38.875 1 96.62 112 VAL B O 1
ATOM 6171 N N . HIS B 1 113 ? -4.441 21.062 37.906 1 96 113 HIS B N 1
ATOM 6172 C CA . HIS B 1 113 ? -3.482 21.438 38.938 1 96 113 HIS B CA 1
ATOM 6173 C C . HIS B 1 113 ? -3.91 22.719 39.625 1 96 113 HIS B C 1
ATOM 6175 O O . HIS B 1 113 ? -4.191 23.734 38.969 1 96 113 HIS B O 1
ATOM 6181 N N . TRP B 1 114 ? -3.906 22.703 40.969 1 95.81 114 TRP B N 1
ATOM 6182 C CA . TRP B 1 114 ? -4.145 23.891 41.781 1 95.81 114 TRP B CA 1
ATOM 6183 C C . TRP B 1 114 ? -2.83 24.562 42.156 1 95.81 114 TRP B C 1
ATOM 6185 O O . TRP B 1 114 ? -2.045 24 42.938 1 95.81 114 TRP B O 1
ATOM 6195 N N . LEU B 1 115 ? -2.635 25.75 41.75 1 95.19 115 LEU B N 1
ATOM 6196 C CA . LEU B 1 115 ? -1.342 26.422 41.875 1 95.19 115 LEU B CA 1
ATOM 6197 C C . LEU B 1 115 ? -1.012 26.719 43.312 1 95.19 115 LEU B C 1
ATOM 6199 O O . LEU B 1 115 ? 0.127 26.531 43.75 1 95.19 115 LEU B O 1
ATOM 6203 N N . GLN B 1 116 ? -1.952 27.188 44.031 1 93.88 116 GLN B N 1
ATOM 6204 C CA . GLN B 1 116 ? -1.698 27.609 45.406 1 93.88 116 GLN B CA 1
ATOM 6205 C C . GLN B 1 116 ? -1.333 26.406 46.281 1 93.88 116 GLN B C 1
ATOM 6207 O O . GLN B 1 116 ? -0.382 26.469 47.062 1 93.88 116 GLN B O 1
ATOM 6212 N N . SER B 1 117 ? -2.098 25.359 46.125 1 94.5 117 SER B N 1
ATOM 6213 C CA . SER B 1 117 ? -1.859 24.188 46.969 1 94.5 117 SER B CA 1
ATOM 6214 C C . SER B 1 117 ? -0.818 23.266 46.344 1 94.5 117 SER B C 1
ATOM 6216 O O . SER B 1 117 ? -0.323 22.344 47.031 1 94.5 117 SER B O 1
ATOM 6218 N N . ASN B 1 118 ? -0.565 23.484 45.156 1 93.5 118 ASN B N 1
ATOM 6219 C CA . ASN B 1 118 ? 0.368 22.656 44.406 1 93.5 118 ASN B CA 1
ATOM 6220 C C . ASN B 1 118 ? -0.099 21.203 44.375 1 93.5 118 ASN B C 1
ATOM 6222 O O . ASN B 1 118 ? 0.688 20.281 44.594 1 93.5 118 ASN B O 1
ATOM 6226 N N . ARG B 1 119 ? -1.36 21.016 44.125 1 94.12 119 ARG B N 1
ATOM 6227 C CA . ARG B 1 119 ? -1.946 19.688 44 1 94.12 119 ARG B CA 1
ATOM 6228 C C . ARG B 1 119 ? -2.52 19.453 42.625 1 94.12 119 ARG B C 1
ATOM 6230 O O . ARG B 1 119 ? -3.049 20.391 42 1 94.12 119 ARG B O 1
ATOM 6237 N N . THR B 1 120 ? -2.35 18.25 42.156 1 93.81 120 THR B N 1
ATOM 6238 C CA . THR B 1 120 ? -2.848 17.859 40.844 1 93.81 120 THR B CA 1
ATOM 6239 C C . THR B 1 120 ? -3.867 16.719 40.969 1 93.81 120 THR B C 1
ATOM 6241 O O . THR B 1 120 ? -3.682 15.805 41.75 1 93.81 120 THR B O 1
ATOM 6244 N N . ALA B 1 121 ? -4.922 16.75 40.219 1 94.5 121 ALA B N 1
ATOM 6245 C CA . ALA B 1 121 ? -5.934 15.703 40.188 1 94.5 121 ALA B CA 1
ATOM 6246 C C . ALA B 1 121 ? -6.141 15.195 38.781 1 94.5 121 ALA B C 1
ATOM 6248 O O . ALA B 1 121 ? -6.145 15.977 37.812 1 94.5 121 ALA B O 1
ATOM 6249 N N . LEU B 1 122 ? -6.234 13.875 38.625 1 94.25 122 LEU B N 1
ATOM 6250 C CA . LEU B 1 122 ? -6.809 13.273 37.406 1 94.25 122 LEU B CA 1
ATOM 6251 C C . LEU B 1 122 ? -8.328 13.359 37.438 1 94.25 122 LEU B C 1
ATOM 6253 O O . LEU B 1 122 ? -8.977 12.719 38.281 1 94.25 122 LEU B O 1
ATOM 6257 N N . LEU B 1 123 ? -8.859 14.125 36.625 1 95.06 123 LEU B N 1
ATOM 6258 C CA . LEU B 1 123 ? -10.305 14.312 36.594 1 95.06 123 LEU B CA 1
ATOM 6259 C C . LEU B 1 123 ? -11.016 13.086 36.031 1 95.06 123 LEU B C 1
ATOM 6261 O O . LEU B 1 123 ? -12.047 12.672 36.562 1 95.06 123 LEU B O 1
ATOM 6265 N N . THR B 1 124 ? -10.555 12.664 34.906 1 94.25 124 THR B N 1
ATOM 6266 C CA . THR B 1 124 ? -11.133 11.516 34.219 1 94.25 124 THR B CA 1
ATOM 6267 C C . THR B 1 124 ? -10.156 10.938 33.219 1 94.25 124 THR B C 1
ATOM 6269 O O . THR B 1 124 ? -9.172 11.586 32.844 1 94.25 124 THR B O 1
ATOM 6272 N N . THR B 1 125 ? -10.305 9.664 32.906 1 94 125 THR B N 1
ATOM 6273 C CA . THR B 1 125 ? -9.578 8.984 31.828 1 94 125 THR B CA 1
ATOM 6274 C C . THR B 1 125 ? -10.508 8.68 30.656 1 94 125 THR B C 1
ATOM 6276 O O . THR B 1 125 ? -11.555 8.047 30.828 1 94 125 THR B O 1
ATOM 6279 N N . LEU B 1 126 ? -10.133 9.133 29.578 1 94.19 126 LEU B N 1
ATOM 6280 C CA . LEU B 1 126 ? -10.938 8.953 28.375 1 94.19 126 LEU B CA 1
ATOM 6281 C C . LEU B 1 126 ? -10.328 7.875 27.469 1 94.19 126 LEU B C 1
ATOM 6283 O O . LEU B 1 126 ? -9.109 7.836 27.281 1 94.19 126 LEU B O 1
ATOM 6287 N N . ARG B 1 127 ? -11.164 6.988 26.859 1 88.75 127 ARG B N 1
ATOM 6288 C CA . ARG B 1 127 ? -10.688 5.918 25.984 1 88.75 127 ARG B CA 1
ATOM 6289 C C . ARG B 1 127 ? -10.164 6.473 24.656 1 88.75 127 ARG B C 1
ATOM 6291 O O . ARG B 1 127 ? -9.234 5.914 24.078 1 88.75 127 ARG B O 1
ATOM 6298 N N . GLU B 1 128 ? -10.836 7.52 24.203 1 91.75 128 GLU B N 1
ATOM 6299 C CA . GLU B 1 128 ? -10.406 8.211 22.984 1 91.75 128 GLU B CA 1
ATOM 6300 C C . GLU B 1 128 ? -9.789 9.57 23.312 1 91.75 128 GLU B C 1
ATOM 6302 O O . GLU B 1 128 ? -10.164 10.203 24.297 1 91.75 128 GLU B O 1
ATOM 6307 N N . SER B 1 129 ? -8.906 9.992 22.484 1 91.69 129 SER B N 1
ATOM 6308 C CA . SER B 1 129 ? -8.211 11.25 22.75 1 91.69 129 SER B CA 1
ATOM 6309 C C . SER B 1 129 ? -9.125 12.445 22.516 1 91.69 129 SER B C 1
ATOM 6311 O O . SER B 1 129 ? -9.68 12.602 21.422 1 91.69 129 SER B O 1
ATOM 6313 N N . PRO B 1 130 ? -9.203 13.312 23.484 1 95.75 130 PRO B N 1
ATOM 6314 C CA . PRO B 1 130 ? -10.023 14.516 23.328 1 95.75 130 PRO B CA 1
ATOM 6315 C C . PRO B 1 130 ? -9.273 15.641 22.609 1 95.75 130 PRO B C 1
ATOM 6317 O O . PRO B 1 130 ? -8.047 15.594 22.5 1 95.75 130 PRO B O 1
ATOM 6320 N N . SER B 1 131 ? -10.008 16.547 22.094 1 95.88 131 SER B N 1
ATOM 6321 C CA . SER B 1 131 ? -9.484 17.797 21.531 1 95.88 131 SER B CA 1
ATOM 6322 C C . SER B 1 131 ? -10.352 18.984 21.938 1 95.88 131 SER B C 1
ATOM 6324 O O . SER B 1 131 ? -11.406 18.812 22.531 1 95.88 131 SER B O 1
ATOM 6326 N N . ALA B 1 132 ? -9.836 20.156 21.781 1 97.38 132 ALA B N 1
ATOM 6327 C CA . ALA B 1 132 ? -10.555 21.406 21.969 1 97.38 132 ALA B CA 1
ATOM 6328 C C . ALA B 1 132 ? -10.969 21.594 23.422 1 97.38 132 ALA B C 1
ATOM 6330 O O . ALA B 1 132 ? -12.109 21.969 23.703 1 97.38 132 ALA B O 1
ATOM 6331 N N . LEU B 1 133 ? -10.094 21.266 24.328 1 97.19 133 LEU B N 1
ATOM 6332 C CA . LEU B 1 133 ? -10.352 21.469 25.75 1 97.19 133 LEU B CA 1
ATOM 6333 C C . LEU B 1 133 ? -10.641 22.938 26.047 1 97.19 133 LEU B C 1
ATOM 6335 O O . LEU B 1 133 ? -9.961 23.812 25.531 1 97.19 133 LEU B O 1
ATOM 6339 N N . SER B 1 134 ? -11.68 23.25 26.922 1 97.62 134 SER B N 1
ATOM 6340 C CA . SER B 1 134 ? -12.039 24.625 27.266 1 97.62 134 SER B CA 1
ATOM 6341 C C . SER B 1 134 ? -12.711 24.688 28.641 1 97.62 134 SER B C 1
ATOM 6343 O O . SER B 1 134 ? -13.484 23.812 29 1 97.62 134 SER B O 1
ATOM 6345 N N . TRP B 1 135 ? -12.43 25.766 29.406 1 98 135 TRP B N 1
ATOM 6346 C CA . TRP B 1 135 ? -13.055 26 30.703 1 98 135 TRP B CA 1
ATOM 6347 C C . TRP B 1 135 ? -14.375 26.75 30.531 1 98 135 TRP B C 1
ATOM 6349 O O . TRP B 1 135 ? -14.477 27.672 29.734 1 98 135 TRP B O 1
ATOM 6359 N N . SER B 1 136 ? -15.328 26.328 31.328 1 98.25 136 SER B N 1
ATOM 6360 C CA . SER B 1 136 ? -16.484 27.203 31.469 1 98.25 136 SER B CA 1
ATOM 6361 C C . SER B 1 136 ? -16.125 28.5 32.156 1 98.25 136 SER B C 1
ATOM 6363 O O . SER B 1 136 ? -15.242 28.516 33.031 1 98.25 136 SER B O 1
ATOM 6365 N N . PRO B 1 137 ? -16.812 29.562 31.781 1 97.31 137 PRO B N 1
ATOM 6366 C CA . PRO B 1 137 ? -16.484 30.859 32.375 1 97.31 137 PRO B CA 1
ATOM 6367 C C . PRO B 1 137 ? -16.578 30.844 33.906 1 97.31 137 PRO B C 1
ATOM 6369 O O . PRO B 1 137 ? -15.836 31.562 34.562 1 97.31 137 PRO B O 1
ATOM 6372 N N . ASP B 1 138 ? -17.406 30.031 34.531 1 97.06 138 ASP B N 1
ATOM 6373 C CA . ASP B 1 138 ? -17.562 29.984 35.969 1 97.06 138 ASP B CA 1
ATOM 6374 C C . ASP B 1 138 ? -16.547 29.047 36.594 1 97.06 138 ASP B C 1
ATOM 6376 O O . ASP B 1 138 ? -16.5 28.906 37.844 1 97.06 138 ASP B O 1
ATOM 6380 N N . GLY B 1 139 ? -15.773 28.359 35.812 1 97.31 139 GLY B N 1
ATOM 6381 C CA . GLY B 1 139 ? -14.695 27.516 36.281 1 97.31 139 GLY B CA 1
ATOM 6382 C C . GLY B 1 139 ? -15.172 26.188 36.812 1 97.31 139 GLY B C 1
ATOM 6383 O O . GLY B 1 139 ? -14.383 25.422 37.406 1 97.31 139 GLY B O 1
ATOM 6384 N N . ARG B 1 140 ? -16.375 25.812 36.531 1 97.06 140 ARG B N 1
ATOM 6385 C CA . ARG B 1 140 ? -16.953 24.625 37.156 1 97.06 140 ARG B CA 1
ATOM 6386 C C . ARG B 1 140 ? -16.859 23.422 36.25 1 97.06 140 ARG B C 1
ATOM 6388 O O . ARG B 1 140 ? -16.953 22.281 36.688 1 97.06 140 ARG B O 1
ATOM 6395 N N . LEU B 1 141 ? -16.781 23.703 34.969 1 98 141 LEU B N 1
ATOM 6396 C CA . LEU B 1 141 ? -16.797 22.625 34 1 98 141 LEU B CA 1
ATOM 6397 C C . LEU B 1 141 ? -15.641 22.75 33 1 98 141 LEU B C 1
ATOM 6399 O O . LEU B 1 141 ? -15.102 23.859 32.812 1 98 141 LEU B O 1
ATOM 6403 N N . LEU B 1 142 ? -15.242 21.641 32.438 1 98.19 142 LEU B N 1
ATOM 6404 C CA . LEU B 1 142 ? -14.406 21.547 31.25 1 98.19 142 LEU B CA 1
ATOM 6405 C C . LEU B 1 142 ? -15.172 20.906 30.094 1 98.19 142 LEU B C 1
ATOM 6407 O O . LEU B 1 142 ? -15.852 19.891 30.281 1 98.19 142 LEU B O 1
ATOM 6411 N N . ALA B 1 143 ? -15.109 21.484 28.953 1 98.56 143 ALA B N 1
ATOM 6412 C CA . ALA B 1 143 ? -15.672 20.891 27.734 1 98.56 143 ALA B CA 1
ATOM 6413 C C . ALA B 1 143 ? -14.562 20.391 26.828 1 98.56 143 ALA B C 1
ATOM 6415 O O . ALA B 1 143 ? -13.414 20.828 26.906 1 98.56 143 ALA B O 1
ATOM 6416 N N . PHE B 1 144 ? -14.82 19.438 25.984 1 98.31 144 PHE B N 1
ATOM 6417 C CA . PHE B 1 144 ? -13.906 18.891 24.984 1 98.31 144 PHE B CA 1
ATOM 6418 C C . PHE B 1 144 ? -14.68 18.156 23.891 1 98.31 144 PHE B C 1
ATOM 6420 O O . PHE B 1 144 ? -15.883 17.938 24.016 1 98.31 144 PHE B O 1
ATOM 6427 N N . VAL B 1 145 ? -14.031 17.891 22.828 1 98.25 145 VAL B N 1
ATOM 6428 C CA . VAL B 1 145 ? -14.555 17.078 21.734 1 98.25 145 VAL B CA 1
ATOM 6429 C C . VAL B 1 145 ? -13.898 15.703 21.734 1 98.25 145 VAL B C 1
ATOM 6431 O O . VAL B 1 145 ? -12.695 15.586 21.969 1 98.25 145 VAL B O 1
ATOM 6434 N N . MET B 1 146 ? -14.664 14.648 21.5 1 97.38 146 MET B N 1
ATOM 6435 C CA . MET B 1 146 ? -14.133 13.289 21.469 1 97.38 146 MET B CA 1
ATOM 6436 C C . MET B 1 146 ? -14.93 12.406 20.531 1 97.38 146 MET B C 1
ATOM 6438 O O . MET B 1 146 ? -16.156 12.508 20.453 1 97.38 146 MET B O 1
ATOM 6442 N N . PRO B 1 147 ? -14.203 11.562 19.766 1 96.12 147 PRO B N 1
ATOM 6443 C CA . PRO B 1 147 ? -14.93 10.672 18.859 1 96.12 147 PRO B CA 1
ATOM 6444 C C . PRO B 1 147 ? -15.711 9.578 19.609 1 96.12 147 PRO B C 1
ATOM 6446 O O . PRO B 1 147 ? -15.227 9.055 20.609 1 96.12 147 PRO B O 1
ATOM 6449 N N . VAL B 1 148 ? -16.906 9.289 19.125 1 96.19 148 VAL B N 1
ATOM 6450 C CA . VAL B 1 148 ? -17.719 8.164 19.562 1 96.19 148 VAL B CA 1
ATOM 6451 C C . VAL B 1 148 ? -17.875 7.152 18.422 1 96.19 148 VAL B C 1
ATOM 6453 O O . VAL B 1 148 ? -18.391 7.48 17.359 1 96.19 148 VAL B O 1
ATOM 6456 N N . LYS B 1 149 ? -17.422 5.957 18.672 1 92.62 149 LYS B N 1
ATOM 6457 C CA . LYS B 1 149 ? -17.406 4.922 17.641 1 92.62 149 LYS B CA 1
ATOM 6458 C C . LYS B 1 149 ? -18.828 4.504 17.266 1 92.62 149 LYS B C 1
ATOM 6460 O O . LYS B 1 149 ? -19.719 4.445 18.109 1 92.62 149 LYS B O 1
ATOM 6465 N N . LYS B 1 150 ? -18.953 4.223 15.969 1 89.19 150 LYS B N 1
ATOM 6466 C CA . LYS B 1 150 ? -20.203 3.646 15.469 1 89.19 150 LYS B CA 1
ATOM 6467 C C . LYS B 1 150 ? -20.172 2.123 15.523 1 89.19 150 LYS B C 1
ATOM 6469 O O . LYS B 1 150 ? -19.109 1.515 15.359 1 89.19 150 LYS B O 1
ATOM 6474 N N . ASP B 1 151 ? -21.328 1.527 15.75 1 83.56 151 ASP B N 1
ATOM 6475 C CA . ASP B 1 151 ? -21.406 0.072 15.68 1 83.56 151 ASP B CA 1
ATOM 6476 C C . ASP B 1 151 ? -21.312 -0.414 14.234 1 83.56 151 ASP B C 1
ATOM 6478 O O . ASP B 1 151 ? -22.016 0.093 13.352 1 83.56 151 ASP B O 1
ATOM 6482 N N . THR B 1 152 ? -20.312 -1.226 14.016 1 79.69 152 THR B N 1
ATOM 6483 C CA . THR B 1 152 ? -20.156 -1.803 12.68 1 79.69 152 THR B CA 1
ATOM 6484 C C . THR B 1 152 ? -20.438 -3.303 12.711 1 79.69 152 THR B C 1
ATOM 6486 O O . THR B 1 152 ? -20.125 -3.982 13.688 1 79.69 152 THR B O 1
ATOM 6489 N N . GLN B 1 153 ? -21.25 -3.75 11.711 1 78.38 153 GLN B N 1
ATOM 6490 C CA . GLN B 1 153 ? -21.547 -5.176 11.602 1 78.38 153 GLN B CA 1
ATOM 6491 C C . GLN B 1 153 ? -20.656 -5.832 10.547 1 78.38 153 GLN B C 1
ATOM 6493 O O . GLN B 1 153 ? -20.375 -5.242 9.5 1 78.38 153 GLN B O 1
ATOM 6498 N N . ALA B 1 154 ? -20.281 -7.047 10.922 1 85.25 154 ALA B N 1
ATOM 6499 C CA . ALA B 1 154 ? -19.578 -7.855 9.938 1 85.25 154 ALA B CA 1
ATOM 6500 C C . ALA B 1 154 ? -20.516 -8.289 8.812 1 85.25 154 ALA B C 1
ATOM 6502 O O . ALA B 1 154 ? -21.719 -8.484 9.031 1 85.25 154 ALA B O 1
ATOM 6503 N N . LEU B 1 155 ? -19.938 -8.273 7.613 1 90.44 155 LEU B N 1
ATOM 6504 C CA . LEU B 1 155 ? -20.75 -8.711 6.48 1 90.44 155 LEU B CA 1
ATOM 6505 C C . LEU B 1 155 ? -21.094 -10.195 6.609 1 90.44 155 LEU B C 1
ATOM 6507 O O . LEU B 1 155 ? -22.266 -10.562 6.508 1 90.44 155 LEU B O 1
ATOM 6511 N N . ALA B 1 156 ? -20.062 -11.023 6.844 1 92.69 156 ALA B N 1
ATOM 6512 C CA . ALA B 1 156 ? -20.281 -12.453 7.074 1 92.69 156 ALA B CA 1
ATOM 6513 C C . ALA B 1 156 ? -19.766 -12.867 8.453 1 92.69 156 ALA B C 1
ATOM 6515 O O . ALA B 1 156 ? -18.766 -12.336 8.93 1 92.69 156 ALA B O 1
ATOM 6516 N N . LYS B 1 157 ? -20.438 -13.82 9.078 1 87.94 157 LYS B N 1
ATOM 6517 C CA . LYS B 1 157 ? -19.969 -14.383 10.344 1 87.94 157 LYS B CA 1
ATOM 6518 C C . LYS B 1 157 ? -19 -15.539 10.102 1 87.94 157 LYS B C 1
ATOM 6520 O O . LYS B 1 157 ? -19.344 -16.516 9.445 1 87.94 157 LYS B O 1
ATOM 6525 N N . PRO B 1 158 ? -17.844 -15.438 10.617 1 88.81 158 PRO B N 1
ATOM 6526 C CA . PRO B 1 158 ? -16.922 -16.562 10.453 1 88.81 158 PRO B CA 1
ATOM 6527 C C . PRO B 1 158 ? -17.328 -17.797 11.258 1 88.81 158 PRO B C 1
ATOM 6529 O O . PRO B 1 158 ? -18.062 -17.672 12.25 1 88.81 158 PRO B O 1
ATOM 6532 N N . PRO B 1 159 ? -16.891 -18.953 10.773 1 91.19 159 PRO B N 1
ATOM 6533 C CA . PRO B 1 159 ? -17.141 -20.125 11.617 1 91.19 159 PRO B CA 1
ATOM 6534 C C . PRO B 1 159 ? -16.469 -20.031 12.984 1 91.19 159 PRO B C 1
ATOM 6536 O O . PRO B 1 159 ? -15.578 -19.188 13.18 1 91.19 159 PRO B O 1
ATOM 6539 N N . ALA B 1 160 ? -16.938 -20.875 13.867 1 91.06 160 ALA B N 1
ATOM 6540 C CA . ALA B 1 160 ? -16.375 -20.875 15.219 1 91.06 160 ALA B CA 1
ATOM 6541 C C . ALA B 1 160 ? -14.93 -21.391 15.203 1 91.06 160 ALA B C 1
ATOM 6543 O O . ALA B 1 160 ? -14.648 -22.453 14.656 1 91.06 160 ALA B O 1
ATOM 6544 N N . LYS B 1 161 ? -14.086 -20.609 15.695 1 91.88 161 LYS B N 1
ATOM 6545 C CA . LYS B 1 161 ? -12.688 -21 15.859 1 91.88 161 LYS B CA 1
ATOM 6546 C C . LYS B 1 161 ? -12.5 -21.859 17.109 1 91.88 161 LYS B C 1
ATOM 6548 O O . LYS B 1 161 ? -12.867 -21.453 18.203 1 91.88 161 LYS B O 1
ATOM 6553 N N . PRO B 1 162 ? -11.977 -23.094 16.938 1 94.19 162 PRO B N 1
ATOM 6554 C CA . PRO B 1 162 ? -11.734 -23.906 18.141 1 94.19 162 PRO B CA 1
ATOM 6555 C C . PRO B 1 162 ? -10.789 -23.234 19.141 1 94.19 162 PRO B C 1
ATOM 6557 O O . PRO B 1 162 ? -9.922 -22.453 18.734 1 94.19 162 PRO B O 1
ATOM 6560 N N . GLU B 1 163 ? -10.961 -23.625 20.406 1 94.94 163 GLU B N 1
ATOM 6561 C CA . GLU B 1 163 ? -10.094 -23.078 21.438 1 94.94 163 GLU B CA 1
ATOM 6562 C C . GLU B 1 163 ? -8.625 -23.391 21.156 1 94.94 163 GLU B C 1
ATOM 6564 O O . GLU B 1 163 ? -8.289 -24.531 20.828 1 94.94 163 GLU B O 1
ATOM 6569 N N . GLY B 1 164 ? -7.789 -22.406 21.219 1 94.81 164 GLY B N 1
ATOM 6570 C CA . GLY B 1 164 ? -6.359 -22.594 21.047 1 94.81 164 GLY B CA 1
ATOM 6571 C C . GLY B 1 164 ? -5.914 -22.516 19.594 1 94.81 164 GLY B C 1
ATOM 6572 O O . GLY B 1 164 ? -4.715 -22.531 19.312 1 94.81 164 GLY B O 1
ATOM 6573 N N . ALA B 1 165 ? -6.891 -22.438 18.656 1 95.31 165 ALA B N 1
ATOM 6574 C CA . ALA B 1 165 ? -6.543 -22.359 17.25 1 95.31 165 ALA B CA 1
ATOM 6575 C C . ALA B 1 165 ? -5.914 -21.016 16.906 1 95.31 165 ALA B C 1
ATOM 6577 O O . ALA B 1 165 ? -6.285 -19.984 17.484 1 95.31 165 ALA B O 1
ATOM 6578 N N . GLU B 1 166 ? -4.91 -20.969 16.125 1 95.75 166 GLU B N 1
ATOM 6579 C CA . GLU B 1 166 ? -4.254 -19.766 15.617 1 95.75 166 GLU B CA 1
ATOM 6580 C C . GLU B 1 166 ? -4.598 -19.516 14.148 1 95.75 166 GLU B C 1
ATOM 6582 O O . GLU B 1 166 ? -3.922 -20.047 13.258 1 95.75 166 GLU B O 1
ATOM 6587 N N . TRP B 1 167 ? -5.613 -18.672 13.945 1 96.06 167 TRP B N 1
ATOM 6588 C CA . TRP B 1 167 ? -6.082 -18.375 12.594 1 96.06 167 TRP B CA 1
ATOM 6589 C C . TRP B 1 167 ? -5.523 -17.047 12.102 1 96.06 167 TRP B C 1
ATOM 6591 O O . TRP B 1 167 ? -5.016 -16.25 12.898 1 96.06 167 TRP B O 1
ATOM 6601 N N . SER B 1 168 ? -5.574 -16.906 10.773 1 95.25 168 SER B N 1
ATOM 6602 C CA . SER B 1 168 ? -5.316 -15.586 10.203 1 95.25 168 SER B CA 1
ATOM 6603 C C . SER B 1 168 ? -6.199 -14.523 10.844 1 95.25 168 SER B C 1
ATOM 6605 O O . SER B 1 168 ? -7.309 -14.812 11.297 1 95.25 168 SER B O 1
ATOM 6607 N N . GLU B 1 169 ? -5.645 -13.242 10.961 1 95 169 GLU B N 1
ATOM 6608 C CA . GLU B 1 169 ? -6.48 -12.141 11.43 1 95 169 GLU B CA 1
ATOM 6609 C C . GLU B 1 169 ? -7.766 -12.031 10.617 1 95 169 GLU B C 1
ATOM 6611 O O . GLU B 1 169 ? -7.754 -12.234 9.398 1 95 169 GLU B O 1
ATOM 6616 N N . PRO B 1 170 ? -8.867 -11.797 11.258 1 93.81 170 PRO B N 1
ATOM 6617 C CA . PRO B 1 170 ? -10.125 -11.656 10.531 1 93.81 170 PRO B CA 1
ATOM 6618 C C . PRO B 1 170 ? -10.07 -10.57 9.453 1 93.81 170 PRO B C 1
ATOM 6620 O O . PRO B 1 170 ? -9.297 -9.617 9.57 1 93.81 170 PRO B O 1
ATOM 6623 N N . VAL B 1 171 ? -10.867 -10.742 8.445 1 95.81 171 VAL B N 1
ATOM 6624 C CA . VAL B 1 171 ? -10.953 -9.75 7.383 1 95.81 171 VAL B CA 1
ATOM 6625 C C . VAL B 1 171 ? -11.508 -8.445 7.941 1 95.81 171 VAL B C 1
ATOM 6627 O O . VAL B 1 171 ? -12.211 -8.445 8.961 1 95.81 171 VAL B O 1
ATOM 6630 N N . LYS B 1 172 ? -11.133 -7.328 7.344 1 94.62 172 LYS B N 1
ATOM 6631 C CA . LYS B 1 172 ? -11.633 -6.004 7.707 1 94.62 172 LYS B CA 1
ATOM 6632 C C . LYS B 1 172 ? -12.617 -5.484 6.664 1 94.62 172 LYS B C 1
ATOM 6634 O O . LYS B 1 172 ? -12.258 -5.289 5.504 1 94.62 172 LYS B O 1
ATOM 6639 N N . ALA B 1 173 ? -13.836 -5.262 7.078 1 95.06 173 ALA B N 1
ATOM 6640 C CA . ALA B 1 173 ? -14.867 -4.75 6.188 1 95.06 173 ALA B CA 1
ATOM 6641 C C . ALA B 1 173 ? -15 -3.234 6.309 1 95.06 173 ALA B C 1
ATOM 6643 O O . ALA B 1 173 ? -15.141 -2.703 7.41 1 95.06 173 ALA B O 1
ATOM 6644 N N . ILE B 1 174 ? -14.875 -2.523 5.23 1 95.25 174 ILE B N 1
ATOM 6645 C CA . ILE B 1 174 ? -14.969 -1.069 5.172 1 95.25 174 ILE B CA 1
ATOM 6646 C C . ILE B 1 174 ? -16.156 -0.659 4.301 1 95.25 174 ILE B C 1
ATOM 6648 O O . ILE B 1 174 ? -16.297 -1.131 3.17 1 95.25 174 ILE B O 1
ATOM 6652 N N . ASP B 1 175 ? -16.984 0.208 4.742 1 93.69 175 ASP B N 1
ATOM 6653 C CA . ASP B 1 175 ? -18.141 0.677 3.99 1 93.69 175 ASP B CA 1
ATOM 6654 C C . ASP B 1 175 ? -18.25 2.199 4.031 1 93.69 175 ASP B C 1
ATOM 6656 O O . ASP B 1 175 ? -19.141 2.783 3.43 1 93.69 175 ASP B O 1
ATOM 6660 N N . SER B 1 176 ? -17.266 2.902 4.656 1 92.31 176 SER B N 1
ATOM 6661 C CA . SER B 1 176 ? -17.312 4.352 4.824 1 92.31 176 SER B CA 1
ATOM 6662 C C . SER B 1 176 ? -16.578 5.059 3.689 1 92.31 176 SER B C 1
ATOM 6664 O O . SER B 1 176 ? -15.664 4.496 3.086 1 92.31 176 SER B O 1
ATOM 6666 N N . VAL B 1 177 ? -17 6.328 3.438 1 92.44 177 VAL B N 1
ATOM 6667 C CA . VAL B 1 177 ? -16.359 7.152 2.42 1 92.44 177 VAL B CA 1
ATOM 6668 C C . VAL B 1 177 ? -14.945 7.516 2.869 1 92.44 177 VAL B C 1
ATOM 6670 O O . VAL B 1 177 ? -13.992 7.418 2.092 1 92.44 177 VAL B O 1
ATOM 6673 N N . THR B 1 178 ? -14.883 7.938 4.07 1 92.5 178 THR B N 1
ATOM 6674 C CA . THR B 1 178 ? -13.594 8.203 4.691 1 92.5 178 THR B CA 1
ATOM 6675 C C . THR B 1 178 ? -13.188 7.043 5.602 1 92.5 178 THR B C 1
ATOM 6677 O O . THR B 1 178 ? -13.844 6.781 6.613 1 92.5 178 THR B O 1
ATOM 6680 N N . TYR B 1 179 ? -12.094 6.363 5.254 1 94.56 179 TYR B N 1
ATOM 6681 C CA . TYR B 1 179 ? -11.742 5.168 6.016 1 94.56 179 TYR B CA 1
ATOM 6682 C C . TYR B 1 179 ? -10.266 5.164 6.371 1 94.56 179 TYR B C 1
ATOM 6684 O O . TYR B 1 179 ? -9.75 4.184 6.918 1 94.56 179 TYR B O 1
ATOM 6692 N N . ARG B 1 180 ? -9.586 6.234 6.031 1 96.12 180 ARG B N 1
ATOM 6693 C CA . ARG B 1 180 ? -8.172 6.375 6.379 1 96.12 180 ARG B CA 1
ATOM 6694 C C . ARG B 1 180 ? -7.84 7.816 6.738 1 96.12 180 ARG B C 1
ATOM 6696 O O . ARG B 1 180 ? -8.516 8.742 6.293 1 96.12 180 ARG B O 1
ATOM 6703 N N . ARG B 1 181 ? -6.836 7.969 7.52 1 95.12 181 ARG B N 1
ATOM 6704 C CA . ARG B 1 181 ? -6.27 9.25 7.914 1 95.12 181 ARG B CA 1
ATOM 6705 C C . ARG B 1 181 ? -4.77 9.141 8.156 1 95.12 181 ARG B C 1
ATOM 6707 O O . ARG B 1 181 ? -4.312 8.227 8.844 1 95.12 181 ARG B O 1
ATOM 6714 N N . ASP B 1 182 ? -4.07 10.023 7.562 1 96.81 182 ASP B N 1
ATOM 6715 C CA . ASP B 1 182 ? -2.625 9.977 7.754 1 96.81 182 ASP B CA 1
ATOM 6716 C C . ASP B 1 182 ? -2.264 10.094 9.234 1 96.81 182 ASP B C 1
ATOM 6718 O O . ASP B 1 182 ? -2.797 10.953 9.945 1 96.81 182 ASP B O 1
ATOM 6722 N N . GLY B 1 183 ? -1.403 9.273 9.703 1 93.81 183 GLY B N 1
ATOM 6723 C CA . GLY B 1 183 ? -1.007 9.219 11.102 1 93.81 183 GLY B CA 1
ATOM 6724 C C . GLY B 1 183 ? -1.807 8.219 11.906 1 93.81 183 GLY B C 1
ATOM 6725 O O . GLY B 1 183 ? -1.338 7.723 12.938 1 93.81 183 GLY B O 1
ATOM 6726 N N . GLU B 1 184 ? -3.049 7.902 11.453 1 91.44 184 GLU B N 1
ATOM 6727 C CA . GLU B 1 184 ? -3.914 6.98 12.18 1 91.44 184 GLU B CA 1
ATOM 6728 C C . GLU B 1 184 ? -4.094 5.672 11.414 1 91.44 184 GLU B C 1
ATOM 6730 O O . GLU B 1 184 ? -4.492 4.66 11.984 1 91.44 184 GLU B O 1
ATOM 6735 N N . GLY B 1 185 ? -3.775 5.742 10.133 1 92.25 185 GLY B N 1
ATOM 6736 C CA . GLY B 1 185 ? -4.02 4.562 9.32 1 92.25 185 GLY B CA 1
ATOM 6737 C C . GLY B 1 185 ? -5.477 4.383 8.945 1 92.25 185 GLY B C 1
ATOM 6738 O O . GLY B 1 185 ? -6.156 5.348 8.594 1 92.25 185 GLY B O 1
ATOM 6739 N N . PHE B 1 186 ? -5.949 3.176 8.867 1 89.31 186 PHE B N 1
ATOM 6740 C CA . PHE B 1 186 ? -7.352 2.871 8.602 1 89.31 186 PHE B CA 1
ATOM 6741 C C . PHE B 1 186 ? -8.195 3.031 9.859 1 89.31 186 PHE B C 1
ATOM 6743 O O . PHE B 1 186 ? -7.824 2.535 10.93 1 89.31 186 PHE B O 1
ATOM 6750 N N . ILE B 1 187 ? -9.258 3.793 9.703 1 90 187 ILE B N 1
ATOM 6751 C CA . ILE B 1 187 ? -9.984 4.203 10.898 1 90 187 ILE B CA 1
ATOM 6752 C C . ILE B 1 187 ? -11.359 3.535 10.922 1 90 187 ILE B C 1
ATOM 6754 O O . ILE B 1 187 ? -11.945 3.275 9.867 1 90 187 ILE B O 1
ATOM 6758 N N . GLU B 1 188 ? -11.781 3.301 12.141 1 89.62 188 GLU B N 1
ATOM 6759 C CA . GLU B 1 188 ? -13.156 2.855 12.344 1 89.62 188 GLU B CA 1
ATOM 6760 C C . GLU B 1 188 ? -14.133 4.027 12.266 1 89.62 188 GLU B C 1
ATOM 6762 O O . GLU B 1 188 ? -13.781 5.16 12.594 1 89.62 188 GLU B O 1
ATOM 6767 N N . PRO B 1 189 ? -15.281 3.693 11.844 1 91.56 189 PRO B N 1
ATOM 6768 C CA . PRO B 1 189 ? -16.281 4.766 11.812 1 91.56 189 PRO B CA 1
ATOM 6769 C C . PRO B 1 189 ? -16.562 5.352 13.195 1 91.56 189 PRO B C 1
ATOM 6771 O O . PRO B 1 189 ? -16.812 4.609 14.148 1 91.56 189 PRO B O 1
ATOM 6774 N N . ALA B 1 190 ? -16.438 6.648 13.281 1 94.62 190 ALA B N 1
ATOM 6775 C CA . ALA B 1 190 ? -16.703 7.398 14.5 1 94.62 190 ALA B CA 1
ATOM 6776 C C . ALA B 1 190 ? -17.141 8.828 14.188 1 94.62 190 ALA B C 1
ATOM 6778 O O . ALA B 1 190 ? -16.969 9.297 13.055 1 94.62 190 ALA B O 1
ATOM 6779 N N . HIS B 1 191 ? -17.828 9.445 15.18 1 96.25 191 HIS B N 1
ATOM 6780 C CA . HIS B 1 191 ? -18.234 10.836 15.055 1 96.25 191 HIS B CA 1
ATOM 6781 C C . HIS B 1 191 ? -17.781 11.656 16.266 1 96.25 191 HIS B C 1
ATOM 6783 O O . HIS B 1 191 ? -17.891 11.195 17.406 1 96.25 191 HIS B O 1
ATOM 6789 N N . ASP B 1 192 ? -17.328 12.828 16.031 1 97.38 192 ASP B N 1
ATOM 6790 C CA . ASP B 1 192 ? -16.859 13.727 17.078 1 97.38 192 ASP B CA 1
ATOM 6791 C C . ASP B 1 192 ? -18.016 14.422 17.781 1 97.38 192 ASP B C 1
ATOM 6793 O O . ASP B 1 192 ? -18.828 15.094 17.125 1 97.38 192 ASP B O 1
ATOM 6797 N N . HIS B 1 193 ? -18.047 14.312 19.078 1 98.31 193 HIS B N 1
ATOM 6798 C CA . HIS B 1 193 ? -19.109 14.93 19.859 1 98.31 193 HIS B CA 1
ATOM 6799 C C . HIS B 1 193 ? -18.547 15.828 20.938 1 98.31 193 HIS B C 1
ATOM 6801 O O . HIS B 1 193 ? -17.391 15.688 21.344 1 98.31 193 HIS B O 1
ATOM 6807 N N . VAL B 1 194 ? -19.328 16.734 21.375 1 98.69 194 VAL B N 1
ATOM 6808 C CA . VAL B 1 194 ? -18.984 17.656 22.453 1 98.69 194 VAL B CA 1
ATOM 6809 C C . VAL B 1 194 ? -19.344 17.031 23.797 1 98.69 194 VAL B C 1
ATOM 6811 O O . VAL B 1 194 ? -20.453 16.531 24 1 98.69 194 VAL B O 1
ATOM 6814 N N . PHE B 1 195 ? -18.438 17.078 24.688 1 98.5 195 PHE B N 1
ATOM 6815 C CA . PHE B 1 195 ? -18.609 16.578 26.047 1 98.5 195 PHE B CA 1
ATOM 6816 C C . PHE B 1 195 ? -18.312 17.672 27.062 1 98.5 195 PHE B C 1
ATOM 6818 O O . PHE B 1 195 ? -17.625 18.641 26.75 1 98.5 195 PHE B O 1
ATOM 6825 N N . VAL B 1 196 ? -18.844 17.5 28.312 1 98.19 196 VAL B N 1
ATOM 6826 C CA . VAL B 1 196 ? -18.438 18.297 29.469 1 98.19 196 VAL B CA 1
ATOM 6827 C C . VAL B 1 196 ? -18.156 17.375 30.656 1 98.19 196 VAL B C 1
ATOM 6829 O O . VAL B 1 196 ? -18.703 16.281 30.75 1 98.19 196 VAL B O 1
ATOM 6832 N N . VAL B 1 197 ? -17.297 17.828 31.469 1 97.69 197 VAL B N 1
ATOM 6833 C CA . VAL B 1 197 ? -16.984 17.141 32.719 1 97.69 197 VAL B CA 1
ATOM 6834 C C . VAL B 1 197 ? -16.797 18.156 33.844 1 97.69 197 VAL B C 1
ATOM 6836 O O . VAL B 1 197 ? -16.25 19.25 33.625 1 97.69 197 VAL B O 1
ATOM 6839 N N . PRO B 1 198 ? -17.234 17.828 35.062 1 97 198 PRO B N 1
ATOM 6840 C CA . PRO B 1 198 ? -16.953 18.734 36.188 1 97 198 PRO B CA 1
ATOM 6841 C C . PRO B 1 198 ? -15.469 18.922 36.406 1 97 198 PRO B C 1
ATOM 6843 O O . PRO B 1 198 ? -14.688 17.969 36.312 1 97 198 PRO B O 1
ATOM 6846 N N . ALA B 1 199 ? -15.109 20.156 36.781 1 95.81 199 ALA B N 1
ATOM 6847 C CA . ALA B 1 199 ? -13.703 20.516 36.969 1 95.81 199 ALA B CA 1
ATOM 6848 C C . ALA B 1 199 ? -13.141 19.906 38.25 1 95.81 199 ALA B C 1
ATOM 6850 O O . ALA B 1 199 ? -11.922 19.906 38.469 1 95.81 199 ALA B O 1
ATOM 6851 N N . ASP B 1 200 ? -13.945 19.359 39.031 1 91.5 200 ASP B N 1
ATOM 6852 C CA . ASP B 1 200 ? -13.5 18.672 40.25 1 91.5 200 ASP B CA 1
ATOM 6853 C C . ASP B 1 200 ? -13.531 17.156 40.062 1 91.5 200 ASP B C 1
ATOM 6855 O O . ASP B 1 200 ? -13.266 16.406 41 1 91.5 200 ASP B O 1
ATOM 6859 N N . GLY B 1 201 ? -13.891 16.703 38.969 1 90.94 201 GLY B N 1
ATOM 6860 C CA . GLY B 1 201 ? -13.906 15.273 38.656 1 90.94 201 GLY B CA 1
ATOM 6861 C C . GLY B 1 201 ? -15.297 14.719 38.469 1 90.94 201 GLY B C 1
ATOM 6862 O O . GLY B 1 201 ? -16.266 15.203 39.062 1 90.94 201 GLY B O 1
ATOM 6863 N N . GLY B 1 202 ? -15.383 13.711 37.562 1 91.94 202 GLY B N 1
ATOM 6864 C CA . GLY B 1 202 ? -16.656 13.055 37.312 1 91.94 202 GLY B CA 1
ATOM 6865 C C . GLY B 1 202 ? -16.703 12.32 35.969 1 91.94 202 GLY B C 1
ATOM 6866 O O . GLY B 1 202 ? -15.656 11.984 35.406 1 91.94 202 GLY B O 1
ATOM 6867 N N . THR B 1 203 ? -17.922 12.016 35.625 1 93.94 203 THR B N 1
ATOM 6868 C CA . THR B 1 203 ? -18.156 11.305 34.375 1 93.94 203 THR B CA 1
ATOM 6869 C C . THR B 1 203 ? -18.484 12.281 33.25 1 93.94 203 THR B C 1
ATOM 6871 O O . THR B 1 203 ? -19.359 13.125 33.375 1 93.94 203 THR B O 1
ATOM 6874 N N . PRO B 1 204 ? -17.719 12.156 32.188 1 96.81 204 PRO B N 1
ATOM 6875 C CA . PRO B 1 204 ? -18.062 13.016 31.047 1 96.81 204 PRO B CA 1
ATOM 6876 C C . PRO B 1 204 ? -19.484 12.812 30.562 1 96.81 204 PRO B C 1
ATOM 6878 O O . PRO B 1 204 ? -19.984 11.68 30.531 1 96.81 204 PRO B O 1
ATOM 6881 N N . ARG B 1 205 ? -20.141 13.797 30.25 1 97.5 205 ARG B N 1
ATOM 6882 C CA . ARG B 1 205 ? -21.484 13.789 29.688 1 97.5 205 ARG B CA 1
ATOM 6883 C C . ARG B 1 205 ? -21.484 14.297 28.25 1 97.5 205 ARG B C 1
ATOM 6885 O O . ARG B 1 205 ? -21 15.398 27.984 1 97.5 205 ARG B O 1
ATOM 6892 N N . GLN B 1 206 ? -21.984 13.531 27.344 1 97.69 206 GLN B N 1
ATOM 6893 C CA . GLN B 1 206 ? -22.094 13.938 25.938 1 97.69 206 GLN B CA 1
ATOM 6894 C C . GLN B 1 206 ? -23.219 14.945 25.75 1 97.69 206 GLN B C 1
ATOM 6896 O O . GLN B 1 206 ? -24.328 14.742 26.219 1 97.69 206 GLN B O 1
ATOM 6901 N N . LEU B 1 207 ? -22.922 16 25.047 1 98.31 207 LEU B N 1
ATOM 6902 C CA . LEU B 1 207 ? -23.922 17.047 24.828 1 98.31 207 LEU B CA 1
ATOM 6903 C C . LEU B 1 207 ? -24.516 16.953 23.438 1 98.31 207 LEU B C 1
ATOM 6905 O O . LEU B 1 207 ? -25.734 17.078 23.25 1 98.31 207 LEU B O 1
ATOM 6909 N N . SER B 1 208 ? -23.672 16.812 22.422 1 97.81 208 SER B N 1
ATOM 6910 C CA . SER B 1 208 ? -24.156 16.75 21.047 1 97.81 208 SER B CA 1
ATOM 6911 C C . SER B 1 208 ? -24.578 15.328 20.672 1 97.81 208 SER B C 1
ATOM 6913 O O . SER B 1 208 ? -24.25 14.375 21.391 1 97.81 208 SER B O 1
ATOM 6915 N N . SER B 1 209 ? -25.375 15.25 19.578 1 95.69 209 SER B N 1
ATOM 6916 C CA . SER B 1 209 ? -25.906 13.961 19.156 1 95.69 209 SER B CA 1
ATOM 6917 C C . SER B 1 209 ? -25.984 13.867 17.625 1 95.69 209 SER B C 1
ATOM 6919 O O . SER B 1 209 ? -25.781 14.867 16.938 1 95.69 209 SER B O 1
ATOM 6921 N N . GLY B 1 210 ? -26.266 12.664 17.203 1 94.56 210 GLY B N 1
ATOM 6922 C CA . GLY B 1 210 ? -26.391 12.406 15.773 1 94.56 210 GLY B CA 1
ATOM 6923 C C . GLY B 1 210 ? -25.109 11.898 15.148 1 94.56 210 GLY B C 1
ATOM 6924 O O . GLY B 1 210 ? -24.062 11.859 15.797 1 94.56 210 GLY B O 1
ATOM 6925 N N . ASP B 1 211 ? -25.203 11.469 13.891 1 94.5 211 ASP B N 1
ATOM 6926 C CA . ASP B 1 211 ? -24.062 10.945 13.148 1 94.5 211 ASP B CA 1
ATOM 6927 C C . ASP B 1 211 ? -23.359 12.047 12.359 1 94.5 211 ASP B C 1
ATOM 6929 O O . ASP B 1 211 ? -23.266 11.977 11.133 1 94.5 211 ASP B O 1
ATOM 6933 N N . PHE B 1 212 ? -22.938 13.016 13.102 1 97 212 PHE B N 1
ATOM 6934 C CA . PHE B 1 212 ? -22.234 14.172 12.562 1 97 212 PHE B CA 1
ATOM 6935 C C . PHE B 1 212 ? -20.984 14.484 13.375 1 97 212 PHE B C 1
ATOM 6937 O O . PHE B 1 212 ? -20.859 14.062 14.523 1 97 212 PHE B O 1
ATOM 6944 N N . ASN B 1 213 ? -20.078 15.117 12.781 1 96.81 213 ASN B N 1
ATOM 6945 C CA . ASN B 1 213 ? -18.875 15.57 13.477 1 96.81 213 ASN B CA 1
ATOM 6946 C C . ASN B 1 213 ? -19.031 17 14 1 96.81 213 ASN B C 1
ATOM 6948 O O . ASN B 1 213 ? -19.547 17.859 13.297 1 96.81 213 ASN B O 1
ATOM 6952 N N . HIS B 1 214 ? -18.672 17.188 15.211 1 98.31 214 HIS B N 1
ATOM 6953 C CA . HIS B 1 214 ? -18.609 18.484 15.859 1 98.31 214 HIS B CA 1
ATOM 6954 C C . HIS B 1 214 ? -17.172 18.875 16.172 1 98.31 214 HIS B C 1
ATOM 6956 O O . HIS B 1 214 ? -16.406 18.062 16.719 1 98.31 214 HIS B O 1
ATOM 6962 N N . THR B 1 215 ? -16.797 20.109 15.859 1 96.62 215 THR B N 1
ATOM 6963 C CA . THR B 1 215 ? -15.383 20.469 15.961 1 96.62 215 THR B CA 1
ATOM 6964 C C . THR B 1 215 ? -15.203 21.766 16.75 1 96.62 215 THR B C 1
ATOM 6966 O O . THR B 1 215 ? -16.047 22.672 16.656 1 96.62 215 THR B O 1
ATOM 6969 N N . GLY B 1 216 ? -14.086 21.734 17.516 1 94.25 216 GLY B N 1
ATOM 6970 C CA . GLY B 1 216 ? -13.719 22.969 18.203 1 94.25 216 GLY B CA 1
ATOM 6971 C C . GLY B 1 216 ? -12.93 23.922 17.312 1 94.25 216 GLY B C 1
ATOM 6972 O O . GLY B 1 216 ? -12.828 23.719 16.109 1 94.25 216 GLY B O 1
ATOM 6973 N N . PRO B 1 217 ? -12.414 24.938 17.906 1 96.69 217 PRO B N 1
ATOM 6974 C CA . PRO B 1 217 ? -12.461 25.266 19.328 1 96.69 217 PRO B CA 1
ATOM 6975 C C . PRO B 1 217 ? -13.883 25.516 19.844 1 96.69 217 PRO B C 1
ATOM 6977 O O . PRO B 1 217 ? -14.766 25.859 19.047 1 96.69 217 PRO B O 1
ATOM 6980 N N . LEU B 1 218 ? -14.023 25.281 21.109 1 98.5 218 LEU B N 1
ATOM 6981 C CA . LEU B 1 218 ? -15.312 25.484 21.766 1 98.5 218 LEU B CA 1
ATOM 6982 C C . LEU B 1 218 ? -15.375 26.844 22.438 1 98.5 218 LEU B C 1
ATOM 6984 O O . LEU B 1 218 ? -14.406 27.281 23.078 1 98.5 218 LEU B O 1
ATOM 6988 N N . SER B 1 219 ? -16.484 27.531 22.25 1 98.25 219 SER B N 1
ATOM 6989 C CA . SER B 1 219 ? -16.703 28.828 22.875 1 98.25 219 SER B CA 1
ATOM 6990 C C . SER B 1 219 ? -17.922 28.812 23.797 1 98.25 219 SER B C 1
ATOM 6992 O O . SER B 1 219 ? -19.016 28.391 23.375 1 98.25 219 SER B O 1
ATOM 6994 N N . TRP B 1 220 ? -17.75 29.297 25 1 98.06 220 TRP B N 1
ATOM 6995 C CA . TRP B 1 220 ? -18.812 29.297 26 1 98.06 220 TRP B CA 1
ATOM 6996 C C . TRP B 1 220 ? -19.578 30.609 26 1 98.06 220 TRP B C 1
ATOM 6998 O O . TRP B 1 220 ? -18.984 31.672 25.766 1 98.06 220 TRP B O 1
ATOM 7008 N N . SER B 1 221 ? -20.844 30.5 26.328 1 97.06 221 SER B N 1
ATOM 7009 C CA . SER B 1 221 ? -21.562 31.703 26.719 1 97.06 221 SER B CA 1
ATOM 7010 C C . SER B 1 221 ? -21.078 32.219 28.062 1 97.06 221 SER B C 1
ATOM 7012 O O . SER B 1 221 ? -20.625 31.453 28.906 1 97.06 221 SER B O 1
ATOM 7014 N N . PRO B 1 222 ? -21.203 33.562 28.234 1 95.62 222 PRO B N 1
ATOM 7015 C CA . PRO B 1 222 ? -20.719 34.125 29.5 1 95.62 222 PRO B CA 1
ATOM 7016 C C . PRO B 1 222 ? -21.391 33.469 30.719 1 95.62 222 PRO B C 1
ATOM 7018 O O . PRO B 1 222 ? -20.781 33.375 31.781 1 95.62 222 PRO B O 1
ATOM 7021 N N . GLY B 1 223 ? -22.562 33 30.562 1 95.88 223 GLY B N 1
ATOM 7022 C CA . GLY B 1 223 ? -23.312 32.375 31.641 1 95.88 223 GLY B CA 1
ATOM 7023 C C . GLY B 1 223 ? -23.031 30.906 31.812 1 95.88 223 GLY B C 1
ATOM 7024 O O . GLY B 1 223 ? -23.625 30.234 32.656 1 95.88 223 GLY B O 1
ATOM 7025 N N . SER B 1 224 ? -22.25 30.391 31.062 1 97.5 224 SER B N 1
ATOM 7026 C CA . SER B 1 224 ? -21.828 29 31.094 1 97.5 224 SER B CA 1
ATOM 7027 C C . SER B 1 224 ? -22.984 28.047 30.812 1 97.5 224 SER B C 1
ATOM 7029 O O . SER B 1 224 ? -23 26.922 31.312 1 97.5 224 SER B O 1
ATOM 7031 N N . ASP B 1 225 ? -23.953 28.484 30.062 1 96.69 225 ASP B N 1
ATOM 7032 C CA . ASP B 1 225 ? -25.141 27.656 29.859 1 96.69 225 ASP B CA 1
ATOM 7033 C C . ASP B 1 225 ? -25.203 27.125 28.422 1 96.69 225 ASP B C 1
ATOM 7035 O O . ASP B 1 225 ? -26.031 26.281 28.109 1 96.69 225 ASP B O 1
ATOM 7039 N N . ARG B 1 226 ? -24.297 27.641 27.594 1 97.12 226 ARG B N 1
ATOM 7040 C CA . ARG B 1 226 ? -24.25 27.219 26.203 1 97.12 226 ARG B CA 1
ATOM 7041 C C . ARG B 1 226 ? -22.812 27.109 25.703 1 97.12 226 ARG B C 1
ATOM 7043 O O . ARG B 1 226 ? -21.938 27.859 26.156 1 97.12 226 ARG B O 1
ATOM 7050 N N . ILE B 1 227 ? -22.594 26.188 24.688 1 98.62 227 ILE B N 1
ATOM 7051 C CA . ILE B 1 227 ? -21.312 26.031 24.031 1 98.62 227 ILE B CA 1
ATOM 7052 C C . ILE B 1 227 ? -21.484 26.172 22.516 1 98.62 227 ILE B C 1
ATOM 7054 O O . ILE B 1 227 ? -22.422 25.594 21.938 1 98.62 227 ILE B O 1
ATOM 7058 N N . PHE B 1 228 ? -20.672 26.969 21.906 1 98.56 228 PHE B N 1
ATOM 7059 C CA . PHE B 1 228 ? -20.672 27.172 20.469 1 98.56 228 PHE B CA 1
ATOM 7060 C C . PHE B 1 228 ? -19.547 26.406 19.797 1 98.56 228 PHE B C 1
ATOM 7062 O O . PHE B 1 228 ? -18.438 26.359 20.328 1 98.56 228 PHE B O 1
ATOM 7069 N N . PHE B 1 229 ? -19.781 25.781 18.641 1 98.69 229 PHE B N 1
ATOM 7070 C CA . PHE B 1 229 ? -18.844 24.969 17.875 1 98.69 229 PHE B CA 1
ATOM 7071 C C . PHE B 1 229 ? -19.219 24.938 16.406 1 98.69 229 PHE B C 1
ATOM 7073 O O . PHE B 1 229 ? -20.203 25.578 16 1 98.69 229 PHE B O 1
ATOM 7080 N N . SER B 1 230 ? -18.406 24.359 15.578 1 98.5 230 SER B N 1
ATOM 7081 C CA . SER B 1 230 ? -18.672 24.203 14.156 1 98.5 230 SER B CA 1
ATOM 7082 C C . SER B 1 230 ? -19.078 22.781 13.82 1 98.5 230 SER B C 1
ATOM 7084 O O . SER B 1 230 ? -18.562 21.828 14.398 1 98.5 230 SER B O 1
ATOM 7086 N N . ALA B 1 231 ? -20.047 22.609 12.867 1 98.56 231 ALA B N 1
ATOM 7087 C CA . ALA B 1 231 ? -20.484 21.297 12.422 1 98.56 231 ALA B CA 1
ATOM 7088 C C . ALA B 1 231 ? -21.172 21.375 11.062 1 98.56 231 ALA B C 1
ATOM 7090 O O . ALA B 1 231 ? -21.797 22.391 10.727 1 98.56 231 ALA B O 1
ATOM 7091 N N . ASN B 1 232 ? -20.969 20.406 10.281 1 98.12 232 ASN B N 1
ATOM 7092 C CA . ASN B 1 232 ? -21.797 20.141 9.109 1 98.12 232 ASN B CA 1
ATOM 7093 C C . ASN B 1 232 ? -22.828 19.047 9.383 1 98.12 232 ASN B C 1
ATOM 7095 O O . ASN B 1 232 ? -22.469 17.859 9.391 1 98.12 232 ASN B O 1
ATOM 7099 N N . ARG B 1 233 ? -24.016 19.406 9.562 1 97.81 233 ARG B N 1
ATOM 7100 C CA . ARG B 1 233 ? -25.047 18.422 9.922 1 97.81 233 ARG B CA 1
ATOM 7101 C C . ARG B 1 233 ? -25.969 18.156 8.742 1 97.81 233 ARG B C 1
ATOM 7103 O O . ARG B 1 233 ? -27.125 17.766 8.93 1 97.81 233 ARG B O 1
ATOM 7110 N N . ASN B 1 234 ? -25.484 18.453 7.539 1 96.62 234 ASN B N 1
ATOM 7111 C CA . ASN B 1 234 ? -26.172 18.016 6.332 1 96.62 234 ASN B CA 1
ATOM 7112 C C . ASN B 1 234 ? -26.141 16.484 6.203 1 96.62 234 ASN B C 1
ATOM 7114 O O . ASN B 1 234 ? -25.188 15.844 6.621 1 96.62 234 ASN B O 1
ATOM 7118 N N . PRO B 1 235 ? -27.219 15.945 5.602 1 94 235 PRO B N 1
ATOM 7119 C CA . PRO B 1 235 ? -27.219 14.492 5.41 1 94 235 PRO B CA 1
ATOM 7120 C C . PRO B 1 235 ? -26.047 14.016 4.57 1 94 235 PRO B C 1
ATOM 7122 O O . PRO B 1 235 ? -25.531 12.906 4.789 1 94 235 PRO B O 1
ATOM 7125 N N . ASP B 1 236 ? -25.5 14.859 3.666 1 94.12 236 ASP B N 1
ATOM 7126 C CA . ASP B 1 236 ? -24.406 14.484 2.768 1 94.12 236 ASP B CA 1
ATOM 7127 C C . ASP B 1 236 ? -23.078 15.109 3.211 1 94.12 236 ASP B C 1
ATOM 7129 O O . ASP B 1 236 ? -22.203 15.375 2.385 1 94.12 236 ASP B O 1
ATOM 7133 N N . TRP B 1 237 ? -22.938 15.273 4.523 1 95.25 237 TRP B N 1
ATOM 7134 C CA . TRP B 1 237 ? -21.781 16 5.051 1 95.25 237 TRP B CA 1
ATOM 7135 C C . TRP B 1 237 ? -20.484 15.328 4.633 1 95.25 237 TRP B C 1
ATOM 7137 O O . TRP B 1 237 ? -19.469 16 4.445 1 95.25 237 TRP B O 1
ATOM 7147 N N . GLU B 1 238 ? -20.469 14.047 4.379 1 93.19 238 GLU B N 1
ATOM 7148 C CA . GLU B 1 238 ? -19.25 13.32 4.031 1 93.19 238 GLU B CA 1
ATOM 7149 C C . GLU B 1 238 ? -18.703 13.781 2.688 1 93.19 238 GLU B C 1
ATOM 7151 O O . GLU B 1 238 ? -17.5 13.68 2.439 1 93.19 238 GLU B O 1
ATOM 7156 N N . PHE B 1 239 ? -19.516 14.32 1.848 1 95.12 239 PHE B N 1
ATOM 7157 C CA . PHE B 1 239 ? -19.109 14.727 0.505 1 95.12 239 PHE B CA 1
ATOM 7158 C C . PHE B 1 239 ? -18.953 16.234 0.419 1 95.12 239 PHE B C 1
ATOM 7160 O O . PHE B 1 239 ? -18.781 16.781 -0.67 1 95.12 239 PHE B O 1
ATOM 7167 N N . GLU B 1 240 ? -19.094 16.891 1.571 1 95.44 240 GLU B N 1
ATOM 7168 C CA . GLU B 1 240 ? -19 18.344 1.629 1 95.44 240 GLU B CA 1
ATOM 7169 C C . GLU B 1 240 ? -17.844 18.781 2.523 1 95.44 240 GLU B C 1
ATOM 7171 O O . GLU B 1 240 ? -18.062 19.391 3.576 1 95.44 240 GLU B O 1
ATOM 7176 N N . PRO B 1 241 ? -16.656 18.656 2.035 1 93.19 241 PRO B N 1
ATOM 7177 C CA . PRO B 1 241 ? -15.5 18.875 2.902 1 93.19 241 PRO B CA 1
ATOM 7178 C C . PRO B 1 241 ? -15.328 20.344 3.293 1 93.19 241 PRO B C 1
ATOM 7180 O O . PRO B 1 241 ? -14.641 20.656 4.266 1 93.19 241 PRO B O 1
ATOM 7183 N N . LEU B 1 242 ? -15.875 21.281 2.557 1 95 242 LEU B N 1
ATOM 7184 C CA . LEU B 1 242 ? -15.773 22.703 2.875 1 95 242 LEU B CA 1
ATOM 7185 C C . LEU B 1 242 ? -17.125 23.266 3.293 1 95 242 LEU B C 1
ATOM 7187 O O . LEU B 1 242 ? -17.594 24.266 2.738 1 95 242 LEU B O 1
ATOM 7191 N N . GLU B 1 243 ? -17.828 22.562 4.082 1 97.25 243 GLU B N 1
ATOM 7192 C CA . GLU B 1 243 ? -19.078 23.016 4.664 1 97.25 243 GLU B CA 1
ATOM 7193 C C . GLU B 1 243 ? -19.047 22.922 6.188 1 97.25 243 GLU B C 1
ATOM 7195 O O . GLU B 1 243 ? -18.641 21.891 6.742 1 97.25 243 GLU B O 1
ATOM 7200 N N . GLY B 1 244 ? -19.375 23.984 6.773 1 97.94 244 GLY B N 1
ATOM 7201 C CA . GLY B 1 244 ? -19.516 24.062 8.219 1 97.94 244 GLY B CA 1
ATOM 7202 C C . GLY B 1 244 ? -20.312 25.266 8.688 1 97.94 244 GLY B C 1
ATOM 7203 O O . GLY B 1 244 ? -20.188 26.344 8.125 1 97.94 244 GLY B O 1
ATOM 7204 N N . ASP B 1 245 ? -21.125 25.031 9.695 1 98.31 245 ASP B N 1
ATOM 7205 C CA . ASP B 1 245 ? -21.922 26.094 10.312 1 98.31 245 ASP B CA 1
ATOM 7206 C C . ASP B 1 245 ? -21.641 26.172 11.812 1 98.31 245 ASP B C 1
ATOM 7208 O O . ASP B 1 245 ? -21.141 25.219 12.414 1 98.31 245 ASP B O 1
ATOM 7212 N N . LEU B 1 246 ? -21.953 27.344 12.281 1 98.38 246 LEU B N 1
ATOM 7213 C CA . LEU B 1 246 ? -21.891 27.484 13.727 1 98.38 246 LEU B CA 1
ATOM 7214 C C . LEU B 1 246 ? -23.156 26.938 14.383 1 98.38 246 LEU B C 1
ATOM 7216 O O . LEU B 1 246 ? -24.266 27.156 13.883 1 98.38 246 LEU B O 1
ATOM 7220 N N . TRP B 1 247 ? -22.906 26.203 15.344 1 98.31 247 TRP B N 1
ATOM 7221 C CA . TRP B 1 247 ? -23.953 25.625 16.172 1 98.31 247 TRP B CA 1
ATOM 7222 C C . TRP B 1 247 ? -23.734 25.938 17.641 1 98.31 247 TRP B C 1
ATOM 7224 O O . TRP B 1 247 ? -22.609 26.281 18.047 1 98.31 247 TRP B O 1
ATOM 7234 N N . SER B 1 248 ? -24.781 25.891 18.406 1 97.88 248 SER B N 1
ATOM 7235 C CA . SER B 1 248 ? -24.672 25.906 19.859 1 97.88 248 SER B CA 1
ATOM 7236 C C . SER B 1 248 ? -25.453 24.766 20.5 1 97.88 248 SER B C 1
ATOM 7238 O O . SER B 1 248 ? -26.375 24.219 19.891 1 97.88 248 SER B O 1
ATOM 7240 N N . VAL B 1 249 ? -25.031 24.406 21.625 1 98.44 249 VAL B N 1
ATOM 7241 C CA . VAL B 1 249 ? -25.719 23.375 22.391 1 98.44 249 VAL B CA 1
ATOM 7242 C C . VAL B 1 249 ? -25.891 23.859 23.828 1 98.44 249 VAL B C 1
ATOM 7244 O O . VAL B 1 249 ? -25 24.484 24.406 1 98.44 249 VAL B O 1
ATOM 7247 N N . THR B 1 250 ? -27.062 23.641 24.406 1 97.75 250 THR B N 1
ATOM 7248 C CA . THR B 1 250 ? -27.328 24.016 25.797 1 97.75 250 THR B CA 1
ATOM 7249 C C . THR B 1 250 ? -26.891 22.906 26.75 1 97.75 250 THR B C 1
ATOM 7251 O O . THR B 1 250 ? -27 21.734 26.422 1 97.75 250 THR B O 1
ATOM 7254 N N . LEU B 1 251 ? -26.438 23.25 27.906 1 97.38 251 LEU B N 1
ATOM 7255 C CA . LEU B 1 251 ? -25.984 22.281 28.891 1 97.38 251 LEU B CA 1
ATOM 7256 C C . LEU B 1 251 ? -27.156 21.578 29.547 1 97.38 251 LEU B C 1
ATOM 7258 O O . LEU B 1 251 ? -27.078 20.391 29.891 1 97.38 251 LEU B O 1
ATOM 7262 N N . ALA B 1 252 ? -28.172 22.312 29.719 1 94.75 252 ALA B N 1
ATOM 7263 C CA . ALA B 1 252 ? -29.297 21.812 30.516 1 94.75 252 ALA B CA 1
ATOM 7264 C C . ALA B 1 252 ? -29.984 20.641 29.812 1 94.75 252 ALA B C 1
ATOM 7266 O O . ALA B 1 252 ? -30.266 19.609 30.453 1 94.75 252 ALA B O 1
ATOM 7267 N N . ASP B 1 253 ? -30.25 20.75 28.516 1 94.31 253 ASP B N 1
ATOM 7268 C CA . ASP B 1 253 ? -31.062 19.734 27.859 1 94.31 253 ASP B CA 1
ATOM 7269 C C . ASP B 1 253 ? -30.422 19.25 26.562 1 94.31 253 ASP B C 1
ATOM 7271 O O . ASP B 1 253 ? -30.969 18.391 25.875 1 94.31 253 ASP B O 1
ATOM 7275 N N . GLY B 1 254 ? -29.312 19.828 26.234 1 95 254 GLY B N 1
ATOM 7276 C CA . GLY B 1 254 ? -28.625 19.375 25.031 1 95 254 GLY B CA 1
ATOM 7277 C C . GLY B 1 254 ? -29.297 19.844 23.75 1 95 254 GLY B C 1
ATOM 7278 O O . GLY B 1 254 ? -29.156 19.203 22.703 1 95 254 GLY B O 1
ATOM 7279 N N . GLU B 1 255 ? -30.062 20.859 23.828 1 96.88 255 GLU B N 1
ATOM 7280 C CA . GLU B 1 255 ? -30.719 21.391 22.641 1 96.88 255 GLU B CA 1
ATOM 7281 C C . GLU B 1 255 ? -29.719 22.031 21.703 1 96.88 255 GLU B C 1
ATOM 7283 O O . GLU B 1 255 ? -28.938 22.906 22.109 1 96.88 255 GLU B O 1
ATOM 7288 N N . LEU B 1 256 ? -29.75 21.594 20.453 1 97.69 256 LEU B N 1
ATOM 7289 C CA . LEU B 1 256 ? -28.875 22.125 19.422 1 97.69 256 LEU B CA 1
ATOM 7290 C C . LEU B 1 256 ? -29.594 23.234 18.641 1 97.69 256 LEU B C 1
ATOM 7292 O O . LEU B 1 256 ? -30.766 23.109 18.312 1 97.69 256 LEU B O 1
ATOM 7296 N N . GLN B 1 257 ? -28.859 24.281 18.453 1 96.81 257 GLN B N 1
ATOM 7297 C CA . GLN B 1 257 ? -29.359 25.391 17.641 1 96.81 257 GLN B CA 1
ATOM 7298 C C . GLN B 1 257 ? -28.344 25.812 16.578 1 96.81 257 GLN B C 1
ATOM 7300 O O . GLN B 1 257 ? -27.172 26.031 16.891 1 96.81 257 GLN B O 1
ATOM 7305 N N . GLN B 1 258 ? -28.797 25.906 15.344 1 96.69 258 GLN B N 1
ATOM 7306 C CA . GLN B 1 258 ? -27.938 26.406 14.266 1 96.69 258 GLN B CA 1
ATOM 7307 C C . GLN B 1 258 ? -27.875 27.922 14.297 1 96.69 258 GLN B C 1
ATOM 7309 O O . GLN B 1 258 ? -28.906 28.609 14.32 1 96.69 258 GLN B O 1
ATOM 7314 N N . VAL B 1 259 ? -26.688 28.453 14.266 1 97.19 259 VAL B N 1
ATOM 7315 C CA . VAL B 1 259 ? -26.469 29.891 14.422 1 97.19 259 VAL B CA 1
ATOM 7316 C C . VAL B 1 259 ? -26.266 30.531 13.055 1 97.19 259 VAL B C 1
ATOM 7318 O O . VAL B 1 259 ? -26.688 31.672 12.828 1 97.19 259 VAL B O 1
ATOM 7321 N N . THR B 1 260 ? -25.5 29.875 12.195 1 97.25 260 THR B N 1
ATOM 7322 C CA . THR B 1 260 ? -25.281 30.344 10.836 1 97.25 260 THR B CA 1
ATOM 7323 C C . THR B 1 260 ? -25.688 29.281 9.82 1 97.25 260 THR B C 1
ATOM 7325 O O . THR B 1 260 ? -25.859 28.125 10.172 1 97.25 260 THR B O 1
ATOM 7328 N N . ASP B 1 261 ? -25.859 29.641 8.484 1 95.06 261 ASP B N 1
ATOM 7329 C CA . ASP B 1 261 ? -26.266 28.688 7.465 1 95.06 261 ASP B CA 1
ATOM 7330 C C . ASP B 1 261 ? -25.719 29.078 6.09 1 95.06 261 ASP B C 1
ATOM 7332 O O . ASP B 1 261 ? -26.219 28.625 5.062 1 95.06 261 ASP B O 1
ATOM 7336 N N . ARG B 1 262 ? -24.812 29.984 6.055 1 95.12 262 ARG B N 1
ATOM 7337 C CA . ARG B 1 262 ? -24.219 30.406 4.789 1 95.12 262 ARG B CA 1
ATOM 7338 C C . ARG B 1 262 ? -23.422 29.266 4.164 1 95.12 262 ARG B C 1
ATOM 7340 O O . ARG B 1 262 ? -22.75 28.5 4.871 1 95.12 262 ARG B O 1
ATOM 7347 N N . ALA B 1 263 ? -23.438 29.156 2.752 1 96.94 263 ALA B N 1
ATOM 7348 C CA . ALA B 1 263 ? -22.578 28.188 2.072 1 96.94 263 ALA B CA 1
ATOM 7349 C C . ALA B 1 263 ? -21.109 28.484 2.334 1 96.94 263 ALA B C 1
ATOM 7351 O O . ALA B 1 263 ? -20.672 29.641 2.277 1 96.94 263 ALA B O 1
ATOM 7352 N N . GLY B 1 264 ? -20.391 27.5 2.629 1 97.94 264 GLY B N 1
ATOM 7353 C CA . GLY B 1 264 ? -19 27.641 3.008 1 97.94 264 GLY B CA 1
ATOM 7354 C C . GLY B 1 264 ? -18.703 27.094 4.391 1 97.94 264 GLY B C 1
ATOM 7355 O O . GLY B 1 264 ? -19.484 26.328 4.945 1 97.94 264 GLY B O 1
ATOM 7356 N N . ASP B 1 265 ? -17.562 27.438 4.848 1 98.12 265 ASP B N 1
ATOM 7357 C CA . ASP B 1 265 ? -17.125 26.922 6.137 1 98.12 265 ASP B CA 1
ATOM 7358 C C . ASP B 1 265 ? -17.031 28.031 7.18 1 98.12 265 ASP B C 1
ATOM 7360 O O . ASP B 1 265 ? -16.219 28.938 7.055 1 98.12 265 ASP B O 1
ATOM 7364 N N . GLU B 1 266 ? -17.938 28.047 8.094 1 98.44 266 GLU B N 1
ATOM 7365 C CA . GLU B 1 266 ? -17.875 28.859 9.305 1 98.44 266 GLU B CA 1
ATOM 7366 C C . GLU B 1 266 ? -17.297 28.078 10.477 1 98.44 266 GLU B C 1
ATOM 7368 O O . GLU B 1 266 ? -17.875 27.078 10.906 1 98.44 266 GLU B O 1
ATOM 7373 N N . SER B 1 267 ? -16.172 28.578 10.977 1 98 267 SER B N 1
ATOM 7374 C CA . SER B 1 267 ? -15.477 27.812 12.008 1 98 267 SER B CA 1
ATOM 7375 C C . SER B 1 267 ? -14.875 28.734 13.062 1 98 267 SER B C 1
ATOM 7377 O O . SER B 1 267 ? -14.938 29.953 12.938 1 98 267 SER B O 1
ATOM 7379 N N . ALA B 1 268 ? -14.391 28.141 14.117 1 98.12 268 ALA B N 1
ATOM 7380 C CA . ALA B 1 268 ? -13.633 28.781 15.195 1 98.12 268 ALA B CA 1
ATOM 7381 C C . ALA B 1 268 ? -14.438 29.906 15.828 1 98.12 268 ALA B C 1
ATOM 7383 O O . ALA B 1 268 ? -13.945 31.031 15.953 1 98.12 268 ALA B O 1
ATOM 7384 N N . PRO B 1 269 ? -15.625 29.594 16.281 1 98.19 269 PRO B N 1
ATOM 7385 C CA . PRO B 1 269 ? -16.422 30.641 16.938 1 98.19 269 PRO B CA 1
ATOM 7386 C C . PRO B 1 269 ? -15.773 31.125 18.234 1 98.19 269 PRO B C 1
ATOM 7388 O O . PRO B 1 269 ? -15.164 30.344 18.969 1 98.19 269 PRO B O 1
ATOM 7391 N N . GLN B 1 270 ? -15.93 32.406 18.453 1 97.38 270 GLN B N 1
ATOM 7392 C CA . GLN B 1 270 ? -15.531 33.031 19.703 1 97.38 270 GLN B CA 1
ATOM 7393 C C . GLN B 1 270 ? -16.562 34.094 20.125 1 97.38 270 GLN B C 1
ATOM 7395 O O . GLN B 1 270 ? -16.75 35.094 19.453 1 97.38 270 GLN B O 1
ATOM 7400 N N . LEU B 1 271 ? -17.156 33.844 21.234 1 97.44 271 LEU B N 1
ATOM 7401 C CA . LEU B 1 271 ? -18.094 34.844 21.75 1 97.44 271 LEU B CA 1
ATOM 7402 C C . LEU B 1 271 ? -17.359 36.031 22.359 1 97.44 271 LEU B C 1
ATOM 7404 O O . LEU B 1 271 ? -16.328 35.844 23.016 1 97.44 271 LEU B O 1
ATOM 7408 N N . SER B 1 272 ? -17.984 37.188 22.156 1 97.06 272 SER B N 1
ATOM 7409 C CA . SER B 1 272 ? -17.438 38.375 22.812 1 97.06 272 SER B CA 1
ATOM 7410 C C . SER B 1 272 ? -17.594 38.312 24.328 1 97.06 272 SER B C 1
ATOM 7412 O O . SER B 1 272 ? -18.453 37.562 24.828 1 97.06 272 SER B O 1
ATOM 7414 N N . PRO B 1 273 ? -16.766 39.062 25.016 1 95 273 PRO B N 1
ATOM 7415 C CA . PRO B 1 273 ? -16.812 39 26.484 1 95 273 PRO B CA 1
ATOM 7416 C C . PRO B 1 273 ? -18.188 39.344 27.047 1 95 273 PRO B C 1
ATOM 7418 O O . PRO B 1 273 ? -18.594 38.781 28.078 1 95 273 PRO B O 1
ATOM 7421 N N . ASP B 1 274 ? -18.969 40.156 26.375 1 94.25 274 ASP B N 1
ATOM 7422 C CA . ASP B 1 274 ? -20.297 40.531 26.859 1 94.25 274 ASP B CA 1
ATOM 7423 C C . ASP B 1 274 ? -21.359 39.562 26.344 1 94.25 274 ASP B C 1
ATOM 7425 O O . ASP B 1 274 ? -22.547 39.688 26.703 1 94.25 274 ASP B O 1
ATOM 7429 N N . GLY B 1 275 ? -20.984 38.688 25.469 1 95.19 275 GLY B N 1
ATOM 7430 C CA . GLY B 1 275 ? -21.875 37.625 25 1 95.19 275 GLY B CA 1
ATOM 7431 C C . GLY B 1 275 ? -22.828 38.125 23.922 1 95.19 275 GLY B C 1
ATOM 7432 O O . GLY B 1 275 ? -23.734 37.375 23.5 1 95.19 275 GLY B O 1
ATOM 7433 N N . ARG B 1 276 ? -22.625 39.25 23.359 1 95.44 276 ARG B N 1
ATOM 7434 C CA . ARG B 1 276 ? -23.594 39.812 22.438 1 95.44 276 ARG B CA 1
ATOM 7435 C C . ARG B 1 276 ? -23.188 39.562 20.984 1 95.44 276 ARG B C 1
ATOM 7437 O O . ARG B 1 276 ? -24.031 39.594 20.094 1 95.44 276 ARG B O 1
ATOM 7444 N N . ARG B 1 277 ? -21.953 39.375 20.797 1 97.38 277 ARG B N 1
ATOM 7445 C CA . ARG B 1 277 ? -21.422 39.156 19.453 1 97.38 277 ARG B CA 1
ATOM 7446 C C . ARG B 1 277 ? -20.625 37.875 19.391 1 97.38 277 ARG B C 1
ATOM 7448 O O . ARG B 1 277 ? -20.188 37.344 20.422 1 97.38 277 ARG B O 1
ATOM 7455 N N . ILE B 1 278 ? -20.484 37.375 18.156 1 97.94 278 ILE B N 1
ATOM 7456 C CA . ILE B 1 278 ? -19.672 36.188 17.906 1 97.94 278 ILE B CA 1
ATOM 7457 C C . ILE B 1 278 ? -18.734 36.438 16.734 1 97.94 278 ILE B C 1
ATOM 7459 O O . ILE B 1 278 ? -19.156 36.938 15.688 1 97.94 278 ILE B O 1
ATOM 7463 N N . ALA B 1 279 ? -17.453 36.281 16.953 1 98.5 279 ALA B N 1
ATOM 7464 C CA . ALA B 1 279 ? -16.469 36.281 15.891 1 98.5 279 ALA B CA 1
ATOM 7465 C C . ALA B 1 279 ? -16.266 34.844 15.352 1 98.5 279 ALA B C 1
ATOM 7467 O O . ALA B 1 279 ? -16.359 33.875 16.094 1 98.5 279 ALA B O 1
ATOM 7468 N N . TYR B 1 280 ? -16.062 34.719 14.086 1 98.44 280 TYR B N 1
ATOM 7469 C CA . TYR B 1 280 ? -15.797 33.406 13.492 1 98.44 280 TYR B CA 1
ATOM 7470 C C . TYR B 1 280 ? -14.977 33.531 12.211 1 98.44 280 TYR B C 1
ATOM 7472 O O . TYR B 1 280 ? -14.844 34.625 11.672 1 98.44 280 TYR B O 1
ATOM 7480 N N . LEU B 1 281 ? -14.344 32.5 11.781 1 98.62 281 LEU B N 1
ATOM 7481 C CA . LEU B 1 281 ? -13.586 32.438 10.539 1 98.62 281 LEU B CA 1
ATOM 7482 C C . LEU B 1 281 ? -14.438 31.844 9.414 1 98.62 281 LEU B C 1
ATOM 7484 O O . LEU B 1 281 ? -15.195 30.906 9.641 1 98.62 281 LEU B O 1
ATOM 7488 N N . TYR B 1 282 ? -14.32 32.469 8.242 1 98.44 282 TYR B N 1
ATOM 7489 C CA . TYR B 1 282 ? -15.18 32.062 7.129 1 98.44 282 TYR B CA 1
ATOM 7490 C C . TYR B 1 282 ? -14.359 31.812 5.867 1 98.44 282 TYR B C 1
ATOM 7492 O O . TYR B 1 282 ? -13.477 32.594 5.531 1 98.44 282 TYR B O 1
ATOM 7500 N N . GLN B 1 283 ? -14.602 30.703 5.23 1 98.12 283 GLN B N 1
ATOM 7501 C CA . GLN B 1 283 ? -14.141 30.391 3.879 1 98.12 283 GLN B CA 1
ATOM 7502 C C . GLN B 1 283 ? -15.312 30.219 2.92 1 98.12 283 GLN B C 1
ATOM 7504 O O . GLN B 1 283 ? -16.25 29.469 3.205 1 98.12 283 GLN B O 1
ATOM 7509 N N . HIS B 1 284 ? -15.281 30.828 1.819 1 97 284 HIS B N 1
ATOM 7510 C CA . HIS B 1 284 ? -16.391 30.75 0.872 1 97 284 HIS B CA 1
ATOM 7511 C C . HIS B 1 284 ? -16.422 29.375 0.198 1 97 284 HIS B C 1
ATOM 7513 O O . HIS B 1 284 ? -15.453 28.625 0.259 1 97 284 HIS B O 1
ATOM 7519 N N . SER B 1 285 ? -17.5 29.047 -0.458 1 96.75 285 SER B N 1
ATOM 7520 C CA . SER B 1 285 ? -17.797 27.688 -0.92 1 96.75 285 SER B CA 1
ATOM 7521 C C . SER B 1 285 ? -17.344 27.5 -2.365 1 96.75 285 SER B C 1
ATOM 7523 O O . SER B 1 285 ? -17.5 26.422 -2.93 1 96.75 285 SER B O 1
ATOM 7525 N N . GLU B 1 286 ? -16.75 28.469 -3.012 1 96.75 286 GLU B N 1
ATOM 7526 C CA . GLU B 1 286 ? -16.328 28.328 -4.402 1 96.75 286 GLU B CA 1
ATOM 7527 C C . GLU B 1 286 ? -15.367 27.156 -4.566 1 96.75 286 GLU B C 1
ATOM 7529 O O . GLU B 1 286 ? -14.547 26.891 -3.686 1 96.75 286 GLU B O 1
ATOM 7534 N N . ARG B 1 287 ? -15.453 26.469 -5.688 1 96.38 287 ARG B N 1
ATOM 7535 C CA . ARG B 1 287 ? -14.609 25.297 -5.957 1 96.38 287 ARG B CA 1
ATOM 7536 C C . ARG B 1 287 ? -13.273 25.719 -6.555 1 96.38 287 ARG B C 1
ATOM 7538 O O . ARG B 1 287 ? -13.008 25.484 -7.734 1 96.38 287 ARG B O 1
ATOM 7545 N N . VAL B 1 288 ? -12.477 26.297 -5.762 1 97.06 288 VAL B N 1
ATOM 7546 C CA . VAL B 1 288 ? -11.133 26.734 -6.102 1 97.06 288 VAL B CA 1
ATOM 7547 C C . VAL B 1 288 ? -10.133 26.156 -5.102 1 97.06 288 VAL B C 1
ATOM 7549 O O . VAL B 1 288 ? -10.5 25.812 -3.98 1 97.06 288 VAL B O 1
ATOM 7552 N N . PRO B 1 289 ? -8.922 26.031 -5.539 1 96.5 289 PRO B N 1
ATOM 7553 C CA . PRO B 1 289 ? -7.953 25.359 -4.676 1 96.5 289 PRO B CA 1
ATOM 7554 C C . PRO B 1 289 ? -7.465 26.234 -3.525 1 96.5 289 PRO B C 1
ATOM 7556 O O . PRO B 1 289 ? -6.852 25.734 -2.578 1 96.5 289 PRO B O 1
ATOM 7559 N N . TYR B 1 290 ? -7.691 27.531 -3.619 1 97.56 290 TYR B N 1
ATOM 7560 C CA . TYR B 1 290 ? -7.234 28.438 -2.566 1 97.56 290 TYR B CA 1
ATOM 7561 C C . TYR B 1 290 ? -8.258 29.531 -2.303 1 97.56 290 TYR B C 1
ATOM 7563 O O . TYR B 1 290 ? -8.875 30.047 -3.236 1 97.56 290 TYR B O 1
ATOM 7571 N N . ARG B 1 291 ? -8.414 29.828 -1.062 1 97.06 291 ARG B N 1
ATOM 7572 C CA . ARG B 1 291 ? -9.227 30.938 -0.593 1 97.06 291 ARG B CA 1
ATOM 7573 C C . ARG B 1 291 ? -8.695 31.5 0.723 1 97.06 291 ARG B C 1
ATOM 7575 O O . ARG B 1 291 ? -8.133 30.75 1.533 1 97.06 291 ARG B O 1
ATOM 7582 N N . ASN B 1 292 ? -8.852 32.781 0.882 1 97.81 292 ASN B N 1
ATOM 7583 C CA . ASN B 1 292 ? -8.5 33.344 2.17 1 97.81 292 ASN B CA 1
ATOM 7584 C C . ASN B 1 292 ? -9.547 33.062 3.234 1 97.81 292 ASN B C 1
ATOM 7586 O O . ASN B 1 292 ? -10.75 33.062 2.951 1 97.81 292 ASN B O 1
ATOM 7590 N N . THR B 1 293 ? -9.094 32.75 4.359 1 98.38 293 THR B N 1
ATOM 7591 C CA . THR B 1 293 ? -9.953 32.75 5.535 1 98.38 293 THR B CA 1
ATOM 7592 C C . THR B 1 293 ? -10.203 34.156 6.047 1 98.38 293 THR B C 1
ATOM 7594 O O . THR B 1 293 ? -9.258 34.906 6.324 1 98.38 293 THR B O 1
ATOM 7597 N N . VAL B 1 294 ? -11.469 34.5 6.211 1 98.56 294 VAL B N 1
ATOM 7598 C CA . VAL B 1 294 ? -11.836 35.875 6.574 1 98.56 294 VAL B CA 1
ATOM 7599 C C . VAL B 1 294 ? -12.477 35.875 7.961 1 98.56 294 VAL B C 1
ATOM 7601 O O . VAL B 1 294 ? -13.312 35.031 8.266 1 98.56 294 VAL B O 1
ATOM 7604 N N . LEU B 1 295 ? -12.055 36.844 8.766 1 98.75 295 LEU B N 1
ATOM 7605 C CA . LEU B 1 295 ? -12.664 37 10.078 1 98.75 295 LEU B CA 1
ATOM 7606 C C . LEU B 1 295 ? -13.969 37.781 9.984 1 98.75 295 LEU B C 1
ATOM 7608 O O . LEU B 1 295 ? -14 38.875 9.406 1 98.75 295 LEU B O 1
ATOM 7612 N N . HIS B 1 296 ? -14.977 37.219 10.531 1 98.56 296 HIS B N 1
ATOM 7613 C CA . HIS B 1 296 ? -16.281 37.875 10.617 1 98.56 296 HIS B CA 1
ATOM 7614 C C . HIS B 1 296 ? -16.672 38.125 12.07 1 98.56 296 HIS B C 1
ATOM 7616 O O . HIS B 1 296 ? -16.234 37.406 12.977 1 98.56 296 HIS B O 1
ATOM 7622 N N . VAL B 1 297 ? -17.453 39.188 12.312 1 98.38 297 VAL B N 1
ATOM 7623 C CA . VAL B 1 297 ? -18.109 39.438 13.586 1 98.38 297 VAL B CA 1
ATOM 7624 C C . VAL B 1 297 ? -19.594 39.719 13.344 1 98.38 297 VAL B C 1
ATOM 7626 O O . VAL B 1 297 ? -19.969 40.5 12.469 1 98.38 297 VAL B O 1
ATOM 7629 N N . MET B 1 298 ? -20.375 39.062 14.125 1 97.62 298 MET B N 1
ATOM 7630 C CA . MET B 1 298 ? -21.812 39.188 13.977 1 97.62 298 MET B CA 1
ATOM 7631 C C . MET B 1 298 ? -22.5 39.219 15.336 1 97.62 298 MET B C 1
ATOM 7633 O O . MET B 1 298 ? -21.922 38.844 16.344 1 97.62 298 MET B O 1
ATOM 7637 N N . ASP B 1 299 ? -23.75 39.812 15.305 1 96.62 299 ASP B N 1
ATOM 7638 C CA . ASP B 1 299 ? -24.562 39.688 16.5 1 96.62 299 ASP B CA 1
ATOM 7639 C C . ASP B 1 299 ? -25.016 38.25 16.703 1 96.62 299 ASP B C 1
ATOM 7641 O O . ASP B 1 299 ? -25.172 37.5 15.742 1 96.62 299 ASP B O 1
ATOM 7645 N N . LEU B 1 300 ? -25.219 37.875 17.906 1 93.25 300 LEU B N 1
ATOM 7646 C CA . LEU B 1 300 ? -25.547 36.5 18.203 1 93.25 300 LEU B CA 1
ATOM 7647 C C . LEU B 1 300 ? -26.875 36.094 17.578 1 93.25 300 LEU B C 1
ATOM 7649 O O . LEU B 1 300 ? -27.141 34.906 17.344 1 93.25 300 LEU B O 1
ATOM 7653 N N . ASP B 1 301 ? -27.719 37.031 17.281 1 89.19 301 ASP B N 1
ATOM 7654 C CA . ASP B 1 301 ? -29.016 36.75 16.672 1 89.19 301 ASP B CA 1
ATOM 7655 C C . ASP B 1 301 ? -28.891 36.656 15.148 1 89.19 301 ASP B C 1
ATOM 7657 O O . ASP B 1 301 ? -29.875 36.438 14.453 1 89.19 301 ASP B O 1
ATOM 7661 N N . GLY B 1 302 ? -27.688 36.781 14.688 1 89.81 302 GLY B N 1
ATOM 7662 C CA . GLY B 1 302 ? -27.438 36.625 13.266 1 89.81 302 GLY B CA 1
ATOM 7663 C C . GLY B 1 302 ? -27.375 37.938 12.516 1 89.81 302 GLY B C 1
ATOM 7664 O O . GLY B 1 302 ? -26.969 38 11.352 1 89.81 302 GLY B O 1
ATOM 7665 N N . GLY B 1 303 ? -27.641 39 13.148 1 93 303 GLY B N 1
ATOM 7666 C CA . GLY B 1 303 ? -27.672 40.312 12.5 1 93 303 GLY B CA 1
ATOM 7667 C C . GLY B 1 303 ? -26.312 40.969 12.445 1 93 303 GLY B C 1
ATOM 7668 O O . GLY B 1 303 ? -25.375 40.562 13.133 1 93 303 GLY B O 1
ATOM 7669 N N . ASN B 1 304 ? -26.094 41.875 11.547 1 95.31 304 ASN B N 1
ATOM 7670 C CA . ASN B 1 304 ? -24.922 42.75 11.438 1 95.31 304 ASN B CA 1
ATOM 7671 C C . ASN B 1 304 ? -23.641 41.938 11.211 1 95.31 304 ASN B C 1
ATOM 7673 O O . ASN B 1 304 ? -22.641 42.156 11.891 1 95.31 304 ASN B O 1
ATOM 7677 N N . ASP B 1 305 ? -23.766 40.938 10.422 1 96.69 305 ASP B N 1
ATOM 7678 C CA . ASP B 1 305 ? -22.578 40.156 10.07 1 96.69 305 ASP B CA 1
ATOM 7679 C C . ASP B 1 305 ? -21.625 40.938 9.195 1 96.69 305 ASP B C 1
ATOM 7681 O O . ASP B 1 305 ? -21.984 41.344 8.078 1 96.69 305 ASP B O 1
ATOM 7685 N N . ARG B 1 306 ? -20.406 41.125 9.641 1 95.88 306 ARG B N 1
ATOM 7686 C CA . ARG B 1 306 ? -19.422 41.969 8.945 1 95.88 306 ARG B CA 1
ATOM 7687 C C . ARG B 1 306 ? -18.109 41.219 8.766 1 95.88 306 ARG B C 1
ATOM 7689 O O . ARG B 1 306 ? -17.609 40.562 9.703 1 95.88 306 ARG B O 1
ATOM 7696 N N . ALA B 1 307 ? -17.562 41.312 7.578 1 97.62 307 ALA B N 1
ATOM 7697 C CA . ALA B 1 307 ? -16.219 40.812 7.32 1 97.62 307 ALA B CA 1
ATOM 7698 C C . ALA B 1 307 ? -15.164 41.812 7.816 1 97.62 307 ALA B C 1
ATOM 7700 O O . ALA B 1 307 ? -14.703 42.656 7.059 1 97.62 307 ALA B O 1
ATOM 7701 N N . VAL B 1 308 ? -14.68 41.594 8.961 1 97.44 308 VAL B N 1
ATOM 7702 C CA . VAL B 1 308 ? -13.797 42.531 9.625 1 97.44 308 VAL B CA 1
ATOM 7703 C C . VAL B 1 308 ? -12.43 42.531 8.945 1 97.44 308 VAL B C 1
ATOM 7705 O O . VAL B 1 308 ? -11.742 43.562 8.914 1 97.44 308 VAL B O 1
ATOM 7708 N N . THR B 1 309 ? -12.031 41.438 8.32 1 98 309 THR B N 1
ATOM 7709 C CA . THR B 1 309 ? -10.75 41.406 7.629 1 98 309 THR B CA 1
ATOM 7710 C C . THR B 1 309 ? -10.953 41.25 6.125 1 98 309 THR B C 1
ATOM 7712 O O . THR B 1 309 ? -10.117 40.656 5.434 1 98 309 THR B O 1
ATOM 7715 N N . GLY B 1 310 ? -12.047 41.625 5.57 1 96.06 310 GLY B N 1
ATOM 7716 C CA . GLY B 1 310 ? -12.375 41.5 4.16 1 96.06 310 GLY B CA 1
ATOM 7717 C C . GLY B 1 310 ? -11.398 42.219 3.252 1 96.06 310 GLY B C 1
ATOM 7718 O O . GLY B 1 310 ? -11.203 41.812 2.104 1 96.06 310 GLY B O 1
ATOM 7719 N N . ARG B 1 311 ? -10.742 43.25 3.715 1 95.44 311 ARG B N 1
ATOM 7720 C CA . ARG B 1 311 ? -9.859 44.094 2.887 1 95.44 311 ARG B CA 1
ATOM 7721 C C . ARG B 1 311 ? -8.406 43.656 3.051 1 95.44 311 ARG B C 1
ATOM 7723 O O . ARG B 1 311 ? -7.527 44.125 2.334 1 95.44 311 ARG B O 1
ATOM 7730 N N . LEU B 1 312 ? -8.078 42.812 3.939 1 96.44 312 LEU B N 1
ATOM 7731 C CA . LEU B 1 312 ? -6.719 42.438 4.293 1 96.44 312 LEU B CA 1
ATOM 7732 C C . LEU B 1 312 ? -6.074 41.625 3.168 1 96.44 312 LEU B C 1
ATOM 7734 O O . LEU B 1 312 ? -4.867 41.719 2.939 1 96.44 312 LEU B O 1
ATOM 7738 N N . ASP B 1 313 ? -6.758 40.781 2.359 1 97.56 313 ASP B N 1
ATOM 7739 C CA . ASP B 1 313 ? -6.332 39.844 1.319 1 97.56 313 ASP B CA 1
ATOM 7740 C C . ASP B 1 313 ? -5.246 38.906 1.838 1 97.56 313 ASP B C 1
ATOM 7742 O O . ASP B 1 313 ? -4.246 38.688 1.159 1 97.56 313 ASP B O 1
ATOM 7746 N N . ARG B 1 314 ? -5.285 38.562 3.012 1 98.25 314 ARG B N 1
ATOM 7747 C CA . ARG B 1 314 ? -4.496 37.562 3.684 1 98.25 314 ARG B CA 1
ATOM 7748 C C . ARG B 1 314 ? -5.391 36.625 4.496 1 98.25 314 ARG B C 1
ATOM 7750 O O . ARG B 1 314 ? -6.469 37 4.938 1 98.25 314 ARG B O 1
ATOM 7757 N N . SER B 1 315 ? -4.988 35.438 4.617 1 98.19 315 SER B N 1
ATOM 7758 C CA . SER B 1 315 ? -5.758 34.406 5.34 1 98.19 315 SER B CA 1
ATOM 7759 C C . SER B 1 315 ? -5.512 34.5 6.844 1 98.19 315 SER B C 1
ATOM 7761 O O . SER B 1 315 ? -4.371 34.438 7.297 1 98.19 315 SER B O 1
ATOM 7763 N N . VAL B 1 316 ? -6.547 34.656 7.605 1 98.5 316 VAL B N 1
ATOM 7764 C CA . VAL B 1 316 ? -6.461 34.719 9.062 1 98.5 316 VAL B CA 1
ATOM 7765 C C . VAL B 1 316 ? -6.332 33.312 9.641 1 98.5 316 VAL B C 1
ATOM 7767 O O . VAL B 1 316 ? -7.109 32.406 9.297 1 98.5 316 VAL B O 1
ATOM 7770 N N . ASN B 1 317 ? -5.336 33.156 10.531 1 96.75 317 ASN B N 1
ATOM 7771 C CA . ASN B 1 317 ? -5.09 31.844 11.117 1 96.75 317 ASN B CA 1
ATOM 7772 C C . ASN B 1 317 ? -5.891 31.641 12.398 1 96.75 317 ASN B C 1
ATOM 7774 O O . ASN B 1 317 ? -6.277 30.516 12.727 1 96.75 317 ASN B O 1
ATOM 7778 N N . SER B 1 318 ? -6.008 32.688 13.18 1 96.5 318 SER B N 1
ATOM 7779 C CA . SER B 1 318 ? -6.684 32.625 14.469 1 96.5 318 SER B CA 1
ATOM 7780 C C . SER B 1 318 ? -7.109 34.031 14.914 1 96.5 318 SER B C 1
ATOM 7782 O O . SER B 1 318 ? -6.586 35.031 14.422 1 96.5 318 SER B O 1
ATOM 7784 N N . ALA B 1 319 ? -8.07 34.094 15.828 1 97.56 319 ALA B N 1
ATOM 7785 C CA . ALA B 1 319 ? -8.562 35.344 16.375 1 97.56 319 ALA B CA 1
ATOM 7786 C C . ALA B 1 319 ? -8.992 35.188 17.828 1 97.56 319 ALA B C 1
ATOM 7788 O O . ALA B 1 319 ? -9.602 34.156 18.188 1 97.56 319 ALA B O 1
ATOM 7789 N N . VAL B 1 320 ? -8.633 36.156 18.625 1 96.94 320 VAL B N 1
ATOM 7790 C CA . VAL B 1 320 ? -9.016 36.188 20.031 1 96.94 320 VAL B CA 1
ATOM 7791 C C . VAL B 1 320 ? -9.539 37.562 20.406 1 96.94 320 VAL B C 1
ATOM 7793 O O . VAL B 1 320 ? -8.938 38.594 20.047 1 96.94 320 VAL B O 1
ATOM 7796 N N . TRP B 1 321 ? -10.664 37.688 21.172 1 97.56 321 TRP B N 1
ATOM 7797 C CA . TRP B 1 321 ? -11.242 38.938 21.609 1 97.56 321 TRP B CA 1
ATOM 7798 C C . TRP B 1 321 ? -10.359 39.625 22.656 1 97.56 321 TRP B C 1
ATOM 7800 O O . TRP B 1 321 ? -9.859 38.969 23.562 1 97.56 321 TRP B O 1
ATOM 7810 N N . ALA B 1 322 ? -10.195 40.875 22.469 1 96.38 322 ALA B N 1
ATOM 7811 C CA . ALA B 1 322 ? -9.742 41.656 23.625 1 96.38 322 ALA B CA 1
ATOM 7812 C C . ALA B 1 322 ? -10.797 41.656 24.734 1 96.38 322 ALA B C 1
ATOM 7814 O O . ALA B 1 322 ? -12 41.594 24.453 1 96.38 322 ALA B O 1
ATOM 7815 N N . ALA B 1 323 ? -10.352 41.844 25.922 1 93.31 323 ALA B N 1
ATOM 7816 C CA . ALA B 1 323 ? -11.242 41.75 27.078 1 93.31 323 ALA B CA 1
ATOM 7817 C C . ALA B 1 323 ? -12.312 42.812 27.047 1 93.31 323 ALA B C 1
ATOM 7819 O O . ALA B 1 323 ? -13.43 42.625 27.531 1 93.31 323 ALA B O 1
ATOM 7820 N N . ASN B 1 324 ? -12.023 43.938 26.422 1 92.19 324 ASN B N 1
ATOM 7821 C CA . ASN B 1 324 ? -12.977 45.062 26.375 1 92.19 324 ASN B CA 1
ATOM 7822 C C . ASN B 1 324 ? -14.008 44.875 25.266 1 92.19 324 ASN B C 1
ATOM 7824 O O . ASN B 1 324 ? -14.945 45.656 25.141 1 92.19 324 ASN B O 1
ATOM 7828 N N . GLY B 1 325 ? -13.797 43.906 24.406 1 94.5 325 GLY B N 1
ATOM 7829 C CA . GLY B 1 325 ? -14.75 43.562 23.375 1 94.5 325 GLY B CA 1
ATOM 7830 C C . GLY B 1 325 ? -14.719 44.531 22.203 1 94.5 325 GLY B C 1
ATOM 7831 O O . GLY B 1 325 ? -15.617 44.5 21.344 1 94.5 325 GLY B O 1
ATOM 7832 N N . ARG B 1 326 ? -13.719 45.281 22.094 1 94 326 ARG B N 1
ATOM 7833 C CA . ARG B 1 326 ? -13.711 46.344 21.078 1 94 326 ARG B CA 1
ATOM 7834 C C . ARG B 1 326 ? -12.789 46 19.922 1 94 326 ARG B C 1
ATOM 7836 O O . ARG B 1 326 ? -12.797 46.656 18.891 1 94 326 ARG B O 1
ATOM 7843 N N . SER B 1 327 ? -11.992 45.031 20.141 1 96.94 327 SER B N 1
ATOM 7844 C CA . SER B 1 327 ? -11.07 44.562 19.094 1 96.94 327 SER B CA 1
ATOM 7845 C C . SER B 1 327 ? -10.711 43.094 19.281 1 96.94 327 SER B C 1
ATOM 7847 O O . SER B 1 327 ? -11.109 42.469 20.266 1 96.94 327 SER B O 1
ATOM 7849 N N . LEU B 1 328 ? -10.039 42.594 18.25 1 98.25 328 LEU B N 1
ATOM 7850 C CA . LEU B 1 328 ? -9.5 41.219 18.281 1 98.25 328 LEU B CA 1
ATOM 7851 C C . LEU B 1 328 ? -8.008 41.219 17.953 1 98.25 328 LEU B C 1
ATOM 7853 O O . LEU B 1 328 ? -7.512 42.156 17.328 1 98.25 328 LEU B O 1
ATOM 7857 N N . VAL B 1 329 ? -7.293 40.25 18.438 1 98.19 329 VAL B N 1
ATOM 7858 C CA . VAL B 1 329 ? -5.93 39.969 18.016 1 98.19 329 VAL B CA 1
ATOM 7859 C C . VAL B 1 329 ? -5.922 38.75 17.094 1 98.19 329 VAL B C 1
ATOM 7861 O O . VAL B 1 329 ? -6.52 37.719 17.422 1 98.19 329 VAL B O 1
ATOM 7864 N N . ILE B 1 330 ? -5.273 38.938 15.945 1 98.38 330 ILE B N 1
ATOM 7865 C CA . ILE B 1 330 ? -5.25 37.875 14.945 1 98.38 330 ILE B CA 1
ATOM 7866 C C . ILE B 1 330 ? -3.807 37.531 14.578 1 98.38 330 ILE B C 1
ATOM 7868 O O . ILE B 1 330 ? -2.889 38.312 14.883 1 98.38 330 ILE B O 1
ATOM 7872 N N . SER B 1 331 ? -3.607 36.406 14.016 1 98.25 331 SER B N 1
ATOM 7873 C CA . SER B 1 331 ? -2.385 36.094 13.281 1 98.25 331 SER B CA 1
ATOM 7874 C C . SER B 1 331 ? -2.674 35.812 11.812 1 98.25 331 SER B C 1
ATOM 7876 O O . SER B 1 331 ? -3.73 35.281 11.477 1 98.25 331 SER B O 1
ATOM 7878 N N . TYR B 1 332 ? -1.865 36.156 10.93 1 98.31 332 TYR B N 1
ATOM 7879 C CA . TYR B 1 332 ? -1.931 35.906 9.492 1 98.31 332 TYR B CA 1
ATOM 7880 C C . TYR B 1 332 ? -0.537 35.906 8.875 1 98.31 332 TYR B C 1
ATOM 7882 O O . TYR B 1 332 ? 0.417 36.406 9.484 1 98.31 332 TYR B O 1
ATOM 7890 N N . ASP B 1 333 ? -0.4 35.312 7.77 1 98.31 333 ASP B N 1
ATOM 7891 C CA . ASP B 1 333 ? 0.879 35.281 7.066 1 98.31 333 ASP B CA 1
ATOM 7892 C C . ASP B 1 333 ? 0.932 36.375 5.984 1 98.31 333 ASP B C 1
ATOM 7894 O O . ASP B 1 333 ? -0.058 36.594 5.289 1 98.31 333 ASP B O 1
ATOM 7898 N N . ASP B 1 334 ? 2.037 37 5.938 1 98.31 334 ASP B N 1
ATOM 7899 C CA . ASP B 1 334 ? 2.301 38.031 4.918 1 98.31 334 ASP B CA 1
ATOM 7900 C C . ASP B 1 334 ? 3.74 37.938 4.418 1 98.31 334 ASP B C 1
ATOM 7902 O O . ASP B 1 334 ? 4.68 38.219 5.16 1 98.31 334 ASP B O 1
ATOM 7906 N N . ARG B 1 335 ? 3.9 37.5 3.146 1 98.06 335 ARG B N 1
ATOM 7907 C CA . ARG B 1 335 ? 5.172 37.5 2.434 1 98.06 335 ARG B CA 1
ATOM 7908 C C . ARG B 1 335 ? 6.234 36.719 3.227 1 98.06 335 ARG B C 1
ATOM 7910 O O . ARG B 1 335 ? 7.316 37.25 3.482 1 98.06 335 ARG B O 1
ATOM 7917 N N . GLY B 1 336 ? 5.84 35.594 3.711 1 97.88 336 GLY B N 1
ATOM 7918 C CA . GLY B 1 336 ? 6.781 34.656 4.312 1 97.88 336 GLY B CA 1
ATOM 7919 C C . GLY B 1 336 ? 6.938 34.844 5.809 1 97.88 336 GLY B C 1
ATOM 7920 O O . GLY B 1 336 ? 7.715 34.125 6.453 1 97.88 336 GLY B O 1
ATOM 7921 N N . ALA B 1 337 ? 6.172 35.781 6.402 1 97.94 337 ALA B N 1
ATOM 7922 C CA . ALA B 1 337 ? 6.203 36 7.844 1 97.94 337 ALA B CA 1
ATOM 7923 C C . ALA B 1 337 ? 4.812 35.844 8.453 1 97.94 337 ALA B C 1
ATOM 7925 O O . ALA B 1 337 ? 3.812 36.25 7.859 1 97.94 337 ALA B O 1
ATOM 7926 N N . ARG B 1 338 ? 4.781 35.219 9.586 1 98.19 338 ARG B N 1
ATOM 7927 C CA . ARG B 1 338 ? 3.533 35.219 10.336 1 98.19 338 ARG B CA 1
ATOM 7928 C C . ARG B 1 338 ? 3.473 36.438 11.258 1 98.19 338 ARG B C 1
ATOM 7930 O O . ARG B 1 338 ? 4.387 36.688 12.055 1 98.19 338 ARG B O 1
ATOM 7937 N N . ILE B 1 339 ? 2.404 37.188 11.141 1 98.06 339 ILE B N 1
ATOM 7938 C CA . ILE B 1 339 ? 2.229 38.469 11.797 1 98.06 339 ILE B CA 1
ATOM 7939 C C . ILE B 1 339 ? 1.165 38.344 12.883 1 98.06 339 ILE B C 1
ATOM 7941 O O . ILE B 1 339 ? 0.135 37.719 12.688 1 98.06 339 ILE B O 1
ATOM 7945 N N . LEU B 1 340 ? 1.511 38.906 14.023 1 97.69 340 LEU B N 1
ATOM 7946 C CA . LEU B 1 340 ? 0.525 39.188 15.062 1 97.69 340 LEU B CA 1
ATOM 7947 C C . LEU B 1 340 ? -0.029 40.594 14.93 1 97.69 340 LEU B C 1
ATOM 7949 O O . LEU B 1 340 ? 0.733 41.562 14.812 1 97.69 340 LEU B O 1
ATOM 7953 N N . ALA B 1 341 ? -1.387 40.688 14.953 1 98.19 341 ALA B N 1
ATOM 7954 C CA . ALA B 1 341 ? -1.967 42 14.711 1 98.19 341 ALA B CA 1
ATOM 7955 C C . ALA B 1 341 ? -3.244 42.219 15.523 1 98.19 341 ALA B C 1
ATOM 7957 O O . ALA B 1 341 ? -3.898 41.25 15.898 1 98.19 341 ALA B O 1
ATOM 7958 N N . ARG B 1 342 ? -3.551 43.438 15.781 1 97.5 342 ARG B N 1
ATOM 7959 C CA . ARG B 1 342 ? -4.844 43.844 16.328 1 97.5 342 ARG B CA 1
ATOM 7960 C C . ARG B 1 342 ? -5.793 44.281 15.211 1 97.5 342 ARG B C 1
ATOM 7962 O O . ARG B 1 342 ? -5.383 44.969 14.281 1 97.5 342 ARG B O 1
ATOM 7969 N N . VAL B 1 343 ? -6.984 43.875 15.32 1 97.88 343 VAL B N 1
ATOM 7970 C CA . VAL B 1 343 ? -8 44.281 14.352 1 97.88 343 VAL B CA 1
ATOM 7971 C C . VAL B 1 343 ? -9.172 44.938 15.07 1 97.88 343 VAL B C 1
ATOM 7973 O O . VAL B 1 343 ? -9.719 44.375 16.031 1 97.88 343 VAL B O 1
ATOM 7976 N N . SER B 1 344 ? -9.523 46.094 14.602 1 96.69 344 SER B N 1
ATOM 7977 C CA . SER B 1 344 ? -10.695 46.75 15.148 1 96.69 344 SER B CA 1
ATOM 7978 C C . SER B 1 344 ? -11.977 46.25 14.5 1 96.69 344 SER B C 1
ATOM 7980 O O . SER B 1 344 ? -11.93 45.562 13.477 1 96.69 344 SER B O 1
ATOM 7982 N N . LEU B 1 345 ? -13.117 46.531 15.078 1 96.06 345 LEU B N 1
ATOM 7983 C CA . LEU B 1 345 ? -14.398 46.062 14.562 1 96.06 345 LEU B CA 1
ATOM 7984 C C . LEU B 1 345 ? -14.734 46.781 13.25 1 96.06 345 LEU B C 1
ATOM 7986 O O . LEU B 1 345 ? -15.602 46.312 12.508 1 96.06 345 LEU B O 1
ATOM 7990 N N . ASP B 1 346 ? -14.062 47.875 12.938 1 94.06 346 ASP B N 1
ATOM 7991 C CA . ASP B 1 346 ? -14.289 48.594 11.68 1 94.06 346 ASP B CA 1
ATOM 7992 C C . ASP B 1 346 ? -13.344 48.062 10.594 1 94.06 346 ASP B C 1
ATOM 7994 O O . ASP B 1 346 ? -13.422 48.5 9.445 1 94.06 346 ASP B O 1
ATOM 7998 N N . GLY B 1 347 ? -12.414 47.188 10.977 1 94.81 347 GLY B N 1
ATOM 7999 C CA . GLY B 1 347 ? -11.625 46.531 9.969 1 94.81 347 GLY B CA 1
ATOM 8000 C C . GLY B 1 347 ? -10.203 47.031 9.875 1 94.81 347 GLY B C 1
ATOM 8001 O O . GLY B 1 347 ? -9.445 46.656 8.984 1 94.81 347 GLY B O 1
ATOM 8002 N N . GLU B 1 348 ? -9.828 47.938 10.773 1 96.56 348 GLU B N 1
ATOM 8003 C CA . GLU B 1 348 ? -8.445 48.406 10.781 1 96.56 348 GLU B CA 1
ATOM 8004 C C . GLU B 1 348 ? -7.512 47.375 11.391 1 96.56 348 GLU B C 1
ATOM 8006 O O . GLU B 1 348 ? -7.754 46.906 12.5 1 96.56 348 GLU B O 1
ATOM 8011 N N . VAL B 1 349 ? -6.504 47 10.648 1 97.44 349 VAL B N 1
ATOM 8012 C CA . VAL B 1 349 ? -5.543 46 11.102 1 97.44 349 VAL B CA 1
ATOM 8013 C C . VAL B 1 349 ? -4.215 46.688 11.43 1 97.44 349 VAL B C 1
ATOM 8015 O O . VAL B 1 349 ? -3.633 47.375 10.586 1 97.44 349 VAL B O 1
ATOM 8018 N N . THR B 1 350 ? -3.697 46.531 12.641 1 96.62 350 THR B N 1
ATOM 8019 C CA . THR B 1 350 ? -2.424 47.062 13.086 1 96.62 350 THR B CA 1
ATOM 8020 C C . THR B 1 350 ? -1.482 45.969 13.547 1 96.62 350 THR B C 1
ATOM 8022 O O . THR B 1 350 ? -1.793 45.219 14.492 1 96.62 350 THR B O 1
ATOM 8025 N N . ALA B 1 351 ? -0.289 45.875 12.969 1 96.25 351 ALA B N 1
ATOM 8026 C CA . ALA B 1 351 ? 0.688 44.844 13.312 1 96.25 351 ALA B CA 1
ATOM 8027 C C . ALA B 1 351 ? 1.26 45.094 14.703 1 96.25 351 ALA B C 1
ATOM 8029 O O . ALA B 1 351 ? 1.53 46.219 15.094 1 96.25 351 ALA B O 1
ATOM 8030 N N . ILE B 1 352 ? 1.394 44.031 15.461 1 95.88 352 ILE B N 1
ATOM 8031 C CA . ILE B 1 352 ? 1.976 44.031 16.797 1 95.88 352 ILE B CA 1
ATOM 8032 C C . ILE B 1 352 ? 3.385 43.438 16.75 1 95.88 352 ILE B C 1
ATOM 8034 O O . ILE B 1 352 ? 4.32 44 17.328 1 95.88 352 ILE B O 1
ATOM 8038 N N . ALA B 1 353 ? 3.539 42.281 16.094 1 95.94 353 ALA B N 1
ATOM 8039 C CA . ALA B 1 353 ? 4.809 41.562 15.938 1 95.94 353 ALA B CA 1
ATOM 8040 C C . ALA B 1 353 ? 4.867 40.844 14.602 1 95.94 353 ALA B C 1
ATOM 8042 O O . ALA B 1 353 ? 3.854 40.312 14.125 1 95.94 353 ALA B O 1
ATOM 8043 N N . SER B 1 354 ? 6.055 40.75 14.039 1 95.75 354 SER B N 1
ATOM 8044 C CA . SER B 1 354 ? 6.203 40.125 12.727 1 95.75 354 SER B CA 1
ATOM 8045 C C . SER B 1 354 ? 7.113 38.906 12.805 1 95.75 354 SER B C 1
ATOM 8047 O O . SER B 1 354 ? 7.582 38.406 11.773 1 95.75 354 SER B O 1
ATOM 8049 N N . ASP B 1 355 ? 7.445 38.469 13.984 1 96.5 355 ASP B N 1
ATOM 8050 C CA . ASP B 1 355 ? 8.398 37.375 14.156 1 96.5 355 ASP B CA 1
ATOM 8051 C C . ASP B 1 355 ? 7.77 36.219 14.906 1 96.5 355 ASP B C 1
ATOM 8053 O O . ASP B 1 355 ? 8.453 35.5 15.641 1 96.5 355 ASP B O 1
ATOM 8057 N N . LEU B 1 356 ? 6.418 36.094 14.789 1 97.62 356 LEU B N 1
ATOM 8058 C CA . LEU B 1 356 ? 5.754 34.906 15.281 1 97.62 356 LEU B CA 1
ATOM 8059 C C . LEU B 1 356 ? 6.246 33.656 14.539 1 97.62 356 LEU B C 1
ATOM 8061 O O . LEU B 1 356 ? 6.215 33.625 13.312 1 97.62 356 LEU B O 1
ATOM 8065 N N . GLY B 1 357 ? 6.863 32.719 15.219 1 97.56 357 GLY B N 1
ATOM 8066 C CA . GLY B 1 357 ? 7.332 31.531 14.516 1 97.56 357 GLY B CA 1
ATOM 8067 C C . GLY B 1 357 ? 8.203 30.641 15.367 1 97.56 357 GLY B C 1
ATOM 8068 O O . GLY B 1 357 ? 8.195 30.734 16.594 1 97.56 357 GLY B O 1
ATOM 8069 N N . GLY B 1 358 ? 8.773 29.656 14.711 1 96.88 358 GLY B N 1
ATOM 8070 C CA . GLY B 1 358 ? 9.828 28.859 15.305 1 96.88 358 GLY B CA 1
ATOM 8071 C C . GLY B 1 358 ? 9.336 27.547 15.875 1 96.88 358 GLY B C 1
ATOM 8072 O O . GLY B 1 358 ? 10.039 26.891 16.656 1 96.88 358 GLY B O 1
ATOM 8073 N N . THR B 1 359 ? 8.102 27.109 15.516 1 96.94 359 THR B N 1
ATOM 8074 C CA . THR B 1 359 ? 7.57 25.891 16.109 1 96.94 359 THR B CA 1
ATOM 8075 C C . THR B 1 359 ? 7.715 24.703 15.148 1 96.94 359 THR B C 1
ATOM 8077 O O . THR B 1 359 ? 7.203 23.625 15.414 1 96.94 359 THR B O 1
ATOM 8080 N N . THR B 1 360 ? 8.359 24.875 14.023 1 94.69 360 THR B N 1
ATOM 8081 C CA . THR B 1 360 ? 8.75 23.812 13.094 1 94.69 360 THR B CA 1
ATOM 8082 C C . THR B 1 360 ? 10.266 23.688 13.031 1 94.69 360 THR B C 1
ATOM 8084 O O . THR B 1 360 ? 10.977 24.688 12.906 1 94.69 360 THR B O 1
ATOM 8087 N N . LEU B 1 361 ? 10.766 22.469 13.062 1 95 361 LEU B N 1
ATOM 8088 C CA . LEU B 1 361 ? 12.219 22.297 13.133 1 95 361 LEU B CA 1
ATOM 8089 C C . LEU B 1 361 ? 12.781 21.891 11.773 1 95 361 LEU B C 1
ATOM 8091 O O . LEU B 1 361 ? 13.898 22.266 11.422 1 95 361 LEU B O 1
ATOM 8095 N N . GLY B 1 362 ? 12.039 21.094 11.016 1 94.94 362 GLY B N 1
ATOM 8096 C CA . GLY B 1 362 ? 12.555 20.484 9.797 1 94.94 362 GLY B CA 1
ATOM 8097 C C . GLY B 1 362 ? 12.719 21.484 8.664 1 94.94 362 GLY B C 1
ATOM 8098 O O . GLY B 1 362 ? 13.82 21.641 8.125 1 94.94 362 GLY B O 1
ATOM 8099 N N . ARG B 1 363 ? 11.688 22.188 8.359 1 97 363 ARG B N 1
ATOM 8100 C CA . ARG B 1 363 ? 11.641 23.125 7.242 1 97 363 ARG B CA 1
ATOM 8101 C C . ARG B 1 363 ? 11.148 24.5 7.703 1 97 363 ARG B C 1
ATOM 8103 O O . ARG B 1 363 ? 10.508 24.625 8.742 1 97 363 ARG B O 1
ATOM 8110 N N . PRO B 1 364 ? 11.453 25.484 6.961 1 98.06 364 PRO B N 1
ATOM 8111 C CA . PRO B 1 364 ? 11.234 26.859 7.453 1 98.06 364 PRO B CA 1
ATOM 8112 C C . PRO B 1 364 ? 9.828 27.375 7.16 1 98.06 364 PRO B C 1
ATOM 8114 O O . PRO B 1 364 ? 9.672 28.5 6.688 1 98.06 364 PRO B O 1
ATOM 8117 N N . TYR B 1 365 ? 8.883 26.641 7.484 1 98.06 365 TYR B N 1
ATOM 8118 C CA . TYR B 1 365 ? 7.488 27.062 7.355 1 98.06 365 TYR B CA 1
ATOM 8119 C C . TYR B 1 365 ? 7.16 28.156 8.367 1 98.06 365 TYR B C 1
ATOM 8121 O O . TYR B 1 365 ? 7.734 28.203 9.453 1 98.06 365 TYR B O 1
ATOM 8129 N N . THR B 1 366 ? 6.207 29.016 7.996 1 97.62 366 THR B N 1
ATOM 8130 C CA . THR B 1 366 ? 5.629 29.875 9.008 1 97.62 366 THR B CA 1
ATOM 8131 C C . THR B 1 366 ? 4.871 29.062 10.055 1 97.62 366 THR B C 1
ATOM 8133 O O . THR B 1 366 ? 4.348 27.984 9.75 1 97.62 366 THR B O 1
ATOM 8136 N N . SER B 1 367 ? 4.902 29.531 11.281 1 97.44 367 SER B N 1
ATOM 8137 C CA . SER B 1 367 ? 4.293 28.828 12.406 1 97.44 367 SER B CA 1
ATOM 8138 C C . SER B 1 367 ? 4.133 29.766 13.602 1 97.44 367 SER B C 1
ATOM 8140 O O . SER B 1 367 ? 4.219 30.984 13.461 1 97.44 367 SER B O 1
ATOM 8142 N N . GLY B 1 368 ? 3.783 29.188 14.695 1 97.25 368 GLY B N 1
ATOM 8143 C CA . GLY B 1 368 ? 3.76 29.938 15.945 1 97.25 368 GLY B CA 1
ATOM 8144 C C . GLY B 1 368 ? 2.383 29.984 16.578 1 97.25 368 GLY B C 1
ATOM 8145 O O . GLY B 1 368 ? 1.389 29.625 15.953 1 97.25 368 GLY B O 1
ATOM 8146 N N . ALA B 1 369 ? 2.422 30.391 17.828 1 97.19 369 ALA B N 1
ATOM 8147 C CA . ALA B 1 369 ? 1.22 30.516 18.641 1 97.19 369 ALA B CA 1
ATOM 8148 C C . ALA B 1 369 ? 1.303 31.734 19.547 1 97.19 369 ALA B C 1
ATOM 8150 O O . ALA B 1 369 ? 2.389 32.281 19.781 1 97.19 369 ALA B O 1
ATOM 8151 N N . TYR B 1 370 ? 0.158 32.219 20.031 1 98.12 370 TYR B N 1
ATOM 8152 C CA . TYR B 1 370 ? 0.08 33.344 20.938 1 98.12 370 TYR B CA 1
ATOM 8153 C C . TYR B 1 370 ? -1.121 33.219 21.875 1 98.12 370 TYR B C 1
ATOM 8155 O O . TYR B 1 370 ? -2.004 32.406 21.641 1 98.12 370 TYR B O 1
ATOM 8163 N N . SER B 1 371 ? -1.092 34.031 22.953 1 98 371 SER B N 1
ATOM 8164 C CA . SER B 1 371 ? -2.232 34.188 23.844 1 98 371 SER B CA 1
ATOM 8165 C C . SER B 1 371 ? -2.268 35.594 24.438 1 98 371 SER B C 1
ATOM 8167 O O . SER B 1 371 ? -1.268 36.312 24.406 1 98 371 SER B O 1
ATOM 8169 N N . MET B 1 372 ? -3.385 35.938 24.875 1 97.62 372 MET B N 1
ATOM 8170 C CA . MET B 1 372 ? -3.594 37.281 25.422 1 97.62 372 MET B CA 1
ATOM 8171 C C . MET B 1 372 ? -4.309 37.219 26.766 1 97.62 372 MET B C 1
ATOM 8173 O O . MET B 1 372 ? -5.238 36.406 26.938 1 97.62 372 MET B O 1
ATOM 8177 N N . SER B 1 373 ? -3.873 38.031 27.719 1 97.44 373 SER B N 1
ATOM 8178 C CA . SER B 1 373 ? -4.492 38.125 29.031 1 97.44 373 SER B CA 1
ATOM 8179 C C . SER B 1 373 ? -5.668 39.094 29.031 1 97.44 373 SER B C 1
ATOM 8181 O O . SER B 1 373 ? -5.898 39.781 28.047 1 97.44 373 SER B O 1
ATOM 8183 N N . ASP B 1 374 ? -6.344 39.156 30.172 1 95.88 374 ASP B N 1
ATOM 8184 C CA . ASP B 1 374 ? -7.48 40.062 30.312 1 95.88 374 ASP B CA 1
ATOM 8185 C C . ASP B 1 374 ? -7.027 41.531 30.281 1 95.88 374 ASP B C 1
ATOM 8187 O O . ASP B 1 374 ? -7.793 42.406 29.891 1 95.88 374 ASP B O 1
ATOM 8191 N N . ASN B 1 375 ? -5.836 41.781 30.688 1 94.94 375 ASN B N 1
ATOM 8192 C CA . ASN B 1 375 ? -5.355 43.156 30.719 1 94.94 375 ASN B CA 1
ATOM 8193 C C . ASN B 1 375 ? -4.688 43.531 29.391 1 94.94 375 ASN B C 1
ATOM 8195 O O . ASN B 1 375 ? -4.102 44.625 29.281 1 94.94 375 ASN B O 1
ATOM 8199 N N . GLY B 1 376 ? -4.648 42.562 28.453 1 95.25 376 GLY B N 1
ATOM 8200 C CA . GLY B 1 376 ? -4.195 42.875 27.109 1 95.25 376 GLY B CA 1
ATOM 8201 C C . GLY B 1 376 ? -2.754 42.5 26.844 1 95.25 376 GLY B C 1
ATOM 8202 O O . GLY B 1 376 ? -2.244 42.656 25.734 1 95.25 376 GLY B O 1
ATOM 8203 N N . THR B 1 377 ? -2.078 41.969 27.859 1 96.62 377 THR B N 1
ATOM 8204 C CA . THR B 1 377 ? -0.72 41.469 27.656 1 96.62 377 THR B CA 1
ATOM 8205 C C . THR B 1 377 ? -0.718 40.281 26.703 1 96.62 377 THR B C 1
ATOM 8207 O O . THR B 1 377 ? -1.527 39.344 26.859 1 96.62 377 THR B O 1
ATOM 8210 N N . ILE B 1 378 ? 0.189 40.312 25.75 1 97.94 378 ILE B N 1
ATOM 8211 C CA . ILE B 1 378 ? 0.26 39.25 24.75 1 97.94 378 ILE B CA 1
ATOM 8212 C C . ILE B 1 378 ? 1.6 38.531 24.859 1 97.94 378 ILE B C 1
ATOM 8214 O O . ILE B 1 378 ? 2.65 39.156 24.953 1 97.94 378 ILE B O 1
ATOM 8218 N N . VAL B 1 379 ? 1.597 37.219 24.891 1 98.44 379 VAL B N 1
ATOM 8219 C CA . VAL B 1 379 ? 2.787 36.406 24.766 1 98.44 379 VAL B CA 1
ATOM 8220 C C . VAL B 1 379 ? 2.717 35.562 23.484 1 98.44 379 VAL B C 1
ATOM 8222 O O . VAL B 1 379 ? 1.628 35.312 22.969 1 98.44 379 VAL B O 1
ATOM 8225 N N . TYR B 1 380 ? 3.801 35.25 22.906 1 98.5 380 TYR B N 1
ATOM 8226 C CA . TYR B 1 380 ? 3.816 34.5 21.656 1 98.5 380 TYR B CA 1
ATOM 8227 C C . TYR B 1 380 ? 5.133 33.75 21.484 1 98.5 380 TYR B C 1
ATOM 8229 O O . TYR B 1 380 ? 6.086 33.969 22.234 1 98.5 380 TYR B O 1
ATOM 8237 N N . THR B 1 381 ? 5.188 32.719 20.625 1 98.62 381 THR B N 1
ATOM 8238 C CA . THR B 1 381 ? 6.414 32.031 20.219 1 98.62 381 THR B CA 1
ATOM 8239 C C . THR B 1 381 ? 7.191 32.875 19.203 1 98.62 381 THR B C 1
ATOM 8241 O O . THR B 1 381 ? 6.664 33.219 18.141 1 98.62 381 THR B O 1
ATOM 8244 N N . ARG B 1 382 ? 8.297 33.156 19.547 1 98.38 382 ARG B N 1
ATOM 8245 C CA . ARG B 1 382 ? 9.141 33.969 18.656 1 98.38 382 ARG B CA 1
ATOM 8246 C C . ARG B 1 382 ? 10.234 33.125 18.031 1 98.38 382 ARG B C 1
ATOM 8248 O O . ARG B 1 382 ? 11.023 32.469 18.734 1 98.38 382 ARG B O 1
ATOM 8255 N N . GLY B 1 383 ? 10.25 33.094 16.719 1 97.31 383 GLY B N 1
ATOM 8256 C CA . GLY B 1 383 ? 11.289 32.406 15.961 1 97.31 383 GLY B CA 1
ATOM 8257 C C . GLY B 1 383 ? 12.086 33.344 15.062 1 97.31 383 GLY B C 1
ATOM 8258 O O . GLY B 1 383 ? 11.594 34.406 14.664 1 97.31 383 GLY B O 1
ATOM 8259 N N . THR B 1 384 ? 13.344 33 14.805 1 97.19 384 THR B N 1
ATOM 8260 C CA . THR B 1 384 ? 14.195 33.688 13.852 1 97.19 384 THR B CA 1
ATOM 8261 C C . THR B 1 384 ? 14.836 32.719 12.875 1 97.19 384 THR B C 1
ATOM 8263 O O . THR B 1 384 ? 14.57 31.516 12.93 1 97.19 384 THR B O 1
ATOM 8266 N N . ALA B 1 385 ? 15.648 33.219 12 1 97.5 385 ALA B N 1
ATOM 8267 C CA . ALA B 1 385 ? 16.359 32.406 11.047 1 97.5 385 ALA B CA 1
ATOM 8268 C C . ALA B 1 385 ? 17.391 31.5 11.75 1 97.5 385 ALA B C 1
ATOM 8270 O O . ALA B 1 385 ? 17.875 30.531 11.172 1 97.5 385 ALA B O 1
ATOM 8271 N N . TYR B 1 386 ? 17.672 31.812 13.047 1 97.38 386 TYR B N 1
ATOM 8272 C CA . TYR B 1 386 ? 18.812 31.156 13.68 1 97.38 386 TYR B CA 1
ATOM 8273 C C . TYR B 1 386 ? 18.391 30.453 14.969 1 97.38 386 TYR B C 1
ATOM 8275 O O . TYR B 1 386 ? 19.188 29.75 15.586 1 97.38 386 TYR B O 1
ATOM 8283 N N . ARG B 1 387 ? 17.172 30.703 15.359 1 97 387 ARG B N 1
ATOM 8284 C CA . ARG B 1 387 ? 16.688 30.109 16.594 1 97 387 ARG B CA 1
ATOM 8285 C C . ARG B 1 387 ? 15.25 29.609 16.422 1 97 387 ARG B C 1
ATOM 8287 O O . ARG B 1 387 ? 14.391 30.328 15.914 1 97 387 ARG B O 1
ATOM 8294 N N . PRO B 1 388 ? 14.969 28.312 16.891 1 98 388 PRO B N 1
ATOM 8295 C CA . PRO B 1 388 ? 13.562 27.938 17.047 1 98 388 PRO B CA 1
ATOM 8296 C C . PRO B 1 388 ? 12.82 28.812 18.062 1 98 388 PRO B C 1
ATOM 8298 O O . PRO B 1 388 ? 13.398 29.75 18.594 1 98 388 PRO B O 1
ATOM 8301 N N . ALA B 1 389 ? 11.617 28.453 18.375 1 98.56 389 ALA B N 1
ATOM 8302 C CA . ALA B 1 389 ? 10.703 29.297 19.156 1 98.56 389 ALA B CA 1
ATOM 8303 C C . ALA B 1 389 ? 11.203 29.469 20.578 1 98.56 389 ALA B C 1
ATOM 8305 O O . ALA B 1 389 ? 11.453 28.484 21.297 1 98.56 389 ALA B O 1
ATOM 8306 N N . ASP B 1 390 ? 11.375 30.641 21 1 98.31 390 ASP B N 1
ATOM 8307 C CA . ASP B 1 390 ? 11.375 31.078 22.391 1 98.31 390 ASP B CA 1
ATOM 8308 C C . ASP B 1 390 ? 10.047 31.734 22.766 1 98.31 390 ASP B C 1
ATOM 8310 O O . ASP B 1 390 ? 9.195 31.953 21.891 1 98.31 390 ASP B O 1
ATOM 8314 N N . VAL B 1 391 ? 9.875 32.031 24.031 1 98.56 391 VAL B N 1
ATOM 8315 C CA . VAL B 1 391 ? 8.68 32.75 24.469 1 98.56 391 VAL B CA 1
ATOM 8316 C C . VAL B 1 391 ? 8.992 34.219 24.609 1 98.56 391 VAL B C 1
ATOM 8318 O O . VAL B 1 391 ? 10.016 34.594 25.188 1 98.56 391 VAL B O 1
ATOM 8321 N N . ALA B 1 392 ? 8.148 35.031 24.031 1 98.44 392 ALA B N 1
ATOM 8322 C CA . ALA B 1 392 ? 8.297 36.469 24.141 1 98.44 392 ALA B CA 1
ATOM 8323 C C . ALA B 1 392 ? 7.016 37.125 24.641 1 98.44 392 ALA B C 1
ATOM 8325 O O . ALA B 1 392 ? 5.93 36.562 24.5 1 98.44 392 ALA B O 1
ATOM 8326 N N . VAL B 1 393 ? 7.141 38.25 25.266 1 98.19 393 VAL B N 1
ATOM 8327 C CA . VAL B 1 393 ? 6.012 39.062 25.672 1 98.19 393 VAL B CA 1
ATOM 8328 C C . VAL B 1 393 ? 6.074 40.406 24.953 1 98.19 393 VAL B C 1
ATOM 8330 O O . VAL B 1 393 ? 7.156 40.969 24.781 1 98.19 393 VAL B O 1
ATOM 8333 N N . VAL B 1 394 ? 4.961 40.875 24.484 1 97.25 394 VAL B N 1
ATOM 8334 C CA . VAL B 1 394 ? 4.887 42.156 23.797 1 97.25 394 VAL B CA 1
ATOM 8335 C C . VAL B 1 394 ? 4.961 43.281 24.812 1 97.25 394 VAL B C 1
ATOM 8337 O O . VAL B 1 394 ? 4.219 43.312 25.797 1 97.25 394 VAL B O 1
ATOM 8340 N N . THR B 1 395 ? 5.805 44.219 24.547 1 93.88 395 THR B N 1
ATOM 8341 C CA . THR B 1 395 ? 5.895 45.438 25.359 1 93.88 395 THR B CA 1
ATOM 8342 C C . THR B 1 395 ? 5.836 46.688 24.469 1 93.88 395 THR B C 1
ATOM 8344 O O . THR B 1 395 ? 5.809 46.562 23.25 1 93.88 395 THR B O 1
ATOM 8347 N N . ARG B 1 396 ? 5.824 47.812 25.094 1 90.56 396 ARG B N 1
ATOM 8348 C CA . ARG B 1 396 ? 5.793 49.094 24.359 1 90.56 396 ARG B CA 1
ATOM 8349 C C . ARG B 1 396 ? 7.074 49.281 23.562 1 90.56 396 ARG B C 1
ATOM 8351 O O . ARG B 1 396 ? 7.059 49.906 22.5 1 90.56 396 ARG B O 1
ATOM 8358 N N . ARG B 1 397 ? 8.148 48.75 24.016 1 91.94 397 ARG B N 1
ATOM 8359 C CA . ARG B 1 397 ? 9.453 48.938 23.375 1 91.94 397 ARG B CA 1
ATOM 8360 C C . ARG B 1 397 ? 9.781 47.781 22.438 1 91.94 397 ARG B C 1
ATOM 8362 O O . ARG B 1 397 ? 10.883 47.719 21.891 1 91.94 397 ARG B O 1
ATOM 8369 N N . GLY B 1 398 ? 8.891 46.938 22.312 1 90.06 398 GLY B N 1
ATOM 8370 C CA . GLY B 1 398 ? 9.148 45.781 21.516 1 90.06 398 GLY B CA 1
ATOM 8371 C C . GLY B 1 398 ? 9.062 44.469 22.297 1 90.06 398 GLY B C 1
ATOM 8372 O O . GLY B 1 398 ? 8.766 44.5 23.5 1 90.06 398 GLY B O 1
ATOM 8373 N N . PRO B 1 399 ? 9.398 43.406 21.609 1 94.75 399 PRO B N 1
ATOM 8374 C CA . PRO B 1 399 ? 9.297 42.125 22.297 1 94.75 399 PRO B CA 1
ATOM 8375 C C . PRO B 1 399 ? 10.383 41.938 23.359 1 94.75 399 PRO B C 1
ATOM 8377 O O . PRO B 1 399 ? 11.539 42.312 23.125 1 94.75 399 PRO B O 1
ATOM 8380 N N . ARG B 1 400 ? 10.031 41.5 24.5 1 97.38 400 ARG B N 1
ATOM 8381 C CA . ARG B 1 400 ? 10.961 41 25.516 1 97.38 400 ARG B CA 1
ATOM 8382 C C . ARG B 1 400 ? 11 39.469 25.516 1 97.38 400 ARG B C 1
ATOM 8384 O O . ARG B 1 400 ? 9.984 38.812 25.766 1 97.38 400 ARG B O 1
ATOM 8391 N N . ILE B 1 401 ? 12.18 38.906 25.281 1 97.5 401 ILE B N 1
ATOM 8392 C CA . ILE B 1 401 ? 12.344 37.469 25.188 1 97.5 401 ILE B CA 1
ATOM 8393 C C . ILE B 1 401 ? 12.508 36.875 26.578 1 97.5 401 ILE B C 1
ATOM 8395 O O . ILE B 1 401 ? 13.359 37.312 27.359 1 97.5 401 ILE B O 1
ATOM 8399 N N . LEU B 1 402 ? 11.742 35.844 26.875 1 98.06 402 LEU B N 1
ATOM 8400 C CA . LEU B 1 402 ? 11.672 35.344 28.234 1 98.06 402 LEU B CA 1
ATOM 8401 C C . LEU B 1 402 ? 12.477 34.031 28.359 1 98.06 402 LEU B C 1
ATOM 8403 O O . LEU B 1 402 ? 12.789 33.625 29.484 1 98.06 402 LEU B O 1
ATOM 8407 N N . THR B 1 403 ? 12.75 33.375 27.266 1 97.56 403 THR B N 1
ATOM 8408 C CA . THR B 1 403 ? 13.484 32.094 27.312 1 97.56 403 THR B CA 1
ATOM 8409 C C . THR B 1 403 ? 14.656 32.125 26.312 1 97.56 403 THR B C 1
ATOM 8411 O O . THR B 1 403 ? 14.711 32.969 25.438 1 97.56 403 THR B O 1
ATOM 8414 N N . ALA B 1 404 ? 15.609 31.234 26.469 1 96.44 404 ALA B N 1
ATOM 8415 C CA . ALA B 1 404 ? 16.75 31 25.609 1 96.44 404 ALA B CA 1
ATOM 8416 C C . ALA B 1 404 ? 17.047 29.516 25.469 1 96.44 404 ALA B C 1
ATOM 8418 O O . ALA B 1 404 ? 18.125 29.047 25.859 1 96.44 404 ALA B O 1
ATOM 8419 N N . LEU B 1 405 ? 16.156 28.859 24.812 1 97.06 405 LEU B N 1
ATOM 8420 C CA . LEU B 1 405 ? 16.062 27.406 24.938 1 97.06 405 LEU B CA 1
ATOM 8421 C C . LEU B 1 405 ? 17.188 26.719 24.188 1 97.06 405 LEU B C 1
ATOM 8423 O O . LEU B 1 405 ? 17.5 25.562 24.453 1 97.06 405 LEU B O 1
ATOM 8427 N N . ASN B 1 406 ? 17.812 27.359 23.203 1 97.38 406 ASN B N 1
ATOM 8428 C CA . ASN B 1 406 ? 18.828 26.703 22.375 1 97.38 406 ASN B CA 1
ATOM 8429 C C . ASN B 1 406 ? 20.172 27.406 22.484 1 97.38 406 ASN B C 1
ATOM 8431 O O . ASN B 1 406 ? 21.062 27.172 21.656 1 97.38 406 ASN B O 1
ATOM 8435 N N . ASP B 1 407 ? 20.391 28.328 23.391 1 95.12 407 ASP B N 1
ATOM 8436 C CA . ASP B 1 407 ? 21.656 29.031 23.547 1 95.12 407 ASP B CA 1
ATOM 8437 C C . ASP B 1 407 ? 22.812 28.062 23.812 1 95.12 407 ASP B C 1
ATOM 8439 O O . ASP B 1 407 ? 23.953 28.312 23.391 1 95.12 407 ASP B O 1
ATOM 8443 N N . ASP B 1 408 ? 22.531 27.078 24.469 1 93.25 408 ASP B N 1
ATOM 8444 C CA . ASP B 1 408 ? 23.562 26.094 24.797 1 93.25 408 ASP B CA 1
ATOM 8445 C C . ASP B 1 408 ? 24.047 25.359 23.547 1 93.25 408 ASP B C 1
ATOM 8447 O O . ASP B 1 408 ? 25.172 24.859 23.516 1 93.25 408 ASP B O 1
ATOM 8451 N N . LEU B 1 409 ? 23.188 25.234 22.562 1 95.75 409 LEU B N 1
ATOM 8452 C CA . LEU B 1 409 ? 23.547 24.516 21.344 1 95.75 409 LEU B CA 1
ATOM 8453 C C . LEU B 1 409 ? 23.891 25.469 20.219 1 95.75 409 LEU B C 1
ATOM 8455 O O . LEU B 1 409 ? 25.047 25.562 19.797 1 95.75 409 LEU B O 1
ATOM 8459 N N . LEU B 1 410 ? 22.969 26.312 19.859 1 96.06 410 LEU B N 1
ATOM 8460 C CA . LEU B 1 410 ? 23.062 27.031 18.594 1 96.06 410 LEU B CA 1
ATOM 8461 C C . LEU B 1 410 ? 23.969 28.25 18.734 1 96.06 410 LEU B C 1
ATOM 8463 O O . LEU B 1 410 ? 24.453 28.781 17.734 1 96.06 410 LEU B O 1
ATOM 8467 N N . ALA B 1 411 ? 24.203 28.719 19.938 1 93.44 411 ALA B N 1
ATOM 8468 C CA . ALA B 1 411 ? 25.188 29.766 20.125 1 93.44 411 ALA B CA 1
ATOM 8469 C C . ALA B 1 411 ? 26.609 29.25 19.906 1 93.44 411 ALA B C 1
ATOM 8471 O O . ALA B 1 411 ? 27.547 30.031 19.734 1 93.44 411 ALA B O 1
ATOM 8472 N N . ASN B 1 412 ? 26.766 28.016 19.891 1 94.75 412 ASN B N 1
ATOM 8473 C CA . ASN B 1 412 ? 28.078 27.391 19.75 1 94.75 412 ASN B CA 1
ATOM 8474 C C . ASN B 1 412 ? 28.234 26.688 18.406 1 94.75 412 ASN B C 1
ATOM 8476 O O . ASN B 1 412 ? 29.031 25.766 18.266 1 94.75 412 ASN B O 1
ATOM 8480 N N . ARG B 1 413 ? 27.422 26.953 17.484 1 96.75 413 ARG B N 1
ATOM 8481 C CA . ARG B 1 413 ? 27.5 26.422 16.125 1 96.75 413 ARG B CA 1
ATOM 8482 C C . ARG B 1 413 ? 27.656 27.547 15.102 1 96.75 413 ARG B C 1
ATOM 8484 O O . ARG B 1 413 ? 27.047 28.609 15.242 1 96.75 413 ARG B O 1
ATOM 8491 N N . ASN B 1 414 ? 28.453 27.297 14.133 1 97.5 414 ASN B N 1
ATOM 8492 C CA . ASN B 1 414 ? 28.562 28.188 12.977 1 97.5 414 ASN B CA 1
ATOM 8493 C C . ASN B 1 414 ? 27.453 27.938 11.961 1 97.5 414 ASN B C 1
ATOM 8495 O O . ASN B 1 414 ? 27.609 27.078 11.086 1 97.5 414 ASN B O 1
ATOM 8499 N N . LEU B 1 415 ? 26.391 28.734 12.055 1 98.06 415 LEU B N 1
ATOM 8500 C CA . LEU B 1 415 ? 25.203 28.516 11.227 1 98.06 415 LEU B CA 1
ATOM 8501 C C . LEU B 1 415 ? 25.328 29.25 9.898 1 98.06 415 LEU B C 1
ATOM 8503 O O . LEU B 1 415 ? 26.016 30.281 9.812 1 98.06 415 LEU B O 1
ATOM 8507 N N . ALA B 1 416 ? 24.688 28.75 8.914 1 98.38 416 ALA B N 1
ATOM 8508 C CA . ALA B 1 416 ? 24.578 29.406 7.613 1 98.38 416 ALA B CA 1
ATOM 8509 C C . ALA B 1 416 ? 23.781 30.703 7.723 1 98.38 416 ALA B C 1
ATOM 8511 O O . ALA B 1 416 ? 22.828 30.781 8.516 1 98.38 416 ALA B O 1
ATOM 8512 N N . GLU B 1 417 ? 24.109 31.641 6.91 1 98.25 417 GLU B N 1
ATOM 8513 C CA . GLU B 1 417 ? 23.391 32.906 6.891 1 98.25 417 GLU B CA 1
ATOM 8514 C C . GLU B 1 417 ? 22.234 32.875 5.902 1 98.25 417 GLU B C 1
ATOM 8516 O O . GLU B 1 417 ? 22.359 32.344 4.805 1 98.25 417 GLU B O 1
ATOM 8521 N N . VAL B 1 418 ? 21.109 33.469 6.316 1 98.62 418 VAL B N 1
ATOM 8522 C CA . VAL B 1 418 ? 19.906 33.469 5.492 1 98.62 418 VAL B CA 1
ATOM 8523 C C . VAL B 1 418 ? 19.766 34.844 4.82 1 98.62 418 VAL B C 1
ATOM 8525 O O . VAL B 1 418 ? 19.828 35.875 5.488 1 98.62 418 VAL B O 1
ATOM 8528 N N . HIS B 1 419 ? 19.594 34.844 3.486 1 98.62 419 HIS B N 1
ATOM 8529 C CA . HIS B 1 419 ? 19.438 36.031 2.688 1 98.62 419 HIS B CA 1
ATOM 8530 C C . HIS B 1 419 ? 18.109 36.031 1.931 1 98.62 419 HIS B C 1
ATOM 8532 O O . HIS B 1 419 ? 17.672 34.969 1.455 1 98.62 419 HIS B O 1
ATOM 8538 N N . GLU B 1 420 ? 17.469 37.156 1.843 1 98.62 420 GLU B N 1
ATOM 8539 C CA . GLU B 1 420 ? 16.266 37.281 1.025 1 98.62 420 GLU B CA 1
ATOM 8540 C C . GLU B 1 420 ? 16.625 37.625 -0.419 1 98.62 420 GLU B C 1
ATOM 8542 O O . GLU B 1 420 ? 17.625 38.312 -0.677 1 98.62 420 GLU B O 1
ATOM 8547 N N . ILE B 1 421 ? 15.812 37.156 -1.357 1 98.69 421 ILE B N 1
ATOM 8548 C CA . ILE B 1 421 ? 15.977 37.469 -2.77 1 98.69 421 ILE B CA 1
ATOM 8549 C C . ILE B 1 421 ? 14.609 37.656 -3.422 1 98.69 421 ILE B C 1
ATOM 8551 O O . ILE B 1 421 ? 13.664 36.938 -3.111 1 98.69 421 ILE B O 1
ATOM 8555 N N . ASN B 1 422 ? 14.43 38.656 -4.23 1 98.69 422 ASN B N 1
ATOM 8556 C CA . ASN B 1 422 ? 13.258 38.906 -5.07 1 98.69 422 ASN B CA 1
ATOM 8557 C C . ASN B 1 422 ? 13.633 38.969 -6.547 1 98.69 422 ASN B C 1
ATOM 8559 O O . ASN B 1 422 ? 14.656 39.531 -6.918 1 98.69 422 ASN B O 1
ATOM 8563 N N . TYR B 1 423 ? 12.875 38.281 -7.328 1 98.75 423 TYR B N 1
ATOM 8564 C CA . TYR B 1 423 ? 13.141 38.25 -8.766 1 98.75 423 TYR B CA 1
ATOM 8565 C C . TYR B 1 423 ? 11.844 38.094 -9.555 1 98.75 423 TYR B C 1
ATOM 8567 O O . TYR B 1 423 ? 10.789 37.812 -8.977 1 98.75 423 TYR B O 1
ATOM 8575 N N . ALA B 1 424 ? 11.891 38.312 -10.859 1 98.69 424 ALA B N 1
ATOM 8576 C CA . ALA B 1 424 ? 10.742 38.156 -11.75 1 98.69 424 ALA B CA 1
ATOM 8577 C C . ALA B 1 424 ? 10.766 36.812 -12.461 1 98.69 424 ALA B C 1
ATOM 8579 O O . ALA B 1 424 ? 11.812 36.375 -12.938 1 98.69 424 ALA B O 1
ATOM 8580 N N . SER B 1 425 ? 9.617 36.188 -12.469 1 98.69 425 SER B N 1
ATOM 8581 C CA . SER B 1 425 ? 9.492 34.938 -13.219 1 98.69 425 SER B CA 1
ATOM 8582 C C . SER B 1 425 ? 9.656 35.156 -14.719 1 98.69 425 SER B C 1
ATOM 8584 O O . SER B 1 425 ? 9.07 36.094 -15.273 1 98.69 425 SER B O 1
ATOM 8586 N N . SER B 1 426 ? 10.367 34.281 -15.352 1 98.38 426 SER B N 1
ATOM 8587 C CA . SER B 1 426 ? 10.586 34.406 -16.797 1 98.38 426 SER B CA 1
ATOM 8588 C C . SER B 1 426 ? 9.312 34.094 -17.578 1 98.38 426 SER B C 1
ATOM 8590 O O . SER B 1 426 ? 9.219 34.375 -18.766 1 98.38 426 SER B O 1
ATOM 8592 N N . PHE B 1 427 ? 8.336 33.438 -16.922 1 98.12 427 PHE B N 1
ATOM 8593 C CA . PHE B 1 427 ? 7.098 33.062 -17.594 1 98.12 427 PHE B CA 1
ATOM 8594 C C . PHE B 1 427 ? 6.23 34.281 -17.875 1 98.12 427 PHE B C 1
ATOM 8596 O O . PHE B 1 427 ? 5.676 34.438 -18.969 1 98.12 427 PHE B O 1
ATOM 8603 N N . ASP B 1 428 ? 6.098 35.25 -16.922 1 98.19 428 ASP B N 1
ATOM 8604 C CA . ASP B 1 428 ? 5.148 36.344 -17.125 1 98.19 428 ASP B CA 1
ATOM 8605 C C . ASP B 1 428 ? 5.539 37.562 -16.281 1 98.19 428 ASP B C 1
ATOM 8607 O O . ASP B 1 428 ? 4.695 38.406 -15.984 1 98.19 428 ASP B O 1
ATOM 8611 N N . ASP B 1 429 ? 6.648 37.594 -15.672 1 98.19 429 ASP B N 1
ATOM 8612 C CA . ASP B 1 429 ? 7.211 38.688 -14.914 1 98.19 429 ASP B CA 1
ATOM 8613 C C . ASP B 1 429 ? 6.594 38.781 -13.516 1 98.19 429 ASP B C 1
ATOM 8615 O O . ASP B 1 429 ? 6.773 39.75 -12.812 1 98.19 429 ASP B O 1
ATOM 8619 N N . GLN B 1 430 ? 5.879 37.719 -13.133 1 98.12 430 GLN B N 1
ATOM 8620 C CA . GLN B 1 430 ? 5.391 37.656 -11.758 1 98.12 430 GLN B CA 1
ATOM 8621 C C . GLN B 1 430 ? 6.539 37.75 -10.758 1 98.12 430 GLN B C 1
ATOM 8623 O O . GLN B 1 430 ? 7.562 37.094 -10.898 1 98.12 430 GLN B O 1
ATOM 8628 N N . GLN B 1 431 ? 6.391 38.656 -9.758 1 98.31 431 GLN B N 1
ATOM 8629 C CA . GLN B 1 431 ? 7.41 38.812 -8.727 1 98.31 431 GLN B CA 1
ATOM 8630 C C . GLN B 1 431 ? 7.371 37.625 -7.758 1 98.31 431 GLN B C 1
ATOM 8632 O O . GLN B 1 431 ? 6.312 37.281 -7.227 1 98.31 431 GLN B O 1
ATOM 8637 N N . ILE B 1 432 ? 8.516 37.031 -7.555 1 98.81 432 ILE B N 1
ATOM 8638 C CA . ILE B 1 432 ? 8.656 35.875 -6.672 1 98.81 432 ILE B CA 1
ATOM 8639 C C . ILE B 1 432 ? 9.633 36.188 -5.547 1 98.81 432 ILE B C 1
ATOM 8641 O O . ILE B 1 432 ? 10.719 36.75 -5.793 1 98.81 432 ILE B O 1
ATOM 8645 N N . GLN B 1 433 ? 9.195 35.938 -4.328 1 98.88 433 GLN B N 1
ATOM 8646 C CA . GLN B 1 433 ? 10.047 36.094 -3.152 1 98.88 433 GLN B CA 1
ATOM 8647 C C . GLN B 1 433 ? 10.641 34.75 -2.713 1 98.88 433 GLN B C 1
ATOM 8649 O O . GLN B 1 433 ? 9.961 33.719 -2.725 1 98.88 433 GLN B O 1
ATOM 8654 N N . GLY B 1 434 ? 11.969 34.812 -2.396 1 98.75 434 GLY B N 1
ATOM 8655 C CA . GLY B 1 434 ? 12.625 33.625 -1.854 1 98.75 434 GLY B CA 1
ATOM 8656 C C . GLY B 1 434 ? 13.766 33.969 -0.915 1 98.75 434 GLY B C 1
ATOM 8657 O O . GLY B 1 434 ? 13.906 35.125 -0.483 1 98.75 434 GLY B O 1
ATOM 8658 N N . TRP B 1 435 ? 14.453 32.938 -0.511 1 98.88 435 TRP B N 1
ATOM 8659 C CA . TRP B 1 435 ? 15.617 33.031 0.36 1 98.88 435 TRP B CA 1
ATOM 8660 C C . TRP B 1 435 ? 16.703 32.062 -0.06 1 98.88 435 TRP B C 1
ATOM 8662 O O . TRP B 1 435 ? 16.438 31.109 -0.798 1 98.88 435 TRP B O 1
ATOM 8672 N N . TYR B 1 436 ? 17.875 32.344 0.328 1 98.88 436 TYR B N 1
ATOM 8673 C CA . TYR B 1 436 ? 18.969 31.375 0.177 1 98.88 436 TYR B CA 1
ATOM 8674 C C . TYR B 1 436 ? 19.906 31.422 1.381 1 98.88 436 TYR B C 1
ATOM 8676 O O . TYR B 1 436 ? 20.031 32.438 2.043 1 98.88 436 TYR B O 1
ATOM 8684 N N . LEU B 1 437 ? 20.453 30.297 1.699 1 98.88 437 LEU B N 1
ATOM 8685 C CA . LEU B 1 437 ? 21.469 30.156 2.74 1 98.88 437 LEU B CA 1
ATOM 8686 C C . LEU B 1 437 ? 22.859 30.031 2.131 1 98.88 437 LEU B C 1
ATOM 8688 O O . LEU B 1 437 ? 23.062 29.297 1.164 1 98.88 437 LEU B O 1
ATOM 8692 N N . THR B 1 438 ? 23.828 30.797 2.67 1 98.69 438 THR B N 1
ATOM 8693 C CA . THR B 1 438 ? 25.234 30.594 2.324 1 98.69 438 THR B CA 1
ATOM 8694 C C . THR B 1 438 ? 25.922 29.734 3.371 1 98.69 438 THR B C 1
ATOM 8696 O O . THR B 1 438 ? 25.672 29.859 4.566 1 98.69 438 THR B O 1
ATOM 8699 N N . PRO B 1 439 ? 26.719 28.797 2.895 1 97.94 439 PRO B N 1
ATOM 8700 C CA . PRO B 1 439 ? 27.359 27.891 3.85 1 97.94 439 PRO B CA 1
ATOM 8701 C C . PRO B 1 439 ? 28.234 28.625 4.863 1 97.94 439 PRO B C 1
ATOM 8703 O O . PRO B 1 439 ? 28.641 29.766 4.621 1 97.94 439 PRO B O 1
ATOM 8706 N N . PRO B 1 440 ? 28.453 27.906 6.02 1 96.88 440 PRO B N 1
ATOM 8707 C CA . PRO B 1 440 ? 29.406 28.5 6.965 1 96.88 440 PRO B CA 1
ATOM 8708 C C . PRO B 1 440 ? 30.766 28.812 6.328 1 96.88 440 PRO B C 1
ATOM 8710 O O . PRO B 1 440 ? 31.234 28.047 5.48 1 96.88 440 PRO B O 1
ATOM 8713 N N . ASP B 1 441 ? 31.375 29.906 6.641 1 94.31 441 ASP B N 1
ATOM 8714 C CA . ASP B 1 441 ? 32.656 30.359 6.105 1 94.31 441 ASP B CA 1
ATOM 8715 C C . ASP B 1 441 ? 32.562 30.672 4.613 1 94.31 441 ASP B C 1
ATOM 8717 O O . ASP B 1 441 ? 33.469 30.406 3.854 1 94.31 441 ASP B O 1
ATOM 8721 N 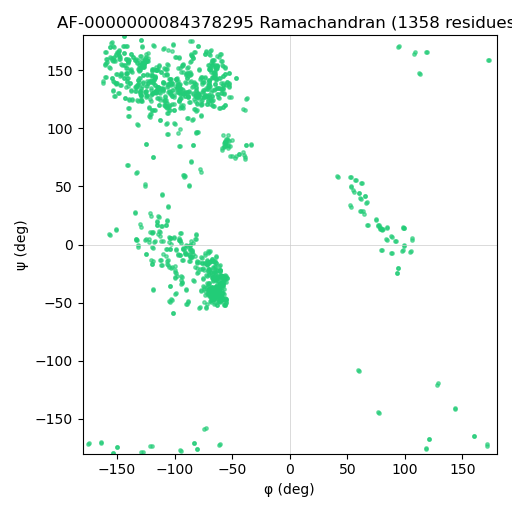N . PHE B 1 442 ? 31.469 31.188 4.223 1 97.5 442 PHE B N 1
ATOM 8722 C CA . PHE B 1 442 ? 31.172 31.531 2.838 1 97.5 442 PHE B CA 1
ATOM 8723 C C . PHE B 1 442 ? 32.188 32.5 2.297 1 97.5 442 PHE B C 1
ATOM 8725 O O . PHE B 1 442 ? 32.594 33.469 2.984 1 97.5 442 PHE B O 1
ATOM 8732 N N . ASP B 1 443 ? 32.656 32.219 1.088 1 97.44 443 ASP B N 1
ATOM 8733 C CA . ASP B 1 443 ? 33.562 33.062 0.296 1 97.44 443 ASP B CA 1
ATOM 8734 C C . ASP B 1 443 ? 32.906 33.406 -1.05 1 97.44 443 ASP B C 1
ATOM 8736 O O . ASP B 1 443 ? 32.812 32.562 -1.935 1 97.44 443 ASP B O 1
ATOM 8740 N N . PRO B 1 444 ? 32.531 34.656 -1.237 1 95.81 444 PRO B N 1
ATOM 8741 C CA . PRO B 1 444 ? 31.844 35.031 -2.475 1 95.81 444 PRO B CA 1
ATOM 8742 C C . PRO B 1 444 ? 32.719 34.844 -3.715 1 95.81 444 PRO B C 1
ATOM 8744 O O . PRO B 1 444 ? 32.219 34.906 -4.84 1 95.81 444 PRO B O 1
ATOM 8747 N N . ALA B 1 445 ? 34 34.594 -3.523 1 96.31 445 ALA B N 1
ATOM 8748 C CA . ALA B 1 445 ? 34.906 34.406 -4.648 1 96.31 445 ALA B CA 1
ATOM 8749 C C . ALA B 1 445 ? 34.906 32.969 -5.125 1 96.31 445 ALA B C 1
ATOM 8751 O O . ALA B 1 445 ? 35.375 32.656 -6.223 1 96.31 445 ALA B O 1
ATOM 8752 N N . LYS B 1 446 ? 34.281 32.125 -4.332 1 96.06 446 LYS B N 1
ATOM 8753 C CA . LYS B 1 446 ? 34.188 30.719 -4.684 1 96.06 446 LYS B CA 1
ATOM 8754 C C . LYS B 1 446 ? 32.875 30.406 -5.379 1 96.06 446 LYS B C 1
ATOM 8756 O O . LYS B 1 446 ? 31.938 31.219 -5.344 1 96.06 446 LYS B O 1
ATOM 8761 N N . LYS B 1 447 ? 32.906 29.281 -6.059 1 96.88 447 LYS B N 1
ATOM 8762 C CA . LYS B 1 447 ? 31.672 28.75 -6.648 1 96.88 447 LYS B CA 1
ATOM 8763 C C . LYS B 1 447 ? 31.141 27.578 -5.828 1 96.88 447 LYS B C 1
ATOM 8765 O O . LYS B 1 447 ? 31.891 26.656 -5.477 1 96.88 447 LYS B O 1
ATOM 8770 N N . TYR B 1 448 ? 29.891 27.656 -5.551 1 98.19 448 TYR B N 1
ATOM 8771 C CA . TYR B 1 448 ? 29.266 26.656 -4.688 1 98.19 448 TYR B CA 1
ATOM 8772 C C . TYR B 1 448 ? 28.203 25.875 -5.438 1 98.19 448 TYR B C 1
ATOM 8774 O O . TYR B 1 448 ? 27.547 26.406 -6.34 1 98.19 448 TYR B O 1
ATOM 8782 N N . PRO B 1 449 ? 28.062 24.547 -5.141 1 98.44 449 PRO B N 1
ATOM 8783 C CA . PRO B 1 449 ? 26.844 23.844 -5.582 1 98.44 449 PRO B CA 1
ATOM 8784 C C . PRO B 1 449 ? 25.578 24.406 -4.949 1 98.44 449 PRO B C 1
ATOM 8786 O O . PRO B 1 449 ? 25.641 25.016 -3.871 1 98.44 449 PRO B O 1
ATOM 8789 N N . LEU B 1 450 ? 24.484 24.234 -5.648 1 98.81 450 LEU B N 1
ATOM 8790 C CA . LEU B 1 450 ? 23.219 24.781 -5.176 1 98.81 450 LEU B CA 1
ATOM 8791 C C . LEU B 1 450 ? 22.156 23.703 -5.066 1 98.81 450 LEU B C 1
ATOM 8793 O O . LEU B 1 450 ? 22.031 22.859 -5.953 1 98.81 450 LEU B O 1
ATOM 8797 N N . ILE B 1 451 ? 21.453 23.656 -3.953 1 98.94 451 ILE B N 1
ATOM 8798 C CA . ILE B 1 451 ? 20.25 22.844 -3.787 1 98.94 451 ILE B CA 1
ATOM 8799 C C . ILE B 1 451 ? 19.016 23.734 -3.85 1 98.94 451 ILE B C 1
ATOM 8801 O O . ILE B 1 451 ? 18.891 24.672 -3.074 1 98.94 451 ILE B O 1
ATOM 8805 N N . LEU B 1 452 ? 18.125 23.5 -4.789 1 98.94 452 LEU B N 1
ATOM 8806 C CA . LEU B 1 452 ? 16.766 24.031 -4.746 1 98.94 452 LEU B CA 1
ATOM 8807 C C . LEU B 1 452 ? 15.867 23.156 -3.881 1 98.94 452 LEU B C 1
ATOM 8809 O O . LEU B 1 452 ? 15.695 21.969 -4.16 1 98.94 452 LEU B O 1
ATOM 8813 N N . GLU B 1 453 ? 15.375 23.703 -2.807 1 98.88 453 GLU B N 1
ATOM 8814 C CA . GLU B 1 453 ? 14.406 23.016 -1.955 1 98.88 453 GLU B CA 1
ATOM 8815 C C . GLU B 1 453 ? 13.016 23.641 -2.088 1 98.88 453 GLU B C 1
ATOM 8817 O O . GLU B 1 453 ? 12.836 24.828 -1.827 1 98.88 453 GLU B O 1
ATOM 8822 N N . ILE B 1 454 ? 12.016 22.844 -2.52 1 98.75 454 ILE B N 1
ATOM 8823 C CA . ILE B 1 454 ? 10.68 23.344 -2.828 1 98.75 454 ILE B CA 1
ATOM 8824 C C . ILE B 1 454 ? 9.703 22.938 -1.722 1 98.75 454 ILE B C 1
ATOM 8826 O O . ILE B 1 454 ? 9.664 21.781 -1.32 1 98.75 454 ILE B O 1
ATOM 8830 N N . HIS B 1 455 ? 8.906 23.875 -1.218 1 98.19 455 HIS B N 1
ATOM 8831 C CA . HIS B 1 455 ? 8.031 23.609 -0.082 1 98.19 455 HIS B CA 1
ATOM 8832 C C . HIS B 1 455 ? 6.844 22.75 -0.49 1 98.19 455 HIS B C 1
ATOM 8834 O O . HIS B 1 455 ? 6.566 22.578 -1.681 1 98.19 455 HIS B O 1
ATOM 8840 N N . GLY B 1 456 ? 6.164 22.172 0.578 1 96.62 456 GLY B N 1
ATOM 8841 C CA . GLY B 1 456 ? 4.953 21.391 0.362 1 96.62 456 GLY B CA 1
ATOM 8842 C C . GLY B 1 456 ? 3.717 22.25 0.176 1 96.62 456 GLY B C 1
ATOM 8843 O O . GLY B 1 456 ? 3.811 23.484 0.128 1 96.62 456 GLY B O 1
ATOM 8844 N N . GLY B 1 457 ? 2.512 21.609 0.06 1 92.12 457 GLY B N 1
ATOM 8845 C CA . GLY B 1 457 ? 1.285 22.375 -0.102 1 92.12 457 GLY B CA 1
ATOM 8846 C C . GLY B 1 457 ? 0.457 21.922 -1.292 1 92.12 457 GLY B C 1
ATOM 8847 O O . GLY B 1 457 ? 0.03 20.766 -1.36 1 92.12 457 GLY B O 1
ATOM 8848 N N . PRO B 1 458 ? 0.185 22.688 -2.201 1 90.38 458 PRO B N 1
ATOM 8849 C CA . PRO B 1 458 ? 1.075 23.734 -2.709 1 90.38 458 PRO B CA 1
ATOM 8850 C C . PRO B 1 458 ? 0.828 25.078 -2.053 1 90.38 458 PRO B C 1
ATOM 8852 O O . PRO B 1 458 ? 1.621 26.016 -2.229 1 90.38 458 PRO B O 1
ATOM 8855 N N . HIS B 1 459 ? -0.273 25.203 -1.364 1 97.12 459 HIS B N 1
ATOM 8856 C CA . HIS B 1 459 ? -0.606 26.5 -0.803 1 97.12 459 HIS B CA 1
ATOM 8857 C C . HIS B 1 459 ? -0.072 26.641 0.619 1 97.12 459 HIS B C 1
ATOM 8859 O O . HIS B 1 459 ? -0.846 26.828 1.562 1 97.12 459 HIS B O 1
ATOM 8865 N N . LEU B 1 460 ? 1.227 26.531 0.709 1 97.75 460 LEU B N 1
ATOM 8866 C CA . LEU B 1 460 ? 1.971 26.812 1.933 1 97.75 460 LEU B CA 1
ATOM 8867 C C . LEU B 1 460 ? 3 27.906 1.705 1 97.75 460 LEU B C 1
ATOM 8869 O O . LEU B 1 460 ? 2.953 28.609 0.689 1 97.75 460 LEU B O 1
ATOM 8873 N N . VAL B 1 461 ? 3.824 28.125 2.758 1 97.94 461 VAL B N 1
ATOM 8874 C CA . VAL B 1 461 ? 4.738 29.266 2.66 1 97.94 461 V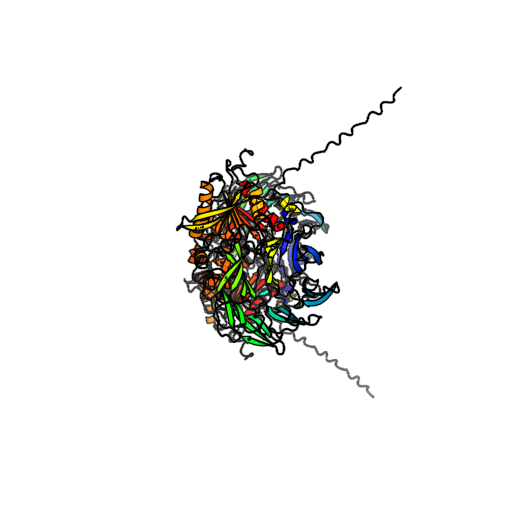AL B CA 1
ATOM 8875 C C . VAL B 1 461 ? 5.973 29 3.521 1 97.94 461 VAL B C 1
ATOM 8877 O O . VAL B 1 461 ? 5.863 28.484 4.637 1 97.94 461 VAL B O 1
ATOM 8880 N N . TYR B 1 462 ? 7.102 29.25 2.891 1 98.44 462 TYR B N 1
ATOM 8881 C CA . TYR B 1 462 ? 8.367 29.312 3.615 1 98.44 462 TYR B CA 1
ATOM 8882 C C . TYR B 1 462 ? 8.688 30.734 4.043 1 98.44 462 TYR B C 1
ATOM 8884 O O . TYR B 1 462 ? 8.117 31.688 3.514 1 98.44 462 TYR B O 1
ATOM 8892 N N . GLY B 1 463 ? 9.438 30.906 5.043 1 98.25 463 GLY B N 1
ATOM 8893 C CA . GLY B 1 463 ? 10 32.156 5.496 1 98.25 463 GLY B CA 1
ATOM 8894 C C . GLY B 1 463 ? 11.398 32.031 6.055 1 98.25 463 GLY B C 1
ATOM 8895 O O . GLY B 1 463 ? 12.023 30.984 5.938 1 98.25 463 GLY B O 1
ATOM 8896 N N . PRO B 1 464 ? 11.969 33.156 6.484 1 97.88 464 PRO B N 1
ATOM 8897 C CA . PRO B 1 464 ? 13.305 33.094 7.074 1 97.88 464 PRO B CA 1
ATOM 8898 C C . PRO B 1 464 ? 13.297 32.594 8.508 1 97.88 464 PRO B C 1
ATOM 8900 O O . PRO B 1 464 ? 13.711 33.312 9.43 1 97.88 464 PRO B O 1
ATOM 8903 N N . GLN B 1 465 ? 12.906 31.359 8.688 1 97.69 465 GLN B N 1
ATOM 8904 C CA . GLN B 1 465 ? 12.859 30.656 9.961 1 97.69 465 GLN B CA 1
ATOM 8905 C C . GLN B 1 465 ? 13.945 29.594 10.055 1 97.69 465 GLN B C 1
ATOM 8907 O O . GLN B 1 465 ? 14.398 29.062 9.031 1 97.69 465 GLN B O 1
ATOM 8912 N N . PHE B 1 466 ? 14.375 29.328 11.289 1 97.88 466 PHE B N 1
ATOM 8913 C CA . PHE B 1 466 ? 15.344 28.25 11.492 1 97.88 466 PHE B CA 1
ATOM 8914 C C . PHE B 1 466 ? 14.828 26.938 10.922 1 97.88 466 PHE B C 1
ATOM 8916 O O . PHE B 1 466 ? 13.656 26.609 11.078 1 97.88 466 PHE B O 1
ATOM 8923 N N . SER B 1 467 ? 15.703 26.234 10.281 1 98.19 467 SER B N 1
ATOM 8924 C CA . SER B 1 467 ? 15.406 24.906 9.75 1 98.19 467 SER B CA 1
ATOM 8925 C C . SER B 1 467 ? 16.609 23.984 9.875 1 98.19 467 SER B C 1
ATOM 8927 O O . SER B 1 467 ? 17.688 24.266 9.32 1 98.19 467 SER B O 1
ATOM 8929 N N . ALA B 1 468 ? 16.359 22.859 10.492 1 98.31 468 ALA B N 1
ATOM 8930 C CA . ALA B 1 468 ? 17.438 21.891 10.664 1 98.31 468 ALA B CA 1
ATOM 8931 C C . ALA B 1 468 ? 17.875 21.312 9.312 1 98.31 468 ALA B C 1
ATOM 8933 O O . ALA B 1 468 ? 19.078 21.109 9.078 1 98.31 468 ALA B O 1
ATOM 8934 N N . GLU B 1 469 ? 16.984 21.062 8.445 1 98.38 469 GLU B N 1
ATOM 8935 C CA . GLU B 1 469 ? 17.297 20.469 7.148 1 98.38 469 GLU B CA 1
ATOM 8936 C C . GLU B 1 469 ? 18.125 21.422 6.297 1 98.38 469 GLU B C 1
ATOM 8938 O O . GLU B 1 469 ? 19.156 21.031 5.73 1 98.38 469 GLU B O 1
ATOM 8943 N N . MET B 1 470 ? 17.688 22.703 6.242 1 98.56 470 MET B N 1
ATOM 8944 C CA . MET B 1 470 ? 18.406 23.672 5.422 1 98.56 470 MET B CA 1
ATOM 8945 C C . MET B 1 470 ? 19.812 23.938 5.969 1 98.56 470 MET B C 1
ATOM 8947 O O . MET B 1 470 ? 20.766 24.078 5.203 1 98.56 470 MET B O 1
ATOM 8951 N N . GLN B 1 471 ? 19.891 24.047 7.293 1 98.44 471 GLN B N 1
ATOM 8952 C CA . GLN B 1 471 ? 21.203 24.266 7.926 1 98.44 471 GLN B CA 1
ATOM 8953 C C . GLN B 1 471 ? 22.125 23.078 7.688 1 98.44 471 GLN B C 1
ATOM 8955 O O . GLN B 1 471 ? 23.328 23.25 7.492 1 98.44 471 GLN B O 1
ATOM 8960 N N . ARG B 1 472 ? 21.594 21.844 7.676 1 98.38 472 ARG B N 1
ATOM 8961 C CA . ARG B 1 472 ? 22.391 20.656 7.395 1 98.38 472 ARG B CA 1
ATOM 8962 C C . ARG B 1 472 ? 22.891 20.656 5.957 1 98.38 472 ARG B C 1
ATOM 8964 O O . ARG B 1 472 ? 24.047 20.344 5.699 1 98.38 472 ARG B O 1
ATOM 8971 N N . PHE B 1 473 ? 22.016 21.016 5.008 1 98.69 473 PHE B N 1
ATOM 8972 C CA . PHE B 1 473 ? 22.422 21.125 3.613 1 98.69 473 PHE B CA 1
ATOM 8973 C C . PHE B 1 473 ? 23.562 22.125 3.461 1 98.69 473 PHE B C 1
ATOM 8975 O O . PHE B 1 473 ? 24.578 21.812 2.836 1 98.69 473 PHE B O 1
ATOM 8982 N N . ALA B 1 474 ? 23.391 23.281 4.102 1 98.62 474 ALA B N 1
ATOM 8983 C CA . ALA B 1 474 ? 24.391 24.344 3.99 1 98.62 474 ALA B CA 1
ATOM 8984 C C . ALA B 1 474 ? 25.688 23.953 4.672 1 98.62 474 ALA B C 1
ATOM 8986 O O . ALA B 1 474 ? 26.781 24.281 4.188 1 98.62 474 ALA B O 1
ATOM 8987 N N . ALA B 1 475 ? 25.578 23.25 5.793 1 98.19 475 ALA B N 1
ATOM 8988 C CA . ALA B 1 475 ? 26.75 22.812 6.535 1 98.19 475 ALA B CA 1
ATOM 8989 C C . ALA B 1 475 ? 27.625 21.891 5.676 1 98.19 475 ALA B C 1
ATOM 8991 O O . ALA B 1 475 ? 28.828 21.797 5.906 1 98.19 475 ALA B O 1
ATOM 8992 N N . GLU B 1 476 ? 27.047 21.281 4.66 1 97.06 476 GLU B N 1
ATOM 8993 C CA . GLU B 1 476 ? 27.781 20.375 3.779 1 97.06 476 GLU B CA 1
ATOM 8994 C C . GLU B 1 476 ? 28.281 21.109 2.535 1 97.06 476 GLU B C 1
ATOM 8996 O O . GLU B 1 476 ? 28.672 20.484 1.55 1 97.06 476 GLU B O 1
ATOM 9001 N N . GLY B 1 477 ? 28.172 22.422 2.512 1 97.25 477 GLY B N 1
ATOM 9002 C CA . GLY B 1 477 ? 28.844 23.234 1.502 1 97.25 477 GLY B CA 1
ATOM 9003 C C . GLY B 1 477 ? 27.922 23.641 0.366 1 97.25 477 GLY B C 1
ATOM 9004 O O . GLY B 1 477 ? 28.375 24.078 -0.687 1 97.25 477 GLY B O 1
ATOM 9005 N N . TYR B 1 478 ? 26.656 23.5 0.511 1 98.56 478 TYR B N 1
ATOM 9006 C CA . TYR B 1 478 ? 25.719 23.906 -0.525 1 98.56 478 TYR B CA 1
ATOM 9007 C C . TYR B 1 478 ? 25.156 25.297 -0.239 1 98.56 478 TYR B C 1
ATOM 9009 O O . TYR B 1 478 ? 24.891 25.641 0.915 1 98.56 478 TYR B O 1
ATOM 9017 N N . VAL B 1 479 ? 25 26.078 -1.26 1 98.81 479 VAL B N 1
ATOM 9018 C CA . VAL B 1 479 ? 24 27.141 -1.172 1 98.81 479 VAL B CA 1
ATOM 9019 C C . VAL B 1 479 ? 22.594 26.547 -1.289 1 98.81 479 VAL B C 1
ATOM 9021 O O . VAL B 1 479 ? 22.328 25.734 -2.18 1 98.81 479 VAL B O 1
ATOM 9024 N N . VAL B 1 480 ? 21.766 26.859 -0.34 1 98.94 480 VAL B N 1
ATOM 9025 C CA . VAL B 1 480 ? 20.422 26.312 -0.344 1 98.94 480 VAL B CA 1
ATOM 9026 C C . VAL B 1 480 ? 19.422 27.406 -0.701 1 98.94 480 VAL B C 1
ATOM 9028 O O . VAL B 1 480 ? 19.312 28.422 0.006 1 98.94 480 VAL B O 1
ATOM 9031 N N . PHE B 1 481 ? 18.703 27.188 -1.809 1 98.88 481 PHE B N 1
ATOM 9032 C CA . PHE B 1 481 ? 17.719 28.141 -2.307 1 98.88 481 PHE B CA 1
ATOM 9033 C C . PHE B 1 481 ? 16.297 27.609 -2.143 1 98.88 481 PHE B C 1
ATOM 9035 O O . PHE B 1 481 ? 16.047 26.422 -2.402 1 98.88 481 PHE B O 1
ATOM 9042 N N . TYR B 1 482 ? 15.383 28.438 -1.615 1 98.88 482 TYR B N 1
ATOM 9043 C CA . TYR B 1 482 ? 13.961 28.125 -1.591 1 98.88 482 TYR B CA 1
ATOM 9044 C C . TYR B 1 482 ? 13.125 29.375 -1.862 1 98.88 482 TYR B C 1
ATOM 9046 O O . TYR B 1 482 ? 13.562 30.5 -1.575 1 98.88 482 TYR B O 1
ATOM 9054 N N . ASP B 1 483 ? 11.977 29.203 -2.498 1 98.81 483 ASP B N 1
ATOM 9055 C CA . ASP B 1 483 ? 11.133 30.344 -2.848 1 98.81 483 ASP B CA 1
ATOM 9056 C C . ASP B 1 483 ? 9.664 30.047 -2.547 1 98.81 483 ASP B C 1
ATOM 9058 O O . ASP B 1 483 ? 9.32 28.922 -2.164 1 98.81 483 ASP B O 1
ATOM 9062 N N . ASN B 1 484 ? 8.891 31.031 -2.461 1 98.81 484 ASN B N 1
ATOM 9063 C CA . ASN B 1 484 ? 7.434 30.938 -2.494 1 98.81 484 ASN B CA 1
ATOM 9064 C C . ASN B 1 484 ? 6.891 31.188 -3.898 1 98.81 484 ASN B C 1
ATOM 9066 O O . ASN B 1 484 ? 6.504 32.312 -4.227 1 98.81 484 ASN B O 1
ATOM 9070 N N . HIS B 1 485 ? 6.879 30.156 -4.664 1 98.5 485 HIS B N 1
ATOM 9071 C CA . HIS B 1 485 ? 6.441 30.219 -6.055 1 98.5 485 HIS B CA 1
ATOM 9072 C C . HIS B 1 485 ? 4.941 30.484 -6.152 1 98.5 485 HIS B C 1
ATOM 9074 O O . HIS B 1 485 ? 4.25 30.547 -5.129 1 98.5 485 HIS B O 1
ATOM 9080 N N . ARG B 1 486 ? 4.516 30.828 -7.395 1 98.38 486 ARG B N 1
ATOM 9081 C CA . ARG B 1 486 ? 3.092 31.062 -7.598 1 98.38 486 ARG B CA 1
ATOM 9082 C C . ARG B 1 486 ? 2.258 29.953 -6.977 1 98.38 486 ARG B C 1
ATOM 9084 O O . ARG B 1 486 ? 2.633 28.781 -7.047 1 98.38 486 ARG B O 1
ATOM 9091 N N . GLY B 1 487 ? 1.099 30.344 -6.418 1 97.81 487 GLY B N 1
ATOM 9092 C CA . GLY B 1 487 ? 0.267 29.375 -5.723 1 97.81 487 GLY B CA 1
ATOM 9093 C C . GLY B 1 487 ? 0.528 29.328 -4.23 1 97.81 487 GLY B C 1
ATOM 9094 O O . GLY B 1 487 ? -0.306 28.844 -3.465 1 97.81 487 GLY B O 1
ATOM 9095 N N . SER B 1 488 ? 1.7 29.812 -3.768 1 98.44 488 SER B N 1
ATOM 9096 C CA . SER B 1 488 ? 2.008 29.844 -2.34 1 98.44 488 SER B CA 1
ATOM 9097 C C . SER B 1 488 ? 1.055 30.766 -1.591 1 98.44 488 SER B C 1
ATOM 9099 O O . SER B 1 488 ? 0.511 31.703 -2.172 1 98.44 488 SER B O 1
ATOM 9101 N N . SER B 1 489 ? 0.866 30.484 -0.394 1 98.06 489 SER B N 1
ATOM 9102 C CA . SER B 1 489 ? 0.062 31.344 0.458 1 98.06 489 SER B CA 1
ATOM 9103 C C . SER B 1 489 ? 0.87 32.562 0.941 1 98.06 489 SER B C 1
ATOM 9105 O O . SER B 1 489 ? 2.057 32.656 0.629 1 98.06 489 SER B O 1
ATOM 9107 N N . SER B 1 490 ? 0.249 33.531 1.576 1 98.19 490 SER B N 1
ATOM 9108 C CA . SER B 1 490 ? 0.786 34.688 2.264 1 98.19 490 SER B CA 1
ATOM 9109 C C . SER B 1 490 ? 0.962 35.875 1.303 1 98.19 490 SER B C 1
ATOM 9111 O O . SER B 1 490 ? 1.563 36.875 1.657 1 98.19 490 SER B O 1
ATOM 9113 N N . TYR B 1 491 ? 0.484 35.719 0.059 1 98.31 491 TYR B N 1
ATOM 9114 C CA . TYR B 1 491 ? 0.638 36.812 -0.918 1 98.31 491 TYR B CA 1
ATOM 9115 C C . TYR B 1 491 ? -0.718 37.25 -1.448 1 98.31 491 TYR B C 1
ATOM 9117 O O . TYR B 1 491 ? -0.789 38.062 -2.383 1 98.31 491 TYR B O 1
ATOM 9125 N N . GLY B 1 492 ? -1.772 36.688 -0.92 1 97.69 492 GLY B N 1
ATOM 9126 C CA . GLY B 1 492 ? -3.115 37.031 -1.36 1 97.69 492 GLY B CA 1
ATOM 9127 C C . GLY B 1 492 ? -3.775 35.938 -2.17 1 97.69 492 GLY B C 1
ATOM 9128 O O . GLY B 1 492 ? -3.115 34.969 -2.582 1 97.69 492 GLY B O 1
ATOM 9129 N N . GLU B 1 493 ? -5.09 36.062 -2.312 1 97.56 493 GLU B N 1
ATOM 9130 C CA . GLU B 1 493 ? -5.891 35.031 -2.945 1 97.56 493 GLU B CA 1
ATOM 9131 C C . GLU B 1 493 ? -5.555 34.906 -4.43 1 97.56 493 GLU B C 1
ATOM 9133 O O . GLU B 1 493 ? -5.477 33.781 -4.957 1 97.56 493 GLU B O 1
ATOM 9138 N N . ASP B 1 494 ? -5.336 36.031 -5.145 1 97.69 494 ASP B N 1
ATOM 9139 C CA . ASP B 1 494 ? -5.012 36 -6.57 1 97.69 494 ASP B CA 1
ATOM 9140 C C . ASP B 1 494 ? -3.72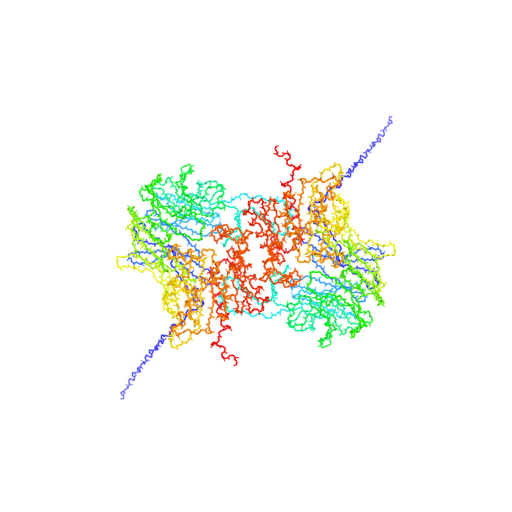1 35.219 -6.824 1 97.69 494 ASP B C 1
ATOM 9142 O O . ASP B 1 494 ? -3.639 34.438 -7.77 1 97.69 494 ASP B O 1
ATOM 9146 N N . PHE B 1 495 ? -2.682 35.469 -6.039 1 98.25 495 PHE B N 1
ATOM 9147 C CA . PHE B 1 495 ? -1.414 34.781 -6.176 1 98.25 495 PHE B CA 1
ATOM 9148 C C . PHE B 1 495 ? -1.596 33.281 -5.93 1 98.25 495 PHE B C 1
ATOM 9150 O O . PHE B 1 495 ? -1.04 32.438 -6.652 1 98.25 495 PHE B O 1
ATOM 9157 N N . GLY B 1 496 ? -2.406 32.938 -4.879 1 97.94 496 GLY B N 1
ATOM 9158 C CA . GLY B 1 496 ? -2.709 31.547 -4.598 1 97.94 496 GLY B CA 1
ATOM 9159 C C . GLY B 1 496 ? -3.395 30.844 -5.75 1 97.94 496 GLY B C 1
ATOM 9160 O O . GLY B 1 496 ? -3.131 29.656 -6.012 1 97.94 496 GLY B O 1
ATOM 9161 N N . LEU B 1 497 ? -4.195 31.5 -6.484 1 98.06 497 LEU B N 1
ATOM 9162 C CA . LEU B 1 497 ? -5.023 30.906 -7.527 1 98.06 497 LEU B CA 1
ATOM 9163 C C . LEU B 1 497 ? -4.258 30.812 -8.844 1 98.06 497 LEU B C 1
ATOM 9165 O O . LEU B 1 497 ? -4.754 30.234 -9.812 1 98.06 497 LEU B O 1
ATOM 9169 N N . LEU B 1 498 ? -3.016 31.312 -8.914 1 97.81 498 LEU B N 1
ATOM 9170 C CA . LEU B 1 498 ? -2.211 31.203 -10.125 1 97.81 498 LEU B CA 1
ATOM 9171 C C . LEU B 1 498 ? -1.909 29.75 -10.445 1 97.81 498 LEU B C 1
ATOM 9173 O O . LEU B 1 498 ? -1.53 29.422 -11.57 1 97.81 498 LEU B O 1
ATOM 9177 N N . LEU B 1 499 ? -2.109 28.891 -9.5 1 95.69 499 LEU B N 1
ATOM 9178 C CA . LEU B 1 499 ? -1.814 27.484 -9.711 1 95.69 499 LEU B CA 1
ATOM 9179 C C . LEU B 1 499 ? -3.096 26.688 -9.93 1 95.69 499 LEU B C 1
ATOM 9181 O O . LEU B 1 499 ? -3.059 25.453 -10.023 1 95.69 499 LEU B O 1
ATOM 9185 N N . GLN B 1 500 ? -4.234 27.359 -10.016 1 96.81 500 GLN B N 1
ATOM 9186 C CA . GLN B 1 500 ? -5.492 26.656 -10.25 1 96.81 500 GLN B CA 1
ATOM 9187 C C . GLN B 1 500 ? -5.422 25.812 -11.516 1 96.81 500 GLN B C 1
ATOM 9189 O O . GLN B 1 500 ? -5.145 26.328 -12.602 1 96.81 500 GLN B O 1
ATOM 9194 N N . TYR B 1 501 ? -5.617 24.5 -11.383 1 95.94 501 TYR B N 1
ATOM 9195 C CA . TYR B 1 501 ? -5.641 23.5 -12.445 1 95.94 501 TYR B CA 1
ATOM 9196 C C . TYR B 1 501 ? -4.262 23.344 -13.078 1 95.94 501 TYR B C 1
ATOM 9198 O O . TYR B 1 501 ? -4.137 22.812 -14.188 1 95.94 501 TYR B O 1
ATOM 9206 N N . LYS B 1 502 ? -3.189 23.828 -12.406 1 94.81 502 LYS B N 1
ATOM 9207 C CA . LYS B 1 502 ? -1.857 23.859 -13 1 94.81 502 LYS B CA 1
ATOM 9208 C C . LYS B 1 502 ? -0.822 23.234 -12.062 1 94.81 502 LYS B C 1
ATOM 9210 O O . LYS B 1 502 ? 0.383 23.406 -12.266 1 94.81 502 LYS B O 1
ATOM 9215 N N . TYR B 1 503 ? -1.132 22.531 -11.086 1 89.62 503 TYR B N 1
ATOM 9216 C CA . TYR B 1 503 ? -0.232 21.969 -10.086 1 89.62 503 TYR B CA 1
ATOM 9217 C C . TYR B 1 503 ? 0.145 20.531 -10.445 1 89.62 503 TYR B C 1
ATOM 9219 O O . TYR B 1 503 ? -0.639 19.609 -10.227 1 89.62 503 TYR B O 1
ATOM 9227 N N . SER B 1 504 ? 1.424 20.25 -11.086 1 91.25 504 SER B N 1
ATOM 9228 C CA . SER B 1 504 ? 2.471 21.203 -11.445 1 91.25 504 SER B CA 1
ATOM 9229 C C . SER B 1 504 ? 2.453 21.516 -12.945 1 91.25 504 SER B C 1
ATOM 9231 O O . SER B 1 504 ? 1.748 20.844 -13.711 1 91.25 504 SER B O 1
ATOM 9233 N N . SER B 1 505 ? 3.127 22.516 -13.352 1 95.94 505 SER B N 1
ATOM 9234 C CA . SER B 1 505 ? 3.15 22.953 -14.742 1 95.94 505 SER B CA 1
ATOM 9235 C C . SER B 1 505 ? 4.445 23.688 -15.07 1 95.94 505 SER B C 1
ATOM 9237 O O . SER B 1 505 ? 5.332 23.812 -14.219 1 95.94 505 SER B O 1
ATOM 9239 N N . GLU B 1 506 ? 4.531 24.125 -16.297 1 97.5 506 GLU B N 1
ATOM 9240 C CA . GLU B 1 506 ? 5.672 24.906 -16.75 1 97.5 506 GLU B CA 1
ATOM 9241 C C . GLU B 1 506 ? 5.695 26.281 -16.094 1 97.5 506 GLU B C 1
ATOM 9243 O O . GLU B 1 506 ? 6.738 26.938 -16.047 1 97.5 506 GLU B O 1
ATOM 9248 N N . GLU B 1 507 ? 4.594 26.656 -15.484 1 98.19 507 GLU B N 1
ATOM 9249 C CA . GLU B 1 507 ? 4.504 28 -14.906 1 98.19 507 GLU B CA 1
ATOM 9250 C C . GLU B 1 507 ? 5.238 28.062 -13.57 1 98.19 507 GLU B C 1
ATOM 9252 O O . GLU B 1 507 ? 6.102 28.922 -13.375 1 98.19 507 GLU B O 1
ATOM 9257 N N . ASP B 1 508 ? 4.887 27.188 -12.664 1 98.19 508 ASP B N 1
ATOM 9258 C CA . ASP B 1 508 ? 5.613 27.172 -11.398 1 98.19 508 ASP B CA 1
ATOM 9259 C C . ASP B 1 508 ? 7.062 26.734 -11.602 1 98.19 508 ASP B C 1
ATOM 9261 O O . ASP B 1 508 ? 7.961 27.203 -10.891 1 98.19 508 ASP B O 1
ATOM 9265 N N . PHE B 1 509 ? 7.305 25.891 -12.594 1 98.56 509 PHE B N 1
ATOM 9266 C CA . PHE B 1 509 ? 8.656 25.516 -12.984 1 98.56 509 PHE B CA 1
ATOM 9267 C C . PHE B 1 509 ? 9.484 26.75 -13.328 1 98.56 509 PHE B C 1
ATOM 9269 O O . PHE B 1 509 ? 10.625 26.875 -12.875 1 98.56 509 PHE B O 1
ATOM 9276 N N . ALA B 1 510 ? 8.938 27.625 -14.078 1 98.81 510 ALA B N 1
ATOM 9277 C CA . ALA B 1 510 ? 9.633 28.844 -14.492 1 98.81 510 ALA B CA 1
ATOM 9278 C C . ALA B 1 510 ? 9.969 29.719 -13.281 1 98.81 510 ALA B C 1
ATOM 9280 O O . ALA B 1 510 ? 11.008 30.391 -13.266 1 98.81 510 ALA B O 1
ATOM 9281 N N . ASP B 1 511 ? 9.055 29.688 -12.273 1 98.88 511 ASP B N 1
ATOM 9282 C CA . ASP B 1 511 ? 9.336 30.438 -11.055 1 98.88 511 ASP B CA 1
ATOM 9283 C C . ASP B 1 511 ? 10.617 29.953 -10.391 1 98.88 511 ASP B C 1
ATOM 9285 O O . ASP B 1 511 ? 11.469 30.75 -9.992 1 98.88 511 ASP B O 1
ATOM 9289 N N . HIS B 1 512 ? 10.805 28.672 -10.289 1 98.81 512 HIS B N 1
ATOM 9290 C CA . HIS B 1 512 ? 11.977 28.062 -9.648 1 98.81 512 HIS B CA 1
ATOM 9291 C C . HIS B 1 512 ? 13.234 28.312 -10.469 1 98.81 512 HIS B C 1
ATOM 9293 O O . HIS B 1 512 ? 14.273 28.703 -9.93 1 98.81 512 HIS B O 1
ATOM 9299 N N . MET B 1 513 ? 13.164 28.109 -11.812 1 98.81 513 MET B N 1
ATOM 9300 C CA . MET B 1 513 ? 14.328 28.281 -12.68 1 98.81 513 MET B CA 1
ATOM 9301 C C . MET B 1 513 ? 14.797 29.734 -12.695 1 98.81 513 MET B C 1
ATOM 9303 O O . MET B 1 513 ? 16 29.984 -12.727 1 98.81 513 MET B O 1
ATOM 9307 N N . SER B 1 514 ? 13.859 30.625 -12.648 1 98.94 514 SER B N 1
ATOM 9308 C CA . SER B 1 514 ? 14.211 32.031 -12.641 1 98.94 514 SER B CA 1
ATOM 9309 C C . SER B 1 514 ? 15 32.406 -11.391 1 98.94 514 SER B C 1
ATOM 9311 O O . SER B 1 514 ? 15.906 33.25 -11.445 1 98.94 514 SER B O 1
ATOM 9313 N N . GLY B 1 515 ? 14.609 31.812 -10.258 1 98.94 515 GLY B N 1
ATOM 9314 C CA . GLY B 1 515 ? 15.359 32.062 -9.039 1 98.94 515 GLY B CA 1
ATOM 9315 C C . GLY B 1 515 ? 16.781 31.5 -9.086 1 98.94 515 GLY B C 1
ATOM 9316 O O . GLY B 1 515 ? 17.719 32.156 -8.648 1 98.94 515 GLY B O 1
ATOM 9317 N N . ILE B 1 516 ? 16.922 30.328 -9.625 1 98.88 516 ILE B N 1
ATOM 9318 C CA . ILE B 1 516 ? 18.25 29.734 -9.805 1 98.88 516 ILE B CA 1
ATOM 9319 C C . ILE B 1 516 ? 19.094 30.641 -10.688 1 98.88 516 ILE B C 1
ATOM 9321 O O . ILE B 1 516 ? 20.25 30.922 -10.359 1 98.88 516 ILE B O 1
ATOM 9325 N N . ASP B 1 517 ? 18.531 31.156 -11.789 1 98.81 517 ASP B N 1
ATOM 9326 C CA . ASP B 1 517 ? 19.266 32 -12.711 1 98.81 517 ASP B CA 1
ATOM 9327 C C . ASP B 1 517 ? 19.672 33.312 -12.039 1 98.81 517 ASP B C 1
ATOM 9329 O O . ASP B 1 517 ? 20.781 33.812 -12.258 1 98.81 517 ASP B O 1
ATOM 9333 N N . ALA B 1 518 ? 18.781 33.844 -11.242 1 98.81 518 ALA B N 1
ATOM 9334 C CA . ALA B 1 518 ? 19.109 35.062 -10.5 1 98.81 518 ALA B CA 1
ATOM 9335 C C . ALA B 1 518 ? 20.297 34.844 -9.57 1 98.81 518 ALA B C 1
ATOM 9337 O O . ALA B 1 518 ? 21.141 35.75 -9.414 1 98.81 518 ALA B O 1
ATOM 9338 N N . LEU B 1 519 ? 20.391 33.688 -8.953 1 98.75 519 LEU B N 1
ATOM 9339 C CA . LEU B 1 519 ? 21.484 33.375 -8.047 1 98.75 519 LEU B CA 1
ATOM 9340 C C . LEU B 1 519 ? 22.781 33.125 -8.82 1 98.75 519 LEU B C 1
ATOM 9342 O O . LEU B 1 519 ? 23.859 33.469 -8.359 1 98.75 519 LEU B O 1
ATOM 9346 N N . ILE B 1 520 ? 22.672 32.438 -9.945 1 98.56 520 ILE B N 1
ATOM 9347 C CA . ILE B 1 520 ? 23.828 32.219 -10.797 1 98.56 520 ILE B CA 1
ATOM 9348 C C . ILE B 1 520 ? 24.438 33.562 -11.211 1 98.56 520 ILE B C 1
ATOM 9350 O O . ILE B 1 520 ? 25.656 33.75 -11.219 1 98.56 520 ILE B O 1
ATOM 9354 N N . GLU B 1 521 ? 23.625 34.562 -11.484 1 98.06 521 GLU B N 1
ATOM 9355 C CA . GLU B 1 521 ? 24.062 35.875 -11.914 1 98.06 521 GLU B CA 1
ATOM 9356 C C . GLU B 1 521 ? 24.859 36.562 -10.805 1 98.06 521 GLU B C 1
ATOM 9358 O O . GLU B 1 521 ? 25.641 37.469 -11.086 1 98.06 521 GLU B O 1
ATOM 9363 N N . ARG B 1 522 ? 24.719 36.125 -9.578 1 97 522 ARG B N 1
ATOM 9364 C CA . ARG B 1 522 ? 25.438 36.75 -8.461 1 97 522 ARG B CA 1
ATOM 9365 C C . ARG B 1 522 ? 26.906 36.312 -8.461 1 97 522 ARG B C 1
ATOM 9367 O O . ARG B 1 522 ? 27.734 36.906 -7.781 1 97 522 ARG B O 1
ATOM 9374 N N . GLY B 1 523 ? 27.172 35.219 -9.094 1 97.31 523 GLY B N 1
ATOM 9375 C CA . GLY B 1 523 ? 28.562 34.906 -9.398 1 97.31 523 GLY B CA 1
ATOM 9376 C C . GLY B 1 523 ? 29.141 33.812 -8.508 1 97.31 523 GLY B C 1
ATOM 9377 O O . GLY B 1 523 ? 30.25 33.344 -8.75 1 97.31 523 GLY B O 1
ATOM 9378 N N . PHE B 1 524 ? 28.391 33.344 -7.492 1 97.81 524 PHE B N 1
ATOM 9379 C CA . PHE B 1 524 ? 29 32.406 -6.559 1 97.81 524 PHE B CA 1
ATOM 9380 C C . PHE B 1 524 ? 28.344 31.031 -6.676 1 97.81 524 PHE B C 1
ATOM 9382 O O . PHE B 1 524 ? 28.516 30.188 -5.801 1 97.81 524 PHE B O 1
ATOM 9389 N N . ILE B 1 525 ? 27.531 30.812 -7.719 1 98.5 525 ILE B N 1
ATOM 9390 C CA . ILE B 1 525 ? 26.922 29.516 -7.941 1 98.5 525 ILE B CA 1
ATOM 9391 C C . ILE B 1 525 ? 27.594 28.812 -9.109 1 98.5 525 ILE B C 1
ATOM 9393 O O . ILE B 1 525 ? 27.875 29.438 -10.141 1 98.5 525 ILE B O 1
ATOM 9397 N N . ASP B 1 526 ? 27.891 27.516 -8.945 1 97.81 526 ASP B N 1
ATOM 9398 C CA . ASP B 1 526 ? 28.359 26.656 -10.031 1 97.81 526 ASP B CA 1
ATOM 9399 C C . ASP B 1 526 ? 27.172 26.109 -10.836 1 97.81 526 ASP B C 1
ATOM 9401 O O . ASP B 1 526 ? 26.469 25.203 -10.383 1 97.81 526 ASP B O 1
ATOM 9405 N N . PRO B 1 527 ? 26.938 26.562 -12.039 1 97.44 527 PRO B N 1
ATOM 9406 C CA . PRO B 1 527 ? 25.766 26.141 -12.805 1 97.44 527 PRO B CA 1
ATOM 9407 C C . PRO B 1 527 ? 25.828 24.672 -13.195 1 97.44 527 PRO B C 1
ATOM 9409 O O . PRO B 1 527 ? 24.812 24.094 -13.625 1 97.44 527 PRO B O 1
ATOM 9412 N N . ASP B 1 528 ? 26.984 24 -13.047 1 96.56 528 ASP B N 1
ATOM 9413 C CA . ASP B 1 528 ? 27.125 22.594 -13.406 1 96.56 528 ASP B CA 1
ATOM 9414 C C . ASP B 1 528 ? 26.938 21.688 -12.188 1 96.56 528 ASP B C 1
ATOM 9416 O O . ASP B 1 528 ? 27.141 20.469 -12.266 1 96.56 528 ASP B O 1
ATOM 9420 N N . ASN B 1 529 ? 26.594 22.266 -11.016 1 97.88 529 ASN B N 1
ATOM 9421 C CA . ASN B 1 529 ? 26.359 21.516 -9.781 1 97.88 529 ASN B CA 1
ATOM 9422 C C . ASN B 1 529 ? 25.062 21.953 -9.102 1 97.88 529 ASN B C 1
ATOM 9424 O O . ASN B 1 529 ? 25.078 22.375 -7.945 1 97.88 529 ASN B O 1
ATOM 9428 N N . LEU B 1 530 ? 23.984 21.734 -9.844 1 98.81 530 LEU B N 1
ATOM 9429 C CA . LEU B 1 530 ? 22.656 22.047 -9.344 1 98.81 530 LEU B CA 1
ATOM 9430 C C . LEU B 1 530 ? 21.922 20.766 -8.906 1 98.81 530 LEU B C 1
ATOM 9432 O O . LEU B 1 530 ? 22.031 19.734 -9.562 1 98.81 530 LEU B O 1
ATOM 9436 N N . PHE B 1 531 ? 21.25 20.859 -7.809 1 98.94 531 PHE B N 1
ATOM 9437 C CA . PHE B 1 531 ? 20.453 19.766 -7.246 1 98.94 531 PHE B CA 1
ATOM 9438 C C . PHE B 1 531 ? 19.062 20.25 -6.871 1 98.94 531 PHE B C 1
ATOM 9440 O O . PHE B 1 531 ? 18.859 21.438 -6.609 1 98.94 531 PHE B O 1
ATOM 9447 N N . ILE B 1 532 ? 18.094 19.391 -6.926 1 98.94 532 ILE B N 1
ATOM 9448 C CA . ILE B 1 532 ? 16.719 19.766 -6.648 1 98.94 532 ILE B CA 1
ATOM 9449 C C . ILE B 1 532 ? 16.094 18.75 -5.684 1 98.94 532 ILE B C 1
ATOM 9451 O O . ILE B 1 532 ? 16.344 17.547 -5.785 1 98.94 532 ILE B O 1
ATOM 9455 N N . THR B 1 533 ? 15.375 19.25 -4.68 1 98.88 533 THR B N 1
ATOM 9456 C CA . THR B 1 533 ? 14.617 18.406 -3.758 1 98.88 533 THR B CA 1
ATOM 9457 C C . THR B 1 533 ? 13.367 19.141 -3.266 1 98.88 533 THR B C 1
ATOM 9459 O O . THR B 1 533 ? 13.203 20.328 -3.496 1 98.88 533 THR B O 1
ATOM 9462 N N . GLY B 1 534 ? 12.484 18.391 -2.668 1 98.31 534 GLY B N 1
ATOM 9463 C CA . GLY B 1 534 ? 11.242 18.844 -2.068 1 98.31 534 GLY B CA 1
ATOM 9464 C C . GLY B 1 534 ? 10.344 17.703 -1.624 1 98.31 534 GLY B C 1
ATOM 9465 O O . GLY B 1 534 ? 10.508 16.562 -2.068 1 98.31 534 GLY B O 1
ATOM 9466 N N . GLY B 1 535 ? 9.477 18.016 -0.743 1 97.69 535 GLY B N 1
ATOM 9467 C CA . GLY B 1 535 ? 8.57 17 -0.227 1 97.69 535 GLY B CA 1
ATOM 9468 C C . GLY B 1 535 ? 7.109 17.328 -0.476 1 97.69 535 GLY B C 1
ATOM 9469 O O . GLY B 1 535 ? 6.715 18.484 -0.472 1 97.69 535 GLY B O 1
ATOM 9470 N N . SER B 1 536 ? 6.258 16.234 -0.627 1 97.81 536 SER B N 1
ATOM 9471 C CA . SER B 1 536 ? 4.828 16.406 -0.857 1 97.81 536 SER B CA 1
ATOM 9472 C C . SER B 1 536 ? 4.566 17.203 -2.129 1 97.81 536 SER B C 1
ATOM 9474 O O . SER B 1 536 ? 5.031 16.844 -3.209 1 97.81 536 SER B O 1
ATOM 9476 N N . ALA B 1 537 ? 4.121 18.438 -2.035 1 97.19 537 ALA B N 1
ATOM 9477 C CA . ALA B 1 537 ? 3.969 19.281 -3.213 1 97.19 537 ALA B CA 1
ATOM 9478 C C . ALA B 1 537 ? 5.324 19.625 -3.814 1 97.19 537 ALA B C 1
ATOM 9480 O O . ALA B 1 537 ? 5.461 19.734 -5.035 1 97.19 537 ALA B O 1
ATOM 9481 N N . GLY B 1 538 ? 6.297 19.828 -2.971 1 98.06 538 GLY B N 1
ATOM 9482 C CA . GLY B 1 538 ? 7.648 20.031 -3.473 1 98.06 538 GLY B CA 1
ATOM 9483 C C . GLY B 1 538 ? 8.211 18.828 -4.188 1 98.06 538 GLY B C 1
ATOM 9484 O O . GLY B 1 538 ? 9.055 18.953 -5.074 1 98.06 538 GLY B O 1
ATOM 9485 N N . GLY B 1 539 ? 7.762 17.609 -3.754 1 98.38 539 GLY B N 1
ATOM 9486 C CA . GLY B 1 539 ? 8.133 16.391 -4.445 1 98.38 539 GLY B CA 1
ATOM 9487 C C . GLY B 1 539 ? 7.578 16.297 -5.852 1 98.38 539 GLY B C 1
ATOM 9488 O O . GLY B 1 539 ? 8.289 15.93 -6.785 1 98.38 539 GLY B O 1
ATOM 9489 N N . ILE B 1 540 ? 6.332 16.703 -6.023 1 98.06 540 ILE B N 1
ATOM 9490 C CA . ILE B 1 540 ? 5.727 16.734 -7.352 1 98.06 540 ILE B CA 1
ATOM 9491 C C . ILE B 1 540 ? 6.48 17.719 -8.242 1 98.06 540 ILE B C 1
ATOM 9493 O O . ILE B 1 540 ? 6.793 17.406 -9.391 1 98.06 540 ILE B O 1
ATOM 9497 N N . ALA B 1 541 ? 6.758 18.844 -7.668 1 98.38 541 ALA B N 1
ATOM 9498 C CA . ALA B 1 541 ? 7.453 19.875 -8.43 1 98.38 541 ALA B CA 1
ATOM 9499 C C . ALA B 1 541 ? 8.844 19.391 -8.852 1 98.38 541 ALA B C 1
ATOM 9501 O O . ALA B 1 541 ? 9.273 19.641 -9.984 1 98.38 541 ALA B O 1
ATOM 9502 N N . SER B 1 542 ? 9.516 18.719 -7.977 1 98.81 542 SER B N 1
ATOM 9503 C CA . SER B 1 542 ? 10.852 18.203 -8.281 1 98.81 542 SER B CA 1
ATOM 9504 C C . SER B 1 542 ? 10.797 17.141 -9.367 1 98.81 542 SER B C 1
ATOM 9506 O O . SER B 1 542 ? 11.586 17.188 -10.32 1 98.81 542 SER B O 1
ATOM 9508 N N . ALA B 1 543 ? 9.852 16.203 -9.211 1 98.81 543 ALA B N 1
ATOM 9509 C CA . ALA B 1 543 ? 9.703 15.141 -10.195 1 98.81 543 ALA B CA 1
ATOM 9510 C C . ALA B 1 543 ? 9.289 15.703 -11.555 1 98.81 543 ALA B C 1
ATOM 9512 O O . ALA B 1 543 ? 9.758 15.234 -12.594 1 98.81 543 ALA B O 1
ATOM 9513 N N . TYR B 1 544 ? 8.414 16.703 -11.523 1 98.75 544 TYR B N 1
ATOM 9514 C CA . TYR B 1 544 ? 7.969 17.344 -12.758 1 98.75 544 TYR B CA 1
ATOM 9515 C C . TYR B 1 544 ? 9.102 18.109 -13.414 1 98.75 544 TYR B C 1
ATOM 9517 O O . TYR B 1 544 ? 9.281 18.047 -14.633 1 98.75 544 TYR B O 1
ATOM 9525 N N . ALA B 1 545 ? 9.906 18.75 -12.656 1 98.81 545 ALA B N 1
ATOM 9526 C CA . ALA B 1 545 ? 11 19.594 -13.148 1 98.81 545 ALA B CA 1
ATOM 9527 C C . ALA B 1 545 ? 12.023 18.766 -13.922 1 98.81 545 ALA B C 1
ATOM 9529 O O . ALA B 1 545 ? 12.477 19.172 -14.992 1 98.81 545 ALA B O 1
ATOM 9530 N N . ILE B 1 546 ? 12.344 17.609 -13.43 1 98.81 546 ILE B N 1
ATOM 9531 C CA . ILE B 1 546 ? 13.391 16.828 -14.086 1 98.81 546 ILE B CA 1
ATOM 9532 C C . ILE B 1 546 ? 12.836 16.188 -15.352 1 98.81 546 ILE B C 1
ATOM 9534 O O . ILE B 1 546 ? 13.602 15.664 -16.172 1 98.81 546 ILE B O 1
ATOM 9538 N N . GLY B 1 547 ? 11.539 16.203 -15.555 1 98.69 547 GLY B N 1
ATOM 9539 C CA . GLY B 1 547 ? 10.938 15.859 -16.828 1 98.69 547 GLY B CA 1
ATOM 9540 C C . GLY B 1 547 ? 10.969 16.984 -17.844 1 98.69 547 GLY B C 1
ATOM 9541 O O . GLY B 1 547 ? 10.781 16.766 -19.031 1 98.69 547 GLY B O 1
ATOM 9542 N N . LEU B 1 548 ? 11.25 18.188 -17.375 1 98.62 548 LEU B N 1
ATOM 9543 C CA . LEU B 1 548 ? 11.195 19.375 -18.219 1 98.62 548 LEU B CA 1
ATOM 9544 C C . LEU B 1 548 ? 12.602 19.875 -18.547 1 98.62 548 LEU B C 1
ATOM 9546 O O . LEU B 1 548 ? 12.781 20.672 -19.484 1 98.62 548 LEU B O 1
ATOM 9550 N N . THR B 1 549 ? 13.625 19.406 -17.75 1 98.62 549 THR B N 1
ATOM 9551 C CA . THR B 1 549 ? 14.977 19.922 -17.938 1 98.62 549 THR B CA 1
ATOM 9552 C C . THR B 1 549 ? 16.016 18.875 -17.547 1 98.62 549 THR B C 1
ATOM 9554 O O . THR B 1 549 ? 15.695 17.891 -16.875 1 98.62 549 THR B O 1
ATOM 9557 N N . ASP B 1 550 ? 17.25 19.031 -17.969 1 98.25 550 ASP B N 1
ATOM 9558 C CA . ASP B 1 550 ? 18.391 18.188 -17.578 1 98.25 550 ASP B CA 1
ATOM 9559 C C . ASP B 1 550 ? 19.422 19 -16.781 1 98.25 550 ASP B C 1
ATOM 9561 O O . ASP B 1 550 ? 20.578 18.594 -16.656 1 98.25 550 ASP B O 1
ATOM 9565 N N . ARG B 1 551 ? 18.969 20.125 -16.234 1 98.19 551 ARG B N 1
ATOM 9566 C CA . ARG B 1 551 ? 19.891 21.062 -15.602 1 98.19 551 ARG B CA 1
ATOM 9567 C C . ARG B 1 551 ? 20.453 20.5 -14.297 1 98.19 551 ARG B C 1
ATOM 9569 O O . ARG B 1 551 ? 21.5 20.922 -13.828 1 98.19 551 ARG B O 1
ATOM 9576 N N . PHE B 1 552 ? 19.766 19.547 -13.719 1 98.81 552 PHE B N 1
ATOM 9577 C CA . PHE B 1 552 ? 20.125 19.094 -12.383 1 98.81 552 PHE B CA 1
ATOM 9578 C C . PHE B 1 552 ? 21 17.844 -12.461 1 98.81 552 PHE B C 1
ATOM 9580 O O . PHE B 1 552 ? 20.703 16.922 -13.211 1 98.81 552 PHE B O 1
ATOM 9587 N N . ARG B 1 553 ? 22.031 17.812 -11.656 1 98.38 553 ARG B N 1
ATOM 9588 C CA . ARG B 1 553 ? 22.922 16.672 -11.578 1 98.38 553 ARG B CA 1
ATOM 9589 C C . ARG B 1 553 ? 22.234 15.484 -10.891 1 98.38 553 ARG B C 1
ATOM 9591 O O . ARG B 1 553 ? 22.531 14.328 -11.188 1 98.38 553 ARG B O 1
ATOM 9598 N N . ALA B 1 554 ? 21.406 15.805 -9.961 1 98.81 554 ALA B N 1
ATOM 9599 C CA . ALA B 1 554 ? 20.625 14.797 -9.242 1 98.81 554 ALA B CA 1
ATOM 9600 C C . ALA B 1 554 ? 19.391 15.414 -8.594 1 98.81 554 ALA B C 1
ATOM 9602 O O . ALA B 1 554 ? 19.328 16.625 -8.383 1 98.81 554 ALA B O 1
ATOM 9603 N N . ALA B 1 555 ? 18.422 14.586 -8.352 1 98.94 555 ALA B N 1
ATOM 9604 C CA . ALA B 1 555 ? 17.188 14.992 -7.684 1 98.94 555 ALA B CA 1
ATOM 9605 C C . ALA B 1 555 ? 16.891 14.078 -6.496 1 98.94 555 ALA B C 1
ATOM 9607 O O . ALA B 1 555 ? 17.266 12.906 -6.492 1 98.94 555 ALA B O 1
ATOM 9608 N N . ALA B 1 556 ? 16.328 14.578 -5.473 1 98.94 556 ALA B N 1
ATOM 9609 C CA . ALA B 1 556 ? 15.711 13.836 -4.375 1 98.94 556 ALA B CA 1
ATOM 9610 C C . ALA B 1 556 ? 14.234 14.195 -4.223 1 98.94 556 ALA B C 1
ATOM 9612 O O . ALA B 1 556 ? 13.898 15.336 -3.873 1 98.94 556 ALA B O 1
ATOM 9613 N N . VAL B 1 557 ? 13.406 13.289 -4.496 1 98.75 557 VAL B N 1
ATOM 9614 C CA . VAL B 1 557 ? 11.961 13.469 -4.512 1 98.75 557 VAL B CA 1
ATOM 9615 C C . VAL B 1 557 ? 11.336 12.797 -3.287 1 98.75 557 VAL B C 1
ATOM 9617 O O . VAL B 1 557 ? 11.289 11.57 -3.203 1 98.75 557 VAL B O 1
ATOM 9620 N N . ALA B 1 558 ? 10.773 13.594 -2.373 1 98.56 558 ALA B N 1
ATOM 9621 C CA . ALA B 1 558 ? 10.289 13.047 -1.108 1 98.56 558 ALA B CA 1
ATOM 9622 C C . ALA B 1 558 ? 8.766 13.031 -1.065 1 98.56 558 ALA B C 1
ATOM 9624 O O . ALA B 1 558 ? 8.117 14.062 -1.281 1 98.56 558 ALA B O 1
ATOM 9625 N N . LYS B 1 559 ? 8.195 11.852 -0.76 1 98.44 559 LYS B N 1
ATOM 9626 C CA . LYS B 1 559 ? 6.762 11.617 -0.587 1 98.44 559 LYS B CA 1
ATOM 9627 C C . LYS B 1 559 ? 5.949 12.352 -1.649 1 98.44 559 LYS B C 1
ATOM 9629 O O . LYS B 1 559 ? 5.039 13.117 -1.324 1 98.44 559 LYS B O 1
ATOM 9634 N N . PRO B 1 560 ? 6.184 12.086 -2.914 1 98.19 560 PRO B N 1
ATOM 9635 C CA . PRO B 1 560 ? 5.602 12.844 -4.027 1 98.19 560 PRO B CA 1
ATOM 9636 C C . PRO B 1 560 ? 4.215 12.344 -4.422 1 98.19 560 PRO B C 1
ATOM 9638 O O . PRO B 1 560 ? 3.791 11.273 -3.971 1 98.19 560 PRO B O 1
ATOM 9641 N N . VAL B 1 561 ? 3.531 13.203 -5.156 1 97.88 561 VAL B N 1
ATOM 9642 C CA . VAL B 1 561 ? 2.492 12.75 -6.078 1 97.88 561 VAL B CA 1
ATOM 9643 C C . VAL B 1 561 ? 3.096 12.508 -7.461 1 97.88 561 VAL B C 1
ATOM 9645 O O . VAL B 1 561 ? 3.805 13.367 -7.992 1 97.88 561 VAL B O 1
ATOM 9648 N N . ILE B 1 562 ? 2.83 11.352 -8.047 1 98.38 562 ILE B N 1
ATOM 9649 C CA . ILE B 1 562 ? 3.438 10.984 -9.32 1 98.38 562 ILE B CA 1
ATOM 9650 C C . ILE B 1 562 ? 2.35 10.781 -10.375 1 98.38 562 ILE B C 1
ATOM 9652 O O . ILE B 1 562 ? 2.551 11.086 -11.555 1 98.38 562 ILE B O 1
ATOM 9656 N N . ASN B 1 563 ? 1.244 10.195 -9.984 1 98.38 563 ASN B N 1
ATOM 9657 C CA . ASN B 1 563 ? 0.083 9.852 -10.797 1 98.38 563 ASN B CA 1
ATOM 9658 C C . ASN B 1 563 ? -1.218 10.305 -10.141 1 98.38 563 ASN B C 1
ATOM 9660 O O . ASN B 1 563 ? -1.761 9.602 -9.281 1 98.38 563 ASN B O 1
ATOM 9664 N N . TRP B 1 564 ? -1.781 11.453 -10.688 1 97.88 564 TRP B N 1
ATOM 9665 C CA . TRP B 1 564 ? -2.924 12.078 -10.031 1 97.88 564 TRP B CA 1
ATOM 9666 C C . TRP B 1 564 ? -4.152 11.18 -10.102 1 97.88 564 TRP B C 1
ATOM 9668 O O . TRP B 1 564 ? -5.004 11.211 -9.211 1 97.88 564 TRP B O 1
ATOM 9678 N N . VAL B 1 565 ? -4.254 10.336 -11.125 1 96.88 565 VAL B N 1
ATOM 9679 C CA . VAL B 1 565 ? -5.414 9.453 -11.219 1 96.88 565 VAL B CA 1
ATOM 9680 C C . VAL B 1 565 ? -5.441 8.5 -10.023 1 96.88 565 VAL B C 1
ATOM 9682 O O . VAL B 1 565 ? -6.453 8.398 -9.328 1 96.88 565 VAL B O 1
ATOM 9685 N N . SER B 1 566 ? -4.332 7.801 -9.773 1 97.5 566 SER B N 1
ATOM 9686 C CA . SER B 1 566 ? -4.289 6.883 -8.641 1 97.5 566 SER B CA 1
ATOM 9687 C C . SER B 1 566 ? -4.262 7.637 -7.316 1 97.5 566 SER B C 1
ATOM 9689 O O . SER B 1 566 ? -4.918 7.238 -6.352 1 97.5 566 SER B O 1
ATOM 9691 N N . LYS B 1 567 ? -3.535 8.766 -7.207 1 97.94 567 LYS B N 1
ATOM 9692 C CA . LYS B 1 567 ? -3.385 9.523 -5.969 1 97.94 567 LYS B CA 1
ATOM 9693 C C . LYS B 1 567 ? -4.742 9.969 -5.43 1 97.94 567 LYS B C 1
ATOM 9695 O O . LYS B 1 567 ? -5.039 9.773 -4.25 1 97.94 567 LYS B O 1
ATOM 9700 N N . THR B 1 568 ? -5.598 10.516 -6.258 1 97.5 568 THR B N 1
ATOM 9701 C CA . THR B 1 568 ? -6.867 11.078 -5.812 1 97.5 568 THR B CA 1
ATOM 9702 C C . THR B 1 568 ? -7.828 9.977 -5.383 1 97.5 568 THR B C 1
ATOM 9704 O O . THR B 1 568 ? -8.875 10.258 -4.793 1 97.5 568 THR B O 1
ATOM 9707 N N . LEU B 1 569 ? -7.441 8.742 -5.582 1 98.19 569 LEU B N 1
ATOM 9708 C CA . LEU B 1 569 ? -8.359 7.656 -5.25 1 98.19 569 LEU B CA 1
ATOM 9709 C C . LEU B 1 569 ? -7.754 6.742 -4.188 1 98.19 569 LEU B C 1
ATOM 9711 O O . LEU B 1 569 ? -8.383 5.77 -3.77 1 98.19 569 LEU B O 1
ATOM 9715 N N . THR B 1 570 ? -6.539 6.996 -3.754 1 97.5 570 THR B N 1
ATOM 9716 C CA . THR B 1 570 ? -5.906 6.121 -2.775 1 97.5 570 THR B CA 1
ATOM 9717 C C . THR B 1 570 ? -5.43 6.922 -1.565 1 97.5 570 THR B C 1
ATOM 9719 O O . THR B 1 570 ? -4.758 6.379 -0.683 1 97.5 570 THR B O 1
ATOM 9722 N N . ALA B 1 571 ? -5.68 8.172 -1.475 1 97.31 571 ALA B N 1
ATOM 9723 C CA . ALA B 1 571 ? -5.195 9.016 -0.387 1 97.31 571 ALA B CA 1
ATOM 9724 C C . ALA B 1 571 ? -6.336 9.438 0.532 1 97.31 571 ALA B C 1
ATOM 9726 O O . ALA B 1 571 ? -7.508 9.203 0.223 1 97.31 571 ALA B O 1
ATOM 9727 N N . ASP B 1 572 ? -6.016 10.016 1.665 1 96.56 572 ASP B N 1
ATOM 9728 C CA . ASP B 1 572 ? -7.02 10.438 2.635 1 96.56 572 ASP B CA 1
ATOM 9729 C C . ASP B 1 572 ? -7.605 11.797 2.254 1 96.56 572 ASP B C 1
ATOM 9731 O O . ASP B 1 572 ? -8.406 12.359 2.996 1 96.56 572 ASP B O 1
ATOM 9735 N N . SER B 1 573 ? -7.215 12.352 1.081 1 94.19 573 SER B N 1
ATOM 9736 C CA . SER B 1 573 ? -7.656 13.688 0.69 1 94.19 573 SER B CA 1
ATOM 9737 C C . SER B 1 573 ? -8.539 13.633 -0.553 1 94.19 573 SER B C 1
ATOM 9739 O O . SER B 1 573 ? -8.773 14.656 -1.197 1 94.19 573 SER B O 1
ATOM 9741 N N . SER B 1 574 ? -9.047 12.547 -0.911 1 92.81 574 SER B N 1
ATOM 9742 C CA . SER B 1 574 ? -9.703 12.289 -2.189 1 92.81 574 SER B CA 1
ATOM 9743 C C . SER B 1 574 ? -10.852 13.266 -2.43 1 92.81 574 SER B C 1
ATOM 9745 O O . SER B 1 574 ? -10.859 13.977 -3.436 1 92.81 574 SER B O 1
ATOM 9747 N N . ILE B 1 575 ? -11.75 13.414 -1.514 1 94 575 ILE B N 1
ATOM 9748 C CA . ILE B 1 575 ? -12.977 14.18 -1.718 1 94 575 ILE B CA 1
ATOM 9749 C C . ILE B 1 575 ? -12.648 15.664 -1.878 1 94 575 ILE B C 1
ATOM 9751 O O . ILE B 1 575 ? -13.109 16.312 -2.82 1 94 575 ILE B O 1
ATOM 9755 N N . TYR B 1 576 ? -11.789 16.156 -1.05 1 94.62 576 TYR B N 1
ATOM 9756 C CA . TYR B 1 576 ? -11.43 17.562 -1.104 1 94.62 576 TYR B CA 1
ATOM 9757 C C . TYR B 1 576 ? -10.648 17.875 -2.373 1 94.62 576 TYR B C 1
ATOM 9759 O O . TYR B 1 576 ? -10.977 18.812 -3.1 1 94.62 576 TYR B O 1
ATOM 9767 N N . GLN B 1 577 ? -9.68 17.141 -2.666 1 95.44 577 GLN B N 1
ATOM 9768 C CA . GLN B 1 577 ? -8.781 17.453 -3.771 1 95.44 577 GLN B CA 1
ATOM 9769 C C . GLN B 1 577 ? -9.516 17.406 -5.109 1 95.44 577 GLN B C 1
ATOM 9771 O O . GLN B 1 577 ? -9.336 18.297 -5.949 1 95.44 577 GLN B O 1
ATOM 9776 N N . ILE B 1 578 ? -10.336 16.422 -5.312 1 96.56 578 ILE B N 1
ATOM 9777 C CA . ILE B 1 578 ? -11.031 16.281 -6.586 1 96.56 578 ILE B CA 1
ATOM 9778 C C . ILE B 1 578 ? -11.953 17.484 -6.797 1 96.56 578 ILE B C 1
ATOM 9780 O O . ILE B 1 578 ? -11.969 18.078 -7.879 1 96.56 578 ILE B O 1
ATOM 9784 N N . GLN B 1 579 ? -12.594 17.906 -5.754 1 95.69 579 GLN B N 1
ATOM 9785 C CA . GLN B 1 579 ? -13.602 18.969 -5.863 1 95.69 579 GLN B CA 1
ATOM 9786 C C . GLN B 1 579 ? -12.953 20.328 -6.035 1 95.69 579 GLN B C 1
ATOM 9788 O O . GLN B 1 579 ? -13.484 21.203 -6.734 1 95.69 579 GLN B O 1
ATOM 9793 N N . TYR B 1 580 ? -11.773 20.5 -5.5 1 96.31 580 TYR B N 1
ATOM 9794 C CA . TYR B 1 580 ? -11.297 21.875 -5.395 1 96.31 580 TYR B CA 1
ATOM 9795 C C . TYR B 1 580 ? -10.008 22.062 -6.195 1 96.31 580 TYR B C 1
ATOM 9797 O O . TYR B 1 580 ? -9.609 23.203 -6.469 1 96.31 580 TYR B O 1
ATOM 9805 N N . GLN B 1 581 ? -9.383 21.016 -6.59 1 96.12 581 GLN B N 1
ATOM 9806 C CA . GLN B 1 581 ? -8.109 21.172 -7.281 1 96.12 581 GLN B CA 1
ATOM 9807 C C . GLN B 1 581 ? -8.219 20.766 -8.742 1 96.12 581 GLN B C 1
ATOM 9809 O O . GLN B 1 581 ? -7.332 21.047 -9.547 1 96.12 581 GLN B O 1
ATOM 9814 N N . PHE B 1 582 ? -9.344 20.078 -9.109 1 97.06 582 PHE B N 1
ATOM 9815 C CA . PHE B 1 582 ? -9.477 19.547 -10.461 1 97.06 582 PHE B CA 1
ATOM 9816 C C . PHE B 1 582 ? -10.797 19.984 -11.094 1 97.06 582 PHE B C 1
ATOM 9818 O O . PHE B 1 582 ? -11.742 20.344 -10.383 1 97.06 582 PHE B O 1
ATOM 9825 N N . PRO B 1 583 ? -10.867 20.016 -12.453 1 97 583 PRO B N 1
ATOM 9826 C CA . PRO B 1 583 ? -12.094 20.438 -13.125 1 97 583 PRO B CA 1
ATOM 9827 C C . PRO B 1 583 ? -13.203 19.391 -13.055 1 97 583 PRO B C 1
ATOM 9829 O O . PRO B 1 583 ? -14.367 19.688 -13.336 1 97 583 PRO B O 1
ATOM 9832 N N . GLY B 1 584 ? -12.883 18.156 -12.727 1 96.88 584 GLY B N 1
ATOM 9833 C CA . GLY B 1 584 ? -13.844 17.062 -12.656 1 96.88 584 GLY B CA 1
ATOM 9834 C C . GLY B 1 584 ? -13.25 15.766 -12.141 1 96.88 584 GLY B C 1
ATOM 9835 O O . GLY B 1 584 ? -12.109 15.75 -11.672 1 96.88 584 GLY B O 1
ATOM 9836 N N . MET B 1 585 ? -14.062 14.695 -12.234 1 97.75 585 MET B N 1
ATOM 9837 C CA . MET B 1 585 ? -13.633 13.375 -11.781 1 97.75 585 MET B CA 1
ATOM 9838 C C . MET B 1 585 ? -12.516 12.828 -12.656 1 97.75 585 MET B C 1
ATOM 9840 O O . MET B 1 585 ? -12.398 13.195 -13.828 1 97.75 585 MET B O 1
ATOM 9844 N N . PRO B 1 586 ? -11.648 11.906 -12.117 1 97.25 586 PRO B N 1
ATOM 9845 C CA . PRO B 1 586 ? -10.531 11.375 -12.898 1 97.25 586 PRO B CA 1
ATOM 9846 C C . PRO B 1 586 ? -10.984 10.688 -14.188 1 97.25 586 PRO B C 1
ATOM 9848 O O . PRO B 1 586 ? -10.289 10.75 -15.203 1 97.25 586 PRO B O 1
ATOM 9851 N N . TRP B 1 587 ? -12.164 10.039 -14.211 1 97.56 587 TRP B N 1
ATOM 9852 C CA . TRP B 1 587 ? -12.641 9.312 -15.391 1 97.56 587 TRP B CA 1
ATOM 9853 C C . TRP B 1 587 ? -13.367 10.25 -16.344 1 97.56 587 TRP B C 1
ATOM 9855 O O . TRP B 1 587 ? -13.609 9.898 -17.5 1 97.56 587 TRP B O 1
ATOM 9865 N N . GLU B 1 588 ? -13.672 11.469 -15.93 1 97.56 588 GLU B N 1
ATOM 9866 C CA . GLU B 1 588 ? -14.297 12.477 -16.781 1 97.56 588 GLU B CA 1
ATOM 9867 C C . GLU B 1 588 ? -13.25 13.367 -17.438 1 97.56 588 GLU B C 1
ATOM 9869 O O . GLU B 1 588 ? -13.461 13.875 -18.547 1 97.56 588 GLU B O 1
ATOM 9874 N N . GLU B 1 589 ? -12.125 13.602 -16.703 1 97.12 589 GLU B N 1
ATOM 9875 C CA . GLU B 1 589 ? -11.055 14.492 -17.156 1 97.12 589 GLU B CA 1
ATOM 9876 C C . GLU B 1 589 ? -9.703 13.781 -17.156 1 97.12 589 GLU B C 1
ATOM 9878 O O . GLU B 1 589 ? -8.734 14.289 -16.578 1 97.12 589 GLU B O 1
ATOM 9883 N N . PRO B 1 590 ? -9.641 12.586 -17.781 1 96 590 PRO B N 1
ATOM 9884 C CA . PRO B 1 590 ? -8.406 11.805 -17.672 1 96 590 PRO B CA 1
ATOM 9885 C C . PRO B 1 590 ? -7.188 12.539 -18.234 1 96 590 PRO B C 1
ATOM 9887 O O . PRO B 1 590 ? -6.086 12.406 -17.703 1 96 590 PRO B O 1
ATOM 9890 N N . GLU B 1 591 ? -7.348 13.367 -19.281 1 96.19 591 GLU B N 1
ATOM 9891 C CA . GLU B 1 591 ? -6.227 14.062 -19.891 1 96.19 591 GLU B CA 1
ATOM 9892 C C . GLU B 1 591 ? -5.656 15.125 -18.953 1 96.19 591 GLU B C 1
ATOM 9894 O O . GLU B 1 591 ? -4.438 15.297 -18.875 1 96.19 591 GLU B O 1
ATOM 9899 N N . HIS B 1 592 ? -6.527 15.828 -18.266 1 97 592 HIS B N 1
ATOM 9900 C CA . HIS B 1 592 ? -6.066 16.844 -17.312 1 97 592 HIS B CA 1
ATOM 9901 C C . HIS B 1 592 ? -5.234 16.219 -16.203 1 97 592 HIS B C 1
ATOM 9903 O O . HIS B 1 592 ? -4.156 16.719 -15.875 1 97 592 HIS B O 1
ATOM 9909 N N . TYR B 1 593 ? -5.766 15.156 -15.625 1 97.62 593 TYR B N 1
ATOM 9910 C CA . TYR B 1 593 ? -5.047 14.469 -14.562 1 97.62 593 TYR B CA 1
ATOM 9911 C C . TYR B 1 593 ? -3.688 13.977 -15.039 1 97.62 593 TYR B C 1
ATOM 9913 O O . TYR B 1 593 ? -2.689 14.102 -14.328 1 97.62 593 TYR B O 1
ATOM 9921 N N . TRP B 1 594 ? -3.66 13.438 -16.266 1 97.06 594 TRP B N 1
ATOM 9922 C CA . TRP B 1 594 ? -2.43 12.891 -16.828 1 97.06 594 TRP B CA 1
ATOM 9923 C C . TRP B 1 594 ? -1.408 13.992 -17.078 1 97.06 594 TRP B C 1
ATOM 9925 O O . TRP B 1 594 ? -0.241 13.867 -16.703 1 97.06 594 TRP B O 1
ATOM 9935 N N . GLN B 1 595 ? -1.853 15.094 -17.562 1 96.31 595 GLN B N 1
ATOM 9936 C CA . GLN B 1 595 ? -0.961 16.188 -17.922 1 96.31 595 GLN B CA 1
ATOM 9937 C C . GLN B 1 595 ? -0.275 16.766 -16.672 1 96.31 595 GLN B C 1
ATOM 9939 O O . GLN B 1 595 ? 0.862 17.234 -16.75 1 96.31 595 GLN B O 1
ATOM 9944 N N . ARG B 1 596 ? -0.917 16.672 -15.578 1 97 596 ARG B N 1
ATOM 9945 C CA . ARG B 1 596 ? -0.393 17.266 -14.352 1 97 596 ARG B CA 1
ATOM 9946 C C . ARG B 1 596 ? 0.435 16.25 -13.57 1 97 596 ARG B C 1
ATOM 9948 O O . ARG B 1 596 ? 1.043 16.594 -12.555 1 97 596 ARG B O 1
ATOM 9955 N N . SER B 1 597 ? 0.492 15.039 -14.07 1 98.19 597 SER B N 1
ATOM 9956 C CA . SER B 1 597 ? 1.244 13.977 -13.414 1 98.19 597 SER B CA 1
ATOM 9957 C C . SER B 1 597 ? 2.689 13.938 -13.898 1 98.19 597 SER B C 1
ATOM 9959 O O . SER B 1 597 ? 2.943 13.852 -15.102 1 98.19 597 SER B O 1
ATOM 9961 N N . PRO B 1 598 ? 3.682 13.891 -12.984 1 98.5 598 PRO B N 1
ATOM 9962 C CA . PRO B 1 598 ? 5.078 13.727 -13.383 1 98.5 598 PRO B CA 1
ATOM 9963 C C . PRO B 1 598 ? 5.301 12.5 -14.266 1 98.5 598 PRO B C 1
ATOM 9965 O O . PRO B 1 598 ? 6.184 12.5 -15.125 1 98.5 598 PRO B O 1
ATOM 9968 N N . LEU B 1 599 ? 4.5 11.477 -14.109 1 98.25 599 LEU B N 1
ATOM 9969 C CA . LEU B 1 599 ? 4.629 10.227 -14.859 1 98.25 599 LEU B CA 1
ATOM 9970 C C . LEU B 1 599 ? 4.48 10.477 -16.359 1 98.25 599 LEU B C 1
ATOM 9972 O O . LEU B 1 599 ? 5.043 9.75 -17.172 1 98.25 599 LEU B O 1
ATOM 9976 N N . SER B 1 600 ? 3.75 11.508 -16.766 1 98 600 SER B N 1
ATOM 9977 C CA . SER B 1 600 ? 3.543 11.828 -18.172 1 98 600 SER B CA 1
ATOM 9978 C C . SER B 1 600 ? 4.844 12.273 -18.828 1 98 600 SER B C 1
ATOM 9980 O O . SER B 1 600 ? 4.98 12.203 -20.047 1 98 600 SER B O 1
ATOM 9982 N N . LEU B 1 601 ? 5.828 12.703 -18.031 1 98.38 601 LEU B N 1
ATOM 9983 C CA . LEU B 1 601 ? 7.059 13.273 -18.562 1 98.38 601 LEU B CA 1
ATOM 9984 C C . LEU B 1 601 ? 8.242 12.344 -18.328 1 98.38 601 LEU B C 1
ATOM 9986 O O . LEU B 1 601 ? 9.383 12.688 -18.641 1 98.38 601 LEU B O 1
ATOM 9990 N N . VAL B 1 602 ? 7.973 11.164 -17.75 1 98.44 602 VAL B N 1
ATOM 9991 C CA . VAL B 1 602 ? 9.062 10.328 -17.266 1 98.44 602 VAL B CA 1
ATOM 9992 C C . VAL B 1 602 ? 9.93 9.875 -18.438 1 98.44 602 VAL B C 1
ATOM 9994 O O . VAL B 1 602 ? 11.133 9.641 -18.281 1 98.44 602 VAL B O 1
ATOM 9997 N N . GLY B 1 603 ? 9.391 9.805 -19.656 1 98.19 603 GLY B N 1
ATOM 9998 C CA . GLY B 1 603 ? 10.148 9.469 -20.844 1 98.19 603 GLY B CA 1
ATOM 9999 C C . GLY B 1 603 ? 11.258 10.453 -21.141 1 98.19 603 GLY B C 1
ATOM 10000 O O . GLY B 1 603 ? 12.211 10.133 -21.859 1 98.19 603 GLY B O 1
ATOM 10001 N N . ASN B 1 604 ? 11.203 11.656 -20.562 1 98.44 604 ASN B N 1
ATOM 10002 C CA . ASN B 1 604 ? 12.172 12.719 -20.797 1 98.44 604 ASN B CA 1
ATOM 10003 C C . ASN B 1 604 ? 13.266 12.719 -19.719 1 98.44 604 ASN B C 1
ATOM 10005 O O . ASN B 1 604 ? 14.258 13.43 -19.844 1 98.44 604 ASN B O 1
ATOM 10009 N N . VAL B 1 605 ? 13.133 11.953 -18.688 1 98.81 605 VAL B N 1
ATOM 10010 C CA . VAL B 1 605 ? 13.961 12.109 -17.5 1 98.81 605 VAL B CA 1
ATOM 10011 C C . VAL B 1 605 ? 15.312 11.414 -17.719 1 98.81 605 VAL B C 1
ATOM 10013 O O . VAL B 1 605 ? 15.359 10.242 -18.078 1 98.81 605 VAL B O 1
ATOM 10016 N N . ASN B 1 606 ? 16.344 12.094 -17.5 1 98.69 606 ASN B N 1
ATOM 10017 C CA . ASN B 1 606 ? 17.703 11.57 -17.5 1 98.69 606 ASN B CA 1
ATOM 10018 C C . ASN B 1 606 ? 18.391 11.766 -16.141 1 98.69 606 ASN B C 1
ATOM 10020 O O . ASN B 1 606 ? 19.406 11.141 -15.852 1 98.69 606 ASN B O 1
ATOM 10024 N N . THR B 1 607 ? 17.875 12.617 -15.289 1 98.81 607 THR B N 1
ATOM 10025 C CA . THR B 1 607 ? 18.469 13.023 -14.023 1 98.81 607 THR B CA 1
ATOM 10026 C C . THR B 1 607 ? 18.422 11.883 -13.008 1 98.81 607 THR B C 1
ATOM 10028 O O . THR B 1 607 ? 17.344 11.383 -12.688 1 98.81 607 THR B O 1
ATOM 10031 N N . PRO B 1 608 ? 19.641 11.453 -12.43 1 98.75 608 PRO B N 1
ATOM 10032 C CA . PRO B 1 608 ? 19.594 10.492 -11.32 1 98.75 608 PRO B CA 1
ATOM 10033 C C . PRO B 1 608 ? 18.672 10.945 -10.188 1 98.75 608 PRO B C 1
ATOM 10035 O O . PRO B 1 608 ? 18.688 12.117 -9.812 1 98.75 608 PRO B O 1
ATOM 10038 N N . THR B 1 609 ? 17.844 10.016 -9.656 1 98.88 609 THR B N 1
ATOM 10039 C CA . THR B 1 609 ? 16.781 10.453 -8.766 1 98.88 609 THR B CA 1
ATOM 10040 C C . THR B 1 609 ? 16.688 9.523 -7.555 1 98.88 609 THR B C 1
ATOM 10042 O O . THR B 1 609 ? 16.594 8.305 -7.703 1 98.88 609 THR B O 1
ATOM 10045 N N . LEU B 1 610 ? 16.766 10.094 -6.344 1 98.88 610 LEU B N 1
ATOM 10046 C CA . LEU B 1 610 ? 16.438 9.43 -5.094 1 98.88 610 LEU B CA 1
ATOM 10047 C C . LEU B 1 610 ? 14.969 9.656 -4.738 1 98.88 610 LEU B C 1
ATOM 10049 O O . LEU B 1 610 ? 14.477 10.789 -4.809 1 98.88 610 LEU B O 1
ATOM 10053 N N . LEU B 1 611 ? 14.281 8.633 -4.477 1 98.75 611 LEU B N 1
ATOM 10054 C CA . LEU B 1 611 ? 12.922 8.742 -3.967 1 98.75 611 LEU B CA 1
ATOM 10055 C C . LEU B 1 611 ? 12.852 8.305 -2.508 1 98.75 611 LEU B C 1
ATOM 10057 O O . LEU B 1 611 ? 13.508 7.336 -2.113 1 98.75 611 LEU B O 1
ATOM 10061 N N . LEU B 1 612 ? 12.078 9.031 -1.706 1 98.25 612 LEU B N 1
ATOM 10062 C CA . LEU B 1 612 ? 11.961 8.75 -0.281 1 98.25 612 LEU B CA 1
ATOM 10063 C C . LEU B 1 612 ? 10.516 8.914 0.187 1 98.25 612 LEU B C 1
ATOM 10065 O O . LEU B 1 612 ? 9.898 9.945 -0.067 1 98.25 612 LEU B O 1
ATOM 10069 N N . THR B 1 613 ? 9.914 7.883 0.808 1 98.56 613 THR B N 1
ATOM 10070 C CA . THR B 1 613 ? 8.531 7.973 1.26 1 98.56 613 THR B CA 1
ATOM 10071 C C . THR B 1 613 ? 8.289 7.051 2.453 1 98.56 613 THR B C 1
ATOM 10073 O O . THR B 1 613 ? 8.859 5.957 2.525 1 98.56 613 THR B O 1
ATOM 10076 N N . GLY B 1 614 ? 7.496 7.523 3.463 1 98.56 614 GLY B N 1
ATOM 10077 C CA . GLY B 1 614 ? 7.055 6.676 4.559 1 98.56 614 GLY B CA 1
ATOM 10078 C C . GLY B 1 614 ? 6.152 5.543 4.113 1 98.56 614 GLY B C 1
ATOM 10079 O O . GLY B 1 614 ? 5.297 5.73 3.248 1 98.56 614 GLY B O 1
ATOM 10080 N N . GLU B 1 615 ? 6.309 4.379 4.73 1 97.5 615 GLU B N 1
ATOM 10081 C CA . GLU B 1 615 ? 5.531 3.203 4.344 1 97.5 615 GLU B CA 1
ATOM 10082 C C . GLU B 1 615 ? 4.066 3.35 4.75 1 97.5 615 GLU B C 1
ATOM 10084 O O . GLU B 1 615 ? 3.184 2.756 4.129 1 97.5 615 GLU B O 1
ATOM 10089 N N . GLU B 1 616 ? 3.785 4.18 5.73 1 97.5 616 GLU B N 1
ATOM 10090 C CA . GLU B 1 616 ? 2.428 4.32 6.246 1 97.5 616 GLU B CA 1
ATOM 10091 C C . GLU B 1 616 ? 1.808 5.648 5.816 1 97.5 616 GLU B C 1
ATOM 10093 O O . GLU B 1 616 ? 0.828 6.102 6.414 1 97.5 616 GLU B O 1
ATOM 10098 N N . ASP B 1 617 ? 2.395 6.273 4.816 1 98.25 617 ASP B N 1
ATOM 10099 C CA . ASP B 1 617 ? 1.905 7.555 4.309 1 98.25 617 ASP B CA 1
ATOM 10100 C C . ASP B 1 617 ? 0.531 7.398 3.662 1 98.25 617 ASP B C 1
ATOM 10102 O O . ASP B 1 617 ? 0.384 6.676 2.672 1 98.25 617 ASP B O 1
ATOM 10106 N N . GLN B 1 618 ? -0.494 8.102 4.215 1 97.75 618 GLN B N 1
ATOM 10107 C CA . GLN B 1 618 ? -1.842 8.047 3.662 1 97.75 618 GLN B CA 1
ATOM 10108 C C . GLN B 1 618 ? -2.193 9.336 2.932 1 97.75 618 GLN B C 1
ATOM 10110 O O . GLN B 1 618 ? -3.271 9.453 2.348 1 97.75 618 GLN B O 1
ATOM 10115 N N . ARG B 1 619 ? -1.306 10.336 2.947 1 97.75 619 ARG B N 1
ATOM 10116 C CA . ARG B 1 619 ? -1.489 11.602 2.252 1 97.75 619 ARG B CA 1
ATOM 10117 C C . ARG B 1 619 ? -0.957 11.523 0.825 1 97.75 619 ARG B C 1
ATOM 10119 O O . ARG B 1 619 ? -1.613 11.984 -0.113 1 97.75 619 ARG B O 1
ATOM 10126 N N . THR B 1 620 ? 0.208 11.055 0.673 1 97.94 620 THR B N 1
ATOM 10127 C CA . THR B 1 620 ? 0.83 10.648 -0.582 1 97.94 620 THR B CA 1
ATOM 10128 C C . THR B 1 620 ? 1.319 9.203 -0.498 1 97.94 620 THR B C 1
ATOM 10130 O O . THR B 1 620 ? 2.508 8.953 -0.277 1 97.94 620 THR B O 1
ATOM 10133 N N . PRO B 1 621 ? 0.444 8.266 -0.799 1 97.44 621 PRO B N 1
ATOM 10134 C CA . PRO B 1 621 ? 0.744 6.852 -0.577 1 97.44 621 PRO B CA 1
ATOM 10135 C C . PRO B 1 621 ? 2.021 6.402 -1.281 1 97.44 621 PRO B C 1
ATOM 10137 O O . PRO B 1 621 ? 2.328 6.879 -2.377 1 97.44 621 PRO B O 1
ATOM 10140 N N . ILE B 1 622 ? 2.732 5.461 -0.656 1 97.56 622 ILE B N 1
ATOM 10141 C CA . ILE B 1 622 ? 4.055 5.023 -1.093 1 97.56 622 ILE B CA 1
ATOM 10142 C C . ILE B 1 622 ? 3.971 4.453 -2.506 1 97.56 622 ILE B C 1
ATOM 10144 O O . ILE B 1 622 ? 4.973 4.406 -3.225 1 97.56 622 ILE B O 1
ATOM 10148 N N . SER B 1 623 ? 2.777 4.016 -2.939 1 97.69 623 SER B N 1
ATOM 10149 C CA . SER B 1 623 ? 2.598 3.516 -4.297 1 97.69 623 SER B CA 1
ATOM 10150 C C . SER B 1 623 ? 2.975 4.574 -5.328 1 97.69 623 SER B C 1
ATOM 10152 O O . SER B 1 623 ? 3.381 4.242 -6.445 1 97.69 623 SER B O 1
ATOM 10154 N N . GLU B 1 624 ? 2.814 5.875 -4.996 1 98.12 624 GLU B N 1
ATOM 10155 C CA . GLU B 1 624 ? 3.244 6.941 -5.895 1 98.12 624 GLU B CA 1
ATOM 10156 C C . GLU B 1 624 ? 4.75 6.887 -6.141 1 98.12 624 GLU B C 1
ATOM 10158 O O . GLU B 1 624 ? 5.195 6.93 -7.289 1 98.12 624 GLU B O 1
ATOM 10163 N N . THR B 1 625 ? 5.484 6.719 -5.082 1 98.44 625 THR B N 1
ATOM 10164 C CA . THR B 1 625 ? 6.934 6.578 -5.152 1 98.44 625 THR B CA 1
ATOM 10165 C C . THR B 1 625 ? 7.32 5.328 -5.938 1 98.44 625 THR B C 1
ATOM 10167 O O . THR B 1 625 ? 8.219 5.367 -6.777 1 98.44 625 THR B O 1
ATOM 10170 N N . GLU B 1 626 ? 6.617 4.258 -5.727 1 98.19 626 GLU B N 1
ATOM 10171 C CA . GLU B 1 626 ? 6.902 2.996 -6.402 1 98.19 626 GLU B CA 1
ATOM 10172 C C . GLU B 1 626 ? 6.703 3.121 -7.91 1 98.19 626 GLU B C 1
ATOM 10174 O O . GLU B 1 626 ? 7.492 2.588 -8.695 1 98.19 626 GLU B O 1
ATOM 10179 N N . GLN B 1 627 ? 5.652 3.803 -8.32 1 98.56 627 GLN B N 1
ATOM 10180 C CA . GLN B 1 627 ? 5.391 4.004 -9.742 1 98.56 627 GLN B CA 1
ATOM 10181 C C . GLN B 1 627 ? 6.551 4.727 -10.422 1 98.56 627 GLN B C 1
ATOM 10183 O O . GLN B 1 627 ? 7.016 4.301 -11.477 1 98.56 627 GLN B O 1
ATOM 10188 N N . PHE B 1 628 ? 6.996 5.758 -9.82 1 98.88 628 PHE B N 1
ATOM 10189 C CA . PHE B 1 628 ? 8.055 6.547 -10.445 1 98.88 628 PHE B CA 1
ATOM 10190 C C . PHE B 1 628 ? 9.375 5.777 -10.445 1 98.88 628 PHE B C 1
ATOM 10192 O O . PHE B 1 628 ? 10.102 5.793 -11.438 1 98.88 628 PHE B O 1
ATOM 10199 N N . TYR B 1 629 ? 9.672 5.117 -9.297 1 98.62 629 TYR B N 1
ATOM 10200 C CA . TYR B 1 629 ? 10.891 4.316 -9.195 1 98.62 629 TYR B CA 1
ATOM 10201 C C . TYR B 1 629 ? 10.945 3.271 -10.305 1 98.62 629 TYR B C 1
ATOM 10203 O O . TYR B 1 629 ? 11.945 3.16 -11.016 1 98.62 629 TYR B O 1
ATOM 10211 N N . GLN B 1 630 ? 9.891 2.584 -10.43 1 98.25 630 GLN B N 1
ATOM 10212 C CA . GLN B 1 630 ? 9.852 1.531 -11.438 1 98.25 630 GLN B CA 1
ATOM 10213 C C . GLN B 1 630 ? 9.984 2.111 -12.844 1 98.25 630 GLN B C 1
ATOM 10215 O O . GLN B 1 630 ? 10.656 1.539 -13.695 1 98.25 630 GLN B O 1
ATOM 10220 N N . ALA B 1 631 ? 9.32 3.207 -13.102 1 98.62 631 ALA B N 1
ATOM 10221 C CA . ALA B 1 631 ? 9.414 3.861 -14.398 1 98.62 631 ALA B CA 1
ATOM 10222 C C . ALA B 1 631 ? 10.852 4.277 -14.703 1 98.62 631 ALA B C 1
ATOM 10224 O O . ALA B 1 631 ? 11.344 4.074 -15.812 1 98.62 631 ALA B O 1
ATOM 10225 N N . LEU B 1 632 ? 11.508 4.867 -13.711 1 98.75 632 LEU B N 1
ATOM 10226 C CA . LEU B 1 632 ? 12.891 5.289 -13.891 1 98.75 632 LEU B CA 1
ATOM 10227 C C . LEU B 1 632 ? 13.797 4.09 -14.156 1 98.75 632 LEU B C 1
ATOM 10229 O O . LEU B 1 632 ? 14.688 4.152 -15 1 98.75 632 LEU B O 1
ATOM 10233 N N . LYS B 1 633 ? 13.562 2.996 -13.422 1 97.5 633 LYS B N 1
ATOM 10234 C CA . LYS B 1 633 ? 14.336 1.779 -13.664 1 97.5 633 LYS B CA 1
ATOM 10235 C C . LYS B 1 633 ? 14.109 1.259 -15.078 1 97.5 633 LYS B C 1
ATOM 10237 O O . LYS B 1 633 ? 15.062 0.842 -15.75 1 97.5 633 LYS B O 1
ATOM 10242 N N . LEU B 1 634 ? 12.891 1.295 -15.516 1 97 634 LEU B N 1
ATOM 10243 C CA . LEU B 1 634 ? 12.57 0.856 -16.875 1 97 634 LEU B CA 1
ATOM 10244 C C . LEU B 1 634 ? 13.258 1.737 -17.906 1 97 634 LEU B C 1
ATOM 10246 O O . LEU B 1 634 ? 13.617 1.265 -18.984 1 97 634 LEU B O 1
ATOM 10250 N N . ARG B 1 635 ? 13.508 2.988 -17.578 1 97 635 ARG B N 1
ATOM 10251 C CA . ARG B 1 635 ? 14.203 3.941 -18.438 1 97 635 ARG B CA 1
ATOM 10252 C C . ARG B 1 635 ? 15.719 3.818 -18.281 1 97 635 ARG B C 1
ATOM 10254 O O . ARG B 1 635 ? 16.469 4.492 -18.984 1 97 635 ARG B O 1
ATOM 10261 N N . LYS B 1 636 ? 16.156 2.963 -17.344 1 96.88 636 LYS B N 1
ATOM 10262 C CA . LYS B 1 636 ? 17.562 2.752 -17.016 1 96.88 636 LYS B CA 1
ATOM 10263 C C . LYS B 1 636 ? 18.219 4.039 -16.516 1 96.88 636 LYS B C 1
ATOM 10265 O O . LYS B 1 636 ? 19.375 4.316 -16.812 1 96.88 636 LYS B O 1
ATOM 10270 N N . VAL B 1 637 ? 17.406 4.902 -15.891 1 98.38 637 VAL B N 1
ATOM 10271 C CA . VAL B 1 637 ? 17.906 6.055 -15.148 1 98.38 637 VAL B CA 1
ATOM 10272 C C . VAL B 1 637 ? 18.359 5.617 -13.758 1 98.38 637 VAL B C 1
ATOM 10274 O O . VAL B 1 637 ? 17.703 4.801 -13.109 1 98.38 637 VAL B O 1
ATOM 10277 N N . ASP B 1 638 ? 19.562 6.102 -13.312 1 98.06 638 ASP B N 1
ATOM 10278 C CA . ASP B 1 638 ? 20 5.773 -11.961 1 98.06 638 ASP B CA 1
ATOM 10279 C C . ASP B 1 638 ? 18.984 6.246 -10.922 1 98.06 638 ASP B C 1
ATOM 10281 O O . ASP B 1 638 ? 18.641 7.426 -10.875 1 98.06 638 ASP B O 1
ATOM 10285 N N . ALA B 1 639 ? 18.453 5.344 -10.211 1 98.25 639 ALA B N 1
ATOM 10286 C CA . ALA B 1 639 ? 17.406 5.648 -9.242 1 98.25 639 ALA B CA 1
ATOM 10287 C C . ALA B 1 639 ? 17.531 4.77 -8 1 98.25 639 ALA B C 1
ATOM 10289 O O . ALA B 1 639 ? 17.953 3.615 -8.086 1 98.25 639 ALA B O 1
ATOM 10290 N N . MET B 1 640 ? 17.25 5.32 -6.867 1 97.75 640 MET B N 1
ATOM 10291 C CA . MET B 1 640 ? 17.172 4.625 -5.586 1 97.75 640 MET B CA 1
ATOM 10292 C C . MET B 1 640 ? 15.891 5 -4.84 1 97.75 640 MET B C 1
ATOM 10294 O O . MET B 1 640 ? 15.414 6.133 -4.941 1 97.75 640 MET B O 1
ATOM 10298 N N . MET B 1 641 ? 15.289 4.035 -4.172 1 97.75 641 MET B N 1
ATOM 10299 C CA . MET B 1 641 ? 14.109 4.27 -3.35 1 97.75 641 MET B CA 1
ATOM 10300 C C . MET B 1 641 ? 14.414 4.012 -1.877 1 97.75 641 MET B C 1
ATOM 10302 O O . MET B 1 641 ? 14.953 2.961 -1.525 1 97.75 641 MET B O 1
ATOM 10306 N N . ILE B 1 642 ? 14.141 4.957 -1.06 1 97.88 642 ILE B N 1
ATOM 10307 C CA . ILE B 1 642 ? 14.242 4.812 0.389 1 97.88 642 ILE B CA 1
ATOM 10308 C C . ILE B 1 642 ? 12.844 4.676 0.99 1 97.88 642 ILE B C 1
ATOM 10310 O O . ILE B 1 642 ? 12.023 5.582 0.872 1 97.88 642 ILE B O 1
ATOM 10314 N N . ARG B 1 643 ? 12.578 3.559 1.571 1 97.31 643 ARG B N 1
ATOM 10315 C CA . ARG B 1 643 ? 11.336 3.324 2.311 1 97.31 643 ARG B CA 1
ATOM 10316 C C . ARG B 1 643 ? 11.539 3.566 3.803 1 97.31 643 ARG B C 1
ATOM 10318 O O . ARG B 1 643 ? 12.5 3.068 4.395 1 97.31 643 ARG B O 1
ATOM 10325 N N . VAL B 1 644 ? 10.672 4.32 4.418 1 98.12 644 VAL B N 1
ATOM 10326 C CA . VAL B 1 644 ? 10.789 4.633 5.84 1 98.12 644 VAL B CA 1
ATOM 10327 C C . VAL B 1 644 ? 9.734 3.861 6.625 1 98.12 644 VAL B C 1
ATOM 10329 O O . VAL B 1 644 ? 8.594 4.312 6.758 1 98.12 644 VAL B O 1
ATOM 10332 N N . PRO B 1 645 ? 10.133 2.832 7.297 1 96.88 645 PRO B N 1
ATOM 10333 C CA . PRO B 1 645 ? 9.172 1.996 8.016 1 96.88 645 PRO B CA 1
ATOM 10334 C C . PRO B 1 645 ? 8.445 2.75 9.133 1 96.88 645 PRO B C 1
ATOM 10336 O O . PRO B 1 645 ? 9.07 3.51 9.875 1 96.88 645 PRO B O 1
ATOM 10339 N N . GLY B 1 646 ? 7.168 2.557 9.172 1 96.44 646 GLY B N 1
ATOM 10340 C CA . GLY B 1 646 ? 6.367 3.1 10.258 1 96.44 646 GLY B CA 1
ATOM 10341 C C . GLY B 1 646 ? 6.047 4.574 10.086 1 96.44 646 GLY B C 1
ATOM 10342 O O . GLY B 1 646 ? 5.262 5.137 10.852 1 96.44 646 GLY B O 1
ATOM 10343 N N . SER B 1 647 ? 6.539 5.238 9.125 1 98.06 647 SER B N 1
ATOM 10344 C CA . SER B 1 647 ? 6.391 6.684 8.984 1 98.06 647 SER B CA 1
ATOM 10345 C C . SER B 1 647 ? 5.121 7.039 8.219 1 98.06 647 SER B C 1
ATOM 10347 O O . SER B 1 647 ? 4.867 6.492 7.141 1 98.06 647 SER B O 1
ATOM 10349 N N . PRO B 1 648 ? 4.293 7.898 8.789 1 97.94 648 PRO B N 1
ATOM 10350 C CA . PRO B 1 648 ? 3.244 8.539 7.992 1 97.94 648 PRO B CA 1
ATOM 10351 C C . PRO B 1 648 ? 3.787 9.602 7.043 1 97.94 648 PRO B C 1
ATOM 10353 O O . PRO B 1 648 ? 4.957 9.555 6.656 1 97.94 648 PRO B O 1
ATOM 10356 N N . HIS B 1 649 ? 2.982 10.539 6.602 1 97.81 649 HIS B N 1
ATOM 10357 C CA . HIS B 1 649 ? 3.373 11.586 5.664 1 97.81 649 HIS B CA 1
ATOM 10358 C C . HIS B 1 649 ? 4.477 12.461 6.242 1 97.81 649 HIS B C 1
ATOM 10360 O O . HIS B 1 649 ? 5.348 12.938 5.508 1 97.81 649 HIS B O 1
ATOM 10366 N N . GLY B 1 650 ? 4.383 12.68 7.566 1 97.19 650 GLY B N 1
ATOM 10367 C CA . GLY B 1 650 ? 5.402 13.461 8.25 1 97.19 650 GLY B CA 1
ATOM 10368 C C . GLY B 1 650 ? 6.613 12.641 8.656 1 97.19 650 GLY B C 1
ATOM 10369 O O . GLY B 1 650 ? 6.73 12.219 9.805 1 97.19 650 GLY B O 1
ATOM 10370 N N . ILE B 1 651 ? 7.559 12.453 7.809 1 97.06 651 ILE B N 1
ATOM 10371 C CA . ILE B 1 651 ? 8.75 11.633 8.031 1 97.06 651 ILE B CA 1
ATOM 10372 C C . ILE B 1 651 ? 9.547 12.195 9.211 1 97.06 651 ILE B C 1
ATOM 10374 O O . ILE B 1 651 ? 10.062 11.438 10.031 1 97.06 651 ILE B O 1
ATOM 10378 N N . ALA B 1 652 ? 9.57 13.477 9.352 1 94.5 652 ALA B N 1
ATOM 10379 C CA . ALA B 1 652 ? 10.391 14.164 10.336 1 94.5 652 ALA B CA 1
ATOM 10380 C C . ALA B 1 652 ? 9.734 14.156 11.711 1 94.5 652 ALA B C 1
ATOM 10382 O O . ALA B 1 652 ? 10.18 14.844 12.633 1 94.5 652 ALA B O 1
ATOM 10383 N N . GLY B 1 653 ? 8.664 13.414 11.875 1 94.25 653 GLY B N 1
ATOM 10384 C CA . GLY B 1 653 ? 7.98 13.336 13.156 1 94.25 653 GLY B CA 1
ATOM 10385 C C . GLY B 1 653 ? 8.805 12.672 14.242 1 94.25 653 GLY B C 1
ATOM 10386 O O . GLY B 1 653 ? 8.492 12.789 15.43 1 94.25 653 GLY B O 1
ATOM 10387 N N . LYS B 1 654 ? 9.836 12.023 13.867 1 96.75 654 LYS B N 1
ATOM 10388 C CA . LYS B 1 654 ? 10.852 11.5 14.773 1 96.75 654 LYS B CA 1
ATOM 10389 C C . LYS B 1 654 ? 12.242 12.023 14.406 1 96.75 654 LYS B C 1
ATOM 10391 O O . LYS B 1 654 ? 12.578 12.125 13.227 1 96.75 654 LYS B O 1
ATOM 10396 N N . PRO B 1 655 ? 13.008 12.336 15.422 1 97.38 655 PRO B N 1
ATOM 10397 C CA . PRO B 1 655 ? 14.328 12.898 15.148 1 97.38 655 PRO B CA 1
ATOM 10398 C C . PRO B 1 655 ? 15.188 11.992 14.266 1 97.38 655 PRO B C 1
ATOM 10400 O O . PRO B 1 655 ? 15.836 12.461 13.336 1 97.38 655 PRO B O 1
ATOM 10403 N N . SER B 1 656 ? 15.172 10.711 14.539 1 97.31 656 SER B N 1
ATOM 10404 C CA . SER B 1 656 ? 16 9.797 13.758 1 97.31 656 SER B CA 1
ATOM 10405 C C . SER B 1 656 ? 15.562 9.773 12.297 1 97.31 656 SER B C 1
ATOM 10407 O O . SER B 1 656 ? 16.406 9.625 11.398 1 97.31 656 SER B O 1
ATOM 10409 N N . ARG B 1 657 ? 14.297 9.859 12.07 1 97.69 657 ARG B N 1
ATOM 10410 C CA . ARG B 1 657 ? 13.797 9.852 10.703 1 97.69 657 ARG B CA 1
ATOM 10411 C C . ARG B 1 657 ? 14.164 11.156 9.984 1 97.69 657 ARG B C 1
ATOM 10413 O O . ARG B 1 657 ? 14.461 11.148 8.789 1 97.69 657 ARG B O 1
ATOM 10420 N N . LEU B 1 658 ? 14.047 12.297 10.711 1 97.94 658 LEU B N 1
ATOM 10421 C CA . LEU B 1 658 ? 14.516 13.555 10.141 1 97.94 658 LEU B CA 1
ATOM 10422 C C . LEU B 1 658 ? 15.977 13.445 9.711 1 97.94 658 LEU B C 1
ATOM 10424 O O . LEU B 1 658 ? 16.328 13.836 8.602 1 97.94 658 LEU B O 1
ATOM 10428 N N . ILE B 1 659 ? 16.797 12.898 10.586 1 97.88 659 ILE B N 1
ATOM 10429 C CA . ILE B 1 659 ? 18.219 12.727 10.32 1 97.88 659 ILE B CA 1
ATOM 10430 C C . ILE B 1 659 ? 18.422 11.828 9.102 1 97.88 659 ILE B C 1
ATOM 10432 O O . ILE B 1 659 ? 19.156 12.18 8.18 1 97.88 659 ILE B O 1
ATOM 10436 N N . ALA B 1 660 ? 17.719 10.68 9.117 1 97.69 660 ALA B N 1
ATOM 10437 C CA . ALA B 1 660 ? 17.859 9.719 8.031 1 97.69 660 ALA B CA 1
ATOM 10438 C C . ALA B 1 660 ? 17.469 10.344 6.691 1 97.69 660 ALA B C 1
ATOM 10440 O O . ALA B 1 660 ? 18.141 10.133 5.68 1 97.69 660 ALA B O 1
ATOM 10441 N N . LYS B 1 661 ? 16.391 11.047 6.684 1 98.12 661 LYS B N 1
ATOM 10442 C CA . LYS B 1 661 ? 15.93 11.711 5.469 1 98.12 661 LYS B CA 1
ATOM 10443 C C . LYS B 1 661 ? 17 12.656 4.922 1 98.12 661 LYS B C 1
ATOM 10445 O O . LYS B 1 661 ? 17.391 12.547 3.758 1 98.12 661 LYS B O 1
ATOM 10450 N N . VAL B 1 662 ? 17.516 13.516 5.723 1 98.44 662 VAL B N 1
ATOM 10451 C CA . VAL B 1 662 ? 18.469 14.539 5.301 1 98.44 662 VAL B CA 1
ATOM 10452 C C . VAL B 1 662 ? 19.797 13.891 4.91 1 98.44 662 VAL B C 1
ATOM 10454 O O . VAL B 1 662 ? 20.375 14.227 3.875 1 98.44 662 VAL B O 1
ATOM 10457 N N . ASP B 1 663 ? 20.25 12.938 5.719 1 98.06 663 ASP B N 1
ATOM 10458 C CA . ASP B 1 663 ? 21.531 12.289 5.465 1 98.06 663 ASP B CA 1
ATOM 10459 C C . ASP B 1 663 ? 21.5 11.508 4.156 1 98.06 663 ASP B C 1
ATOM 10461 O O . ASP B 1 663 ? 22.484 11.469 3.424 1 98.06 663 ASP B O 1
ATOM 10465 N N . ASN B 1 664 ? 20.406 10.852 3.873 1 98.44 664 ASN B N 1
ATOM 10466 C CA . ASN B 1 664 ? 20.312 10.102 2.627 1 98.44 664 ASN B CA 1
ATOM 10467 C C . ASN B 1 664 ? 20.234 11.031 1.418 1 98.44 664 ASN B C 1
ATOM 10469 O O . ASN B 1 664 ? 20.812 10.734 0.366 1 98.44 664 ASN B O 1
ATOM 10473 N N . ILE B 1 665 ? 19.547 12.141 1.508 1 98.69 665 ILE B N 1
ATOM 10474 C CA . ILE B 1 665 ? 19.516 13.125 0.431 1 98.69 665 ILE B CA 1
ATOM 10475 C C . ILE B 1 665 ? 20.922 13.648 0.164 1 98.69 665 ILE B C 1
ATOM 10477 O O . ILE B 1 665 ? 21.375 13.688 -0.984 1 98.69 665 ILE B O 1
ATOM 10481 N N . LEU B 1 666 ? 21.625 13.984 1.208 1 98.38 666 LEU B N 1
ATOM 10482 C CA . LEU B 1 666 ? 22.984 14.516 1.089 1 98.38 666 LEU B CA 1
ATOM 10483 C C . LEU B 1 666 ? 23.922 13.484 0.482 1 98.38 666 LEU B C 1
ATOM 10485 O O . LEU B 1 666 ? 24.75 13.812 -0.375 1 98.38 666 LEU B O 1
ATOM 10489 N N . ALA B 1 667 ? 23.781 12.25 0.946 1 98 667 ALA B N 1
ATOM 10490 C CA . ALA B 1 667 ? 24.625 11.188 0.414 1 98 667 ALA B CA 1
ATOM 10491 C C . ALA B 1 667 ? 24.375 10.977 -1.077 1 98 667 ALA B C 1
ATOM 10493 O O . ALA B 1 667 ? 25.328 10.773 -1.848 1 98 667 ALA B O 1
ATOM 10494 N N . TRP B 1 668 ? 23.141 11 -1.482 1 98.38 668 TRP B N 1
ATOM 10495 C CA . TRP B 1 668 ? 22.797 10.859 -2.893 1 98.38 668 TRP B CA 1
ATOM 10496 C C . TRP B 1 668 ? 23.391 12 -3.717 1 98.38 668 TRP B C 1
ATOM 10498 O O . TRP B 1 668 ? 24.016 11.766 -4.758 1 98.38 668 TRP B O 1
ATOM 10508 N N . PHE B 1 669 ? 23.203 13.266 -3.26 1 98.5 669 PHE B N 1
ATOM 10509 C CA . PHE B 1 669 ? 23.719 14.422 -3.979 1 98.5 669 PHE B CA 1
ATOM 10510 C C . PHE B 1 669 ? 25.25 14.375 -4.051 1 98.5 669 PHE B C 1
ATOM 10512 O O . PHE B 1 669 ? 25.828 14.727 -5.074 1 98.5 669 PHE B O 1
ATOM 10519 N N . ALA B 1 670 ? 25.859 13.914 -3.006 1 97.44 670 ALA B N 1
ATOM 10520 C CA . ALA B 1 670 ? 27.312 13.836 -2.955 1 97.44 670 ALA B CA 1
ATOM 10521 C C . ALA B 1 670 ? 27.859 12.914 -4.043 1 97.44 670 ALA B C 1
ATOM 10523 O O . ALA B 1 670 ? 28.938 13.148 -4.59 1 97.44 670 ALA B O 1
ATOM 10524 N N . ARG B 1 671 ? 27.109 11.914 -4.387 1 95.69 671 ARG B N 1
ATOM 10525 C CA . ARG B 1 671 ? 27.516 10.953 -5.406 1 95.69 671 ARG B CA 1
ATOM 10526 C C . ARG B 1 671 ? 27.641 11.617 -6.773 1 95.69 671 ARG B C 1
ATOM 10528 O O . ARG B 1 671 ? 28.375 11.133 -7.641 1 95.69 671 ARG B O 1
ATOM 10535 N N . TYR B 1 672 ? 26.984 12.742 -6.973 1 97.31 672 TYR B N 1
ATOM 10536 C CA . TYR B 1 672 ? 26.891 13.305 -8.312 1 97.31 672 TYR B CA 1
ATOM 10537 C C . TYR B 1 672 ? 27.547 14.68 -8.367 1 97.31 672 TYR B C 1
ATOM 10539 O O . TYR B 1 672 ? 27.531 15.344 -9.406 1 97.31 672 TYR B O 1
ATOM 10547 N N . ARG B 1 673 ? 28.125 15.086 -7.168 1 94.62 673 ARG B N 1
ATOM 10548 C CA . ARG B 1 673 ? 28.844 16.359 -7.141 1 94.62 673 ARG B CA 1
ATOM 10549 C C . ARG B 1 673 ? 30.109 16.297 -7.977 1 94.62 673 ARG B C 1
ATOM 10551 O O . ARG B 1 673 ? 30.906 15.352 -7.84 1 94.62 673 ARG B O 1
ATOM 10558 N N . SER B 1 674 ? 30.297 17.141 -8.805 1 86.69 674 SER B N 1
ATOM 10559 C CA . SER B 1 674 ? 31.453 17.125 -9.711 1 86.69 674 SER B CA 1
ATOM 10560 C C . SER B 1 674 ? 32.688 17.75 -9.062 1 86.69 674 SER B C 1
ATOM 10562 O O . SER B 1 674 ? 33.812 17.5 -9.492 1 86.69 674 SER B O 1
ATOM 10564 N N . ASP B 1 675 ? 32.5 18.688 -8.195 1 81.12 675 ASP B N 1
ATOM 10565 C CA . ASP B 1 675 ? 33.625 19.344 -7.562 1 81.12 675 ASP B CA 1
ATOM 10566 C C . ASP B 1 675 ? 34.312 18.406 -6.559 1 81.12 675 ASP B C 1
ATOM 10568 O O . ASP B 1 675 ? 35.406 18.734 -6.043 1 81.12 675 ASP B O 1
ATOM 10572 N N . ARG B 1 676 ? 33.688 17.297 -6.176 1 67.81 676 ARG B N 1
ATOM 10573 C CA . ARG B 1 676 ? 34.281 16.328 -5.266 1 67.81 676 ARG B CA 1
ATOM 10574 C C . ARG B 1 676 ? 34.969 15.203 -6.035 1 67.81 676 ARG B C 1
ATOM 10576 O O . ARG B 1 676 ? 35.844 14.516 -5.492 1 67.81 676 ARG B O 1
ATOM 10583 N N . ASN B 1 677 ? 34.625 14.75 -7.199 1 54.97 677 ASN B N 1
ATOM 10584 C CA . ASN B 1 677 ? 35.125 13.586 -7.906 1 54.97 677 ASN B CA 1
ATOM 10585 C C . ASN B 1 677 ? 36.562 13.828 -8.406 1 54.97 677 ASN B C 1
ATOM 10587 O O . ASN B 1 677 ? 37.094 13.039 -9.203 1 54.97 677 ASN B O 1
ATOM 10591 N N . GLY B 1 678 ? 37.25 14.984 -8.352 1 41.72 678 GLY B N 1
ATOM 10592 C CA . GLY B 1 678 ? 38.625 14.82 -8.766 1 41.72 678 GLY B CA 1
ATOM 10593 C C . GLY B 1 678 ? 39.375 13.805 -7.926 1 41.72 678 GLY B C 1
ATOM 10594 O O . GLY B 1 678 ? 40.5 13.43 -8.258 1 41.72 678 GLY B O 1
ATOM 10595 N N . SER B 1 679 ? 39.188 13.602 -6.766 1 32.81 679 SER B N 1
ATOM 10596 C CA . SER B 1 679 ? 40.156 12.742 -6.121 1 32.81 679 SER B CA 1
ATOM 10597 C C . SER B 1 679 ? 39.875 11.266 -6.383 1 32.81 679 SER B C 1
ATOM 10599 O O . SER B 1 679 ? 40.625 10.391 -5.941 1 32.81 679 SER B O 1
ATOM 10601 N N . ALA B 1 680 ? 38.781 10.82 -6.668 1 31.41 680 ALA B N 1
ATOM 10602 C CA . ALA B 1 680 ? 38.781 9.367 -6.816 1 31.41 680 ALA B CA 1
ATOM 10603 C C . ALA B 1 680 ? 39.312 8.953 -8.195 1 31.41 680 ALA B C 1
ATOM 10605 O O . ALA B 1 680 ? 39.25 7.781 -8.562 1 31.41 680 ALA B O 1
ATOM 10606 N N . GLN B 1 681 ? 39.438 9.82 -9.25 1 27.56 681 GLN B N 1
ATOM 10607 C CA . GLN B 1 681 ? 40.25 9.148 -10.266 1 27.56 681 GLN B CA 1
ATOM 10608 C C . GLN B 1 681 ? 41.688 8.938 -9.781 1 27.56 681 GLN B C 1
ATOM 10610 O O . GLN B 1 681 ? 42.281 9.836 -9.195 1 27.56 681 GLN B O 1
#

pLDDT: mean 94.11, std 11.81, range [25.86, 98.94]

InterPro domains:
  IPR001375 Peptidase S9, prolyl oligopeptidase, catalytic domain [PF00326] (464-672)
  IPR002469 Dipeptidylpeptidase IV, N-terminal domain [PF00930] (191-284)
  IPR011042 Six-bladed beta-propeller, TolB-like [G3DSA:2.120.10.30] (12-183)
  IPR011042 Six-bladed beta-propeller, TolB-like [G3DSA:2.120.10.30] (188-404)
  IPR011659 WD40-like beta-propeller [PF07676] (36-61)
  IPR011659 WD40-like beta-propeller [PF07676] (86-112)
  IPR011659 WD40-like beta-propeller [PF07676] (134-145)
  IPR029058 Alpha/Beta hydrolase fold [G3DSA:3.40.50.1820] (405-672)
  IPR029058 Alpha/Beta hydrolase fold [SSF53474] (422-672)

Nearest PDB structures (foldseek):
  8wt1-assembly2_E  TM=9.189E-01  e=3.289E-57  Geobacillus stearothermophilus ATCC 12980
  8wt1-assembly2_F  TM=9.212E-01  e=5.904E-57  Geobacillus stearothermophilus ATCC 12980
  8wt1-assembly1_C  TM=9.154E-01  e=5.904E-57  Geobacillus stearothermophilus ATCC 12980
  8wt1-assembly2_D  TM=9.199E-01  e=2.617E-56  Geobacillus stearothermophilus ATCC 12980
  8wt1-assembly1_H  TM=9.156E-01  e=7.703E-57  Geobacillus stearothermophilus ATCC 12980

Organism: NCBI:txid1548547

Sequence (1362 aa):
MTKLFSIAATFVFALGVANAAPGSFTSEDVFDLEYANNPLISPDGTQLVYERRSNDIMSDSTRSNLWLIDIASGEQRPLLSGIESASSPLWSPDGRRIAWLRGTRHGTGIYVHWLQSNRTALLTTLRESPSALSWSPDGRLLAFVMPVKKDTQALAKPPAKPEGAEWSEPVKAIDSVTYRRDGEGFIEPAHDHVFVVPADGGTPRQLSSGDFNHTGPLSWSPGSDRIFFSANRNPDWEFEPLEGDLWSVTLADGELQQVTDRAGDESAPQLSPDGRRIAYLYQHSERVPYRNTVLHVMDLDGGNDRAVTGRLDRSVNSAVWAANGRSLVISYDDRGARILARVSLDGEVTAIASDLGGTTLGRPYTSGAYSMSDNGTIVYTRGTAYRPADVAVVTRRGPRILTALNDDLLANRNLAEVHEINYASSFDDQQIQGWYLTPPDFDPAKKYPLILEIHGGPHLVYGPQFSAEMQRFAAEGYVVFYDNHRGSSSYGEDFGLLLQYKYSSEEDFADHMSGIDALIERGFIDPDNLFITGGSAGGIASAYAIGLTDRFRAAAVAKPVINWVSKTLTADSSIYQIQYQFPGMPWEEPEHYWQRSPLSLVGNVNTPTLLLTGEEDQRTPISETEQFYQALKLRKVDAMMIRVPGSPHGIAGKPSRLIAKVDNILAWFARYRSDRNGSAQMTKLFSIAATFVFALGVANAAPGSFTSEDVFDLEYANNPLISPDGTQLVYERRSNDIMSDSTRSNLWLIDIASGEQRPLLSGIESASSPLWSPDGRRIAWLRGTRHGTGIYVHWLQSNRTALLTTLRESPSALSWSPDGRLLAFVMPVKKDTQALAKPPAKPEGAEWSEPVKAIDSVTYRRDGEGFIEPAHDHVFVVPADGGTPRQLSSGDFNHTGPLSWSPGSDRIFFSANRNPDWEFEPLEGDLWSVTLADGELQQVTDRAGDESAPQLSPDGRRIAYLYQHSERVPYRNTVLHVMDLDGGNDRAVTGRLDRSVNSAVWAANGRSLVISYDDRGARILARVSLDGEVTAIASDLGGTTLGRPYTSGAYSMSDNGTIVYTRGTAYRPADVAVVTRRGPRILTALNDDLLANRNLAEVHEINYASSFDDQQIQGWYLTPPDFDPAKKYPLILEIHGGPHLVYGPQFSAEMQRFAAEGYVVFYDNHRGSSSYGEDFGLLLQYKYSSEEDFADHMSGIDALIERGFIDPDNLFITGGSAGGIASAYAIGLTDRFRAAAVAKPVINWVSKTLTADSSIYQIQYQFPGMPWEEPEHYWQRSPLSLVGNVNTPTLLLTGEEDQRTPISETEQFYQALKLRKVDAMMIRVPGSPHGIAGKPSRLIAKVDNILAWFARYRSDRNGSAQ

Secondary structure (DSSP, 8-state):
---------------------PPPP-SGGGGG-EEEEEEEE-TTSSEEEEEEEEEETTTTEEEEEEEEEETTT--EEEEE-SSS-EEEEEE-TTSSEEEEEEEETTEEEEEEEETTTTEEEEEEEESS--EEEEE-TTSSEEEEEEEEEPP---SSPPPPPPTT--PPPPPEEE--S--EETTTEE---EEEEEEEEETT----EE---SSS-EEEEEEE-TTSSEEEEEE--STTGGG-TT-BEEEEEETTT--EEE----SSEEEEEEE-TTSSEEEEEEE---S-S----EEEEEETTS-S-EETTTTS-S-EEEEEE-TTSSEEEEEEEETTEEEEEEEETTS-EEEEEEEE----SSS-B----EEE-TT--EEEEE--SS--PEEEEEETTEEEE---TTHHHHTTS-PPEEEEEEEE-TTT--EEEEEEEEPTT--TTS-EEEEEEE-STTT--B-S---HHHHHHHHTT-EEEEEE-TT-SSS-HHHHGGGTT-SS-HHHHHHHHHHHHHHHTTT-EEEEEEEEEEETHHHHHHHHHHHH----SEEEEES----HHHHHHHSTTHHHHHHHHSSS-TTTSHHHHHHTSGGGGGGG--S-EEEEEETT-SSS-HHHHHHHHHHHHHTT--EEEEEETT--S-GGGSHHHHHHHHHHHHHHHHHH-TTTTTS--/---------------------PPPP-SGGGGG-EEEEEEEE-TTSSEEEEEEEEEETTTTEEEEEEEEEETTT--EEEEE-SSS-EEEEEE-TTSSEEEEEEEETTEEEEEEEETTTTEEEEEEEESS--EEEEE-TTSSEEEEEEEEEPP---SSPPPPPPTT--PPPPPEEE--S--EETTTEE---EEEEEEEEETT----EE---SSS-EEEEEEE-TTSSEEEEEE--STTGGG-TT-BEEEEEETTT--EEE----SSEEEEEEE-TTSSEEEEEEE---S-S----EEEEEETTS-S-EETTTTS-S-EEEEEE-TTSSEEEEEEEETTEEEEEEEETTS-EEEEEEEE----SSS-B----EEE-TT--EEEEE--SS--PEEEEEETTEEEE---TTHHHHTTS-PPEEEEEEEE-TTT--EEEEEEEEPTT--TTS-EEEEEEE-STTT--B-S---HHHHHHHHTT-EEEEEE-TT-SSS-HHHHGGGTT-SSSHHHHHHHHHHHHHHHTTT-EEEEEEEEEEETHHHHHHHHHHHH----SEEEEES----HHHHHHHSTTHHHHHHHHSSS-TTTSHHHHHHTSGGGGGGG--S-EEEEEETT-SSS-HHHHHHHHHHHHHTT--EEEEEETT--S-GGGSHHHHHHHHHHHHHHHHHH-TTTTTS--

Solvent-accessible surface area (backbone atoms only — not comparable to full-atom values): 69343 Å² total; per-residue (Å²): 134,82,80,76,79,76,77,76,77,77,75,75,74,74,72,69,72,70,77,68,76,51,50,57,57,54,69,72,52,58,40,70,43,38,29,34,41,69,40,41,45,25,41,84,48,52,36,31,40,28,29,44,32,34,37,35,73,49,60,34,34,70,39,25,25,35,34,36,33,35,59,90,81,44,50,70,48,74,74,43,79,64,92,64,46,42,43,75,73,43,65,31,65,83,49,52,34,39,33,32,36,31,77,50,100,74,28,28,28,40,33,40,33,34,62,88,80,68,45,75,43,78,34,40,77,30,76,49,68,67,42,44,73,37,64,28,60,81,51,56,34,33,34,30,28,34,61,46,75,55,92,77,78,76,80,46,84,75,79,86,74,57,88,89,39,52,63,76,64,73,67,45,80,45,72,61,88,76,42,48,37,58,78,68,42,72,50,76,64,57,29,26,27,39,31,37,27,45,62,86,37,53,70,71,42,75,45,55,81,75,98,34,49,40,40,59,45,56,20,54,35,66,81,52,49,34,39,30,27,19,32,36,80,53,96,61,34,90,79,37,78,59,44,20,21,33,31,33,34,30,69,87,77,35,52,74,44,77,60,50,81,65,80,10,27,33,34,53,42,38,54,34,67,85,51,55,32,35,33,30,36,35,32,72,57,68,72,49,69,50,72,49,29,32,40,31,39,22,34,67,89,54,46,77,67,37,62,32,38,67,83,66,54,38,36,51,76,48,75,45,72,36,61,84,54,62,33,30,40,33,32,32,37,50,76,36,30,20,29,33,27,39,31,36,76,88,37,53,73,44,81,75,43,64,43,36,9,18,64,41,55,57,51,25,43,57,37,55,42,61,30,62,14,58,80,64,46,37,36,30,18,36,24,35,58,79,35,47,7,23,42,28,35,63,49,97,90,41,75,44,74,58,54,68,73,40,53,86,54,56,70,53,32,41,66,46,50,81,42,79,46,76,48,54,19,76,74,77,56,49,80,35,50,33,36,35,30,41,22,53,88,67,53,78,89,42,67,28,38,36,34,40,45,36,60,42,67,61,64,30,45,49,31,75,34,19,25,55,49,60,41,42,47,12,54,73,54,21,30,37,35,38,52,44,41,71,14,16,44,30,67,21,47,71,44,21,43,67,31,60,79,37,75,50,42,74,61,50,46,28,34,56,52,34,52,52,52,56,49,40,73,72,58,32,43,36,79,85,33,27,31,36,27,17,37,38,36,7,5,24,44,37,49,35,43,35,31,75,44,76,68,39,50,28,36,35,30,25,34,22,58,28,44,47,62,57,47,50,26,55,26,55,50,25,72,54,45,42,56,22,50,39,100,49,54,58,65,77,35,49,66,61,36,42,69,37,12,29,50,60,32,50,92,58,44,67,46,31,34,38,35,36,31,19,63,46,13,25,66,37,31,40,62,30,49,36,28,52,52,42,50,35,45,75,69,69,28,60,50,37,41,35,38,29,59,84,21,22,66,61,48,60,72,23,55,61,43,35,40,49,54,49,45,38,48,51,41,56,48,57,74,55,40,64,90,66,55,68,69,78,108,137,82,79,76,78,76,78,78,76,77,75,76,74,75,71,67,72,70,76,70,77,51,51,56,56,55,69,73,52,58,40,70,43,38,28,34,41,68,37,40,44,25,40,82,47,52,36,31,40,28,30,46,32,35,38,36,72,49,61,35,35,70,40,26,25,36,33,35,32,36,59,88,80,42,50,71,48,74,75,41,79,64,92,64,46,41,44,75,71,43,65,32,64,82,51,53,34,38,34,33,37,31,76,49,100,73,29,29,28,39,34,39,32,35,62,88,80,67,44,73,43,79,35,40,76,32,77,50,68,68,43,44,73,38,64,27,60,82,49,55,34,34,33,30,26,34,61,45,75,55,91,78,78,74,80,46,83,75,76,87,75,60,89,89,38,50,63,76,64,71,68,44,79,44,71,61,88,76,42,46,37,56,78,68,42,72,51,75,64,58,29,25,28,40,32,38,29,46,61,85,38,53,72,72,42,74,44,55,82,74,98,33,50,41,40,58,44,58,22,53,34,69,80,52,49,34,40,29,28,19,33,37,80,53,96,62,35,89,80,37,80,60,45,20,20,34,31,34,34,31,69,89,78,35,51,74,44,78,61,50,79,66,80,10,29,32,35,53,41,37,52,33,66,86,50,56,32,34,33,30,37,35,32,74,56,69,73,49,70,52,73,49,29,30,40,31,39,22,33,67,89,54,47,76,67,40,62,32,39,67,84,67,52,38,37,52,75,48,76,44,70,36,60,85,54,63,34,31,42,33,34,33,38,51,77,37,30,21,30,33,27,39,31,36,75,88,37,53,74,45,82,76,43,65,43,37,10,19,63,41,56,58,52,27,44,58,40,53,40,61,29,61,14,56,80,64,46,37,36,31,18,35,24,35,56,80,35,46,8,24,41,27,34,63,49,95,91,40,76,46,73,58,54,68,73,42,53,86,52,56,71,51,32,39,66,48,49,81,41,80,46,75,49,55,19,77,74,77,55,50,78,35,50,32,36,35,30,41,21,55,86,66,53,78,88,42,68,26,36,34,35,39,44,35,60,41,66,60,64,31,43,49,31,75,34,21,24,55,50,58,41,42,49,12,53,72,53,20,32,37,36,36,52,42,43,70,15,15,44,30,67,21,47,71,44,20,43,68,31,60,77,36,74,51,43,75,61,50,46,28,35,54,51,32,52,51,50,57,48,42,72,70,58,33,42,36,80,85,33,26,31,38,26,18,37,38,37,8,6,26,45,38,50,35,43,35,32,76,45,76,69,38,51,29,36,36,30,25,34,22,59,27,45,47,60,58,47,50,27,54,25,56,49,26,72,51,47,41,57,22,48,40,99,49,53,58,65,79,36,48,65,62,37,42,70,37,13,30,50,58,31,50,90,58,45,67,46,32,33,39,34,36,31,21,64,47,13,25,66,36,31,40,62,30,49,37,29,51,52,43,50,35,46,74,69,69,28,59,50,37,40,35,39,30,56,84,21,20,66,60,48,60,72,23,55,63,43,36,39,49,54,50,45,38,49,51,40,56,47,57,73,53,38,64,91,66,55,68,70,78,107

Radius of gyration: 37.11 Å; Cα contacts (8 Å, |Δi|>4): 3559; chains: 2; bounding box: 126×124×88 Å

Foldseek 3Di:
DPPPPPPPPPPPPPPPPPLPAFAFFDLVCLQAAKAWADWAAFQVRQKIKIWIWGHDPVVLFIATFIKMAGPVVLDIDGLGDDPWHKDDWDAFLVRQKIWIWTADPQAIWIKMAGNVVRDMDGQDGDNFDWAQWDAQNVRFKIKTKGKDADDDDDPDDDDDDDPPDDDDDDDDDDDDPFQQDFPPGGDGQIAIFMWMGTPNHDDIDTQEDDSWHWDDNWEAANVRFKIKTKTDPDPVVVLQVFDIFIWMAGPPRSDIDTQDDAAGHWGHWYAALNRFKIKTWTDHNDQALDDAIFIWMAGSNGPPIDGLQVPVLWHWDDWDAALVRFWIWTWTFAQAWIFIWITGSNNDTGTQDGFAAQPDAAAQFRDWDKYAHNVGKIKIFGFALQGGTFIWIGDPVGIDTSDDSCCVPSVSHQFWDKDKDWFAQPVPGDIWIWIKTAARPHDQQAAFAEEEEEEADLATHGHSGHHSLRRNLRPVTYIYIYINFQLYHNHGRVSVRVCALPLDHVRSLSVSVRVVVVVVVSPRHDQQRYEYEYAHSSLLSQLQNLLVDVSHQAYERELYAAQQLVLLVQASCNSSCQRRRHPHHCVVCVVSRLVNGSNVSLLRHQHEYEYEYECSERHRHCVRVVVSQVSCVVVVHHYYYHYHYPDYSCQPSGSVSSSVSSVVVSVRSVVRGPVPPVVVD/DPPPPPPPPPPPPPPPPPLPAFAFFDLVCLQAAKAWADWAAFQVRQKIKIWIWGHDPVVLFIATFIKMAGPVVLDIDGLGDDPWHKDDWDAFLVRQKIWIWTADPQAIWIKMAGNVVRDMDGQDGDNFDWAQWDAQNVRFKIKTKGKDADDDDDPDDDDDDDPPDDDDDDDDDDDDPFQQDFPPGGDGQIAIFMWMGTPVHDDIDTQEDDSWHWDDNWEAANVRFKIKTKTDPDPVVVLQVFDIFIWMAGPPRSDIDTQDDAAGHWGHWYAFLNRFKIKTWTFHNDQALDDAIFIWMAGSNGPPIDRLQPPVLWHWDDWDAALVRFWIWTWTFAQAWIFIWITGSNNDIGTQDGFAAQPDAAAQFRDWDKYAHNVGKIKIFGFALQGGTFIWIGDPVGIDTSDDSCCVPSVSHQFWDKDKDWFAQPVPGDIWIWIKTAARPHDQQAAFAEEEEEEADLATHGHSGHHSLRRNVRPVTYIYIYINFQLYHNHGRVSVRVCALPLDHVRSLSVSVRVVVVVVVSPRHDQQRYEYEYAESSLLSQLQNLLVDVSHLAYERELYAAQQLVLLVQASCNSSCQRRRHPHHCVVCVVSRLVNGSNVSLLRHQHEYEYEYECSERHRHCVRVVVSQVSCVVVVHHYYYHYHYPDYSCQPSGSVSSSVSSVVVVVRSVVRGPVPPPVVD